Protein AF-0000000072295283 (afdb_homodimer)

Sequence (996 aa):
MAFSVASSYDKLRLLLDETSNDVLPAPHAIAVATQSVATNLPTIGLGEEATAAHLLSDITPGFNGPKTSSNYYGFVTGGVFPIAEVADNIVTAFDQNVQVHLPDQSVSTIVEDKALGMLADLLNLGDGWDGRTFTTGATGANTLGLACGREAIISRRLEKKGESRGVGELGLLMACNKAGITEIQILTAMAHSSTYKSASIVGLGRACVKDIGTSPSEPWKIDILLLEKELAKEKDGVASIVSLSSGEVNTGRFATDGREEMQKVRELCDRYGAWLHVDGAFGIFAQSLPNTSEFASLKGVSAGIQLADSITGDGHKMLNVPYDCGFFFTKSVSILTSVFRNPNAAYLSSGPSSIPSPLNIGLENSRRFRALPVYAVLLAYGREGLSETFARQVRLARGISKFLDAHVGYELLAKSKLENENVIENTHIIVIFRAKNDSTNNELVKRINATRKMYVSGTKWEGRPACRFAISTWKVEVEKDLQLIQDILDDVLRDQHYMAFSVASSYDKLRLLLDETSNDVLPAPHAIAVATQSVATNLPTIGLGEEATAAHLLSDITPGFNGPKTSSNYYGFVTGGVFPIAEVADNIVTAFDQNVQVHLPDQSVSTIVEDKALGMLADLLNLGDGWDGRTFTTGATGANTLGLACGREAIISRRLEKKGESRGVGELGLLMACNKAGITEIQILTAMAHSSTYKSASIVGLGRACVKDIGTSPSEPWKIDILLLEKELAKEKDGVASIVSLSSGEVNTGRFATDGREEMQKVRELCDRYGAWLHVDGAFGIFAQSLPNTSEFASLKGVSAGIQLADSITGDGHKMLNVPYDCGFFFTKSVSILTSVFRNPNAAYLSSGPSSIPSPLNIGLENSRRFRALPVYAVLLAYGREGLSETFARQVRLARGISKFLDAHVGYELLAKSKLENENVIENTHIIVIFRAKNDSTNNELVKRINATRKMYVSGTKWEGRPACRFAISTWKVEVEKDLQLIQDILDDVLRDQHY

Radius of gyration: 27.62 Å; Cα contacts (8 Å, |Δi|>4): 2345; chains: 2; bounding box: 68×90×57 Å

Nearest PDB structures (foldseek):
  4e1o-assembly3_E  TM=8.260E-01  e=7.517E-26  Homo sapiens
  6zek-assembly1_A  TM=8.319E-01  e=1.141E-23  Mus musculus
  7cx0-assembly2_C  TM=6.992E-01  e=2.492E-19  Enterococcus faecalis
  7cx1-assembly2_B  TM=7.030E-01  e=2.916E-19  Enterococcus faecalis
  7cx1-assembly2_C  TM=7.073E-01  e=1.476E-18  Enterococcus faecalis

Structure (mmCIF, N/CA/C/O backbone):
data_AF-0000000072295283-model_v1
#
loop_
_entity.id
_entity.type
_entity.pdbx_description
1 polymer 'Pyridoxal-dependent decarboxylase protein'
#
loop_
_atom_site.group_PDB
_atom_site.id
_atom_site.type_symbol
_atom_site.label_atom_id
_atom_site.label_alt_id
_atom_site.label_comp_id
_atom_site.label_asym_id
_atom_site.label_entity_id
_atom_site.label_seq_id
_atom_site.pdbx_PDB_ins_code
_atom_site.Cartn_x
_atom_site.Cartn_y
_atom_site.Cartn_z
_atom_site.occupancy
_atom_site.B_iso_or_equiv
_atom_site.auth_seq_id
_atom_site.auth_comp_id
_atom_site.auth_asym_id
_atom_site.auth_atom_id
_atom_site.pdbx_PDB_model_num
ATOM 1 N N . MET A 1 1 ? 33.219 16.156 8.859 1 42.28 1 MET A N 1
ATOM 2 C CA . MET A 1 1 ? 32.844 16.109 7.445 1 42.28 1 MET A CA 1
ATOM 3 C C . MET A 1 1 ? 31.328 16.016 7.285 1 42.28 1 MET A C 1
ATOM 5 O O . MET A 1 1 ? 30.656 15.352 8.078 1 42.28 1 MET A O 1
ATOM 9 N N . ALA A 1 2 ? 30.719 16.859 6.48 1 70.31 2 ALA A N 1
ATOM 10 C CA . ALA A 1 2 ? 29.266 16.969 6.277 1 70.31 2 ALA A CA 1
ATOM 11 C C . ALA A 1 2 ? 28.688 15.648 5.773 1 70.31 2 ALA A C 1
ATOM 13 O O . ALA A 1 2 ? 29.328 14.93 5.012 1 70.31 2 ALA A O 1
ATOM 14 N N . PHE A 1 3 ? 27.75 15.086 6.387 1 88.31 3 PHE A N 1
ATOM 15 C CA . PHE A 1 3 ? 27.078 13.852 6.008 1 88.31 3 PHE A CA 1
ATOM 16 C C . PHE A 1 3 ? 26.766 13.844 4.516 1 88.31 3 PHE A C 1
ATOM 18 O O . PHE A 1 3 ? 26.312 14.852 3.969 1 88.31 3 PHE A O 1
ATOM 25 N N . SER A 1 4 ? 27.266 12.797 3.803 1 89.38 4 SER A N 1
ATOM 26 C CA . SER A 1 4 ? 27.094 12.688 2.357 1 89.38 4 SER A CA 1
ATOM 27 C C . SER A 1 4 ? 26.297 11.438 1.991 1 89.38 4 SER A C 1
ATOM 29 O O . SER A 1 4 ? 26.734 10.312 2.275 1 89.38 4 SER A O 1
ATOM 31 N N . VAL A 1 5 ? 25.219 11.594 1.276 1 91.19 5 VAL A N 1
ATOM 32 C CA . VAL A 1 5 ? 24.406 10.492 0.779 1 91.19 5 VAL A CA 1
ATOM 33 C C . VAL A 1 5 ? 25.188 9.68 -0.238 1 91.19 5 VAL A C 1
ATOM 35 O O . VAL A 1 5 ? 25.156 8.445 -0.214 1 91.19 5 VAL A O 1
ATOM 38 N N . ALA A 1 6 ? 26 10.344 -1.089 1 91.19 6 ALA A N 1
ATOM 39 C CA . ALA A 1 6 ? 26.812 9.68 -2.109 1 91.19 6 ALA A CA 1
ATOM 40 C C . ALA A 1 6 ? 27.859 8.781 -1.475 1 91.19 6 ALA A C 1
ATOM 42 O O . ALA A 1 6 ? 28.078 7.652 -1.927 1 91.19 6 ALA A O 1
ATOM 43 N N . SER A 1 7 ? 28.516 9.266 -0.461 1 92.44 7 SER A N 1
ATOM 44 C CA . SER A 1 7 ? 29.531 8.484 0.23 1 92.44 7 SER A CA 1
ATOM 45 C C . SER A 1 7 ? 28.922 7.25 0.891 1 92.44 7 SER A C 1
ATOM 47 O O . SER A 1 7 ? 29.531 6.18 0.898 1 92.44 7 SER A O 1
ATOM 49 N N . SER A 1 8 ? 27.766 7.398 1.45 1 94.25 8 SER A N 1
ATOM 50 C CA . SER A 1 8 ? 27.078 6.273 2.074 1 94.25 8 SER A CA 1
ATOM 51 C C . SER A 1 8 ? 26.703 5.215 1.042 1 94.25 8 SER A C 1
ATOM 53 O O . SER A 1 8 ? 26.734 4.016 1.337 1 94.25 8 SER A O 1
ATOM 55 N N . TYR A 1 9 ? 26.344 5.66 -0.156 1 95.19 9 TYR A N 1
ATOM 56 C CA . TYR A 1 9 ? 26 4.715 -1.213 1 95.19 9 TYR A CA 1
ATOM 57 C C . TYR A 1 9 ? 27.234 3.918 -1.649 1 95.19 9 TYR A C 1
ATOM 59 O O . TYR A 1 9 ? 27.125 2.727 -1.947 1 95.19 9 TYR A O 1
ATOM 67 N N . ASP A 1 10 ? 28.406 4.605 -1.721 1 95.12 10 ASP A N 1
ATOM 68 C CA . ASP A 1 10 ? 29.641 3.904 -2.039 1 95.12 10 ASP A CA 1
ATOM 69 C C . ASP A 1 10 ? 29.922 2.797 -1.024 1 95.12 10 ASP A C 1
ATOM 71 O O . ASP A 1 10 ? 30.312 1.69 -1.397 1 95.12 10 ASP A O 1
ATOM 75 N N . LYS A 1 11 ? 29.734 3.098 0.23 1 95.94 11 LYS A N 1
ATOM 76 C CA . LYS A 1 11 ? 29.922 2.104 1.283 1 95.94 11 LYS A CA 1
ATOM 77 C C . LYS A 1 11 ? 28.922 0.958 1.136 1 95.94 11 LYS A C 1
ATOM 79 O O . LYS A 1 11 ? 29.266 -0.206 1.345 1 95.94 11 LYS A O 1
ATOM 84 N N . LEU A 1 12 ? 27.703 1.297 0.823 1 96.75 12 LEU A N 1
ATOM 85 C CA . LEU A 1 12 ? 26.656 0.302 0.591 1 96.75 12 LEU A CA 1
ATOM 86 C C . LEU A 1 12 ? 27.062 -0.648 -0.534 1 96.75 12 LEU A C 1
ATOM 88 O O . LEU A 1 12 ? 26.891 -1.863 -0.415 1 96.75 12 LEU A O 1
ATOM 92 N N . ARG A 1 13 ? 27.594 -0.123 -1.658 1 95.75 13 ARG A N 1
ATOM 93 C CA . ARG A 1 13 ? 27.984 -0.943 -2.799 1 95.75 13 ARG A CA 1
ATOM 94 C C . ARG A 1 13 ? 29.141 -1.877 -2.43 1 95.75 13 ARG A C 1
ATOM 96 O O . ARG A 1 13 ? 29.172 -3.031 -2.861 1 95.75 13 ARG A O 1
ATOM 103 N N . LEU A 1 14 ? 30.062 -1.361 -1.646 1 94.75 14 LEU A N 1
ATOM 104 C CA . LEU A 1 14 ? 31.172 -2.191 -1.173 1 94.75 14 LEU A CA 1
ATOM 105 C C . LEU A 1 14 ? 30.656 -3.346 -0.318 1 94.75 14 LEU A C 1
ATOM 107 O O . LEU A 1 14 ? 31.125 -4.477 -0.448 1 94.75 14 LEU A O 1
ATOM 111 N N . LEU A 1 15 ? 29.75 -3.049 0.534 1 94.88 15 LEU A N 1
ATOM 112 C CA . LEU A 1 15 ? 29.141 -4.062 1.391 1 94.88 15 LEU A CA 1
ATOM 113 C C . LEU A 1 15 ? 28.453 -5.137 0.557 1 94.88 15 LEU A C 1
ATOM 115 O O . LEU A 1 15 ? 28.562 -6.328 0.852 1 94.88 15 LEU A O 1
ATOM 119 N N . LEU A 1 16 ? 27.703 -4.766 -0.48 1 94.38 16 LEU A N 1
ATOM 120 C CA . LEU A 1 16 ? 26.984 -5.699 -1.348 1 94.38 16 LEU A CA 1
ATOM 121 C C . LEU A 1 16 ? 27.969 -6.594 -2.102 1 94.38 16 LEU A C 1
ATOM 123 O O . LEU A 1 16 ? 27.703 -7.785 -2.291 1 94.38 16 LEU A O 1
ATOM 127 N N . ASP A 1 17 ? 29.047 -5.977 -2.525 1 91.56 17 ASP A N 1
ATOM 128 C CA . ASP A 1 17 ? 30.062 -6.738 -3.242 1 91.56 17 ASP A CA 1
ATOM 129 C C . ASP A 1 17 ? 30.688 -7.812 -2.346 1 91.56 17 ASP A C 1
ATOM 131 O O . ASP A 1 17 ? 31.109 -8.867 -2.828 1 91.56 17 ASP A O 1
ATOM 135 N N . GLU A 1 18 ? 30.656 -7.594 -1.068 1 90.38 18 GLU A N 1
ATOM 136 C CA . GLU A 1 18 ? 31.25 -8.516 -0.11 1 90.38 18 GLU A CA 1
ATOM 137 C C . GLU A 1 18 ? 30.219 -9.508 0.42 1 90.38 18 GLU A C 1
ATOM 139 O O . GLU A 1 18 ? 30.578 -10.484 1.083 1 90.38 18 GLU A O 1
ATOM 144 N N . THR A 1 19 ? 29.031 -9.258 0.142 1 88 19 THR A N 1
ATOM 145 C CA . THR A 1 19 ? 27.969 -10.133 0.631 1 88 19 THR A CA 1
ATOM 146 C C . THR A 1 19 ? 28 -11.477 -0.094 1 88 19 THR A C 1
ATOM 148 O O . THR A 1 19 ? 28.109 -11.523 -1.32 1 88 19 THR A O 1
ATOM 151 N N . SER A 1 20 ? 27.938 -12.547 0.652 1 87 20 SER A N 1
ATOM 152 C CA . SER A 1 20 ? 27.969 -13.883 0.076 1 87 20 SER A CA 1
ATOM 153 C C . SER A 1 20 ? 26.656 -14.219 -0.623 1 87 20 SER A C 1
ATOM 155 O O . SER A 1 20 ? 25.672 -13.508 -0.46 1 87 20 SER A O 1
ATOM 157 N N . ASN A 1 21 ? 26.656 -15.305 -1.366 1 91.88 21 ASN A N 1
ATOM 158 C CA . ASN A 1 21 ? 25.453 -15.781 -2.037 1 91.88 21 ASN A CA 1
ATOM 159 C C . ASN A 1 21 ? 24.578 -16.625 -1.103 1 91.88 21 ASN A C 1
ATOM 161 O O . ASN A 1 21 ? 23.609 -17.25 -1.54 1 91.88 21 ASN A O 1
ATOM 165 N N . ASP A 1 22 ? 24.969 -16.656 0.225 1 93.38 22 ASP A N 1
ATOM 166 C CA . ASP A 1 22 ? 24.125 -17.359 1.184 1 93.38 22 ASP A CA 1
ATOM 167 C C . ASP A 1 22 ? 22.734 -16.734 1.25 1 93.38 22 ASP A C 1
ATOM 169 O O . ASP A 1 22 ? 22.578 -15.516 1.194 1 93.38 22 ASP A O 1
ATOM 173 N N . VAL A 1 23 ? 21.797 -17.641 1.373 1 96 23 VAL A N 1
ATOM 174 C CA . VAL A 1 23 ? 20.406 -17.203 1.295 1 96 23 VAL A CA 1
ATOM 175 C C . VAL A 1 23 ? 19.953 -16.672 2.652 1 96 23 VAL A C 1
ATOM 177 O O . VAL A 1 23 ? 19 -15.883 2.732 1 96 23 VAL A O 1
ATOM 180 N N . LEU A 1 24 ? 20.469 -17.156 3.729 1 96.12 24 LEU A N 1
ATOM 181 C CA . LEU A 1 24 ? 20.156 -16.719 5.086 1 96.12 24 LEU A CA 1
ATOM 182 C C . LEU A 1 24 ? 21.375 -16.156 5.777 1 96.12 24 LEU A C 1
ATOM 184 O O . LEU A 1 24 ? 22.516 -16.547 5.48 1 96.12 24 LEU A O 1
ATOM 188 N N . PRO A 1 25 ? 21.156 -15.172 6.625 1 95.19 25 PRO A N 1
ATOM 189 C CA . PRO A 1 25 ? 22.312 -14.672 7.375 1 95.19 25 PRO A CA 1
ATOM 190 C C . PRO A 1 25 ? 22.875 -15.695 8.359 1 95.19 25 PRO A C 1
ATOM 192 O O . PRO A 1 25 ? 22.141 -16.578 8.805 1 95.19 25 PRO A O 1
ATOM 195 N N . ALA A 1 26 ? 24.172 -15.547 8.672 1 94.44 26 ALA A N 1
ATOM 196 C CA . ALA A 1 26 ? 24.75 -16.375 9.727 1 94.44 26 ALA A CA 1
ATOM 197 C C . ALA A 1 26 ? 24.047 -16.141 11.055 1 94.44 26 ALA A C 1
ATOM 199 O O . ALA A 1 26 ? 23.672 -15.008 11.375 1 94.44 26 ALA A O 1
ATOM 200 N N . PRO A 1 27 ? 23.891 -17.234 11.812 1 94.44 27 PRO A N 1
ATOM 201 C CA . PRO A 1 27 ? 23.203 -17.078 13.102 1 94.44 27 PRO A CA 1
ATOM 202 C C . PRO A 1 27 ? 23.812 -15.984 13.977 1 94.44 27 PRO A C 1
ATOM 204 O O . PRO A 1 27 ? 23.094 -15.211 14.602 1 94.44 27 PRO A O 1
ATOM 207 N N . HIS A 1 28 ? 25.125 -15.883 14 1 96.31 28 HIS A N 1
ATOM 208 C CA . HIS A 1 28 ? 25.797 -14.867 14.812 1 96.31 28 HIS A CA 1
ATOM 209 C C . HIS A 1 28 ? 25.5 -13.469 14.281 1 96.31 28 HIS A C 1
ATOM 211 O O . HIS A 1 28 ? 25.344 -12.531 15.062 1 96.31 28 HIS A O 1
ATOM 217 N N . ALA A 1 29 ? 25.469 -13.305 12.969 1 95.88 29 ALA A N 1
ATOM 218 C CA . ALA A 1 29 ? 25.203 -12 12.352 1 95.88 29 ALA A CA 1
ATOM 219 C C . ALA A 1 29 ? 23.812 -11.492 12.695 1 95.88 29 ALA A C 1
ATOM 221 O O . ALA A 1 29 ? 23.625 -10.312 12.992 1 95.88 29 ALA A O 1
ATOM 222 N N . ILE A 1 30 ? 22.828 -12.352 12.656 1 96.19 30 ILE A N 1
ATOM 223 C CA . ILE A 1 30 ? 21.469 -11.953 12.969 1 96.19 30 ILE A CA 1
ATOM 224 C C . ILE A 1 30 ? 21.344 -11.617 14.453 1 96.19 30 ILE A C 1
ATOM 226 O O . ILE A 1 30 ? 20.625 -10.688 14.828 1 96.19 30 ILE A O 1
ATOM 230 N N . ALA A 1 31 ? 22 -12.383 15.305 1 97.38 31 ALA A N 1
ATOM 231 C CA . ALA A 1 31 ? 22 -12.102 16.734 1 97.38 31 ALA A CA 1
ATOM 232 C C . ALA A 1 31 ? 22.594 -10.719 17.016 1 97.38 31 ALA A C 1
ATOM 234 O O . ALA A 1 31 ? 22.047 -9.961 17.812 1 97.38 31 ALA A O 1
ATOM 235 N N . VAL A 1 32 ? 23.719 -10.438 16.406 1 97.94 32 VAL A N 1
ATOM 236 C CA . VAL A 1 32 ? 24.391 -9.156 16.594 1 97.94 32 VAL A CA 1
ATOM 237 C C . VAL A 1 32 ? 23.484 -8.031 16.094 1 97.94 32 VAL A C 1
ATOM 239 O O . VAL A 1 32 ? 23.344 -7.004 16.766 1 97.94 32 VAL A O 1
ATOM 242 N N . ALA A 1 33 ? 22.906 -8.211 14.898 1 98.38 33 ALA A N 1
ATOM 243 C CA . ALA A 1 33 ? 21.984 -7.215 14.352 1 98.38 33 ALA A CA 1
ATOM 244 C C . ALA A 1 33 ? 20.812 -6.969 15.297 1 98.38 33 ALA A C 1
ATOM 246 O O . ALA A 1 33 ? 20.469 -5.82 15.586 1 98.38 33 ALA A O 1
ATOM 247 N N . THR A 1 34 ? 20.219 -8.016 15.805 1 97.88 34 THR A N 1
ATOM 248 C CA . THR A 1 34 ? 19.062 -7.93 16.703 1 97.88 34 THR A CA 1
ATOM 249 C C . THR A 1 34 ? 19.422 -7.176 17.984 1 97.88 34 THR A C 1
ATOM 251 O O . THR A 1 34 ? 18.672 -6.316 18.438 1 97.88 34 THR A O 1
ATOM 254 N N . GLN A 1 35 ? 20.578 -7.453 18.531 1 97.94 35 GLN A N 1
ATOM 255 C CA . GLN A 1 35 ? 21.016 -6.832 19.781 1 97.94 35 GLN A CA 1
ATOM 256 C C . GLN A 1 35 ? 21.344 -5.355 19.578 1 97.94 35 GLN A C 1
ATOM 258 O O . GLN A 1 35 ? 21.266 -4.555 20.5 1 97.94 35 GLN A O 1
ATOM 263 N N . SER A 1 36 ? 21.672 -5.043 18.391 1 98.44 36 SER A N 1
ATOM 264 C CA . SER A 1 36 ? 22.125 -3.684 18.094 1 98.44 36 SER A CA 1
ATOM 265 C C . SER A 1 36 ? 20.953 -2.744 17.875 1 98.44 36 SER A C 1
ATOM 267 O O . SER A 1 36 ? 21.109 -1.521 17.891 1 98.44 36 SER A O 1
ATOM 269 N N . VAL A 1 37 ? 19.75 -3.262 17.594 1 98.5 37 VAL A N 1
ATOM 270 C CA . VAL A 1 37 ? 18.578 -2.432 17.312 1 98.5 37 VAL A CA 1
ATOM 271 C C . VAL A 1 37 ? 18.25 -1.567 18.531 1 98.5 37 VAL A C 1
ATOM 273 O O . VAL A 1 37 ? 18.141 -2.072 19.641 1 98.5 37 VAL A O 1
ATOM 276 N N . ALA A 1 38 ? 18.109 -0.253 18.312 1 97.44 38 ALA A N 1
ATOM 277 C CA . ALA A 1 38 ? 17.734 0.666 19.391 1 97.44 38 ALA A CA 1
ATOM 278 C C . ALA A 1 38 ? 16.344 0.365 19.906 1 97.44 38 ALA A C 1
ATOM 280 O O . ALA A 1 38 ? 15.43 0.08 19.125 1 97.44 38 ALA A O 1
ATOM 281 N N . THR A 1 39 ? 16.156 0.443 21.203 1 94 39 THR A N 1
ATOM 282 C CA . THR A 1 39 ? 14.883 0.036 21.797 1 94 39 THR A CA 1
ATOM 283 C C . THR A 1 39 ? 14.07 1.256 22.203 1 94 39 THR A C 1
ATOM 285 O O . THR A 1 39 ? 12.867 1.146 22.469 1 94 39 THR A O 1
ATOM 288 N N . ASN A 1 40 ? 14.719 2.412 22.281 1 95.94 40 ASN A N 1
ATOM 289 C CA . ASN A 1 40 ? 14.039 3.629 22.703 1 95.94 40 ASN A CA 1
ATOM 290 C C . ASN A 1 40 ? 14.406 4.816 21.812 1 95.94 40 ASN A C 1
ATOM 292 O O . ASN A 1 40 ? 15.492 4.852 21.234 1 95.94 40 ASN A O 1
ATOM 296 N N . LEU A 1 41 ? 13.469 5.723 21.734 1 98.31 41 LEU A N 1
ATOM 297 C CA . LEU A 1 41 ? 13.75 6.977 21.047 1 98.31 41 LEU A CA 1
ATOM 298 C C . LEU A 1 41 ? 14.797 7.793 21.797 1 98.31 41 LEU A C 1
ATOM 300 O O . LEU A 1 41 ? 14.586 8.172 22.953 1 98.31 41 LEU A O 1
ATOM 304 N N . PRO A 1 42 ? 15.914 8.102 21.188 1 98.44 42 PRO A N 1
ATOM 305 C CA . PRO A 1 42 ? 16.875 8.953 21.875 1 98.44 42 PRO A CA 1
ATOM 306 C C . PRO A 1 42 ? 16.391 10.398 22.031 1 98.44 42 PRO A C 1
ATOM 308 O O . PRO A 1 42 ? 15.734 10.93 21.141 1 98.44 42 PRO A O 1
ATOM 311 N N . THR A 1 43 ? 16.734 10.984 23.141 1 98.12 43 THR A N 1
ATOM 312 C CA . THR A 1 43 ? 16.422 12.398 23.328 1 98.12 43 THR A CA 1
ATOM 313 C C . THR A 1 43 ? 17.219 13.258 22.344 1 98.12 43 THR A C 1
ATOM 315 O O . THR A 1 43 ? 16.641 14.07 21.625 1 98.12 43 THR A O 1
ATOM 318 N N . ILE A 1 44 ? 18.516 13.047 22.453 1 98.19 44 ILE A N 1
ATOM 319 C CA . ILE A 1 44 ? 19.422 13.664 21.5 1 98.19 44 ILE A CA 1
ATOM 320 C C . ILE A 1 44 ? 19.812 12.648 20.422 1 98.19 44 ILE A C 1
ATOM 322 O O . ILE A 1 44 ? 20.312 11.57 20.734 1 98.19 44 ILE A O 1
ATOM 326 N N . GLY A 1 45 ? 19.641 12.953 19.203 1 98.38 45 GLY A N 1
ATOM 327 C CA . GLY A 1 45 ? 19.906 12.039 18.094 1 98.38 45 GLY A CA 1
ATOM 328 C C . GLY A 1 45 ? 21.359 11.609 18.031 1 98.38 45 GLY A C 1
ATOM 329 O O . GLY A 1 45 ? 22.25 12.336 18.484 1 98.38 45 GLY A O 1
ATOM 330 N N . LEU A 1 46 ? 21.609 10.531 17.391 1 98.12 46 LEU A N 1
ATOM 331 C CA . LEU A 1 46 ? 22.969 10.008 17.219 1 98.12 46 LEU A CA 1
ATOM 332 C C . LEU A 1 46 ? 23.703 10.789 16.141 1 98.12 46 LEU A C 1
ATOM 334 O O . LEU A 1 46 ? 24.938 10.703 16.047 1 98.12 46 LEU A O 1
ATOM 338 N N . GLY A 1 47 ? 22.953 11.531 15.359 1 98.25 47 GLY A N 1
ATOM 339 C CA . GLY A 1 47 ? 23.5 12.156 14.172 1 98.25 47 GLY A CA 1
ATOM 340 C C . GLY A 1 47 ? 23.422 11.273 12.938 1 98.25 47 GLY A C 1
ATOM 341 O O . GLY A 1 47 ? 23.312 10.047 13.047 1 98.25 47 GLY A O 1
ATOM 342 N N . GLU A 1 48 ? 23.484 11.875 11.734 1 98.31 48 GLU A N 1
ATOM 343 C CA . GLU A 1 48 ? 23.312 11.172 10.461 1 98.31 48 GLU A CA 1
ATOM 344 C C . GLU A 1 48 ? 24.453 10.188 10.219 1 98.31 48 GLU A C 1
ATOM 346 O O . GLU A 1 48 ? 24.219 9.047 9.82 1 98.31 48 GLU A O 1
ATOM 351 N N . GLU A 1 49 ? 25.688 10.578 10.484 1 97.75 49 GLU A N 1
ATOM 352 C CA . GLU A 1 49 ? 26.859 9.75 10.203 1 97.75 49 GLU A CA 1
ATOM 353 C C . GLU A 1 49 ? 26.844 8.477 11.039 1 97.75 49 GLU A C 1
ATOM 355 O O . GLU A 1 49 ? 27.047 7.379 10.516 1 97.75 49 GLU A O 1
ATOM 360 N N . ALA A 1 50 ? 26.641 8.664 12.344 1 98.19 50 ALA A N 1
ATOM 361 C CA . ALA A 1 50 ? 26.609 7.512 13.242 1 98.19 50 ALA A CA 1
ATOM 362 C C . ALA A 1 50 ? 25.453 6.578 12.898 1 98.19 50 ALA A C 1
ATOM 364 O O . ALA A 1 50 ? 25.578 5.355 12.977 1 98.19 50 ALA A O 1
ATOM 365 N N . THR A 1 51 ? 24.328 7.145 12.555 1 98.75 51 THR A N 1
ATOM 366 C CA . THR A 1 51 ? 23.172 6.344 12.18 1 98.75 51 THR A CA 1
ATOM 367 C C . THR A 1 51 ? 23.453 5.559 10.898 1 98.75 51 THR A C 1
ATOM 369 O O . THR A 1 51 ? 23.125 4.371 10.812 1 98.75 51 THR A O 1
ATOM 372 N N . ALA A 1 52 ? 24 6.23 9.891 1 98.56 52 ALA A N 1
ATOM 373 C CA . ALA A 1 52 ? 24.344 5.543 8.648 1 98.56 52 ALA A CA 1
ATOM 374 C C . ALA A 1 52 ? 25.281 4.367 8.922 1 98.56 52 ALA A C 1
ATOM 376 O O . ALA A 1 52 ? 25.125 3.287 8.352 1 98.56 52 ALA A O 1
ATOM 377 N N . ALA A 1 53 ? 26.281 4.582 9.773 1 97.94 53 ALA A N 1
ATOM 378 C CA . ALA A 1 53 ? 27.219 3.52 10.125 1 97.94 53 ALA A CA 1
ATOM 379 C C . ALA A 1 53 ? 26.5 2.352 10.789 1 97.94 53 ALA A C 1
ATOM 381 O O . ALA A 1 53 ? 26.781 1.189 10.484 1 97.94 53 ALA A O 1
ATOM 382 N N . HIS A 1 54 ? 25.641 2.646 11.688 1 98.62 54 HIS A N 1
ATOM 383 C CA . HIS A 1 54 ? 24.844 1.642 12.383 1 98.62 54 HIS A CA 1
ATOM 384 C C . HIS A 1 54 ? 24.016 0.814 11.398 1 98.62 54 HIS A C 1
ATOM 386 O O . HIS A 1 54 ? 24 -0.416 11.469 1 98.62 54 HIS A O 1
ATOM 392 N N . LEU A 1 55 ? 23.328 1.479 10.438 1 98.75 55 LEU A N 1
ATOM 393 C CA . LEU A 1 55 ? 22.516 0.768 9.461 1 98.75 55 LEU A CA 1
ATOM 394 C C . LEU A 1 55 ? 23.375 -0.158 8.602 1 98.75 55 LEU A C 1
ATOM 396 O O . LEU A 1 55 ? 23.016 -1.313 8.375 1 98.75 55 LEU A O 1
ATOM 400 N N . LEU A 1 56 ? 24.516 0.347 8.141 1 98.12 56 LEU A N 1
ATOM 401 C CA . LEU A 1 56 ? 25.344 -0.366 7.176 1 98.12 56 LEU A CA 1
ATOM 402 C C . LEU A 1 56 ? 26.109 -1.491 7.852 1 98.12 56 LEU A C 1
ATOM 404 O O . LEU A 1 56 ? 26.312 -2.559 7.266 1 98.12 56 LEU A O 1
ATOM 408 N N . SER A 1 57 ? 26.5 -1.305 9.125 1 96.88 57 SER A N 1
ATOM 409 C CA . SER A 1 57 ? 27.422 -2.248 9.758 1 96.88 57 SER A CA 1
ATOM 410 C C . SER A 1 57 ? 26.688 -3.207 10.68 1 96.88 57 SER A C 1
ATOM 412 O O . SER A 1 57 ? 27.031 -4.387 10.773 1 96.88 57 SER A O 1
ATOM 414 N N . ASP A 1 58 ? 25.703 -2.699 11.352 1 98.19 58 ASP A N 1
ATOM 415 C CA . ASP A 1 58 ? 25.062 -3.504 12.391 1 98.19 58 ASP A CA 1
ATOM 416 C C . ASP A 1 58 ? 23.797 -4.168 11.875 1 98.19 58 ASP A C 1
ATOM 418 O O . ASP A 1 58 ? 23.5 -5.312 12.227 1 98.19 58 ASP A O 1
ATOM 422 N N . ILE A 1 59 ? 22.984 -3.5 11.031 1 98.56 59 ILE A N 1
ATOM 423 C CA . ILE A 1 59 ? 21.641 -3.951 10.688 1 98.56 59 ILE A CA 1
ATOM 424 C C . ILE A 1 59 ? 21.703 -4.832 9.438 1 98.56 59 ILE A C 1
ATOM 426 O O . ILE A 1 59 ? 21.172 -5.949 9.438 1 98.56 59 ILE A O 1
ATOM 430 N N . THR A 1 60 ? 22.375 -4.449 8.359 1 98 60 THR A N 1
ATOM 431 C CA . THR A 1 60 ? 22.297 -5.074 7.039 1 98 60 THR A CA 1
ATOM 432 C C . THR A 1 60 ? 22.797 -6.512 7.094 1 98 60 THR A C 1
ATOM 434 O O . THR A 1 60 ? 22.297 -7.379 6.383 1 98 60 THR A O 1
ATOM 437 N N . PRO A 1 61 ? 23.797 -6.859 8.016 1 96.94 61 PRO A N 1
ATOM 438 C CA . PRO A 1 61 ? 24.219 -8.258 8.07 1 96.94 61 PRO A CA 1
ATOM 439 C C . PRO A 1 61 ? 23.109 -9.188 8.555 1 96.94 61 PRO A C 1
ATOM 441 O O . PRO A 1 61 ? 23.203 -10.406 8.398 1 96.94 61 PRO A O 1
ATOM 444 N N . GLY A 1 62 ? 22.062 -8.609 9.141 1 97.44 62 GLY A N 1
ATOM 445 C CA . GLY A 1 62 ? 20.953 -9.398 9.648 1 97.44 62 GLY A CA 1
ATOM 446 C C . GLY A 1 62 ? 19.844 -9.602 8.633 1 97.44 62 GLY A C 1
ATOM 447 O O . GLY A 1 62 ? 18.75 -10.062 8.977 1 97.44 62 GLY A O 1
ATOM 448 N N . PHE A 1 63 ? 20.078 -9.297 7.34 1 97.5 63 PHE A N 1
ATOM 449 C CA . PHE A 1 63 ? 19.078 -9.461 6.289 1 97.5 63 PHE A CA 1
ATOM 450 C C . PHE A 1 63 ? 19.266 -10.797 5.582 1 97.5 63 PHE A C 1
ATOM 452 O O . PHE A 1 63 ? 20.391 -11.273 5.406 1 97.5 63 PHE A O 1
ATOM 459 N N . ASN A 1 64 ? 18.125 -11.445 5.219 1 96 64 ASN A N 1
ATOM 460 C CA . ASN A 1 64 ? 18.219 -12.594 4.328 1 96 64 ASN A CA 1
ATOM 461 C C . ASN A 1 64 ? 18.422 -12.164 2.879 1 96 64 ASN A C 1
ATOM 463 O O . ASN A 1 64 ? 18.578 -10.977 2.596 1 96 64 ASN A O 1
ATOM 467 N N . GLY A 1 65 ? 18.578 -13.164 1.945 1 95.12 65 GLY A N 1
ATOM 468 C CA . GLY A 1 65 ? 19.078 -12.812 0.627 1 95.12 65 GLY A CA 1
ATOM 469 C C . GLY A 1 65 ? 18.062 -13.047 -0.479 1 95.12 65 GLY A C 1
ATOM 470 O O . GLY A 1 65 ? 18.359 -13.703 -1.475 1 95.12 65 GLY A O 1
ATOM 471 N N . PRO A 1 66 ? 16.797 -12.484 -0.375 1 94.25 66 PRO A N 1
ATOM 472 C CA . PRO A 1 66 ? 15.867 -12.672 -1.486 1 94.25 66 PRO A CA 1
ATOM 473 C C . PRO A 1 66 ? 16.344 -12 -2.775 1 94.25 66 PRO A C 1
ATOM 475 O O . PRO A 1 66 ? 16.031 -12.477 -3.871 1 94.25 66 PRO A O 1
ATOM 478 N N . LYS A 1 67 ? 17.047 -10.906 -2.639 1 95.44 67 LYS A N 1
ATOM 479 C CA . LYS A 1 67 ? 17.594 -10.219 -3.803 1 95.44 67 LYS A CA 1
ATOM 480 C C . LYS A 1 67 ? 19.062 -10.578 -4.008 1 95.44 67 LYS A C 1
ATOM 482 O O . LYS A 1 67 ? 19.516 -10.773 -5.141 1 95.44 67 LYS A O 1
ATOM 487 N N . THR A 1 68 ? 19.828 -10.734 -2.957 1 94.75 68 THR A N 1
ATOM 488 C CA . THR A 1 68 ? 21.281 -10.844 -3.057 1 94.75 68 THR A CA 1
ATOM 489 C C . THR A 1 68 ? 21.703 -12.258 -3.436 1 94.75 68 THR A C 1
ATOM 491 O O . THR A 1 68 ? 22.812 -12.477 -3.934 1 94.75 68 THR A O 1
ATOM 494 N N . SER A 1 69 ? 20.828 -13.203 -3.246 1 94.81 69 SER A N 1
ATOM 495 C CA . SER A 1 69 ? 21.141 -14.586 -3.586 1 94.81 69 SER A CA 1
ATOM 496 C C . SER A 1 69 ? 20.359 -15.039 -4.82 1 94.81 69 SER A C 1
ATOM 498 O O . SER A 1 69 ? 19.297 -14.484 -5.133 1 94.81 69 SER A O 1
ATOM 500 N N . SER A 1 70 ? 20.875 -16.047 -5.523 1 94.88 70 SER A N 1
ATOM 501 C CA . SER A 1 70 ? 20.203 -16.641 -6.672 1 94.88 70 SER A CA 1
ATOM 502 C C . SER A 1 70 ? 19.438 -17.906 -6.277 1 94.88 70 SER A C 1
ATOM 504 O O . SER A 1 70 ? 18.797 -18.531 -7.117 1 94.88 70 SER A O 1
ATOM 506 N N . ASN A 1 71 ? 19.484 -18.281 -5 1 97.25 71 ASN A N 1
ATOM 507 C CA . ASN A 1 71 ? 18.953 -19.578 -4.605 1 97.25 71 ASN A CA 1
ATOM 508 C C . ASN A 1 71 ? 17.906 -19.438 -3.5 1 97.25 71 ASN A C 1
ATOM 510 O O . ASN A 1 71 ? 17.812 -20.312 -2.633 1 97.25 71 ASN A O 1
ATOM 514 N N . TYR A 1 72 ? 17.312 -18.297 -3.426 1 96.81 72 TYR A N 1
ATOM 515 C CA . TYR A 1 72 ? 16.203 -18.078 -2.512 1 96.81 72 TYR A CA 1
ATOM 516 C C . TYR A 1 72 ? 14.891 -18.547 -3.133 1 96.81 72 TYR A C 1
ATOM 518 O O . TYR A 1 72 ? 14.234 -17.781 -3.859 1 96.81 72 TYR A O 1
ATOM 526 N N . TYR A 1 73 ? 14.352 -19.75 -2.734 1 97.12 73 TYR A N 1
ATOM 527 C CA . TYR A 1 73 ? 13.227 -20.375 -3.426 1 97.12 73 TYR A CA 1
ATOM 528 C C . TYR A 1 73 ? 12.031 -20.516 -2.492 1 97.12 73 TYR A C 1
ATOM 530 O O . TYR A 1 73 ? 11.07 -21.234 -2.812 1 97.12 73 TYR A O 1
ATOM 538 N N . GLY A 1 74 ? 12.086 -19.922 -1.318 1 93.5 74 GLY A N 1
ATOM 539 C CA . GLY A 1 74 ? 11.086 -20.172 -0.301 1 93.5 74 GLY A CA 1
ATOM 540 C C . GLY A 1 74 ? 9.773 -19.469 -0.559 1 93.5 74 GLY A C 1
ATOM 541 O O . GLY A 1 74 ? 8.711 -19.922 -0.141 1 93.5 74 GLY A O 1
ATOM 542 N N . PHE A 1 75 ? 9.781 -18.281 -1.117 1 91.69 75 PHE A N 1
ATOM 543 C CA . PHE A 1 75 ? 8.617 -17.5 -1.503 1 91.69 75 PHE A CA 1
ATOM 544 C C . PHE A 1 75 ? 8.688 -17.094 -2.973 1 91.69 75 PHE A C 1
ATOM 546 O O . PHE A 1 75 ? 9.734 -17.25 -3.609 1 91.69 75 PHE A O 1
ATOM 553 N N . VAL A 1 76 ? 7.504 -16.781 -3.49 1 94.25 76 VAL A N 1
ATOM 554 C CA . VAL A 1 76 ? 7.562 -16.266 -4.855 1 94.25 76 VAL A CA 1
ATOM 555 C C . VAL A 1 76 ? 8.141 -14.852 -4.848 1 94.25 76 VAL A C 1
ATOM 557 O O . VAL A 1 76 ? 7.395 -13.867 -4.852 1 94.25 76 VAL A O 1
ATOM 560 N N . THR A 1 77 ? 9.406 -14.828 -4.711 1 92.5 77 THR A N 1
ATOM 561 C CA . THR A 1 77 ? 10.164 -13.586 -4.641 1 92.5 77 THR A CA 1
ATOM 562 C C . THR A 1 77 ? 11.055 -13.422 -5.867 1 92.5 77 THR A C 1
ATOM 564 O O . THR A 1 77 ? 11.781 -14.352 -6.238 1 92.5 77 THR A O 1
ATOM 567 N N . GLY A 1 78 ? 10.781 -12.336 -6.301 1 90.44 78 GLY A N 1
ATOM 568 C CA . GLY A 1 78 ? 11.719 -12.055 -7.379 1 90.44 78 GLY A CA 1
ATOM 569 C C . GLY A 1 78 ? 13.078 -11.602 -6.891 1 90.44 78 GLY A C 1
ATOM 570 O O . GLY A 1 78 ? 13.406 -11.766 -5.715 1 90.44 78 GLY A O 1
ATOM 571 N N . GLY A 1 79 ? 13.867 -11.203 -7.426 1 93.81 79 GLY A N 1
ATOM 572 C CA . GLY A 1 79 ? 15.055 -10.383 -7.242 1 93.81 79 GLY A CA 1
ATOM 573 C C . GLY A 1 79 ? 14.852 -8.938 -7.656 1 93.81 79 GLY A C 1
ATOM 574 O O . GLY A 1 79 ? 13.82 -8.336 -7.363 1 93.81 79 GLY A O 1
ATOM 575 N N . VAL A 1 80 ? 15.688 -8.305 -8.055 1 97.75 80 VAL A N 1
ATOM 576 C CA . VAL A 1 80 ? 15.625 -6.961 -8.617 1 97.75 80 VAL A CA 1
ATOM 577 C C . VAL A 1 80 ? 16.672 -6.824 -9.734 1 97.75 80 VAL A C 1
ATOM 579 O O . VAL A 1 80 ? 17.875 -6.887 -9.477 1 97.75 80 VAL A O 1
ATOM 582 N N . PHE A 1 81 ? 16.109 -6.707 -10.992 1 98.31 81 PHE A N 1
ATOM 583 C CA . PHE A 1 81 ? 17.047 -6.441 -12.078 1 98.31 81 PHE A CA 1
ATOM 584 C C . PHE A 1 81 ? 17.922 -5.234 -11.758 1 98.31 81 PHE A C 1
ATOM 586 O O . PHE A 1 81 ? 17.469 -4.293 -11.102 1 98.31 81 PHE A O 1
ATOM 593 N N . PRO A 1 82 ? 19.188 -5.219 -12.25 1 97.75 82 PRO A N 1
ATOM 594 C CA . PRO A 1 82 ? 20.047 -4.055 -12.016 1 97.75 82 PRO A CA 1
ATOM 595 C C . PRO A 1 82 ? 19.406 -2.75 -12.492 1 97.75 82 PRO A C 1
ATOM 597 O O . PRO A 1 82 ? 19.469 -1.736 -11.789 1 97.75 82 PRO A O 1
ATOM 600 N N . ILE A 1 83 ? 18.734 -2.736 -13.641 1 98.62 83 ILE A N 1
ATOM 601 C CA . ILE A 1 83 ? 18.125 -1.522 -14.18 1 98.62 83 ILE A CA 1
ATOM 602 C C . ILE A 1 83 ? 16.953 -1.097 -13.305 1 98.62 83 ILE A C 1
ATOM 604 O O . ILE A 1 83 ? 16.688 0.097 -13.148 1 98.62 83 ILE A O 1
ATOM 608 N N . ALA A 1 84 ? 16.219 -2.07 -12.75 1 98.75 84 ALA A N 1
ATOM 609 C CA . ALA A 1 84 ? 15.133 -1.751 -11.828 1 98.75 84 ALA A CA 1
ATOM 610 C C . ALA A 1 84 ? 15.664 -1.08 -10.562 1 98.75 84 ALA A C 1
ATOM 612 O O . ALA A 1 84 ? 15.023 -0.191 -10.008 1 98.75 84 ALA A O 1
ATOM 613 N N . GLU A 1 85 ? 16.812 -1.539 -10.062 1 98.44 85 GLU A N 1
ATOM 614 C CA . GLU A 1 85 ? 17.453 -0.906 -8.914 1 98.44 85 GLU A CA 1
ATOM 615 C C . GLU A 1 85 ? 17.812 0.545 -9.219 1 98.44 85 GLU A C 1
ATOM 617 O O . GLU A 1 85 ? 17.594 1.431 -8.391 1 98.44 85 GLU A O 1
ATOM 622 N N . VAL A 1 86 ? 18.391 0.785 -10.398 1 98.56 86 VAL A N 1
ATOM 623 C CA . VAL A 1 86 ? 18.734 2.141 -10.82 1 98.56 86 VAL A CA 1
ATOM 624 C C . VAL A 1 86 ? 17.484 3.01 -10.812 1 98.56 86 VAL A C 1
ATOM 626 O O . VAL A 1 86 ? 17.484 4.121 -10.273 1 98.56 86 VAL A O 1
ATOM 629 N N . ALA A 1 87 ? 16.438 2.51 -11.422 1 98.88 87 ALA A N 1
ATOM 630 C CA . ALA A 1 87 ? 15.18 3.25 -11.477 1 98.88 87 ALA A CA 1
ATOM 631 C C . ALA A 1 87 ? 14.641 3.533 -10.078 1 98.88 87 ALA A C 1
ATOM 633 O O . ALA A 1 87 ? 14.133 4.625 -9.812 1 98.88 87 ALA A O 1
ATOM 634 N N . ASP A 1 88 ? 14.734 2.562 -9.18 1 98.69 88 ASP A N 1
ATOM 635 C CA . ASP A 1 88 ? 14.219 2.734 -7.828 1 98.69 88 ASP A CA 1
ATOM 636 C C . ASP A 1 88 ? 15.039 3.758 -7.051 1 98.69 88 ASP A C 1
ATOM 638 O O . ASP A 1 88 ? 14.508 4.469 -6.199 1 98.69 88 ASP A O 1
ATOM 642 N N . ASN A 1 89 ? 16.359 3.838 -7.289 1 98.5 89 ASN A N 1
ATOM 643 C CA . ASN A 1 89 ? 17.172 4.898 -6.707 1 98.5 89 ASN A CA 1
ATOM 644 C C . ASN A 1 89 ? 16.734 6.277 -7.191 1 98.5 89 ASN A C 1
ATOM 646 O O . ASN A 1 89 ? 16.766 7.246 -6.434 1 98.5 89 ASN A O 1
ATOM 650 N N . ILE A 1 90 ? 16.344 6.379 -8.461 1 98.69 90 ILE A N 1
ATOM 651 C CA . ILE A 1 90 ? 15.812 7.621 -9 1 98.69 90 ILE A CA 1
ATOM 652 C C . ILE A 1 90 ? 14.508 7.977 -8.281 1 98.69 90 ILE A C 1
ATOM 654 O O . ILE A 1 90 ? 14.289 9.133 -7.922 1 98.69 90 ILE A O 1
ATOM 658 N N . VAL A 1 91 ? 13.648 6.977 -8.055 1 98.69 91 VAL A N 1
ATOM 659 C CA . VAL A 1 91 ? 12.383 7.18 -7.344 1 98.69 91 VAL A CA 1
ATOM 660 C C . VAL A 1 91 ? 12.656 7.797 -5.973 1 98.69 91 VAL A C 1
ATOM 662 O O . VAL A 1 91 ? 11.992 8.758 -5.57 1 98.69 91 VAL A O 1
ATOM 665 N N . THR A 1 92 ? 13.633 7.238 -5.223 1 98 92 THR A N 1
ATOM 666 C CA . THR A 1 92 ? 13.977 7.734 -3.896 1 98 92 THR A CA 1
ATOM 667 C C . THR A 1 92 ? 14.547 9.148 -3.98 1 98 92 THR A C 1
ATOM 669 O O . THR A 1 92 ? 14.211 10.016 -3.168 1 98 92 THR A O 1
ATOM 672 N N . ALA A 1 93 ? 15.352 9.438 -4.977 1 97.81 93 ALA A N 1
ATOM 673 C CA . ALA A 1 93 ? 16.094 10.688 -5.09 1 97.81 93 ALA A CA 1
ATOM 674 C C . ALA A 1 93 ? 15.164 11.859 -5.406 1 97.81 93 ALA A C 1
ATOM 676 O O . ALA A 1 93 ? 15.398 12.984 -4.957 1 97.81 93 ALA A O 1
ATOM 677 N N . PHE A 1 94 ? 14.117 11.625 -6.164 1 97.81 94 PHE A N 1
ATOM 678 C CA . PHE A 1 94 ? 13.219 12.703 -6.562 1 97.81 94 PHE A CA 1
ATOM 679 C C . PHE A 1 94 ? 11.914 12.641 -5.773 1 97.81 94 PHE A C 1
ATOM 681 O O . PHE A 1 94 ? 11.203 13.641 -5.672 1 97.81 94 PHE A O 1
ATOM 688 N N . ASP A 1 95 ? 11.555 11.5 -5.301 1 97.75 95 ASP A N 1
ATOM 689 C CA . ASP A 1 95 ? 10.445 11.234 -4.391 1 97.75 95 ASP A CA 1
ATOM 690 C C . ASP A 1 95 ? 9.141 11.82 -4.922 1 97.75 95 ASP A C 1
ATOM 692 O O . ASP A 1 95 ? 8.43 12.523 -4.199 1 97.75 95 ASP A O 1
ATOM 696 N N . GLN A 1 96 ? 8.789 11.539 -6.207 1 97.56 96 GLN A N 1
ATOM 697 C CA . GLN A 1 96 ? 7.543 11.984 -6.82 1 97.56 96 GLN A CA 1
ATOM 698 C C . GLN A 1 96 ? 6.34 11.336 -6.141 1 97.56 96 GLN A C 1
ATOM 700 O O . GLN A 1 96 ? 6.379 10.156 -5.789 1 97.56 96 GLN A O 1
ATOM 705 N N . ASN A 1 97 ? 5.344 12.109 -5.891 1 96.62 97 ASN A N 1
ATOM 706 C CA . ASN A 1 97 ? 4.043 11.602 -5.473 1 96.62 97 ASN A CA 1
ATOM 707 C C . ASN A 1 97 ? 3.115 11.383 -6.664 1 96.62 97 ASN A C 1
ATOM 709 O O . ASN A 1 97 ? 2.631 12.344 -7.266 1 96.62 97 ASN A O 1
ATOM 713 N N . VAL A 1 98 ? 2.766 10.148 -7.008 1 96.38 98 VAL A N 1
ATOM 714 C CA . VAL A 1 98 ? 2.049 9.836 -8.242 1 96.38 98 VAL A CA 1
ATOM 715 C C . VAL A 1 98 ? 0.57 9.609 -7.934 1 96.38 98 VAL A C 1
ATOM 717 O O . VAL A 1 98 ? 0.013 8.562 -8.273 1 96.38 98 VAL A O 1
ATOM 720 N N . GLN A 1 99 ? -0.049 10.602 -7.379 1 93.94 99 GLN A N 1
ATOM 721 C CA . GLN A 1 99 ? -1.424 10.438 -6.918 1 93.94 99 GLN A CA 1
ATOM 722 C C . GLN A 1 99 ? -2.402 11.156 -7.848 1 93.94 99 GLN A C 1
ATOM 724 O O . GLN A 1 99 ? -3.543 10.719 -8.008 1 93.94 99 GLN A O 1
ATOM 729 N N . VAL A 1 100 ? -2 12.344 -8.438 1 92.56 100 VAL A N 1
ATOM 730 C CA . VAL A 1 100 ? -2.877 13.156 -9.273 1 92.56 100 VAL A CA 1
ATOM 731 C C . VAL A 1 100 ? -2.248 13.344 -10.648 1 92.56 100 VAL A C 1
ATOM 733 O O . VAL A 1 100 ? -1.04 13.562 -10.766 1 92.56 100 VAL A O 1
ATOM 736 N N . HIS A 1 101 ? -3.111 13.219 -11.664 1 93.62 101 HIS A N 1
ATOM 737 C CA . HIS A 1 101 ? -2.629 13.5 -13.008 1 93.62 101 HIS A CA 1
ATOM 738 C C . HIS A 1 101 ? -2.533 15 -13.266 1 93.62 101 HIS A C 1
ATOM 740 O O . HIS A 1 101 ? -3.543 15.656 -13.531 1 93.62 101 HIS A O 1
ATOM 746 N N . LEU A 1 102 ? -1.306 15.484 -13.164 1 91.56 102 LEU A N 1
ATOM 747 C CA . LEU A 1 102 ? -0.952 16.859 -13.453 1 91.56 102 LEU A CA 1
ATOM 748 C C . LEU A 1 102 ? 0.119 16.938 -14.531 1 91.56 102 LEU A C 1
ATOM 750 O O . LEU A 1 102 ? 1.291 17.188 -14.242 1 91.56 102 LEU A O 1
ATOM 754 N N . PRO A 1 103 ? -0.326 16.828 -15.773 1 91.81 103 PRO A N 1
ATOM 755 C CA . PRO A 1 103 ? 0.638 16.641 -16.859 1 91.81 103 PRO A CA 1
ATOM 756 C C . PRO A 1 103 ? 1.529 17.875 -17.062 1 91.81 103 PRO A C 1
ATOM 758 O O . PRO A 1 103 ? 2.615 17.75 -17.641 1 91.81 103 PRO A O 1
ATOM 761 N N . ASP A 1 104 ? 1.119 19.047 -16.609 1 91.88 104 ASP A N 1
ATOM 762 C CA . ASP A 1 104 ? 1.938 20.25 -16.75 1 91.88 104 ASP A CA 1
ATOM 763 C C . ASP A 1 104 ? 2.945 20.375 -15.617 1 91.88 104 ASP A C 1
ATOM 765 O O . ASP A 1 104 ? 3.812 21.25 -15.641 1 91.88 104 ASP A O 1
ATOM 769 N N . GLN A 1 105 ? 2.896 19.5 -14.641 1 93.56 105 GLN A N 1
ATOM 770 C CA . GLN A 1 105 ? 3.744 19.625 -13.453 1 93.56 105 GLN A CA 1
ATOM 771 C C . GLN A 1 105 ? 4.711 18.438 -13.352 1 93.56 105 GLN A C 1
ATOM 773 O O . GLN A 1 105 ? 5.793 18.578 -12.773 1 93.56 105 GLN A O 1
ATOM 778 N N . SER A 1 106 ? 4.328 17.312 -13.852 1 96.38 106 SER A N 1
ATOM 779 C CA . SER A 1 106 ? 5.176 16.125 -13.742 1 96.38 106 SER A CA 1
ATOM 780 C C . SER A 1 106 ? 4.82 15.094 -14.805 1 96.38 106 SER A C 1
ATOM 782 O O . SER A 1 106 ? 3.645 14.883 -15.102 1 96.38 106 SER A O 1
ATOM 784 N N . VAL A 1 107 ? 5.781 14.391 -15.305 1 98.06 107 VAL A N 1
ATOM 785 C C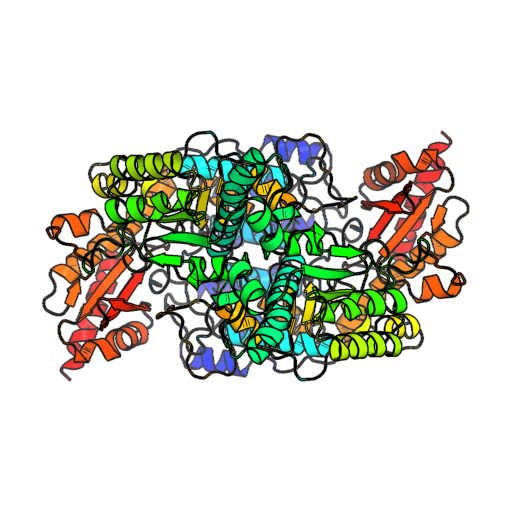A . VAL A 1 107 ? 5.609 13.383 -16.344 1 98.06 107 VAL A CA 1
ATOM 786 C C . VAL A 1 107 ? 5.25 12.047 -15.711 1 98.06 107 VAL A C 1
ATOM 788 O O . VAL A 1 107 ? 4.91 11.086 -16.406 1 98.06 107 VAL A O 1
ATOM 791 N N . SER A 1 108 ? 5.188 11.914 -14.398 1 98 108 SER A N 1
ATOM 792 C CA . SER A 1 108 ? 5.148 10.648 -13.672 1 98 108 SER A CA 1
ATOM 793 C C . SER A 1 108 ? 3.914 9.836 -14.039 1 98 108 SER A C 1
ATOM 795 O O . SER A 1 108 ? 4.012 8.625 -14.273 1 98 108 SER A O 1
ATOM 797 N N . THR A 1 109 ? 2.695 10.422 -14.109 1 97.44 109 THR A N 1
ATOM 798 C CA . THR A 1 109 ? 1.481 9.664 -14.391 1 97.44 109 THR A CA 1
ATOM 799 C C . THR A 1 109 ? 1.438 9.234 -15.852 1 97.44 109 THR A C 1
ATOM 801 O O . THR A 1 109 ? 0.805 8.227 -16.188 1 97.44 109 THR A O 1
ATOM 804 N N . ILE A 1 110 ? 2.107 9.945 -16.719 1 97.88 110 ILE A N 1
ATOM 805 C CA . ILE A 1 110 ? 2.207 9.547 -18.125 1 97.88 110 ILE A CA 1
ATOM 806 C C . ILE A 1 110 ? 3.086 8.305 -18.234 1 97.88 110 ILE A C 1
ATOM 808 O O . ILE A 1 110 ? 2.736 7.355 -18.953 1 97.88 110 ILE A O 1
ATOM 812 N N . VAL A 1 111 ? 4.207 8.328 -17.531 1 98.69 111 VAL A N 1
ATOM 813 C CA . VAL A 1 111 ? 5.078 7.156 -17.484 1 98.69 111 VAL A CA 1
ATOM 814 C C . VAL A 1 111 ? 4.301 5.953 -16.953 1 98.69 111 VAL A C 1
ATOM 816 O O . VAL A 1 111 ? 4.406 4.848 -17.5 1 98.69 111 VAL A O 1
ATOM 819 N N . GLU A 1 112 ? 3.557 6.191 -15.914 1 98.38 112 GLU A N 1
ATOM 820 C CA . GLU A 1 112 ? 2.771 5.109 -15.328 1 98.38 112 GLU A CA 1
ATOM 821 C C . GLU A 1 112 ? 1.764 4.551 -16.328 1 98.38 112 GLU A C 1
ATOM 823 O O . GLU A 1 112 ? 1.618 3.336 -16.469 1 98.38 112 GLU A O 1
ATOM 828 N N . ASP A 1 113 ? 1.071 5.387 -16.984 1 97.19 113 ASP A N 1
ATOM 829 C CA . ASP A 1 113 ? 0.078 4.973 -17.969 1 97.19 113 ASP A CA 1
ATOM 830 C C . ASP A 1 113 ? 0.712 4.121 -19.062 1 97.19 113 ASP A C 1
ATOM 832 O O . ASP A 1 113 ? 0.175 3.074 -19.422 1 97.19 113 ASP A O 1
ATOM 836 N N . LYS A 1 114 ? 1.834 4.535 -19.562 1 97.94 114 LYS A N 1
ATOM 837 C CA . LYS A 1 114 ? 2.504 3.811 -20.641 1 97.94 114 LYS A CA 1
ATOM 838 C C . LYS A 1 114 ? 3.088 2.494 -20.125 1 97.94 114 LYS A C 1
ATOM 840 O O . LYS A 1 114 ? 3.066 1.487 -20.844 1 97.94 114 LYS A O 1
ATOM 845 N N . ALA A 1 115 ? 3.645 2.502 -18.938 1 98.56 115 ALA A N 1
ATOM 846 C CA . ALA A 1 115 ? 4.148 1.264 -18.344 1 98.56 115 ALA A CA 1
ATOM 847 C C . ALA A 1 115 ? 3.043 0.217 -18.234 1 98.56 115 ALA A C 1
ATOM 849 O O . ALA A 1 115 ? 3.254 -0.953 -18.562 1 98.56 115 ALA A O 1
ATOM 850 N N . LEU A 1 116 ? 1.866 0.632 -17.766 1 98.31 116 LEU A N 1
ATOM 851 C CA . LEU A 1 116 ? 0.736 -0.281 -17.641 1 98.31 116 LEU A CA 1
ATOM 852 C C . LEU A 1 116 ? 0.279 -0.785 -19 1 98.31 116 LEU A C 1
ATOM 854 O O . LEU A 1 116 ? -0.1 -1.95 -19.141 1 98.31 116 LEU A O 1
ATOM 858 N N . GLY A 1 117 ? 0.277 0.088 -19.984 1 97.69 117 GLY A N 1
ATOM 859 C CA . GLY A 1 117 ? -0.029 -0.352 -21.328 1 97.69 117 GLY A CA 1
ATOM 860 C C . GLY A 1 117 ? 0.937 -1.399 -21.844 1 97.69 117 GLY A C 1
ATOM 861 O O . GLY A 1 117 ? 0.52 -2.396 -22.438 1 97.69 117 GLY A O 1
ATOM 862 N N . MET A 1 118 ? 2.209 -1.177 -21.641 1 98.38 118 MET A N 1
ATOM 863 C CA . MET A 1 118 ? 3.236 -2.117 -22.078 1 98.38 118 MET A CA 1
ATOM 864 C C . MET A 1 118 ? 3.113 -3.441 -21.328 1 98.38 118 MET A C 1
ATOM 866 O O . MET A 1 118 ? 3.385 -4.504 -21.891 1 98.38 118 MET A O 1
ATOM 870 N N . LEU A 1 119 ? 2.75 -3.355 -20.094 1 98.25 119 LEU A N 1
ATOM 871 C CA . LEU A 1 119 ? 2.533 -4.57 -19.312 1 98.25 119 LEU A CA 1
ATOM 872 C C . LEU A 1 119 ? 1.373 -5.379 -19.875 1 98.25 119 LEU A C 1
ATOM 874 O O . LEU A 1 119 ? 1.45 -6.605 -19.969 1 98.25 119 LEU A O 1
ATOM 878 N N . ALA A 1 120 ? 0.268 -4.695 -20.219 1 98.25 120 ALA A N 1
ATOM 879 C CA . ALA A 1 120 ? -0.861 -5.375 -20.844 1 98.25 120 ALA A CA 1
ATOM 880 C C . ALA A 1 120 ? -0.435 -6.062 -22.141 1 98.25 120 ALA A C 1
ATOM 882 O O . ALA A 1 120 ? -0.884 -7.172 -22.438 1 98.25 120 ALA A O 1
ATOM 883 N N . ASP A 1 121 ? 0.432 -5.398 -22.844 1 98.06 121 ASP A N 1
ATOM 884 C CA . ASP A 1 121 ? 0.964 -5.961 -24.078 1 98.06 121 ASP A CA 1
ATOM 885 C C . ASP A 1 121 ? 1.812 -7.199 -23.797 1 98.06 121 ASP A C 1
ATOM 887 O O . ASP A 1 121 ? 1.7 -8.211 -24.484 1 98.06 121 ASP A O 1
ATOM 891 N N . LEU A 1 122 ? 2.68 -7.098 -22.828 1 98.56 122 LEU A N 1
ATOM 892 C CA . LEU A 1 122 ? 3.537 -8.211 -22.453 1 98.56 122 LEU A CA 1
ATOM 893 C C . LEU A 1 122 ? 2.703 -9.445 -22.109 1 98.56 122 LEU A C 1
ATOM 895 O O . LEU A 1 122 ? 3.102 -10.57 -22.406 1 98.56 122 LEU A O 1
ATOM 899 N N . LEU A 1 123 ? 1.539 -9.227 -21.5 1 98.19 123 LEU A N 1
ATOM 900 C CA . LEU A 1 123 ? 0.677 -10.297 -21.016 1 98.19 123 LEU A CA 1
ATOM 901 C C . LEU A 1 123 ? -0.292 -10.742 -22.094 1 98.19 123 LEU A C 1
ATOM 903 O O . LEU A 1 123 ? -1.13 -11.617 -21.875 1 98.19 123 LEU A O 1
ATOM 907 N N . ASN A 1 124 ? -0.278 -10.125 -23.234 1 97.56 124 ASN A N 1
ATOM 908 C CA . ASN A 1 124 ? -1.15 -10.445 -24.359 1 97.56 124 ASN A CA 1
ATOM 909 C C . ASN A 1 124 ? -2.623 -10.312 -23.984 1 97.56 124 ASN A C 1
ATOM 911 O O . ASN A 1 124 ? -3.43 -11.188 -24.281 1 97.56 124 ASN A O 1
ATOM 915 N N . LEU A 1 125 ? -2.961 -9.289 -23.281 1 97.44 125 LEU A N 1
ATOM 916 C CA . LEU A 1 125 ? -4.328 -9.109 -22.797 1 97.44 125 LEU A CA 1
ATOM 917 C C . LEU A 1 125 ? -5.234 -8.594 -23.922 1 97.44 125 LEU A C 1
ATOM 919 O O . LEU A 1 125 ? -6.453 -8.789 -23.859 1 97.44 125 LEU A O 1
ATOM 923 N N . GLY A 1 126 ? -4.637 -7.949 -24.969 1 95.19 126 GLY A N 1
ATOM 924 C CA . GLY A 1 126 ? -5.438 -7.301 -25.984 1 95.19 126 GLY A CA 1
ATOM 925 C C . GLY A 1 126 ? -5.961 -5.941 -25.562 1 95.19 126 GLY A C 1
ATOM 926 O O . GLY A 1 126 ? -5.445 -5.336 -24.625 1 95.19 126 GLY A O 1
ATOM 927 N N . ASP A 1 127 ? -6.938 -5.414 -26.219 1 93 127 ASP A N 1
ATOM 928 C CA . ASP A 1 127 ? -7.453 -4.07 -25.984 1 93 127 ASP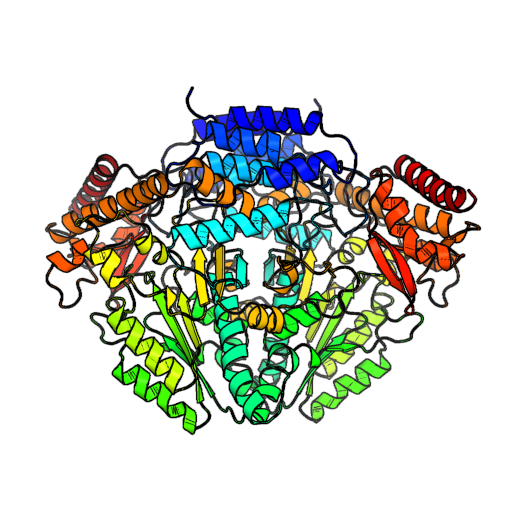 A CA 1
ATOM 929 C C . ASP A 1 127 ? -8.578 -4.082 -24.953 1 93 127 ASP A C 1
ATOM 931 O O . ASP A 1 127 ? -9.125 -5.141 -24.641 1 93 127 ASP A O 1
ATOM 935 N N . GLY A 1 128 ? -8.82 -2.98 -24.375 1 93.75 128 GLY A N 1
ATOM 936 C CA . GLY A 1 128 ? -10.023 -2.828 -23.562 1 93.75 128 GLY A CA 1
ATOM 937 C C . GLY A 1 128 ? -9.75 -2.797 -22.078 1 93.75 128 GLY A C 1
ATOM 938 O O . GLY A 1 128 ? -10.68 -2.709 -21.266 1 93.75 128 GLY A O 1
ATOM 939 N N . TRP A 1 129 ? -8.578 -2.896 -21.719 1 96.12 129 TRP A N 1
ATOM 940 C CA . TRP A 1 129 ? -8.227 -2.885 -20.312 1 96.12 129 TRP A CA 1
ATOM 941 C C . TRP A 1 129 ? -7.852 -1.477 -19.844 1 96.12 129 TRP A C 1
ATOM 943 O O . TRP A 1 129 ? -6.715 -1.227 -19.438 1 96.12 129 TRP A O 1
ATOM 953 N N . ASP A 1 130 ? -8.82 -0.608 -19.797 1 92.25 130 ASP A N 1
ATOM 954 C CA . ASP A 1 130 ? -8.57 0.811 -19.562 1 92.25 130 ASP A CA 1
ATOM 955 C C . ASP A 1 130 ? -8.516 1.12 -18.062 1 92.25 130 ASP A C 1
ATOM 957 O O . ASP A 1 130 ? -8.008 2.166 -17.656 1 92.25 130 ASP A O 1
ATOM 961 N N . GLY A 1 131 ? -9.219 0.288 -17.281 1 95.69 131 GLY A N 1
ATOM 962 C CA . GLY A 1 131 ? -9.016 0.395 -15.836 1 95.69 131 GLY A CA 1
ATOM 963 C C . GLY A 1 131 ? -7.75 -0.291 -15.359 1 95.69 131 GLY A C 1
ATOM 964 O O . GLY A 1 131 ? -7.684 -1.521 -15.312 1 95.69 131 GLY A O 1
ATOM 965 N N . ARG A 1 132 ? -6.762 0.458 -15.109 1 97.31 132 ARG A N 1
ATOM 966 C CA . ARG A 1 132 ? -5.477 -0.135 -14.758 1 97.31 132 ARG A CA 1
ATOM 967 C C . ARG A 1 132 ? -4.711 0.758 -13.781 1 97.31 132 ARG A C 1
ATOM 969 O O . ARG A 1 132 ? -4.77 1.985 -13.883 1 97.31 132 ARG A O 1
ATOM 976 N N . THR A 1 133 ? -4.066 0.172 -12.797 1 98.19 133 THR A N 1
ATOM 977 C CA . THR A 1 133 ? -3.314 0.908 -11.789 1 98.19 133 THR A CA 1
ATOM 978 C C . THR A 1 133 ? -2.275 0.008 -11.125 1 98.19 133 THR A C 1
ATOM 980 O O . THR A 1 133 ? -2.328 -1.216 -11.258 1 98.19 133 THR A O 1
ATOM 983 N N . PHE A 1 134 ? -1.265 0.621 -10.562 1 98.62 134 PHE A N 1
ATOM 984 C CA . PHE A 1 134 ? -0.303 -0.1 -9.734 1 98.62 134 PHE A CA 1
ATOM 985 C C . PHE A 1 134 ? -0.799 -0.211 -8.297 1 98.62 134 PHE A C 1
ATOM 987 O O . PHE A 1 134 ? -1.516 0.667 -7.812 1 98.62 134 PHE A O 1
ATOM 994 N N . THR A 1 135 ? -0.521 -1.294 -7.648 1 98.5 135 THR A N 1
ATOM 995 C CA . THR A 1 135 ? -0.79 -1.552 -6.238 1 98.5 135 THR A CA 1
ATOM 996 C C . THR A 1 135 ? 0.491 -1.936 -5.504 1 98.5 135 THR A C 1
ATOM 998 O O . THR A 1 135 ? 1.569 -1.968 -6.102 1 98.5 135 THR A O 1
ATOM 1001 N N . THR A 1 136 ? 0.41 -2.168 -4.211 1 98.12 136 THR A N 1
ATOM 1002 C CA . THR A 1 136 ? 1.589 -2.539 -3.436 1 98.12 136 THR A CA 1
ATOM 1003 C C . THR A 1 136 ? 1.93 -4.012 -3.645 1 98.12 136 THR A C 1
ATOM 1005 O O . THR A 1 136 ? 3.029 -4.457 -3.305 1 98.12 136 THR A O 1
ATOM 1008 N N . GLY A 1 137 ? 1.043 -4.781 -4.156 1 98.19 137 GLY A N 1
ATOM 1009 C CA . GLY A 1 137 ? 1.189 -6.207 -4.402 1 98.19 137 GLY A CA 1
ATOM 1010 C C . GLY A 1 137 ? -0.107 -6.879 -4.812 1 98.19 137 GLY A C 1
ATOM 1011 O O . GLY A 1 137 ? -1.118 -6.207 -5.031 1 98.19 137 GLY A O 1
ATOM 1012 N N . ALA A 1 138 ? -0.076 -8.188 -4.887 1 98.06 138 ALA A N 1
ATOM 1013 C CA . ALA A 1 138 ? -1.236 -8.953 -5.332 1 98.06 138 ALA A CA 1
ATOM 1014 C C . ALA A 1 138 ? -2.381 -8.852 -4.328 1 98.06 138 ALA A C 1
ATOM 1016 O O . ALA A 1 138 ? -3.553 -8.859 -4.707 1 98.06 138 ALA A O 1
ATOM 1017 N N . THR A 1 139 ? -2.061 -8.766 -3.027 1 98.25 139 THR A N 1
ATOM 1018 C CA . THR A 1 139 ? -3.129 -8.633 -2.045 1 98.25 139 THR A CA 1
ATOM 1019 C C . THR A 1 139 ? -3.934 -7.355 -2.289 1 98.25 139 THR A C 1
ATOM 1021 O O . THR A 1 139 ? -5.168 -7.383 -2.277 1 98.25 139 THR A O 1
ATOM 1024 N N . GLY A 1 140 ? -3.236 -6.215 -2.492 1 98.56 140 GLY A N 1
ATOM 1025 C CA . GLY A 1 140 ? -3.934 -4.988 -2.852 1 98.56 140 GLY A CA 1
ATOM 1026 C C . GLY A 1 140 ? -4.738 -5.113 -4.133 1 98.56 140 GLY A C 1
ATOM 1027 O O . GLY A 1 140 ? -5.867 -4.625 -4.211 1 98.56 140 GLY A O 1
ATOM 1028 N N . ALA A 1 141 ? -4.172 -5.746 -5.105 1 98.81 141 ALA A N 1
ATOM 1029 C CA . ALA A 1 141 ? -4.852 -5.926 -6.387 1 98.81 141 ALA A CA 1
ATOM 1030 C C . ALA A 1 141 ? -6.082 -6.816 -6.234 1 98.81 141 ALA A C 1
ATOM 1032 O O . ALA A 1 141 ? -7.121 -6.562 -6.844 1 98.81 141 ALA A O 1
ATOM 1033 N N . ASN A 1 142 ? -5.965 -7.934 -5.434 1 98.88 142 ASN A N 1
ATOM 1034 C CA . ASN A 1 142 ? -7.121 -8.781 -5.164 1 98.88 142 ASN A CA 1
ATOM 1035 C C . ASN A 1 142 ? -8.211 -8.023 -4.406 1 98.88 142 ASN A C 1
ATOM 1037 O O . ASN A 1 142 ? -9.398 -8.266 -4.605 1 98.88 142 ASN A O 1
ATOM 1041 N N . THR A 1 143 ? -7.805 -7.133 -3.527 1 98.94 143 THR A N 1
ATOM 1042 C CA . THR A 1 143 ? -8.773 -6.293 -2.838 1 98.94 143 THR A CA 1
ATOM 1043 C C . THR A 1 143 ? -9.523 -5.41 -3.83 1 98.94 143 THR A C 1
ATOM 1045 O O . THR A 1 143 ? -10.75 -5.262 -3.734 1 98.94 143 THR A O 1
ATOM 1048 N N . LEU A 1 144 ? -8.781 -4.824 -4.812 1 98.88 144 LEU A N 1
ATOM 1049 C CA . LEU A 1 144 ? -9.453 -4.078 -5.875 1 98.88 144 LEU A CA 1
ATOM 1050 C C . LEU A 1 144 ? -10.43 -4.973 -6.633 1 98.88 144 LEU A C 1
ATOM 1052 O O . LEU A 1 144 ? -11.562 -4.57 -6.906 1 98.88 144 LEU A O 1
ATOM 1056 N N . GLY A 1 145 ? -9.945 -6.184 -6.973 1 98.88 145 GLY A N 1
ATOM 1057 C CA . GLY A 1 145 ? -10.773 -7.109 -7.734 1 98.88 145 GLY A CA 1
ATOM 1058 C C . GLY A 1 145 ? -12.078 -7.453 -7.039 1 98.88 145 GLY A C 1
ATOM 1059 O O . GLY A 1 145 ? -13.141 -7.422 -7.66 1 98.88 145 GLY A O 1
ATOM 1060 N N . LEU A 1 146 ? -12.008 -7.742 -5.75 1 98.94 146 LEU A N 1
ATOM 1061 C CA . LEU A 1 146 ? -13.203 -8.117 -5.004 1 98.94 146 LEU A CA 1
ATOM 1062 C C . LEU A 1 146 ? -14.109 -6.91 -4.781 1 98.94 146 LEU A C 1
ATOM 1064 O O . LEU A 1 146 ? -15.336 -7.027 -4.82 1 98.94 146 LEU A O 1
ATOM 1068 N N . ALA A 1 147 ? -13.516 -5.742 -4.527 1 98.94 147 ALA A N 1
ATOM 1069 C CA . ALA A 1 147 ? -14.312 -4.523 -4.375 1 98.94 147 ALA A CA 1
ATOM 1070 C C . ALA A 1 147 ? -15.055 -4.191 -5.668 1 98.94 147 ALA A C 1
ATOM 1072 O O . ALA A 1 147 ? -16.219 -3.801 -5.637 1 98.94 147 ALA A O 1
ATOM 1073 N N . CYS A 1 148 ? -14.359 -4.297 -6.805 1 98.75 148 CYS A N 1
ATOM 1074 C CA . CYS A 1 148 ? -14.992 -4.07 -8.102 1 98.75 148 CYS A CA 1
ATOM 1075 C C . CYS A 1 148 ? -16.094 -5.098 -8.359 1 98.75 148 CYS A C 1
ATOM 1077 O O . CYS A 1 148 ? -17.172 -4.75 -8.836 1 98.75 148 CYS A O 1
ATOM 1079 N N . GLY A 1 149 ? -15.758 -6.398 -8.07 1 98.88 149 GLY A N 1
ATOM 1080 C CA . GLY A 1 149 ? -16.766 -7.434 -8.227 1 98.88 149 GLY A CA 1
ATOM 1081 C C . GLY A 1 149 ? -18.016 -7.184 -7.398 1 98.88 149 GLY A C 1
ATOM 1082 O O . GLY A 1 149 ? -19.125 -7.277 -7.906 1 98.88 149 GLY A O 1
ATOM 1083 N N . ARG A 1 150 ? -17.797 -6.832 -6.125 1 98.75 150 ARG A N 1
ATOM 1084 C CA . ARG A 1 150 ? -18.875 -6.465 -5.219 1 98.75 150 ARG A CA 1
ATOM 1085 C C . ARG A 1 150 ? -19.719 -5.34 -5.805 1 98.75 150 ARG A C 1
ATOM 1087 O O . ARG A 1 150 ? -20.953 -5.426 -5.828 1 98.75 150 ARG A O 1
ATOM 1094 N N . GLU A 1 151 ? -19.078 -4.297 -6.273 1 98.75 151 GLU A N 1
ATOM 1095 C CA . GLU A 1 151 ? -19.75 -3.145 -6.871 1 98.75 151 GLU A CA 1
ATOM 1096 C C . GLU A 1 151 ? -20.547 -3.551 -8.102 1 98.75 151 GLU A C 1
ATOM 1098 O O . GLU A 1 151 ? -21.719 -3.164 -8.25 1 98.75 151 GLU A O 1
ATOM 1103 N N . ALA A 1 152 ? -20.016 -4.363 -8.953 1 98.56 152 ALA A N 1
ATOM 1104 C CA . ALA A 1 152 ? -20.594 -4.727 -10.242 1 98.56 152 ALA A CA 1
ATOM 1105 C C . ALA A 1 152 ? -21.828 -5.609 -10.062 1 98.56 152 ALA A C 1
ATOM 1107 O O . ALA A 1 152 ? -22.875 -5.348 -10.648 1 98.56 152 ALA A O 1
ATOM 1108 N N . ILE A 1 153 ? -21.734 -6.676 -9.273 1 98.62 153 ILE A N 1
ATOM 1109 C CA . ILE A 1 153 ? -22.797 -7.672 -9.195 1 98.62 153 ILE A CA 1
ATOM 1110 C C . ILE A 1 153 ? -24.016 -7.078 -8.477 1 98.62 153 ILE A C 1
ATOM 1112 O O . ILE A 1 153 ? -25.156 -7.426 -8.781 1 98.62 153 ILE A O 1
ATOM 1116 N N . ILE A 1 154 ? -23.797 -6.18 -7.551 1 98.62 154 ILE A N 1
ATOM 1117 C CA . ILE A 1 154 ? -24.891 -5.566 -6.809 1 98.62 154 ILE A CA 1
ATOM 1118 C C . ILE A 1 154 ? -25.5 -4.441 -7.637 1 98.62 154 ILE A C 1
ATOM 1120 O O . ILE A 1 154 ? -26.734 -4.312 -7.711 1 98.62 154 ILE A O 1
ATOM 1124 N N . SER A 1 155 ? -24.672 -3.615 -8.297 1 98.06 155 SER A N 1
ATOM 1125 C CA . SER A 1 155 ? -25.172 -2.518 -9.125 1 98.06 155 SER A CA 1
ATOM 1126 C C . SER A 1 155 ? -26.062 -3.029 -10.25 1 98.06 155 SER A C 1
ATOM 1128 O O . SER A 1 155 ? -27.047 -2.379 -10.617 1 98.06 155 SER A O 1
ATOM 1130 N N . ARG A 1 156 ? -25.719 -4.156 -10.789 1 96.31 156 ARG A N 1
ATOM 1131 C CA . ARG A 1 156 ? -26.516 -4.742 -11.859 1 96.31 156 ARG A CA 1
ATOM 1132 C C . ARG A 1 156 ? -27.953 -4.969 -11.406 1 96.31 156 ARG A C 1
ATOM 1134 O O . ARG A 1 156 ? -28.891 -4.723 -12.164 1 96.31 156 ARG A O 1
ATOM 1141 N N . ARG A 1 157 ? -28.109 -5.402 -10.234 1 97 157 ARG A N 1
ATOM 1142 C CA . ARG A 1 157 ? -29.438 -5.66 -9.695 1 97 157 ARG A CA 1
ATOM 1143 C C . ARG A 1 157 ? -30.125 -4.359 -9.289 1 97 157 ARG A C 1
ATOM 1145 O O . ARG A 1 157 ? -31.344 -4.219 -9.438 1 97 157 ARG A O 1
ATOM 1152 N N . LEU A 1 158 ? -29.359 -3.461 -8.758 1 98 158 LEU A N 1
ATOM 1153 C CA . LEU A 1 158 ? -29.891 -2.164 -8.352 1 98 158 LEU A CA 1
ATOM 1154 C C . LEU A 1 158 ? -30.453 -1.41 -9.555 1 98 158 LEU A C 1
ATOM 1156 O O . LEU A 1 158 ? -31.5 -0.776 -9.461 1 98 158 LEU A O 1
ATOM 1160 N N . GLU A 1 159 ? -29.719 -1.519 -10.625 1 96.38 159 GLU A N 1
ATOM 1161 C CA . GLU A 1 159 ? -30.141 -0.837 -11.844 1 96.38 159 GLU A CA 1
ATOM 1162 C C . GLU A 1 159 ? -31.5 -1.343 -12.312 1 96.38 159 GLU A C 1
ATOM 1164 O O . GLU A 1 159 ? -32.312 -0.566 -12.805 1 96.38 159 GLU A O 1
ATOM 1169 N N . LYS A 1 160 ? -31.734 -2.592 -12.188 1 94.81 160 LYS A N 1
ATOM 1170 C CA . LYS A 1 160 ? -33.031 -3.184 -12.555 1 94.81 160 LYS A CA 1
ATOM 1171 C C . LYS A 1 160 ? -34.156 -2.646 -11.672 1 94.81 160 LYS A C 1
ATOM 1173 O O . LYS A 1 160 ? -35.312 -2.678 -12.062 1 94.81 160 LYS A O 1
ATOM 1178 N N . LYS A 1 161 ? -33.781 -2.137 -10.523 1 96 161 LYS A N 1
ATOM 1179 C CA . LYS A 1 161 ? -34.781 -1.589 -9.578 1 96 161 LYS A CA 1
ATOM 1180 C C . LYS A 1 161 ? -34.812 -0.064 -9.648 1 96 161 LYS A C 1
ATOM 1182 O O . LYS A 1 161 ? -35.375 0.589 -8.773 1 96 161 LYS A O 1
ATOM 1187 N N . GLY A 1 162 ? -34.031 0.544 -10.531 1 96.31 162 GLY A N 1
ATOM 1188 C CA . GLY A 1 162 ? -34.031 1.98 -10.758 1 96.31 162 GLY A CA 1
ATOM 1189 C C . GLY A 1 162 ? -33.094 2.742 -9.844 1 96.31 162 GLY A C 1
ATOM 1190 O O . GLY A 1 162 ? -33.219 3.957 -9.68 1 96.31 162 GLY A O 1
ATOM 1191 N N . GLU A 1 163 ? -32.156 2.064 -9.141 1 96.44 163 GLU A N 1
ATOM 1192 C CA . GLU A 1 163 ? -31.156 2.689 -8.281 1 96.44 163 GLU A CA 1
ATOM 1193 C C . GLU A 1 163 ? -29.812 2.795 -8.992 1 96.44 163 GLU A C 1
ATOM 1195 O O . GLU A 1 163 ? -29.234 1.783 -9.391 1 96.44 163 GLU A O 1
ATOM 1200 N N . SER A 1 164 ? -29.281 4.055 -9.094 1 95.06 164 SER A N 1
ATOM 1201 C CA . SER A 1 164 ? -28.047 4.266 -9.836 1 95.06 164 SER A CA 1
ATOM 1202 C C . SER A 1 164 ? -26.828 4.215 -8.914 1 95.06 164 SER A C 1
ATOM 1204 O O . SER A 1 164 ? -25.703 4.023 -9.383 1 95.06 164 SER A O 1
ATOM 1206 N N . ARG A 1 165 ? -27.094 4.414 -7.621 1 95.56 165 ARG A N 1
ATOM 1207 C CA . ARG A 1 165 ? -25.984 4.359 -6.672 1 95.56 165 ARG A CA 1
ATOM 1208 C C . ARG A 1 165 ? -25.609 2.914 -6.355 1 95.56 165 ARG A C 1
ATOM 1210 O O . ARG A 1 165 ? -26.484 2.053 -6.23 1 95.56 165 ARG A O 1
ATOM 1217 N N . GLY A 1 166 ? -24.359 2.637 -6.211 1 97.69 166 GLY A N 1
ATOM 1218 C CA . GLY A 1 166 ? -23.859 1.315 -5.863 1 97.69 166 GLY A CA 1
ATOM 1219 C C . GLY A 1 166 ? -23.391 1.211 -4.426 1 97.69 166 GLY A C 1
ATOM 1220 O O . GLY A 1 166 ? -23.734 2.053 -3.592 1 97.69 166 GLY A O 1
ATOM 1221 N N . VAL A 1 167 ? -22.625 0.165 -4.152 1 98.62 167 VAL A N 1
ATOM 1222 C CA . VAL A 1 167 ? -22.125 -0.11 -2.809 1 98.62 167 VAL A CA 1
ATOM 1223 C C . VAL A 1 167 ? -21.188 1.013 -2.363 1 98.62 167 VAL A C 1
ATOM 1225 O O . VAL A 1 167 ? -21.188 1.389 -1.189 1 98.62 167 VAL A O 1
ATOM 1228 N N . GLY A 1 168 ? -20.344 1.521 -3.32 1 98.44 168 GLY A N 1
ATOM 1229 C CA . GLY A 1 168 ? -19.438 2.596 -2.982 1 98.44 168 GLY A CA 1
ATOM 1230 C C . GLY A 1 168 ? -20.109 3.787 -2.342 1 98.44 168 GLY A C 1
ATOM 1231 O O . GLY A 1 168 ? -19.531 4.477 -1.508 1 98.44 168 GLY A O 1
ATOM 1232 N N . GLU A 1 169 ? -21.359 4.012 -2.672 1 98.25 169 GLU A N 1
ATOM 1233 C CA . GLU A 1 169 ? -22.125 5.133 -2.127 1 98.25 169 GLU A CA 1
ATOM 1234 C C . GLU A 1 169 ? -23.031 4.676 -0.998 1 98.25 169 GLU A C 1
ATOM 1236 O O . GLU A 1 169 ? -22.984 5.223 0.106 1 98.25 169 GLU A O 1
ATOM 1241 N N . LEU A 1 170 ? -23.812 3.582 -1.174 1 98.44 170 LEU A N 1
ATOM 1242 C CA . LEU A 1 170 ? -24.891 3.18 -0.282 1 98.44 170 LEU A CA 1
ATOM 1243 C C . LEU A 1 170 ? -24.375 2.311 0.854 1 98.44 170 LEU A C 1
ATOM 1245 O O . LEU A 1 170 ? -24.984 2.248 1.926 1 98.44 170 LEU A O 1
ATOM 1249 N N . GLY A 1 171 ? -23.266 1.605 0.566 1 98.69 171 GLY A N 1
ATOM 1250 C CA . GLY A 1 171 ? -22.828 0.553 1.47 1 98.69 171 GLY A CA 1
ATOM 1251 C C . GLY A 1 171 ? -23.531 -0.771 1.225 1 98.69 171 GLY A C 1
ATOM 1252 O O . GLY A 1 171 ? -24.594 -0.813 0.589 1 98.69 171 GLY A O 1
ATOM 1253 N N . LEU A 1 172 ? -22.969 -1.822 1.726 1 98.69 172 LEU A N 1
ATOM 1254 C CA . LEU A 1 172 ? -23.438 -3.178 1.479 1 98.69 172 LEU A CA 1
ATOM 1255 C C . LEU A 1 172 ? -24.844 -3.375 2.064 1 98.69 172 LEU A C 1
ATOM 1257 O O . LEU A 1 172 ? -25.703 -3.984 1.432 1 98.69 172 LEU A O 1
ATOM 1261 N N . LEU A 1 173 ? -25.078 -2.883 3.25 1 97.88 173 LEU A N 1
ATOM 1262 C CA . LEU A 1 173 ? -26.344 -3.111 3.947 1 97.88 173 LEU A CA 1
ATOM 1263 C C . LEU A 1 173 ? -27.516 -2.555 3.146 1 97.88 173 LEU A C 1
ATOM 1265 O O . LEU A 1 173 ? -28.422 -3.297 2.779 1 97.88 173 LEU A O 1
ATOM 1269 N N . MET A 1 174 ? -27.438 -1.274 2.805 1 97.44 174 MET A N 1
ATOM 1270 C CA . MET A 1 174 ? -28.531 -0.62 2.094 1 97.44 174 MET A CA 1
ATOM 1271 C C . MET A 1 174 ? -28.625 -1.119 0.655 1 97.44 174 MET A C 1
ATOM 1273 O O . MET A 1 174 ? -29.719 -1.335 0.136 1 97.44 174 MET A O 1
ATOM 1277 N N . ALA A 1 175 ? -27.5 -1.287 0.013 1 98.5 175 ALA A N 1
ATOM 1278 C CA . ALA A 1 175 ? -27.469 -1.701 -1.388 1 98.5 175 ALA A CA 1
ATOM 1279 C C . ALA A 1 175 ? -28.078 -3.092 -1.561 1 98.5 175 ALA A C 1
ATOM 1281 O O . ALA A 1 175 ? -28.875 -3.318 -2.469 1 98.5 175 ALA A O 1
ATOM 1282 N N . CYS A 1 176 ? -27.672 -4.051 -0.697 1 98.25 176 CYS A N 1
ATOM 1283 C CA . CYS A 1 176 ? -28.172 -5.414 -0.812 1 98.25 176 CYS A CA 1
ATOM 1284 C C . CYS A 1 176 ? -29.672 -5.48 -0.511 1 98.25 176 CYS A C 1
ATOM 1286 O O . CYS A 1 176 ? -30.406 -6.207 -1.175 1 98.25 176 CYS A O 1
ATOM 1288 N N . ASN A 1 177 ? -30.078 -4.723 0.492 1 96.75 177 ASN A N 1
ATOM 1289 C CA . ASN A 1 177 ? -31.5 -4.664 0.799 1 96.75 177 ASN A CA 1
ATOM 1290 C C . ASN A 1 177 ? -32.312 -4.176 -0.396 1 96.75 177 ASN A C 1
ATOM 1292 O O . ASN A 1 177 ? -33.312 -4.789 -0.766 1 96.75 177 ASN A O 1
ATOM 1296 N N . LYS A 1 178 ? -31.891 -3.102 -0.994 1 97.31 178 LYS A N 1
ATOM 1297 C CA . LYS A 1 178 ? -32.594 -2.525 -2.143 1 97.31 178 LYS A CA 1
ATOM 1298 C C . LYS A 1 178 ? -32.531 -3.475 -3.338 1 97.31 178 LYS A C 1
ATOM 1300 O O . LYS A 1 178 ? -33.5 -3.516 -4.133 1 97.31 178 LYS A O 1
ATOM 1305 N N . ALA A 1 179 ? -31.484 -4.219 -3.471 1 97.88 179 ALA A N 1
ATOM 1306 C CA . ALA A 1 179 ? -31.266 -5.086 -4.629 1 97.88 179 ALA A CA 1
ATOM 1307 C C . ALA A 1 179 ? -31.953 -6.438 -4.434 1 97.88 179 ALA A C 1
ATOM 1309 O O . ALA A 1 179 ? -32.062 -7.215 -5.383 1 97.88 179 ALA A O 1
ATOM 1310 N N . GLY A 1 180 ? -32.375 -6.746 -3.23 1 96.75 180 GLY A N 1
ATOM 1311 C CA . GLY A 1 180 ? -32.938 -8.047 -2.934 1 96.75 180 GLY A CA 1
ATOM 1312 C C . GLY A 1 180 ? -31.906 -9.148 -2.832 1 96.75 180 GLY A C 1
ATOM 1313 O O . GLY A 1 180 ? -32.188 -10.297 -3.197 1 96.75 180 GLY A O 1
ATOM 1314 N N . ILE A 1 181 ? -30.719 -8.773 -2.443 1 97.88 181 ILE A N 1
ATOM 1315 C CA . ILE A 1 181 ? -29.641 -9.742 -2.275 1 97.88 181 ILE A CA 1
ATOM 1316 C C . ILE A 1 181 ? -29.547 -10.164 -0.811 1 97.88 181 ILE A C 1
ATOM 1318 O O . ILE A 1 181 ? -29.453 -9.312 0.08 1 97.88 181 ILE A O 1
ATOM 1322 N N . THR A 1 182 ? -29.5 -11.445 -0.592 1 96.38 182 THR A N 1
ATOM 1323 C CA . THR A 1 182 ? -29.469 -11.961 0.773 1 96.38 182 THR A CA 1
ATOM 1324 C C . THR A 1 182 ? -28.125 -12.602 1.089 1 96.38 182 THR A C 1
ATOM 1326 O O . THR A 1 182 ? -27.766 -12.773 2.258 1 96.38 182 THR A O 1
ATOM 1329 N N . GLU A 1 183 ? -27.422 -12.938 0.058 1 97.44 183 GLU A N 1
ATOM 1330 C CA . GLU A 1 183 ? -26.141 -13.602 0.225 1 97.44 183 GLU A CA 1
ATOM 1331 C C . GLU A 1 183 ? -25.203 -13.289 -0.938 1 97.44 183 GLU A C 1
ATOM 1333 O O . GLU A 1 183 ? -25.641 -13.148 -2.08 1 97.44 183 GLU A O 1
ATOM 1338 N N . ILE A 1 184 ? -24 -13.07 -0.63 1 98.62 184 ILE A N 1
ATOM 1339 C CA . ILE A 1 184 ? -22.953 -12.945 -1.636 1 98.62 184 ILE A CA 1
ATOM 1340 C C . ILE A 1 184 ? -21.922 -14.055 -1.446 1 98.62 184 ILE A C 1
ATOM 1342 O O . ILE A 1 184 ? -21.531 -14.359 -0.318 1 98.62 184 ILE A O 1
ATOM 1346 N N . GLN A 1 185 ? -21.531 -14.703 -2.461 1 98.81 185 GLN A N 1
ATOM 1347 C CA . GLN A 1 185 ? -20.531 -15.758 -2.365 1 98.81 185 GLN A CA 1
ATOM 1348 C C . GLN A 1 185 ? -19.391 -15.516 -3.34 1 98.81 185 GLN A C 1
ATOM 1350 O O . GLN A 1 185 ? -19.578 -14.906 -4.395 1 98.81 185 GLN A O 1
ATOM 1355 N N . ILE A 1 186 ? -18.219 -15.891 -2.955 1 98.94 186 ILE A N 1
ATOM 1356 C CA . ILE A 1 186 ? -17.031 -15.938 -3.797 1 98.94 186 ILE A CA 1
ATOM 1357 C C . ILE A 1 186 ? -16.672 -17.391 -4.082 1 98.94 186 ILE A C 1
ATOM 1359 O O . ILE A 1 186 ? -16.312 -18.141 -3.168 1 98.94 186 ILE A O 1
ATOM 1363 N N . LEU A 1 187 ? -16.828 -17.75 -5.305 1 98.88 187 LEU A N 1
ATOM 1364 C CA . LEU A 1 187 ? -16.547 -19.125 -5.719 1 98.88 187 LEU A CA 1
ATOM 1365 C C . LEU A 1 187 ? -15.125 -19.25 -6.254 1 98.88 187 LEU A C 1
ATOM 1367 O O . LEU A 1 187 ? -14.711 -18.484 -7.125 1 98.88 187 LEU A O 1
ATOM 1371 N N . THR A 1 188 ? -14.375 -20.156 -5.68 1 98.38 188 THR A N 1
ATOM 1372 C CA . THR A 1 188 ? -12.969 -20.297 -6.027 1 98.38 188 THR A CA 1
ATOM 1373 C C . THR A 1 188 ? -12.531 -21.75 -5.941 1 98.38 188 THR A C 1
ATOM 1375 O O . THR A 1 188 ? -13.344 -22.625 -5.656 1 98.38 188 THR A O 1
ATOM 1378 N N . ALA A 1 189 ? -11.297 -22.047 -6.324 1 97.25 189 ALA A N 1
ATOM 1379 C CA . ALA A 1 189 ? -10.609 -23.312 -6.133 1 97.25 189 ALA A CA 1
ATOM 1380 C C . ALA A 1 189 ? -9.211 -23.109 -5.555 1 97.25 189 ALA A C 1
ATOM 1382 O O . ALA A 1 189 ? -8.328 -22.578 -6.23 1 97.25 189 ALA A O 1
ATOM 1383 N N . MET A 1 190 ? -9.023 -23.453 -4.277 1 94.5 190 MET A N 1
ATOM 1384 C CA . MET A 1 190 ? -7.758 -23.297 -3.564 1 94.5 190 MET A CA 1
ATOM 1385 C C . MET A 1 190 ? -7.25 -21.859 -3.668 1 94.5 190 MET A C 1
ATOM 1387 O O . MET A 1 190 ? -6.113 -21.625 -4.078 1 94.5 190 MET A O 1
ATOM 1391 N N . ALA A 1 191 ? -8.109 -20.953 -3.312 1 95.44 191 ALA A N 1
ATOM 1392 C CA . ALA A 1 191 ? -7.762 -19.547 -3.4 1 95.44 191 ALA A CA 1
ATOM 1393 C C . ALA A 1 191 ? -6.609 -19.203 -2.457 1 95.44 191 ALA A C 1
ATOM 1395 O O . ALA A 1 191 ? -6.496 -19.781 -1.374 1 95.44 191 ALA A O 1
ATOM 1396 N N . HIS A 1 192 ? -5.742 -18.312 -2.93 1 95.81 192 HIS A N 1
ATOM 1397 C CA . HIS A 1 192 ? -4.711 -17.766 -2.059 1 95.81 192 HIS A CA 1
ATOM 1398 C C . HIS A 1 192 ? -5.324 -17.109 -0.826 1 95.81 192 HIS A C 1
ATOM 1400 O O . HIS A 1 192 ? -6.43 -16.578 -0.891 1 95.81 192 HIS A O 1
ATOM 1406 N N . SER A 1 193 ? -4.633 -17.094 0.29 1 95.38 193 SER A N 1
ATOM 1407 C CA . SER A 1 193 ? -5.105 -16.531 1.553 1 95.38 193 SER A CA 1
ATOM 1408 C C . SER A 1 193 ? -5.504 -15.07 1.396 1 95.38 193 SER A C 1
ATOM 1410 O O . SER A 1 193 ? -6.383 -14.578 2.105 1 95.38 193 SER A O 1
ATOM 1412 N N . SER A 1 194 ? -4.895 -14.32 0.458 1 96.88 194 SER A N 1
ATOM 1413 C CA . SER A 1 194 ? -5.203 -12.914 0.241 1 96.88 194 SER A CA 1
ATOM 1414 C C . SER A 1 194 ? -6.648 -12.727 -0.207 1 96.88 194 SER A C 1
ATOM 1416 O O . SER A 1 194 ? -7.227 -11.656 -0.024 1 96.88 194 SER A O 1
ATOM 1418 N N . THR A 1 195 ? -7.277 -13.734 -0.835 1 98 195 THR A N 1
ATOM 1419 C CA . THR A 1 195 ? -8.68 -13.641 -1.215 1 98 195 THR A CA 1
ATOM 1420 C C . THR A 1 195 ? -9.57 -13.547 0.021 1 98 195 THR A C 1
ATOM 1422 O O . THR A 1 195 ? -10.508 -12.742 0.06 1 98 195 THR A O 1
ATOM 1425 N N . TYR A 1 196 ? -9.273 -14.375 1.03 1 98.19 196 TYR A N 1
ATOM 1426 C CA . TYR A 1 196 ? -10.023 -14.344 2.283 1 98.19 196 TYR A CA 1
ATOM 1427 C C . TYR A 1 196 ? -9.82 -13.016 3.008 1 98.19 196 TYR A C 1
ATOM 1429 O O . TYR A 1 196 ? -10.773 -12.43 3.512 1 98.19 196 TYR A O 1
ATOM 1437 N N . LYS A 1 197 ? -8.625 -12.594 3.086 1 98.06 197 LYS A N 1
ATOM 1438 C CA . LYS A 1 197 ? -8.328 -11.297 3.684 1 98.06 197 LYS A CA 1
ATOM 1439 C C . LYS A 1 197 ? -9.07 -10.172 2.961 1 98.06 197 LYS A C 1
ATOM 1441 O O . LYS A 1 197 ? -9.656 -9.297 3.6 1 98.06 197 LYS A O 1
ATOM 1446 N N . SER A 1 198 ? -8.977 -10.18 1.645 1 98.81 198 SER A N 1
ATOM 1447 C CA . SER A 1 198 ? -9.633 -9.148 0.846 1 98.81 198 SER A CA 1
ATOM 1448 C C . SER A 1 198 ? -11.141 -9.164 1.064 1 98.81 198 SER A C 1
ATOM 1450 O O . SER A 1 198 ? -11.773 -8.102 1.126 1 98.81 198 SER A O 1
ATOM 1452 N N . ALA A 1 199 ? -11.719 -10.367 1.156 1 98.88 199 ALA A N 1
ATOM 1453 C CA . ALA A 1 199 ? -13.141 -10.484 1.435 1 98.88 199 ALA A CA 1
ATOM 1454 C C . ALA A 1 199 ? -13.5 -9.836 2.771 1 98.88 199 ALA A C 1
ATOM 1456 O O . ALA A 1 199 ? -14.523 -9.164 2.889 1 98.88 199 ALA A O 1
ATOM 1457 N N . SER A 1 200 ? -12.641 -10.094 3.738 1 98.81 200 SER A N 1
ATOM 1458 C CA . SER A 1 200 ? -12.82 -9.469 5.047 1 98.81 200 SER A CA 1
ATOM 1459 C C . SER A 1 200 ? -12.742 -7.949 4.945 1 98.81 200 SER A C 1
ATOM 1461 O O . SER A 1 200 ? -13.602 -7.242 5.477 1 98.81 200 SER A O 1
ATOM 1463 N N . ILE A 1 201 ? -11.812 -7.418 4.258 1 98.88 201 ILE A N 1
ATOM 1464 C CA . ILE A 1 201 ? -11.547 -5.988 4.156 1 98.88 201 ILE A CA 1
ATOM 1465 C C . ILE A 1 201 ? -12.734 -5.289 3.494 1 98.88 201 ILE A C 1
ATOM 1467 O O . ILE A 1 201 ? -13.234 -4.281 4.004 1 98.88 201 ILE A O 1
ATOM 1471 N N . VAL A 1 202 ? -13.258 -5.859 2.4 1 98.88 202 VAL A N 1
ATOM 1472 C CA . VAL A 1 202 ? -14.25 -5.148 1.606 1 98.88 202 VAL A CA 1
ATOM 1473 C C . VAL A 1 202 ? -15.641 -5.375 2.199 1 98.88 202 VAL A C 1
ATOM 1475 O O . VAL A 1 202 ? -16.641 -4.93 1.633 1 98.88 202 VAL A O 1
ATOM 1478 N N . GLY A 1 203 ? -15.742 -6.145 3.303 1 98.88 203 GLY A N 1
ATOM 1479 C CA . GLY A 1 203 ? -16.984 -6.23 4.066 1 98.88 203 GLY A CA 1
ATOM 1480 C C . GLY A 1 203 ? -17.797 -7.465 3.748 1 98.88 203 GLY A C 1
ATOM 1481 O O . GLY A 1 203 ? -18.891 -7.652 4.285 1 98.88 203 GLY A O 1
ATOM 1482 N N . LEU A 1 204 ? -17.25 -8.352 2.904 1 98.81 204 LEU A N 1
ATOM 1483 C CA . LEU A 1 204 ? -17.984 -9.547 2.52 1 98.81 204 LEU A CA 1
ATOM 1484 C C . LEU A 1 204 ? -17.781 -10.664 3.543 1 98.81 204 LEU A C 1
ATOM 1486 O O . LEU A 1 204 ? -18.641 -11.539 3.689 1 98.81 204 LEU A O 1
ATOM 1490 N N . GLY A 1 205 ? -16.625 -10.609 4.246 1 98.69 205 GLY A N 1
ATOM 1491 C CA . GLY A 1 205 ? -16.312 -11.641 5.223 1 98.69 205 GLY A CA 1
ATOM 1492 C C . GLY A 1 205 ? -15.633 -12.852 4.609 1 98.69 205 GLY A C 1
ATOM 1493 O O . GLY A 1 205 ? -15.859 -13.172 3.443 1 98.69 205 GLY A O 1
ATOM 1494 N N . ARG A 1 206 ? -14.867 -13.547 5.379 1 98.38 206 ARG A N 1
ATOM 1495 C CA . ARG A 1 206 ? -14.109 -14.703 4.906 1 98.38 206 ARG A CA 1
ATOM 1496 C C . ARG A 1 206 ? -15.031 -15.891 4.641 1 98.38 206 ARG A C 1
ATOM 1498 O O . ARG A 1 206 ? -14.758 -16.703 3.754 1 98.38 206 ARG A O 1
ATOM 1505 N N . ALA A 1 207 ? -16.141 -15.977 5.312 1 97.81 207 ALA A N 1
ATOM 1506 C CA . ALA A 1 207 ? -17.047 -17.125 5.25 1 97.81 207 ALA A CA 1
ATOM 1507 C C . ALA A 1 207 ? -17.75 -17.203 3.893 1 97.81 207 ALA A C 1
ATOM 1509 O O . ALA A 1 207 ? -18.281 -18.25 3.52 1 97.81 207 ALA A O 1
ATOM 1510 N N . CYS A 1 208 ? -17.719 -16.141 3.178 1 98.12 208 CYS A N 1
ATOM 1511 C CA . CYS A 1 208 ? -18.438 -16.141 1.901 1 98.12 208 CYS A CA 1
ATOM 1512 C C . CYS A 1 208 ? -17.594 -16.812 0.818 1 98.12 208 CYS A C 1
ATOM 1514 O O . CYS A 1 208 ? -18.109 -17.109 -0.269 1 98.12 208 CYS A O 1
ATOM 1516 N N . VAL A 1 209 ? -16.312 -17.094 1.096 1 98.38 209 VAL A N 1
ATOM 1517 C CA . VAL A 1 209 ? -15.438 -17.766 0.132 1 98.38 209 VAL A CA 1
ATOM 1518 C C . VAL A 1 209 ? -15.711 -19.266 0.133 1 98.38 209 VAL A C 1
ATOM 1520 O O . VAL A 1 209 ? -15.562 -19.922 1.162 1 98.38 209 VAL A O 1
ATOM 1523 N N . LYS A 1 210 ? -16.141 -19.75 -0.952 1 98.31 210 LYS A N 1
ATOM 1524 C CA . LYS A 1 210 ? -16.484 -21.172 -1.088 1 98.31 210 LYS A CA 1
ATOM 1525 C C . LYS A 1 210 ? -15.539 -21.875 -2.053 1 98.31 210 LYS A C 1
ATOM 1527 O O . LYS A 1 210 ? -15.398 -21.469 -3.205 1 98.31 210 LYS A O 1
ATOM 1532 N N . ASP A 1 211 ? -14.906 -22.875 -1.578 1 97.19 211 ASP A N 1
ATOM 1533 C CA . ASP A 1 211 ? -14.031 -23.703 -2.412 1 97.19 211 ASP A CA 1
ATOM 1534 C C . ASP A 1 211 ? -14.828 -24.734 -3.195 1 97.19 211 ASP A C 1
ATOM 1536 O O . ASP A 1 211 ? -15.477 -25.594 -2.605 1 97.19 211 ASP A O 1
ATOM 1540 N N . ILE A 1 212 ? -14.789 -24.641 -4.504 1 97.81 212 ILE A N 1
ATOM 1541 C CA . ILE A 1 212 ? -15.539 -25.578 -5.344 1 97.81 212 ILE A CA 1
ATOM 1542 C C . ILE A 1 212 ? -14.586 -26.328 -6.273 1 97.81 212 ILE A C 1
ATOM 1544 O O . ILE A 1 212 ? -14.859 -26.469 -7.465 1 97.81 212 ILE A O 1
ATOM 1548 N N . GLY A 1 213 ? -13.453 -26.672 -5.746 1 94.38 213 GLY A N 1
ATOM 1549 C CA . GLY A 1 213 ? -12.484 -27.469 -6.488 1 94.38 213 GLY A CA 1
ATOM 1550 C C . GLY A 1 213 ? -13.016 -28.844 -6.883 1 94.38 213 GLY A C 1
ATOM 1551 O O . GLY A 1 213 ? -13.953 -29.344 -6.27 1 94.38 213 GLY A O 1
ATOM 1552 N N . THR A 1 214 ? -12.477 -29.453 -7.871 1 86.69 214 THR A N 1
ATOM 1553 C CA . THR A 1 214 ? -13 -30.672 -8.5 1 86.69 214 THR A CA 1
ATOM 1554 C C . THR A 1 214 ? -12.789 -31.875 -7.602 1 86.69 214 THR A C 1
ATOM 1556 O O . THR A 1 214 ? -13.68 -32.719 -7.477 1 86.69 214 THR A O 1
ATOM 1559 N N . SER A 1 215 ? -11.5 -32.062 -7.219 1 86.94 215 SER A N 1
ATOM 1560 C CA . SER A 1 215 ? -11.18 -33.281 -6.465 1 86.94 215 SER A CA 1
ATOM 1561 C C . SER A 1 215 ? -9.969 -33.062 -5.566 1 86.94 215 SER A C 1
ATOM 1563 O O . SER A 1 215 ? -9.227 -32.094 -5.734 1 86.94 215 SER A O 1
ATOM 1565 N N . PRO A 1 216 ? -9.836 -33.969 -4.664 1 85.19 216 PRO A N 1
ATOM 1566 C CA . PRO A 1 216 ? -8.656 -33.906 -3.801 1 85.19 216 PRO A CA 1
ATOM 1567 C C . PRO A 1 216 ? -7.348 -34.031 -4.578 1 85.19 216 PRO A C 1
ATOM 1569 O O . PRO A 1 216 ? -6.312 -33.531 -4.141 1 85.19 216 PRO A O 1
ATOM 1572 N N . SER A 1 217 ? -7.41 -34.688 -5.711 1 86.5 217 SER A N 1
ATOM 1573 C CA . SER A 1 217 ? -6.191 -34.906 -6.492 1 86.5 217 SER A CA 1
ATOM 1574 C C . SER A 1 217 ? -5.887 -33.688 -7.355 1 86.5 217 SER A C 1
ATOM 1576 O O . SER A 1 217 ? -4.746 -33.469 -7.781 1 86.5 217 SER A O 1
ATOM 1578 N N . GLU A 1 218 ? -6.906 -32.938 -7.652 1 91.62 218 GLU A N 1
ATOM 1579 C CA . GLU A 1 218 ? -6.746 -31.703 -8.398 1 91.62 218 GLU A CA 1
ATOM 1580 C C . GLU A 1 218 ? -7.559 -30.562 -7.766 1 91.62 218 GLU A C 1
ATOM 1582 O O . GLU A 1 218 ? -8.391 -29.953 -8.43 1 91.62 218 GLU A O 1
ATOM 1587 N N . PRO A 1 219 ? -7.25 -30.281 -6.52 1 93.25 219 PRO A N 1
ATOM 1588 C CA . PRO A 1 219 ? -8.07 -29.328 -5.777 1 93.25 219 PRO A CA 1
ATOM 1589 C C . PRO A 1 219 ? -7.977 -27.906 -6.348 1 93.25 219 PRO A C 1
ATOM 1591 O O . PRO A 1 219 ? -8.805 -27.062 -6.02 1 93.25 219 PRO A O 1
ATOM 1594 N N . TRP A 1 220 ? -7 -27.609 -7.258 1 94.56 220 TRP A N 1
ATOM 1595 C CA . TRP A 1 220 ? -6.816 -26.266 -7.824 1 94.56 220 TRP A CA 1
ATOM 1596 C C . TRP A 1 220 ? -7.746 -26.047 -9.016 1 94.56 220 TRP A C 1
ATOM 1598 O O . TRP A 1 220 ? -7.934 -24.922 -9.461 1 94.56 220 TRP A O 1
ATOM 1608 N N . LYS A 1 221 ? -8.367 -27.078 -9.547 1 95.56 221 LYS A N 1
ATOM 1609 C CA . LYS A 1 221 ? -9.242 -26.984 -10.711 1 95.56 221 LYS A CA 1
ATOM 1610 C C . LYS A 1 221 ? -10.68 -26.672 -10.305 1 95.56 221 LYS A C 1
ATOM 1612 O O . LYS A 1 221 ? -11.219 -27.297 -9.383 1 95.56 221 LYS A O 1
ATOM 1617 N N . ILE A 1 222 ? -11.234 -25.781 -11.008 1 97 222 ILE A N 1
ATOM 1618 C CA . ILE A 1 222 ? -12.625 -25.406 -10.734 1 97 222 ILE A CA 1
ATOM 1619 C C . ILE A 1 222 ? -13.555 -26.516 -11.234 1 97 222 ILE A C 1
ATOM 1621 O O . ILE A 1 222 ? -13.312 -27.109 -12.281 1 97 222 ILE A O 1
ATOM 1625 N N . ASP A 1 223 ? -14.562 -26.891 -10.508 1 97.62 223 ASP A N 1
ATOM 1626 C CA . ASP A 1 223 ? -15.625 -27.812 -10.922 1 97.62 223 ASP A CA 1
ATOM 1627 C C . ASP A 1 223 ? -16.75 -27.062 -11.641 1 97.62 223 ASP A C 1
ATOM 1629 O O . ASP A 1 223 ? -17.578 -26.406 -11 1 97.62 223 ASP A O 1
ATOM 1633 N N . ILE A 1 224 ? -16.844 -27.281 -12.938 1 97.69 224 ILE A N 1
ATOM 1634 C CA . ILE A 1 224 ? -17.766 -26.5 -13.773 1 97.69 224 ILE A CA 1
ATOM 1635 C C . ILE A 1 224 ? -19.203 -26.812 -13.398 1 97.69 224 ILE A C 1
ATOM 1637 O O . ILE A 1 224 ? -20.062 -25.922 -13.398 1 97.69 224 ILE A O 1
ATOM 1641 N N . LEU A 1 225 ? -19.516 -28.047 -13.078 1 97.62 225 LEU A N 1
ATOM 1642 C CA . LEU A 1 225 ? -20.859 -28.438 -12.695 1 97.62 225 LEU A CA 1
ATOM 1643 C C . LEU A 1 225 ? -21.266 -27.812 -11.367 1 97.62 225 LEU A C 1
ATOM 1645 O O . LEU A 1 225 ? -22.375 -27.297 -11.227 1 97.62 225 LEU A O 1
ATOM 1649 N N . LEU A 1 226 ? -20.344 -27.891 -10.453 1 98.12 226 LEU A N 1
ATOM 1650 C CA . LEU A 1 226 ? -20.609 -27.266 -9.164 1 98.12 226 LEU A CA 1
ATOM 1651 C C . LEU A 1 226 ? -20.734 -25.75 -9.312 1 98.12 226 LEU A C 1
ATOM 1653 O O . LEU A 1 226 ? -21.531 -25.109 -8.617 1 98.12 226 LEU A O 1
ATOM 1657 N N . LEU A 1 227 ? -19.922 -25.188 -10.18 1 98.69 227 LEU A N 1
ATOM 1658 C CA . LEU A 1 227 ? -20 -23.75 -10.461 1 98.69 227 LEU A CA 1
ATOM 1659 C C . LEU A 1 227 ? -21.391 -23.375 -10.945 1 98.69 227 LEU A C 1
ATOM 1661 O O . LEU A 1 227 ? -22 -22.422 -10.438 1 98.69 227 LEU A O 1
ATOM 1665 N N . GLU A 1 228 ? -21.875 -24.094 -11.898 1 98.69 228 GLU A N 1
ATOM 1666 C CA . GLU A 1 228 ? -23.203 -23.797 -12.445 1 98.69 228 GLU A CA 1
ATOM 1667 C C . GLU A 1 228 ? -24.281 -23.922 -11.367 1 98.69 228 GLU A C 1
ATOM 1669 O O . GLU A 1 228 ? -25.188 -23.094 -11.289 1 98.69 228 GLU A O 1
ATOM 1674 N N . LYS A 1 229 ? -24.156 -24.984 -10.586 1 98.62 229 LYS A N 1
ATOM 1675 C CA . LYS A 1 229 ? -25.109 -25.203 -9.508 1 98.62 229 LYS A CA 1
ATOM 1676 C C . LYS A 1 229 ? -25.141 -24.016 -8.547 1 98.62 229 LYS A C 1
ATOM 1678 O O . LYS A 1 229 ? -26.219 -23.547 -8.164 1 98.62 229 LYS A O 1
ATOM 1683 N N . GLU A 1 230 ? -23.953 -23.562 -8.125 1 98.69 230 GLU A N 1
ATOM 1684 C CA . GLU A 1 230 ? -23.875 -22.453 -7.18 1 98.69 230 GLU A CA 1
ATOM 1685 C C . GLU A 1 230 ? -24.375 -21.156 -7.809 1 98.69 230 GLU A C 1
ATOM 1687 O O . GLU A 1 230 ? -25.078 -20.359 -7.16 1 98.69 230 GLU A O 1
ATOM 1692 N N . LEU A 1 231 ? -24.031 -20.891 -9.062 1 98.81 231 LEU A N 1
ATOM 1693 C CA . LEU A 1 231 ? -24.422 -19.656 -9.742 1 98.81 231 LEU A CA 1
ATOM 1694 C C . LEU A 1 231 ? -25.922 -19.609 -9.945 1 98.81 231 LEU A C 1
ATOM 1696 O O . LEU A 1 231 ? -26.516 -18.531 -9.93 1 98.81 231 LEU A O 1
ATOM 1700 N N . ALA A 1 232 ? -26.547 -20.719 -10.07 1 98.56 232 ALA A N 1
ATOM 1701 C CA . ALA A 1 232 ? -27.984 -20.812 -10.328 1 98.56 232 ALA A CA 1
ATOM 1702 C C . ALA A 1 232 ? -28.781 -20.312 -9.125 1 98.56 232 ALA A C 1
ATOM 1704 O O . ALA A 1 232 ? -29.969 -20.016 -9.242 1 98.56 232 ALA A O 1
ATOM 1705 N N . LYS A 1 233 ? -28.141 -20.219 -8.016 1 98.38 233 LYS A N 1
ATOM 1706 C CA . LYS A 1 233 ? -28.812 -19.719 -6.82 1 98.38 233 LYS A CA 1
ATOM 1707 C C . LYS A 1 233 ? -29.125 -18.234 -6.949 1 98.38 233 LYS A C 1
ATOM 1709 O O . LYS A 1 233 ? -29.719 -17.641 -6.055 1 98.38 233 LYS A O 1
ATOM 1714 N N . GLU A 1 234 ? -28.672 -17.625 -8.016 1 97.06 234 GLU A N 1
ATOM 1715 C CA . GLU A 1 234 ? -28.953 -16.219 -8.289 1 97.06 234 GLU A CA 1
ATOM 1716 C C . GLU A 1 234 ? -30.438 -15.898 -8.156 1 97.06 234 GLU A C 1
ATOM 1718 O O . GLU A 1 234 ? -30.812 -14.828 -7.684 1 97.06 234 GLU A O 1
ATOM 1723 N N . LYS A 1 235 ? -31.312 -16.766 -8.531 1 95.88 235 LYS A N 1
ATOM 1724 C CA . LYS A 1 235 ? -32.75 -16.578 -8.484 1 95.88 235 LYS A CA 1
ATOM 1725 C C . LYS A 1 235 ? -33.25 -16.484 -7.051 1 95.88 235 LYS A C 1
ATOM 1727 O O . LYS A 1 235 ? -34.344 -15.938 -6.793 1 95.88 235 LYS A O 1
ATOM 1732 N N . ASP A 1 236 ? -32.438 -17 -6.156 1 96.62 236 ASP A N 1
ATOM 1733 C CA . ASP A 1 236 ? -32.812 -17.016 -4.75 1 96.62 236 ASP A CA 1
ATOM 1734 C C . ASP A 1 236 ? -32.188 -15.859 -3.994 1 96.62 236 ASP A C 1
ATOM 1736 O O . ASP A 1 236 ? -32.062 -15.883 -2.766 1 96.62 236 ASP A O 1
ATOM 1740 N N . GLY A 1 237 ? -31.641 -14.875 -4.703 1 96.56 237 GLY A N 1
ATOM 1741 C CA . GLY A 1 237 ? -31.094 -13.68 -4.07 1 96.56 237 GLY A CA 1
ATOM 1742 C C . GLY A 1 237 ? -29.609 -13.789 -3.773 1 96.56 237 GLY A C 1
ATOM 1743 O O . GLY A 1 237 ? -29.062 -12.992 -3.004 1 96.56 237 GLY A O 1
ATOM 1744 N N . VAL A 1 238 ? -28.938 -14.789 -4.359 1 98.25 238 VAL A N 1
ATOM 1745 C CA . VAL A 1 238 ? -27.5 -14.961 -4.164 1 98.25 238 VAL A CA 1
ATOM 1746 C C . VAL A 1 238 ? -26.75 -14.305 -5.316 1 98.25 238 VAL A C 1
ATOM 1748 O O . VAL A 1 238 ? -27.047 -14.555 -6.488 1 98.25 238 VAL A O 1
ATOM 1751 N N . ALA A 1 239 ? -25.891 -13.359 -5.035 1 98.56 239 ALA A N 1
ATOM 1752 C CA . ALA A 1 239 ? -24.984 -12.781 -6.027 1 98.56 239 ALA A CA 1
ATOM 1753 C C . ALA A 1 239 ? -23.594 -13.375 -5.918 1 98.56 239 ALA A C 1
ATOM 1755 O O . ALA A 1 239 ? -23.141 -13.742 -4.828 1 98.56 239 ALA A O 1
ATOM 1756 N N . SER A 1 240 ? -22.859 -13.469 -7.078 1 98.88 240 SER A N 1
ATOM 1757 C CA . SER A 1 240 ? -21.656 -14.289 -7.039 1 98.88 240 SER A CA 1
ATOM 1758 C C . SER A 1 240 ? -20.484 -13.57 -7.703 1 98.88 240 SER A C 1
ATOM 1760 O O . SER A 1 240 ? -20.656 -12.875 -8.703 1 98.88 240 SER A O 1
ATOM 1762 N N . ILE A 1 241 ? -19.312 -13.703 -7.141 1 98.94 241 ILE A N 1
ATOM 1763 C CA . ILE A 1 241 ? -18.016 -13.445 -7.742 1 98.94 241 ILE A CA 1
ATOM 1764 C C . ILE A 1 241 ? -17.281 -14.766 -7.949 1 98.94 241 ILE A C 1
ATOM 1766 O O . ILE A 1 241 ? -17.266 -15.625 -7.066 1 98.94 241 ILE A O 1
ATOM 1770 N N . VAL A 1 242 ? -16.781 -14.969 -9.102 1 98.94 242 VAL A N 1
ATOM 1771 C CA . VAL A 1 242 ? -15.906 -16.109 -9.383 1 98.94 242 VAL A CA 1
ATOM 1772 C C . VAL A 1 242 ? -14.445 -15.641 -9.406 1 98.94 242 VAL A C 1
ATOM 1774 O O . VAL A 1 242 ? -14.094 -14.742 -10.172 1 98.94 242 VAL A O 1
ATOM 1777 N N . SER A 1 243 ? -13.625 -16.172 -8.539 1 98.81 243 SER A N 1
ATOM 1778 C CA . SER A 1 243 ? -12.203 -15.836 -8.453 1 98.81 243 SER A CA 1
ATOM 1779 C C . SER A 1 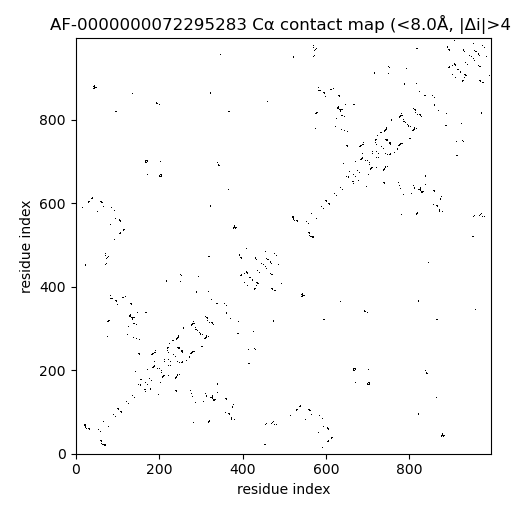243 ? -11.32 -17.031 -8.766 1 98.81 243 SER A C 1
ATOM 1781 O O . SER A 1 243 ? -11.234 -17.969 -7.969 1 98.81 243 SER A O 1
ATOM 1783 N N . LEU A 1 244 ? -10.609 -16.984 -9.867 1 98.56 244 LEU A N 1
ATOM 1784 C CA . LEU A 1 244 ? -9.797 -18.109 -10.328 1 98.56 244 LEU A CA 1
ATOM 1785 C C . LEU A 1 244 ? -8.312 -17.797 -10.18 1 98.56 244 LEU A C 1
ATOM 1787 O O . LEU A 1 244 ? -7.883 -16.656 -10.406 1 98.56 244 LEU A O 1
ATOM 1791 N N . SER A 1 245 ? -7.59 -18.812 -9.859 1 97.5 245 SER A N 1
ATOM 1792 C CA . SER A 1 245 ? -6.141 -18.656 -9.742 1 97.5 245 SER A CA 1
ATOM 1793 C C . SER A 1 245 ? -5.449 -18.969 -11.07 1 97.5 245 SER A C 1
ATOM 1795 O O . SER A 1 245 ? -5.723 -19.984 -11.695 1 97.5 245 SER A O 1
ATOM 1797 N N . SER A 1 246 ? -4.707 -18.062 -11.578 1 97.88 246 SER A N 1
ATOM 1798 C CA . SER A 1 246 ? -3.703 -18.328 -12.609 1 97.88 246 SER A CA 1
ATOM 1799 C C . SER A 1 246 ? -2.322 -18.531 -11.992 1 97.88 246 SER A C 1
ATOM 1801 O O . SER A 1 246 ? -1.521 -17.594 -11.93 1 97.88 246 SER A O 1
ATOM 1803 N N . GLY A 1 247 ? -2.016 -19.766 -11.703 1 96.44 247 GLY A N 1
ATOM 1804 C CA . GLY A 1 247 ? -0.883 -20.078 -10.852 1 96.44 247 GLY A CA 1
ATOM 1805 C C . GLY A 1 247 ? -1.248 -20.156 -9.383 1 96.44 247 GLY A C 1
ATOM 1806 O O . GLY A 1 247 ? -1.084 -19.188 -8.648 1 96.44 247 GLY A O 1
ATOM 1807 N N . GLU A 1 248 ? -1.749 -21.359 -8.977 1 94.5 248 GLU A N 1
ATOM 1808 C CA . GLU A 1 248 ? -2.074 -21.578 -7.57 1 94.5 248 GLU A CA 1
ATOM 1809 C C . GLU A 1 248 ? -0.812 -21.688 -6.719 1 94.5 248 GLU A C 1
ATOM 1811 O O . GLU A 1 248 ? 0.168 -22.312 -7.133 1 94.5 248 GLU A O 1
ATOM 1816 N N . VAL A 1 249 ? -0.779 -21.062 -5.602 1 91.44 249 VAL A N 1
ATOM 1817 C CA . VAL A 1 249 ? 0.442 -20.719 -4.883 1 91.44 249 VAL A CA 1
ATOM 1818 C C . VAL A 1 249 ? 1.143 -21.984 -4.406 1 91.44 249 VAL A C 1
ATOM 1820 O O . VAL A 1 249 ? 2.371 -22.016 -4.301 1 91.44 249 VAL A O 1
ATOM 1823 N N . ASN A 1 250 ? 0.489 -23 -4.16 1 91.38 250 ASN A N 1
ATOM 1824 C CA . ASN A 1 250 ? 1.102 -24.203 -3.623 1 91.38 250 ASN A CA 1
ATOM 1825 C C . ASN A 1 250 ? 1.561 -25.141 -4.734 1 91.38 250 ASN A C 1
ATOM 1827 O O . ASN A 1 250 ? 2.512 -25.906 -4.559 1 91.38 250 ASN A O 1
ATOM 1831 N N . THR A 1 251 ? 0.843 -25.141 -5.863 1 93.12 251 THR A N 1
ATOM 1832 C CA . THR A 1 251 ? 1.141 -26.109 -6.906 1 93.12 251 THR A CA 1
ATOM 1833 C C . THR A 1 251 ? 1.657 -25.422 -8.164 1 93.12 251 THR A C 1
ATOM 1835 O O . THR A 1 251 ? 2.299 -26.047 -9.008 1 93.12 251 THR A O 1
ATOM 1838 N N . GLY A 1 252 ? 1.365 -24.172 -8.281 1 95.69 252 GLY A N 1
ATOM 1839 C CA . GLY A 1 252 ? 1.712 -23.453 -9.5 1 95.69 252 GLY A CA 1
ATOM 1840 C C . GLY A 1 252 ? 0.778 -23.766 -10.656 1 95.69 252 GLY A C 1
ATOM 1841 O O . GLY A 1 252 ? 0.983 -23.281 -11.773 1 95.69 252 GLY A O 1
ATOM 1842 N N . ARG A 1 253 ? -0.291 -24.516 -10.391 1 95.12 253 ARG A N 1
ATOM 1843 C CA . ARG A 1 253 ? -1.194 -24.969 -11.445 1 95.12 253 ARG A CA 1
ATOM 1844 C C . ARG A 1 253 ? -2.291 -23.953 -11.711 1 95.12 253 ARG A C 1
ATOM 1846 O O . ARG A 1 253 ? -2.385 -22.938 -11.016 1 95.12 253 ARG A O 1
ATOM 1853 N N . PHE A 1 254 ? -3.08 -24.219 -12.719 1 96.5 254 PHE A N 1
ATOM 1854 C CA . PHE A 1 254 ? -4.086 -23.281 -13.211 1 96.5 254 PHE A CA 1
ATOM 1855 C C . PHE A 1 254 ? -5.492 -23.828 -12.977 1 96.5 254 PHE A C 1
ATOM 1857 O O . PHE A 1 254 ? -5.715 -25.031 -13.062 1 96.5 254 PHE A O 1
ATOM 1864 N N . ALA A 1 255 ? -6.395 -22.953 -12.695 1 97.06 255 ALA A N 1
ATOM 1865 C CA . ALA A 1 255 ? -7.73 -23.312 -12.242 1 97.06 255 ALA A CA 1
ATOM 1866 C C . ALA A 1 255 ? -8.531 -23.969 -13.367 1 97.06 255 ALA A C 1
ATOM 1868 O O . ALA A 1 255 ? -9.5 -24.688 -13.117 1 97.06 255 ALA A O 1
ATOM 1869 N N . THR A 1 256 ? -8.18 -23.656 -14.648 1 95.94 256 THR A N 1
ATOM 1870 C CA . THR A 1 256 ? -8.844 -24.219 -15.82 1 95.94 256 THR A CA 1
ATOM 1871 C C . THR A 1 256 ? -7.836 -24.875 -16.75 1 95.94 256 THR A C 1
ATOM 1873 O O . THR A 1 256 ? -6.629 -24.688 -16.609 1 95.94 256 THR A O 1
ATOM 1876 N N . ASP A 1 257 ? -8.43 -25.656 -17.688 1 92.94 257 ASP A N 1
ATOM 1877 C CA . ASP A 1 257 ? -7.582 -26.312 -18.688 1 92.94 257 ASP A CA 1
ATOM 1878 C C . ASP A 1 257 ? -7.559 -25.516 -19.984 1 92.94 257 ASP A C 1
ATOM 1880 O O . ASP A 1 257 ? -7.832 -26.078 -21.062 1 92.94 257 ASP A O 1
ATOM 1884 N N . GLY A 1 258 ? -7.336 -24.25 -19.828 1 95.38 258 GLY A N 1
ATOM 1885 C CA . GLY A 1 258 ? -7.102 -23.438 -21.016 1 95.38 258 GLY A CA 1
ATOM 1886 C C . GLY A 1 258 ? -8.312 -22.625 -21.438 1 95.38 258 GLY A C 1
ATOM 1887 O O . GLY A 1 258 ? -9.258 -22.469 -20.656 1 95.38 258 GLY A O 1
ATOM 1888 N N . ARG A 1 259 ? -8.297 -22.141 -22.656 1 97.19 259 ARG A N 1
ATOM 1889 C CA . ARG A 1 259 ? -9.219 -21.141 -23.172 1 97.19 259 ARG A CA 1
ATOM 1890 C C . ARG A 1 259 ? -10.641 -21.688 -23.266 1 97.19 259 ARG A C 1
ATOM 1892 O O . ARG A 1 259 ? -11.602 -20.984 -22.969 1 97.19 259 ARG A O 1
ATOM 1899 N N . GLU A 1 260 ? -10.797 -22.922 -23.703 1 97.62 260 GLU A N 1
ATOM 1900 C CA . GLU A 1 260 ? -12.125 -23.5 -23.875 1 97.62 260 GLU A CA 1
ATOM 1901 C C . GLU A 1 260 ? -12.875 -23.562 -22.562 1 97.62 260 GLU A C 1
ATOM 1903 O O . GLU A 1 260 ? -14.055 -23.219 -22.484 1 97.62 260 GLU A O 1
ATOM 1908 N N . GLU A 1 261 ? -12.188 -24.047 -21.578 1 97.56 261 GLU A N 1
ATOM 1909 C CA . GLU A 1 261 ? -12.836 -24.141 -20.281 1 97.56 261 GLU A CA 1
ATOM 1910 C C . GLU A 1 261 ? -13.078 -22.75 -19.688 1 97.56 261 GLU A C 1
ATOM 1912 O O . GLU A 1 261 ? -14.102 -22.516 -19.031 1 97.56 261 GLU A O 1
ATOM 1917 N N . MET A 1 262 ? -12.18 -21.828 -19.859 1 98.38 262 MET A N 1
ATOM 1918 C CA . MET A 1 262 ? -12.391 -20.453 -19.422 1 98.38 262 MET A CA 1
ATOM 1919 C C . MET A 1 262 ? -13.617 -19.844 -20.109 1 98.38 262 MET A C 1
ATOM 1921 O O . MET A 1 262 ? -14.336 -19.047 -19.5 1 98.38 262 MET A O 1
ATOM 1925 N N . GLN A 1 263 ? -13.789 -20.188 -21.359 1 98.62 263 GLN A N 1
ATOM 1926 C CA . GLN A 1 263 ? -14.961 -19.703 -22.094 1 98.62 263 GLN A CA 1
ATOM 1927 C C . GLN A 1 263 ? -16.25 -20.219 -21.453 1 98.62 263 GLN A C 1
ATOM 1929 O O . GLN A 1 263 ? -17.234 -19.5 -21.375 1 98.62 263 GLN A O 1
ATOM 1934 N N . LYS A 1 264 ? -16.234 -21.469 -21.047 1 98.62 264 LYS A N 1
ATOM 1935 C CA . LYS A 1 264 ? -17.391 -22.016 -20.359 1 98.62 264 LYS A CA 1
ATOM 1936 C C . LYS A 1 264 ? -17.672 -21.25 -19.062 1 98.62 264 LYS A C 1
ATOM 1938 O O . LYS A 1 264 ? -18.828 -20.969 -18.75 1 98.62 264 LYS A O 1
ATOM 1943 N N . VAL A 1 265 ? -16.625 -20.984 -18.297 1 98.75 265 VAL A N 1
ATOM 1944 C CA . VAL A 1 265 ? -16.781 -20.203 -17.078 1 98.75 265 VAL A CA 1
ATOM 1945 C C . VAL A 1 265 ? -17.359 -18.828 -17.406 1 98.75 265 VAL A C 1
ATOM 1947 O O . VAL A 1 265 ? -18.281 -18.375 -16.719 1 98.75 265 VAL A O 1
ATOM 1950 N N . ARG A 1 266 ? -16.828 -18.172 -18.438 1 98.69 266 ARG A N 1
ATOM 1951 C CA . ARG A 1 266 ? -17.297 -16.859 -18.859 1 98.69 266 ARG A CA 1
ATOM 1952 C C . ARG A 1 266 ? -18.781 -16.891 -19.219 1 98.69 266 ARG A C 1
ATOM 1954 O O . ARG A 1 266 ? -19.531 -16 -18.828 1 98.69 266 ARG A O 1
ATOM 1961 N N . GLU A 1 267 ? -19.172 -17.875 -19.969 1 98.75 267 GLU A N 1
ATOM 1962 C CA . GLU A 1 267 ? -20.562 -18.031 -20.375 1 98.75 267 GLU A CA 1
ATOM 1963 C C . GLU A 1 267 ? -21.484 -18.172 -19.156 1 98.75 267 GLU A C 1
ATOM 1965 O O . GLU A 1 267 ? -22.562 -17.578 -19.125 1 98.75 267 GLU A O 1
ATOM 1970 N N . LEU A 1 268 ? -21.078 -18.969 -18.203 1 98.81 268 LEU A N 1
ATOM 1971 C CA . LEU A 1 268 ? -21.859 -19.141 -16.984 1 98.81 268 LEU A CA 1
ATOM 1972 C C . LEU A 1 268 ? -21.953 -17.828 -16.203 1 98.81 268 LEU A C 1
ATOM 1974 O O . LEU A 1 268 ? -23.016 -17.484 -15.711 1 98.81 268 LEU A O 1
ATOM 1978 N N . CYS A 1 269 ? -20.828 -17.125 -16.078 1 98.81 269 CYS A N 1
ATOM 1979 C CA . CYS A 1 269 ? -20.844 -15.836 -15.383 1 98.81 269 CYS A CA 1
ATOM 1980 C C . CYS A 1 269 ? -21.781 -14.852 -16.062 1 98.81 269 CYS A C 1
ATOM 1982 O O . CYS A 1 269 ? -22.5 -14.109 -15.391 1 98.81 269 CYS A O 1
ATOM 1984 N N . ASP A 1 270 ? -21.766 -14.859 -17.406 1 98.62 270 ASP A N 1
ATOM 1985 C CA . ASP A 1 270 ? -22.656 -13.984 -18.156 1 98.62 270 ASP A CA 1
ATOM 1986 C C . ASP A 1 270 ? -24.125 -14.359 -17.906 1 98.62 270 ASP A C 1
ATOM 1988 O O . ASP A 1 270 ? -24.969 -13.492 -17.672 1 98.62 270 ASP A O 1
ATOM 1992 N N . ARG A 1 271 ? -24.375 -15.625 -17.969 1 98.38 271 ARG A N 1
ATOM 1993 C CA . ARG A 1 271 ? -25.75 -16.125 -17.812 1 98.38 271 ARG A CA 1
ATOM 1994 C C . ARG A 1 271 ? -26.328 -15.75 -16.453 1 98.38 271 ARG A C 1
ATOM 1996 O O . ARG A 1 271 ? -27.484 -15.383 -16.344 1 98.38 271 ARG A O 1
ATOM 2003 N N . TYR A 1 272 ? -25.531 -15.789 -15.406 1 98.31 272 TYR A N 1
ATOM 2004 C CA . TYR A 1 272 ? -26.047 -15.625 -14.055 1 98.31 272 TYR A CA 1
ATOM 2005 C C . TYR A 1 272 ? -25.641 -14.281 -13.469 1 98.31 272 TYR A C 1
ATOM 2007 O O . TYR A 1 272 ? -25.922 -14 -12.297 1 98.31 272 TYR A O 1
ATOM 2015 N N . GLY A 1 273 ? -24.938 -13.422 -14.25 1 97.88 273 GLY A N 1
ATOM 2016 C CA . GLY A 1 273 ? -24.578 -12.07 -13.836 1 97.88 273 GLY A CA 1
ATOM 2017 C C . GLY A 1 273 ? -23.469 -12.039 -12.812 1 97.88 273 GLY A C 1
ATOM 2018 O O . GLY A 1 273 ? -23.453 -11.188 -11.922 1 97.88 273 GLY A O 1
ATOM 2019 N N . ALA A 1 274 ? -22.531 -12.977 -12.844 1 98.75 274 ALA A N 1
ATOM 2020 C CA . ALA A 1 274 ? -21.422 -13.047 -11.914 1 98.75 274 ALA A CA 1
ATOM 2021 C C . ALA A 1 274 ? -20.219 -12.266 -12.445 1 98.75 274 ALA A C 1
ATOM 2023 O O . ALA A 1 274 ? -20.141 -11.961 -13.641 1 98.75 274 ALA A O 1
ATOM 2024 N N . TRP A 1 275 ? -19.391 -11.773 -11.594 1 98.88 275 TRP A N 1
ATOM 2025 C CA . TRP A 1 275 ? -18.109 -11.125 -11.906 1 98.88 275 TRP A CA 1
ATOM 2026 C C . TRP A 1 275 ? -16.984 -12.141 -11.938 1 98.88 275 TRP A C 1
ATOM 2028 O O . TRP A 1 275 ? -16.844 -12.961 -11.023 1 98.88 275 TRP A O 1
ATOM 2038 N N . LEU A 1 276 ? -16.172 -12.164 -12.984 1 98.88 276 LEU A N 1
ATOM 2039 C CA . LEU A 1 276 ? -15.07 -13.102 -13.133 1 98.88 276 LEU A CA 1
ATOM 2040 C C . LEU A 1 276 ? -13.734 -12.406 -12.883 1 98.88 276 LEU A C 1
ATOM 2042 O O . LEU A 1 276 ? -13.297 -11.578 -13.688 1 98.88 276 LEU A O 1
ATOM 2046 N N . HIS A 1 277 ? -13.078 -12.727 -11.758 1 98.94 277 HIS A N 1
ATOM 2047 C CA . HIS A 1 277 ? -11.773 -12.211 -11.367 1 98.94 277 HIS A CA 1
ATOM 2048 C C . HIS A 1 277 ? -10.695 -13.281 -11.484 1 98.94 277 HIS A C 1
ATOM 2050 O O . HIS A 1 277 ? -10.93 -14.445 -11.148 1 98.94 277 HIS A O 1
ATOM 2056 N N . VAL A 1 278 ? -9.508 -12.906 -11.969 1 98.81 278 VAL A N 1
ATOM 2057 C CA . VAL A 1 278 ? -8.375 -13.82 -12.055 1 98.81 278 VAL A CA 1
ATOM 2058 C C . VAL A 1 278 ? -7.234 -13.312 -11.18 1 98.81 278 VAL A C 1
ATOM 2060 O O . VAL A 1 278 ? -6.75 -12.195 -11.367 1 98.81 278 VAL A O 1
ATOM 2063 N N . ASP A 1 279 ? -6.875 -14.086 -10.195 1 98.69 279 ASP A N 1
ATOM 2064 C CA . ASP A 1 279 ? -5.645 -13.867 -9.445 1 98.69 279 ASP A CA 1
ATOM 2065 C C . ASP A 1 279 ? -4.441 -14.461 -10.172 1 98.69 279 ASP A C 1
ATOM 2067 O O . ASP A 1 279 ? -4.148 -15.648 -10.023 1 98.69 279 ASP A O 1
ATOM 2071 N N . GLY A 1 280 ? -3.746 -13.602 -10.891 1 98.56 280 GLY A N 1
ATOM 2072 C CA . GLY A 1 280 ? -2.572 -14.008 -11.648 1 98.56 280 GLY A CA 1
ATOM 2073 C C . GLY A 1 280 ? -1.278 -13.445 -11.094 1 98.56 280 GLY A C 1
ATOM 2074 O O . GLY A 1 280 ? -0.438 -12.953 -11.852 1 98.56 280 GLY A O 1
ATOM 2075 N N . ALA A 1 281 ? -1.062 -13.484 -9.75 1 97.88 281 ALA A N 1
ATOM 2076 C CA . ALA A 1 281 ? 0.085 -12.867 -9.094 1 97.88 281 ALA A CA 1
ATOM 2077 C C . ALA A 1 281 ? 1.388 -13.234 -9.797 1 97.88 281 ALA A C 1
ATOM 2079 O O . ALA A 1 281 ? 2.275 -12.391 -9.953 1 97.88 281 ALA A O 1
ATOM 2080 N N . PHE A 1 282 ? 1.516 -14.516 -10.172 1 96.56 282 PHE A N 1
ATOM 2081 C CA . PHE A 1 282 ? 2.732 -14.914 -10.867 1 96.56 282 PHE A CA 1
ATOM 2082 C C . PHE A 1 282 ? 2.402 -15.75 -12.094 1 96.56 282 PHE A C 1
ATOM 2084 O O . PHE A 1 282 ? 3.098 -15.68 -13.109 1 96.56 282 PHE A O 1
ATOM 2091 N N . GLY A 1 283 ? 1.3 -16.438 -12.117 1 98 283 GLY A N 1
ATOM 2092 C CA . GLY A 1 283 ? 0.996 -17.375 -13.18 1 98 283 GLY A CA 1
ATOM 2093 C C . GLY A 1 283 ? 0.646 -16.703 -14.492 1 98 283 GLY A C 1
ATOM 2094 O O . GLY A 1 283 ? 0.735 -17.328 -15.555 1 98 283 GLY A O 1
ATOM 2095 N N . ILE A 1 284 ? 0.243 -15.469 -14.469 1 98 284 ILE A N 1
ATOM 2096 C CA . ILE A 1 284 ? -0.185 -14.758 -15.664 1 98 284 ILE A CA 1
ATOM 2097 C C . ILE A 1 284 ? 0.987 -14.633 -16.641 1 98 284 ILE A C 1
ATOM 2099 O O . ILE A 1 284 ? 0.789 -14.484 -17.844 1 98 284 ILE A O 1
ATOM 2103 N N . PHE A 1 285 ? 2.225 -14.734 -16.188 1 98.5 285 PHE A N 1
ATOM 2104 C CA . PHE A 1 285 ? 3.4 -14.547 -17.031 1 98.5 285 PHE A CA 1
ATOM 2105 C C . PHE A 1 285 ? 3.676 -15.797 -17.859 1 98.5 285 PHE A C 1
ATOM 2107 O O . PHE A 1 285 ? 4.52 -15.773 -18.766 1 98.5 285 PHE A O 1
ATOM 2114 N N . ALA A 1 286 ? 2.943 -16.906 -17.578 1 98.5 286 ALA A N 1
ATOM 2115 C CA . ALA A 1 286 ? 3.023 -18.062 -18.469 1 98.5 286 ALA A CA 1
ATOM 2116 C C . ALA A 1 286 ? 2.658 -17.688 -19.906 1 98.5 286 ALA A C 1
ATOM 2118 O O . ALA A 1 286 ? 3.182 -18.281 -20.859 1 98.5 286 ALA A O 1
ATOM 2119 N N . GLN A 1 287 ? 1.807 -16.688 -20.031 1 97.94 287 GLN A N 1
ATOM 2120 C CA . GLN A 1 287 ? 1.356 -16.25 -21.344 1 97.94 287 GLN A CA 1
ATOM 2121 C C . GLN A 1 287 ? 2.438 -15.438 -22.062 1 97.94 287 GLN A C 1
ATOM 2123 O O . GLN A 1 287 ? 2.316 -15.141 -23.25 1 97.94 287 GLN A O 1
ATOM 2128 N N . SER A 1 288 ? 3.533 -15.133 -21.375 1 98.44 288 SER A N 1
ATOM 2129 C CA . SER A 1 288 ? 4.625 -14.352 -21.953 1 98.44 288 SER A CA 1
ATOM 2130 C C . SER A 1 288 ? 5.84 -15.227 -22.25 1 98.44 288 SER A C 1
ATOM 2132 O O . SER A 1 288 ? 6.902 -14.719 -22.609 1 98.44 288 SER A O 1
ATOM 2134 N N . LEU A 1 289 ? 5.699 -16.531 -22.062 1 98.69 289 LEU A N 1
ATOM 2135 C CA . LEU A 1 289 ? 6.75 -17.484 -22.438 1 98.69 289 LEU A CA 1
ATOM 2136 C C . LEU A 1 289 ? 6.938 -17.516 -23.953 1 98.69 289 LEU A C 1
ATOM 2138 O O . LEU A 1 289 ? 6.043 -17.125 -24.703 1 98.69 289 LEU A O 1
ATOM 2142 N N . PRO A 1 290 ? 8.094 -18.031 -24.422 1 98.12 290 PRO A N 1
ATOM 2143 C CA . PRO A 1 290 ? 8.312 -18.141 -25.875 1 98.12 290 PRO A CA 1
ATOM 2144 C C . PRO A 1 290 ? 7.262 -19.016 -26.562 1 98.12 290 PRO A C 1
ATOM 2146 O O . PRO A 1 290 ? 6.805 -20.016 -25.984 1 98.12 290 PRO A O 1
ATOM 2149 N N . ASN A 1 291 ? 6.977 -18.625 -27.781 1 96.94 291 ASN A N 1
ATOM 2150 C CA . ASN A 1 291 ? 6.047 -19.406 -28.578 1 96.94 291 ASN A CA 1
ATOM 2151 C C . ASN A 1 291 ? 6.75 -20.578 -29.266 1 96.94 291 ASN A C 1
ATOM 2153 O O . ASN A 1 291 ? 6.941 -20.562 -30.484 1 96.94 291 ASN A O 1
ATOM 2157 N N . THR A 1 292 ? 7.094 -21.562 -28.562 1 97.56 292 THR A N 1
ATOM 2158 C CA . THR A 1 292 ? 7.73 -22.781 -29.031 1 97.56 292 THR A CA 1
ATOM 2159 C C . THR A 1 292 ? 6.996 -24.016 -28.516 1 97.56 292 THR A C 1
ATOM 2161 O O . THR A 1 292 ? 6.16 -23.922 -27.609 1 97.56 292 THR A O 1
ATOM 2164 N N . SER A 1 293 ? 7.316 -25.172 -29.047 1 97.19 293 SER A N 1
ATOM 2165 C CA . SER A 1 293 ? 6.699 -26.422 -28.625 1 97.19 293 SER A CA 1
ATOM 2166 C C . SER A 1 293 ? 7.043 -26.75 -27.172 1 97.19 293 SER A C 1
ATOM 2168 O O . SER A 1 293 ? 6.258 -27.391 -26.469 1 97.19 293 SER A O 1
ATOM 2170 N N . GLU A 1 294 ? 8.164 -26.219 -26.734 1 97.06 294 GLU A N 1
ATOM 2171 C CA . GLU A 1 294 ? 8.633 -26.469 -25.375 1 97.06 294 GLU A CA 1
ATOM 2172 C C . GLU A 1 294 ? 7.625 -25.984 -24.344 1 97.06 294 GLU A C 1
ATOM 2174 O O . GLU A 1 294 ? 7.43 -26.641 -23.312 1 97.06 294 GLU A O 1
ATOM 2179 N N . PHE A 1 295 ? 6.949 -24.859 -24.672 1 98 295 PHE A N 1
ATOM 2180 C CA . PHE A 1 295 ? 6.102 -24.234 -23.656 1 98 295 PHE A CA 1
ATOM 2181 C C . PHE A 1 295 ? 4.637 -24.281 -24.094 1 98 295 PHE A C 1
ATOM 2183 O O . PHE A 1 295 ? 3.787 -23.641 -23.469 1 98 295 PHE A O 1
ATOM 2190 N N . ALA A 1 296 ? 4.293 -25 -25.125 1 97.06 296 ALA A N 1
ATOM 2191 C CA . ALA A 1 296 ? 2.965 -25 -25.734 1 97.06 296 ALA A CA 1
ATOM 2192 C C . ALA A 1 296 ? 1.909 -25.484 -24.75 1 97.06 296 ALA A C 1
ATOM 2194 O O . ALA A 1 296 ? 0.823 -24.906 -24.656 1 97.06 296 ALA A O 1
ATOM 2195 N N . SER A 1 297 ? 2.209 -26.562 -24.047 1 95.94 297 SER A N 1
ATOM 2196 C CA . SER A 1 297 ? 1.247 -27.125 -23.109 1 95.94 297 SER A CA 1
ATOM 2197 C C . SER A 1 297 ? 0.952 -26.141 -21.969 1 95.94 297 SER A C 1
ATOM 2199 O O . SER A 1 297 ? -0.209 -25.922 -21.625 1 95.94 297 SER A O 1
ATOM 2201 N N . LEU A 1 298 ? 2.008 -25.594 -21.406 1 97.12 298 LEU A N 1
ATOM 2202 C CA . LEU A 1 298 ? 1.866 -24.641 -20.312 1 97.12 298 LEU A CA 1
ATOM 2203 C C . LEU A 1 298 ? 1.105 -23.391 -20.766 1 97.12 298 LEU A C 1
ATOM 2205 O O . LEU A 1 298 ? 0.227 -22.906 -20.047 1 97.12 298 LEU A O 1
ATOM 2209 N N . LYS A 1 299 ? 1.421 -22.812 -21.922 1 97.81 299 LYS A N 1
ATOM 2210 C CA . LYS A 1 299 ? 0.698 -21.672 -22.469 1 97.81 299 LYS A CA 1
ATOM 2211 C C . LYS A 1 299 ? -0.757 -22.031 -22.75 1 97.81 299 LYS A C 1
ATOM 2213 O O . LYS A 1 299 ? -1.651 -21.203 -22.594 1 97.81 299 LYS A O 1
ATOM 2218 N N . GLY A 1 300 ? -0.984 -23.266 -23.141 1 96.88 300 GLY A N 1
ATOM 2219 C CA . GLY A 1 300 ? -2.332 -23.734 -23.422 1 96.88 300 GLY A CA 1
ATOM 2220 C C . GLY A 1 300 ? -3.211 -23.781 -22.172 1 96.88 300 GLY A C 1
ATOM 2221 O O . GLY A 1 300 ? -4.332 -23.266 -22.188 1 96.88 300 GLY A O 1
ATOM 2222 N N . VAL A 1 301 ? -2.711 -24.359 -21.094 1 95.38 301 VAL A N 1
ATOM 2223 C CA . VAL A 1 301 ? -3.516 -24.562 -19.891 1 95.38 301 VAL A CA 1
ATOM 2224 C C . VAL A 1 301 ? -3.711 -23.219 -19.172 1 95.38 301 VAL A C 1
ATOM 2226 O O . VAL A 1 301 ? -4.637 -23.078 -18.359 1 95.38 301 VAL A O 1
ATOM 2229 N N . SER A 1 302 ? -2.85 -22.234 -19.469 1 97 302 SER A N 1
ATOM 2230 C CA . SER A 1 302 ? -2.939 -20.938 -18.812 1 97 302 SER A CA 1
ATOM 2231 C C . SER A 1 302 ? -3.688 -19.922 -19.656 1 97 302 SER A C 1
ATOM 2233 O O . SER A 1 302 ? -3.791 -18.75 -19.297 1 97 302 SER A O 1
ATOM 2235 N N . ALA A 1 303 ? -4.238 -20.312 -20.781 1 97.75 303 ALA A N 1
ATOM 2236 C CA . ALA A 1 303 ? -4.867 -19.406 -21.75 1 97.75 303 ALA A CA 1
ATOM 2237 C C . ALA A 1 303 ? -6.262 -18.984 -21.281 1 97.75 303 ALA A C 1
ATOM 2239 O O . ALA A 1 303 ? -6.887 -19.688 -20.484 1 97.75 303 ALA A O 1
ATOM 2240 N N . GLY A 1 304 ? -6.699 -17.797 -21.719 1 98.06 304 GLY A N 1
ATOM 2241 C CA . GLY A 1 304 ? -8.078 -17.391 -21.531 1 98.06 304 GLY A CA 1
ATOM 2242 C C . GLY A 1 304 ? -8.234 -16.297 -20.5 1 98.06 304 GLY A C 1
ATOM 2243 O O . GLY A 1 304 ? -9.352 -15.836 -20.219 1 98.06 304 GLY A O 1
ATOM 2244 N N . ILE A 1 305 ? -7.152 -15.766 -19.953 1 97.31 305 ILE A N 1
ATOM 2245 C CA . ILE A 1 305 ? -7.227 -14.797 -18.859 1 97.31 305 ILE A CA 1
ATOM 2246 C C . ILE A 1 305 ? -7.914 -13.523 -19.344 1 97.31 305 ILE A C 1
ATOM 2248 O O . ILE A 1 305 ? -8.492 -12.781 -18.547 1 97.31 305 ILE A O 1
ATOM 2252 N N . GLN A 1 306 ? -7.941 -13.258 -20.688 1 97.38 306 GLN A N 1
ATOM 2253 C CA . GLN A 1 306 ? -8.555 -12.07 -21.266 1 97.38 306 GLN A CA 1
ATOM 2254 C C . GLN A 1 306 ? -10.07 -12.094 -21.078 1 97.38 306 GLN A C 1
ATOM 2256 O O . GLN A 1 306 ? -10.734 -11.062 -21.25 1 97.38 306 GLN A O 1
ATOM 2261 N N . LEU A 1 307 ? -10.609 -13.211 -20.766 1 98.31 307 LEU A N 1
ATOM 2262 C CA . LEU A 1 307 ? -12.055 -13.352 -20.594 1 98.31 307 LEU A CA 1
ATOM 2263 C C . LEU A 1 307 ? -12.5 -12.859 -19.219 1 98.31 307 LEU A C 1
ATOM 2265 O O . LEU A 1 307 ? -13.695 -12.703 -18.969 1 98.31 307 LEU A O 1
ATOM 2269 N N . ALA A 1 308 ? -11.586 -12.57 -18.328 1 98.62 308 ALA A N 1
ATOM 2270 C CA . ALA A 1 308 ? -11.883 -12.086 -16.984 1 98.62 308 ALA A CA 1
ATOM 2271 C C . ALA A 1 308 ? -12.406 -10.656 -17.016 1 98.62 308 ALA A C 1
ATOM 2273 O O . ALA A 1 308 ? -12.188 -9.93 -18 1 98.62 308 ALA A O 1
ATOM 2274 N N . ASP A 1 309 ? -13.148 -10.25 -15.984 1 98.62 309 ASP A N 1
ATOM 2275 C CA . ASP A 1 309 ? -13.547 -8.859 -15.781 1 98.62 309 ASP A CA 1
ATOM 2276 C C . ASP A 1 309 ? -12.422 -8.055 -15.141 1 98.62 309 ASP A C 1
ATOM 2278 O O . ASP A 1 309 ? -12.32 -6.84 -15.344 1 98.62 309 ASP A O 1
ATOM 2282 N N . SER A 1 310 ? -11.602 -8.664 -14.391 1 98.81 310 SER A N 1
ATOM 2283 C CA . SER A 1 310 ? -10.453 -8.031 -13.75 1 98.81 310 SER A CA 1
ATOM 2284 C C . SER A 1 310 ? -9.328 -9.039 -13.516 1 98.81 310 SER A C 1
ATOM 2286 O O . SER A 1 310 ? -9.57 -10.242 -13.43 1 98.81 310 SER A O 1
ATOM 2288 N N . ILE A 1 311 ? -8.117 -8.547 -13.484 1 98.88 311 ILE A N 1
ATOM 2289 C CA . ILE A 1 311 ? -6.918 -9.367 -13.367 1 98.88 311 ILE A CA 1
ATOM 2290 C C . ILE A 1 311 ? -5.969 -8.75 -12.344 1 98.88 311 ILE A C 1
ATOM 2292 O O . ILE A 1 311 ? -5.727 -7.543 -12.367 1 98.88 311 ILE A O 1
ATOM 2296 N N . THR A 1 312 ? -5.484 -9.555 -11.438 1 98.75 312 THR A N 1
ATOM 2297 C CA . THR A 1 312 ? -4.441 -9.219 -10.484 1 98.75 312 THR A CA 1
ATOM 2298 C C . THR A 1 312 ? -3.08 -9.711 -10.969 1 98.75 312 THR A C 1
ATOM 2300 O O . THR A 1 312 ? -2.957 -10.844 -11.43 1 98.75 312 THR A O 1
ATOM 2303 N N . GLY A 1 313 ? -2.066 -8.867 -10.836 1 98.44 313 GLY A N 1
ATOM 2304 C CA . GLY A 1 313 ? -0.688 -9.266 -11.078 1 98.44 313 GLY A CA 1
ATOM 2305 C C . GLY A 1 313 ? 0.29 -8.664 -10.086 1 98.44 313 GLY A C 1
ATOM 2306 O O . GLY A 1 313 ? -0.072 -7.777 -9.312 1 98.44 313 GLY A O 1
ATOM 2307 N N . ASP A 1 314 ? 1.477 -9.25 -10.062 1 98.12 314 ASP A N 1
ATOM 2308 C CA . ASP A 1 314 ? 2.51 -8.797 -9.141 1 98.12 314 ASP A CA 1
ATOM 2309 C C . ASP A 1 314 ? 3.826 -8.531 -9.867 1 98.12 314 ASP A C 1
ATOM 2311 O O . ASP A 1 314 ? 4.398 -9.445 -10.469 1 98.12 314 ASP A O 1
ATOM 2315 N N . GLY A 1 315 ? 4.355 -7.309 -9.727 1 98 315 GLY A N 1
ATOM 2316 C CA . GLY A 1 315 ? 5.586 -6.938 -10.406 1 98 315 GLY A CA 1
ATOM 2317 C C . GLY A 1 315 ? 6.836 -7.391 -9.672 1 98 315 GLY A C 1
ATOM 2318 O O . GLY A 1 315 ? 7.867 -7.648 -10.289 1 98 315 GLY A O 1
ATOM 2319 N N . HIS A 1 316 ? 6.781 -7.488 -8.312 1 98.44 316 HIS A N 1
ATOM 2320 C CA . HIS A 1 316 ? 7.973 -7.816 -7.539 1 98.44 316 HIS A CA 1
ATOM 2321 C C . HIS A 1 316 ? 8.164 -9.328 -7.434 1 98.44 316 HIS A C 1
ATOM 2323 O O . HIS A 1 316 ? 8.906 -9.805 -6.574 1 98.44 316 HIS A O 1
ATOM 2329 N N . LYS A 1 317 ? 7.438 -10.125 -8.195 1 97.94 317 LYS A N 1
ATOM 2330 C CA . LYS A 1 317 ? 7.633 -11.562 -8.352 1 97.94 317 LYS A CA 1
ATOM 2331 C C . LYS A 1 317 ? 8.398 -11.883 -9.625 1 97.94 317 LYS A C 1
ATOM 2333 O O . LYS A 1 317 ? 9.578 -11.539 -9.758 1 97.94 317 LYS A O 1
ATOM 2338 N N . MET A 1 318 ? 7.746 -12.203 -10.672 1 97.94 318 MET A N 1
ATOM 2339 C CA . MET A 1 318 ? 8.453 -12.68 -11.859 1 97.94 318 MET A CA 1
ATOM 2340 C C . MET A 1 318 ? 9.016 -11.508 -12.656 1 97.94 318 MET A C 1
ATOM 2342 O O . MET A 1 318 ? 9.922 -11.688 -13.469 1 97.94 318 MET A O 1
ATOM 2346 N N . LEU A 1 319 ? 8.547 -10.242 -12.469 1 98.12 319 LEU A N 1
ATOM 2347 C CA . LEU A 1 319 ? 9.086 -9.094 -13.188 1 98.12 319 LEU A CA 1
ATOM 2348 C C . LEU A 1 319 ? 10.344 -8.562 -12.508 1 98.12 319 LEU A C 1
ATOM 2350 O O . LEU A 1 319 ? 11.047 -7.715 -13.062 1 98.12 319 LEU A O 1
ATOM 2354 N N . ASN A 1 320 ? 10.664 -9.062 -11.367 1 98.38 320 ASN A N 1
ATOM 2355 C CA . ASN A 1 320 ? 11.914 -8.758 -10.68 1 98.38 320 ASN A CA 1
ATOM 2356 C C . ASN A 1 320 ? 12.125 -7.258 -10.531 1 98.38 320 ASN A C 1
ATOM 2358 O O . ASN A 1 320 ? 13.211 -6.746 -10.789 1 98.38 320 ASN A O 1
ATOM 2362 N N . VAL A 1 321 ? 11.102 -6.531 -10.156 1 98.62 321 VAL A N 1
ATOM 2363 C CA . VAL A 1 321 ? 11.195 -5.152 -9.695 1 98.62 321 VAL A CA 1
ATOM 2364 C C . VAL A 1 321 ? 11.125 -5.113 -8.172 1 98.62 321 VAL A C 1
ATOM 2366 O O . VAL A 1 321 ? 10.734 -6.094 -7.535 1 98.62 321 VAL A O 1
ATOM 2369 N N . PRO A 1 322 ? 11.562 -4.047 -7.5 1 98.19 322 PRO A N 1
ATOM 2370 C CA . PRO A 1 322 ? 11.641 -4.004 -6.035 1 98.19 322 PRO A CA 1
ATOM 2371 C C . PRO A 1 322 ? 10.266 -4.07 -5.375 1 98.19 322 PRO A C 1
ATOM 2373 O O . PRO A 1 322 ? 9.258 -3.697 -5.988 1 98.19 322 PRO A O 1
ATOM 2376 N N . TYR A 1 323 ? 10.258 -4.621 -4.141 1 97.81 323 TYR A N 1
ATOM 2377 C CA . TYR A 1 323 ? 9.078 -4.441 -3.297 1 97.81 323 TYR A CA 1
ATOM 2378 C C . TYR A 1 323 ? 8.797 -2.963 -3.062 1 97.81 323 TYR A C 1
ATOM 2380 O O . TYR A 1 323 ? 9.727 -2.156 -2.971 1 97.81 323 TYR A O 1
ATOM 2388 N N . ASP A 1 324 ? 7.613 -2.611 -2.879 1 96.62 324 ASP A N 1
ATOM 2389 C CA . ASP A 1 324 ? 6.438 -3.416 -3.209 1 96.62 324 ASP A CA 1
ATOM 2390 C C . ASP A 1 324 ? 5.801 -2.949 -4.516 1 96.62 324 ASP A C 1
ATOM 2392 O O . ASP A 1 324 ? 5.863 -1.766 -4.855 1 96.62 324 ASP A O 1
ATOM 2396 N N . CYS A 1 325 ? 5.402 -3.84 -5.293 1 98.5 325 CYS A N 1
ATOM 2397 C CA . CYS A 1 325 ? 4.859 -3.492 -6.602 1 98.5 325 CYS A CA 1
ATOM 2398 C C . CYS A 1 325 ? 3.875 -4.551 -7.078 1 98.5 325 CYS A C 1
ATOM 2400 O O . CYS A 1 325 ? 4.254 -5.699 -7.312 1 98.5 325 CYS A O 1
ATOM 2402 N N . GLY A 1 326 ? 2.6 -4.273 -7.184 1 98.44 326 GLY A N 1
ATOM 2403 C CA . GLY A 1 326 ? 1.562 -5.035 -7.859 1 98.44 326 GLY A CA 1
ATOM 2404 C C . GLY A 1 326 ? 0.866 -4.25 -8.953 1 98.44 326 GLY A C 1
ATOM 2405 O O . GLY A 1 326 ? 1.203 -3.092 -9.203 1 98.44 326 GLY A O 1
ATOM 2406 N N . PHE A 1 327 ? 0.016 -4.832 -9.703 1 98.81 327 PHE A N 1
ATOM 2407 C CA . PHE A 1 327 ? -0.766 -4.129 -10.711 1 98.81 327 PHE A CA 1
ATOM 2408 C C . PHE A 1 327 ? -2.131 -4.781 -10.891 1 98.81 327 PHE A C 1
ATOM 2410 O O . PHE A 1 327 ? -2.322 -5.941 -10.531 1 98.81 327 PHE A O 1
ATOM 2417 N N . PHE A 1 328 ? -3.027 -4.012 -11.352 1 98.88 328 PHE A N 1
ATOM 2418 C CA . PHE A 1 328 ? -4.422 -4.402 -11.492 1 98.88 328 PHE A CA 1
ATOM 2419 C C . PHE A 1 328 ? -4.984 -3.922 -12.828 1 98.88 328 PHE A C 1
ATOM 2421 O O . PHE A 1 328 ? -4.707 -2.801 -13.258 1 98.88 328 PHE A O 1
ATOM 2428 N N . PHE A 1 329 ? -5.73 -4.793 -13.469 1 98.81 329 PHE A N 1
ATOM 2429 C CA . PHE A 1 329 ? -6.422 -4.453 -14.711 1 98.81 329 PHE A CA 1
ATOM 2430 C C . PHE A 1 329 ? -7.91 -4.77 -14.602 1 98.81 329 PHE A C 1
ATOM 2432 O O . PHE A 1 329 ? -8.297 -5.785 -14.023 1 98.81 329 PHE A O 1
ATOM 2439 N N . THR A 1 330 ? -8.719 -3.98 -15.117 1 98.62 330 THR A N 1
ATOM 2440 C CA . THR A 1 330 ? -10.141 -4.246 -15.352 1 98.62 330 THR A CA 1
ATOM 2441 C C . THR A 1 330 ? -10.617 -3.564 -16.625 1 98.62 330 THR A C 1
ATOM 2443 O O . THR A 1 330 ? -10.008 -2.594 -17.078 1 98.62 330 THR A O 1
ATOM 2446 N N . LYS A 1 331 ? -11.578 -4.082 -17.203 1 96.44 331 LYS A N 1
ATOM 2447 C CA . LYS A 1 331 ? -12.141 -3.523 -18.422 1 96.44 331 LYS A CA 1
ATOM 2448 C C . LYS A 1 331 ? -12.992 -2.295 -18.125 1 96.44 331 LYS A C 1
ATOM 2450 O O . LYS A 1 331 ? -13.289 -1.508 -19.031 1 96.44 331 LYS A O 1
ATOM 2455 N N . SER A 1 332 ? -13.258 -2.084 -16.891 1 94.38 332 SER A N 1
ATOM 2456 C CA . SER A 1 332 ? -14.203 -1.033 -16.516 1 94.38 332 SER A CA 1
ATOM 2457 C C . SER A 1 332 ? -13.531 0.021 -15.633 1 94.38 332 SER A C 1
ATOM 2459 O O . SER A 1 332 ? -13.453 -0.137 -14.414 1 94.38 332 SER A O 1
ATOM 2461 N N . VAL A 1 333 ? -13.219 1.171 -16.25 1 93.25 333 VAL A N 1
ATOM 2462 C CA . VAL A 1 333 ? -12.688 2.283 -15.469 1 93.25 333 VAL A CA 1
ATOM 2463 C C . VAL A 1 333 ? -13.766 2.826 -14.539 1 93.25 333 VAL A C 1
ATOM 2465 O O . VAL A 1 333 ? -13.469 3.25 -13.414 1 93.25 333 VAL A O 1
ATOM 2468 N N . SER A 1 334 ? -15 2.762 -14.992 1 94.25 334 SER A N 1
ATOM 2469 C CA . SER A 1 334 ? -16.125 3.314 -14.234 1 94.25 334 SER A CA 1
ATOM 2470 C C . SER A 1 334 ? -16.328 2.551 -12.93 1 94.25 334 SER A C 1
ATOM 2472 O O . SER A 1 334 ? -16.656 3.146 -11.898 1 94.25 334 SER A O 1
ATOM 2474 N N . ILE A 1 335 ? -16.172 1.241 -12.945 1 95.75 335 ILE A N 1
ATOM 2475 C CA . ILE A 1 335 ? -16.359 0.442 -11.742 1 95.75 335 ILE A CA 1
ATOM 2476 C C . ILE A 1 335 ? -15.281 0.8 -10.711 1 95.75 335 ILE A C 1
ATOM 2478 O O . ILE A 1 335 ? -15.562 0.875 -9.516 1 95.75 335 ILE A O 1
ATOM 2482 N N . LEU A 1 336 ? -14.016 1.032 -11.18 1 95.31 336 LEU A N 1
ATOM 2483 C CA . LEU A 1 336 ? -12.938 1.465 -10.289 1 95.31 336 LEU A CA 1
ATOM 2484 C C . LEU A 1 336 ? -13.289 2.789 -9.625 1 95.31 336 LEU A C 1
ATOM 2486 O O . LEU A 1 336 ? -13.18 2.918 -8.398 1 95.31 336 LEU A O 1
ATOM 2490 N N . THR A 1 337 ? -13.703 3.691 -10.438 1 94.81 337 THR A N 1
ATOM 2491 C CA . THR A 1 337 ? -13.992 5.031 -9.93 1 94.81 337 THR A CA 1
ATOM 2492 C C . THR A 1 337 ? -15.18 5.004 -8.969 1 94.81 337 THR A C 1
ATOM 2494 O O . THR A 1 337 ? -15.211 5.762 -8 1 94.81 337 THR A O 1
ATOM 2497 N N . SER A 1 338 ? -16.156 4.152 -9.266 1 96.25 338 SER A N 1
ATOM 2498 C CA . SER A 1 338 ? -17.328 4.047 -8.406 1 96.25 338 SER A CA 1
ATOM 2499 C C . SER A 1 338 ? -16.938 3.625 -6.988 1 96.25 338 SER A C 1
ATOM 2501 O O . SER A 1 338 ? -17.562 4.059 -6.016 1 96.25 338 SER A O 1
ATOM 2503 N N . VAL A 1 339 ? -15.922 2.861 -6.91 1 97.81 339 VAL A N 1
ATOM 2504 C CA . VAL A 1 339 ? -15.539 2.316 -5.613 1 97.81 339 VAL A CA 1
ATOM 2505 C C . VAL A 1 339 ? -14.523 3.238 -4.945 1 97.81 339 VAL A C 1
ATOM 2507 O O . VAL A 1 339 ? -14.602 3.502 -3.744 1 97.81 339 VAL A O 1
ATOM 2510 N N . PHE A 1 340 ? -13.555 3.779 -5.711 1 97.81 340 PHE A N 1
ATOM 2511 C CA . PHE A 1 340 ? -12.336 4.258 -5.066 1 97.81 340 PHE A CA 1
ATOM 2512 C C . PHE A 1 340 ? -12.227 5.777 -5.172 1 97.81 340 PHE A C 1
ATOM 2514 O O . PHE A 1 340 ? -11.234 6.363 -4.742 1 97.81 340 PHE A O 1
ATOM 2521 N N . ARG A 1 341 ? -13.188 6.48 -5.68 1 95.25 341 ARG A N 1
ATOM 2522 C CA . ARG A 1 341 ? -13.094 7.918 -5.895 1 95.25 341 ARG A CA 1
ATOM 2523 C C . ARG A 1 341 ? -13.07 8.672 -4.57 1 95.25 341 ARG A C 1
ATOM 2525 O O . ARG A 1 341 ? -13.695 8.25 -3.596 1 95.25 341 ARG A O 1
ATOM 2532 N N . ASN A 1 342 ? -12.281 9.727 -4.539 1 92 342 ASN A N 1
ATOM 2533 C CA . ASN A 1 342 ? -12.312 10.719 -3.469 1 92 342 ASN A CA 1
ATOM 2534 C C . ASN A 1 342 ? -13.352 11.797 -3.734 1 92 342 ASN A C 1
ATOM 2536 O O . ASN A 1 342 ? -13.141 12.68 -4.574 1 92 342 ASN A O 1
ATOM 2540 N N . PRO A 1 343 ? -14.453 11.711 -2.994 1 82.81 343 PRO A N 1
ATOM 2541 C CA . PRO A 1 343 ? -15.406 12.797 -3.254 1 82.81 343 PRO A CA 1
ATOM 2542 C C . PRO A 1 343 ? -14.898 14.156 -2.785 1 82.81 343 PRO A C 1
ATOM 2544 O O . PRO A 1 343 ? -14.008 14.227 -1.936 1 82.81 343 PRO A O 1
ATOM 2547 N N . ASN A 1 344 ? -15.453 15.273 -3.381 1 63.06 344 ASN A N 1
ATOM 2548 C CA . ASN A 1 344 ? -15.258 16.656 -2.938 1 63.06 344 ASN A CA 1
ATOM 2549 C C . ASN A 1 344 ? -13.773 17.031 -2.934 1 63.06 344 ASN A C 1
ATOM 2551 O O . ASN A 1 344 ? -13.367 17.938 -2.205 1 63.06 344 ASN A O 1
ATOM 2555 N N . ALA A 1 345 ? -13.031 16.172 -3.551 1 54.53 345 ALA A N 1
ATOM 2556 C CA . ALA A 1 345 ? -11.625 16.578 -3.529 1 54.53 345 ALA A CA 1
ATOM 2557 C C . ALA A 1 345 ? -11.375 17.75 -4.469 1 54.53 345 ALA A C 1
ATOM 2559 O O . ALA A 1 345 ? -11.094 17.562 -5.656 1 54.53 345 ALA A O 1
ATOM 2560 N N . ALA A 1 346 ? -11.836 18.891 -4.055 1 42.84 346 ALA A N 1
ATOM 2561 C CA . ALA A 1 346 ? -11.75 20.141 -4.82 1 42.84 346 ALA A CA 1
ATOM 2562 C C . ALA A 1 346 ? -10.359 20.312 -5.43 1 42.84 346 ALA A C 1
ATOM 2564 O O . ALA A 1 346 ? -10.219 20.797 -6.555 1 42.84 346 ALA A O 1
ATOM 2565 N N . TYR A 1 347 ? -9.289 19.938 -4.637 1 44.44 347 TYR A N 1
ATOM 2566 C CA . TYR A 1 347 ? -7.922 20.234 -5.031 1 44.44 347 TYR A CA 1
ATOM 2567 C C . TYR A 1 347 ? -7.367 19.172 -5.961 1 44.44 347 TYR A C 1
ATOM 2569 O O . TYR A 1 347 ? -6.246 19.281 -6.457 1 44.44 347 TYR A O 1
ATOM 2577 N N . LEU A 1 348 ? -8.227 18.047 -6.289 1 51.91 348 LEU A N 1
ATOM 2578 C CA . LEU A 1 348 ? -7.66 16.906 -7.004 1 51.91 348 LEU A CA 1
ATOM 2579 C C . LEU A 1 348 ? -8.258 16.781 -8.398 1 51.91 348 LEU A C 1
ATOM 2581 O O . LEU A 1 348 ? -8.227 15.711 -9 1 51.91 348 LEU A O 1
ATOM 2585 N N . SER A 1 349 ? -8.984 17.859 -8.977 1 47.91 349 SER A N 1
ATOM 2586 C CA . SER A 1 349 ? -9.664 17.672 -10.258 1 47.91 349 SER A CA 1
ATOM 2587 C C . SER A 1 349 ? -8.703 17.828 -11.43 1 47.91 349 SER A C 1
ATOM 2589 O O . SER A 1 349 ? -7.922 18.781 -11.461 1 47.91 349 SER A O 1
ATOM 2591 N N . SER A 1 350 ? -8.383 16.688 -12.109 1 50.19 350 SER A N 1
ATOM 2592 C CA . SER A 1 350 ? -7.613 16.766 -13.352 1 50.19 350 SER A CA 1
ATOM 2593 C C . SER A 1 350 ? -8.5 17.172 -14.523 1 50.19 350 SER A C 1
ATOM 2595 O O . SER A 1 350 ? -9.703 16.922 -14.516 1 50.19 350 SER A O 1
ATOM 2597 N N . GLY A 1 351 ? -8.172 18.172 -15.281 1 50.16 351 GLY A N 1
ATOM 2598 C CA . GLY A 1 351 ? -8.805 18.484 -16.547 1 50.16 351 GLY A CA 1
ATOM 2599 C C . GLY A 1 351 ? -9.18 17.25 -17.359 1 50.16 351 GLY A C 1
ATOM 2600 O O . GLY A 1 351 ? -8.938 16.125 -16.922 1 50.16 351 GLY A O 1
ATOM 2601 N N . PRO A 1 352 ? -9.945 17.453 -18.438 1 52.72 352 PRO A N 1
ATOM 2602 C CA . PRO A 1 352 ? -10.359 16.359 -19.328 1 52.72 352 PRO A CA 1
ATOM 2603 C C . PRO A 1 352 ? -9.172 15.555 -19.844 1 52.72 352 PRO A C 1
ATOM 2605 O O . PRO A 1 352 ? -8.258 16.109 -20.453 1 52.72 352 PRO A O 1
ATOM 2608 N N . SER A 1 353 ? -8.609 14.578 -19.156 1 67 353 SER A N 1
ATOM 2609 C CA . SER A 1 353 ? -7.59 13.68 -19.672 1 67 353 SER A CA 1
ATOM 2610 C C . SER A 1 353 ? -8.078 12.234 -19.688 1 67 353 SER A C 1
ATOM 2612 O O . SER A 1 353 ? -8.992 11.875 -18.953 1 67 353 SER A O 1
ATOM 2614 N N . SER A 1 354 ? -7.551 11.609 -20.688 1 81.5 354 SER A N 1
ATOM 2615 C CA . SER A 1 354 ? -7.836 10.188 -20.797 1 81.5 354 SER A CA 1
ATOM 2616 C C . SER A 1 354 ? -7.137 9.398 -19.703 1 81.5 354 SER A C 1
ATOM 2618 O O . SER A 1 354 ? -7.473 8.234 -19.453 1 81.5 354 SER A O 1
ATOM 2620 N N . ILE A 1 355 ? -6.219 10.062 -18.938 1 90.94 355 ILE A N 1
ATOM 2621 C CA . ILE A 1 355 ? -5.531 9.359 -17.859 1 90.94 355 ILE A CA 1
ATOM 2622 C C . ILE A 1 355 ? -6.207 9.68 -16.531 1 90.94 355 ILE A C 1
ATOM 2624 O O . ILE A 1 355 ? -6.172 10.82 -16.062 1 90.94 355 ILE A O 1
ATOM 2628 N N . PRO A 1 356 ? -6.848 8.68 -15.984 1 91.12 356 PRO A N 1
ATOM 2629 C CA . PRO A 1 356 ? -7.449 8.93 -14.68 1 91.12 356 PRO A CA 1
ATOM 2630 C C . PRO A 1 356 ? -6.41 9.203 -13.594 1 91.12 356 PRO A C 1
ATOM 2632 O O . PRO A 1 356 ? -5.332 8.609 -13.602 1 91.12 356 PRO A O 1
ATOM 2635 N N . SER A 1 357 ? -6.75 10.141 -12.625 1 93.38 357 SER A N 1
ATOM 2636 C CA . SER A 1 357 ? -5.879 10.305 -11.461 1 93.38 357 SER A CA 1
ATOM 2637 C C . SER A 1 357 ? -5.824 9.031 -10.625 1 93.38 357 SER A C 1
ATOM 2639 O O . SER A 1 357 ? -6.863 8.492 -10.234 1 93.38 357 SER A O 1
ATOM 2641 N N . PRO A 1 358 ? -4.617 8.57 -10.266 1 94.44 358 PRO A N 1
ATOM 2642 C CA . PRO A 1 358 ? -4.477 7.301 -9.547 1 94.44 358 PRO A CA 1
ATOM 2643 C C . PRO A 1 358 ? -5.234 7.285 -8.219 1 94.44 358 PRO A C 1
ATOM 2645 O O . PRO A 1 358 ? -5.727 6.234 -7.805 1 94.44 358 PRO A O 1
ATOM 2648 N N . LEU A 1 359 ? -5.426 8.422 -7.551 1 94.94 359 LEU A N 1
ATOM 2649 C CA . LEU A 1 359 ? -6.047 8.453 -6.23 1 94.94 359 LEU A CA 1
ATOM 2650 C C . LEU A 1 359 ? -7.527 8.102 -6.32 1 94.94 359 LEU A C 1
ATOM 2652 O O . LEU A 1 359 ? -8.164 7.812 -5.309 1 94.94 359 LEU A O 1
ATOM 2656 N N . ASN A 1 360 ? -8.141 8.086 -7.547 1 95.88 360 ASN A N 1
ATOM 2657 C CA . ASN A 1 360 ? -9.562 7.812 -7.695 1 95.88 360 ASN A CA 1
ATOM 2658 C C . ASN A 1 360 ? -9.812 6.395 -8.203 1 95.88 360 ASN A C 1
ATOM 2660 O O . ASN A 1 360 ? -10.953 6 -8.43 1 95.88 360 ASN A O 1
ATOM 2664 N N . ILE A 1 361 ? -8.734 5.637 -8.367 1 96.44 361 ILE A N 1
ATOM 2665 C CA . ILE A 1 361 ? -8.938 4.32 -8.969 1 96.44 361 ILE A CA 1
ATOM 2666 C C . ILE A 1 361 ? -8.148 3.273 -8.188 1 96.44 361 ILE A C 1
ATOM 2668 O O . ILE A 1 361 ? -7.934 2.16 -8.672 1 96.44 361 ILE A O 1
ATOM 2672 N N . GLY A 1 362 ? -7.676 3.553 -7.051 1 96.88 362 GLY A N 1
ATOM 2673 C CA . GLY A 1 362 ? -6.906 2.619 -6.246 1 96.88 362 GLY A CA 1
ATOM 2674 C C . GLY A 1 362 ? -7.129 2.789 -4.758 1 96.88 362 GLY A C 1
ATOM 2675 O O . GLY A 1 362 ? -7.977 3.582 -4.336 1 96.88 362 GLY A O 1
ATOM 2676 N N . LEU A 1 363 ? -6.375 2.057 -3.926 1 98.12 363 LEU A N 1
ATOM 2677 C CA . LEU A 1 363 ? -6.539 2.018 -2.477 1 98.12 363 LEU A CA 1
ATOM 2678 C C . LEU A 1 363 ? -5.855 3.211 -1.819 1 98.12 363 LEU A C 1
ATOM 2680 O O . LEU A 1 363 ? -6.18 3.568 -0.684 1 98.12 363 LEU A O 1
ATOM 2684 N N . GLU A 1 364 ? -4.926 3.814 -2.537 1 97.69 364 GLU A N 1
ATOM 2685 C CA . GLU A 1 364 ? -4.086 4.855 -1.954 1 97.69 364 GLU A CA 1
ATOM 2686 C C . GLU A 1 364 ? -4.434 6.23 -2.525 1 97.69 364 GLU A C 1
ATOM 2688 O O . GLU A 1 364 ? -5.016 6.328 -3.607 1 97.69 364 GLU A O 1
ATOM 2693 N N . ASN A 1 365 ? -4.156 7.316 -1.746 1 96.31 365 ASN A N 1
ATOM 2694 C CA . ASN A 1 365 ? -3.998 8.641 -2.336 1 96.31 365 ASN A CA 1
ATOM 2695 C C . ASN A 1 365 ? -2.539 8.938 -2.666 1 96.31 365 ASN A C 1
ATOM 2697 O O . ASN A 1 365 ? -2.01 8.453 -3.666 1 96.31 365 ASN A O 1
ATOM 2701 N N . SER A 1 366 ? -1.768 9.461 -1.624 1 96.06 366 SER A N 1
ATOM 2702 C CA . SER A 1 366 ? -0.332 9.594 -1.849 1 96.06 366 SER A CA 1
ATOM 2703 C C . SER A 1 366 ? 0.326 8.227 -2.041 1 96.06 366 SER A C 1
ATOM 2705 O O . SER A 1 366 ? -0.017 7.266 -1.354 1 96.06 366 SER A O 1
ATOM 2707 N N . ARG A 1 367 ? 1.239 8.156 -2.965 1 96.56 367 ARG A N 1
ATOM 2708 C CA . ARG A 1 367 ? 1.829 6.852 -3.232 1 96.56 367 ARG A CA 1
ATOM 2709 C C . ARG A 1 367 ? 3.168 6.992 -3.949 1 96.56 367 ARG A C 1
ATOM 2711 O O . ARG A 1 367 ? 3.445 8.023 -4.562 1 96.56 367 ARG A O 1
ATOM 2718 N N . ARG A 1 368 ? 3.914 5.973 -3.824 1 97.88 368 ARG A N 1
ATOM 2719 C CA . ARG A 1 368 ? 5.258 5.875 -4.383 1 97.88 368 ARG A CA 1
ATOM 2720 C C . ARG A 1 368 ? 5.211 5.645 -5.891 1 97.88 368 ARG A C 1
ATOM 2722 O O . ARG A 1 368 ? 4.266 5.043 -6.398 1 97.88 368 ARG A O 1
ATOM 2729 N N . PHE A 1 369 ? 6.238 6.148 -6.707 1 98.44 369 PHE A N 1
ATOM 2730 C CA . PHE A 1 369 ? 6.348 6.016 -8.156 1 98.44 369 PHE A CA 1
ATOM 2731 C C . PHE A 1 369 ? 6.793 4.613 -8.539 1 98.44 369 PHE A C 1
ATOM 2733 O O . PHE A 1 369 ? 7.816 4.441 -9.203 1 98.44 369 PHE A O 1
ATOM 2740 N N . ARG A 1 370 ? 5.949 3.604 -8.242 1 98.44 370 ARG A N 1
ATOM 2741 C CA . ARG A 1 370 ? 6.238 2.189 -8.461 1 98.44 370 ARG A CA 1
ATOM 2742 C C . ARG A 1 370 ? 6.395 1.883 -9.945 1 98.44 370 ARG A C 1
ATOM 2744 O O . ARG A 1 370 ? 7.066 0.922 -10.32 1 98.44 370 ARG A O 1
ATOM 2751 N N . ALA A 1 371 ? 5.824 2.697 -10.797 1 98.75 371 ALA A N 1
ATOM 2752 C CA . ALA A 1 371 ? 5.754 2.447 -12.234 1 98.75 371 ALA A CA 1
ATOM 2753 C C . ALA A 1 371 ? 7.133 2.57 -12.883 1 98.75 371 ALA A C 1
ATOM 2755 O O . ALA A 1 371 ? 7.414 1.919 -13.891 1 98.75 371 ALA A O 1
ATOM 2756 N N . LEU A 1 372 ? 7.996 3.406 -12.289 1 98.94 372 LEU A N 1
ATOM 2757 C CA . LEU A 1 372 ? 9.242 3.734 -12.969 1 98.94 372 LEU A CA 1
ATOM 2758 C C . LEU A 1 372 ? 10.133 2.502 -13.102 1 98.94 372 LEU A C 1
ATOM 2760 O O . LEU A 1 372 ? 10.672 2.229 -14.172 1 98.94 372 LEU A O 1
ATOM 2764 N N . PRO A 1 373 ? 10.352 1.676 -12.023 1 98.94 373 PRO A N 1
ATOM 2765 C CA . PRO A 1 373 ? 11.133 0.449 -12.203 1 98.94 373 PRO A CA 1
ATOM 2766 C C . PRO A 1 373 ? 10.516 -0.503 -13.219 1 98.94 373 PRO A C 1
ATOM 2768 O O . PRO A 1 373 ? 11.234 -1.151 -13.984 1 98.94 373 PRO A O 1
ATOM 2771 N N . VAL A 1 374 ? 9.195 -0.609 -13.234 1 98.94 374 VAL A N 1
ATOM 2772 C CA . VAL A 1 374 ? 8.531 -1.481 -14.203 1 98.94 374 VAL A CA 1
ATOM 2773 C C . VAL A 1 374 ? 8.789 -0.977 -15.617 1 98.94 374 VAL A C 1
ATOM 2775 O O . VAL A 1 374 ? 9.141 -1.757 -16.5 1 98.94 374 VAL A O 1
ATOM 2778 N N . TYR A 1 375 ? 8.594 0.332 -15.766 1 98.94 375 TYR A N 1
ATOM 2779 C CA . TYR A 1 375 ? 8.867 0.968 -17.047 1 98.94 375 TYR A CA 1
ATOM 2780 C C . TYR A 1 375 ? 10.297 0.683 -17.516 1 98.94 375 TYR A C 1
ATOM 2782 O O . TYR A 1 375 ? 10.523 0.326 -18.672 1 98.94 375 TYR A O 1
ATOM 2790 N N . ALA A 1 376 ? 11.266 0.794 -16.641 1 98.94 376 ALA A N 1
ATOM 2791 C CA . ALA A 1 376 ? 12.672 0.565 -16.938 1 98.94 376 ALA A CA 1
ATOM 2792 C C . ALA A 1 376 ? 12.914 -0.872 -17.391 1 98.94 376 ALA A C 1
ATOM 2794 O O . ALA A 1 376 ? 13.617 -1.11 -18.375 1 98.94 376 ALA A O 1
ATOM 2795 N N . VAL A 1 377 ? 12.32 -1.823 -16.719 1 98.88 377 VAL A N 1
ATOM 2796 C CA . VAL A 1 377 ? 12.5 -3.242 -17 1 98.88 377 VAL A CA 1
ATOM 2797 C C . VAL A 1 377 ? 11.906 -3.566 -18.375 1 98.88 377 VAL A C 1
ATOM 2799 O O . VAL A 1 377 ? 12.531 -4.262 -19.172 1 98.88 377 VAL A O 1
ATOM 2802 N N . LEU A 1 378 ? 10.719 -3.059 -18.609 1 98.94 378 LEU A N 1
ATOM 2803 C CA . LEU A 1 378 ? 10.047 -3.307 -19.875 1 98.94 378 LEU A CA 1
ATOM 2804 C C . LEU A 1 378 ? 10.867 -2.742 -21.031 1 98.94 378 LEU A C 1
ATOM 2806 O O . LEU A 1 378 ? 10.984 -3.381 -22.094 1 98.94 378 LEU A O 1
ATOM 2810 N N . LEU A 1 379 ? 11.477 -1.581 -20.875 1 98.81 379 LEU A N 1
ATOM 2811 C CA . LEU A 1 379 ? 12.281 -0.96 -21.922 1 98.81 379 LEU A CA 1
ATOM 2812 C C . LEU A 1 379 ? 13.602 -1.696 -22.109 1 98.81 379 LEU A C 1
ATOM 2814 O O . LEU A 1 379 ? 14.031 -1.933 -23.234 1 98.81 379 LEU A O 1
ATOM 2818 N N . ALA A 1 380 ? 14.258 -2.043 -21.062 1 98.81 380 ALA A N 1
ATOM 2819 C CA . ALA A 1 380 ? 15.609 -2.596 -21.109 1 98.81 380 ALA A CA 1
ATOM 2820 C C . ALA A 1 380 ? 15.617 -3.988 -21.734 1 98.81 380 ALA A C 1
ATOM 2822 O O . ALA A 1 380 ? 16.516 -4.328 -22.5 1 98.81 380 ALA A O 1
ATOM 2823 N N . TYR A 1 381 ? 14.602 -4.793 -21.422 1 98.69 381 TYR A N 1
ATOM 2824 C CA . TYR A 1 381 ? 14.672 -6.203 -21.797 1 98.69 381 TYR A CA 1
ATOM 2825 C C . TYR A 1 381 ? 13.688 -6.523 -22.906 1 98.69 381 TYR A C 1
ATOM 2827 O O . TYR A 1 381 ? 13.891 -7.473 -23.672 1 98.69 381 TYR A O 1
ATOM 2835 N N . GLY A 1 382 ? 12.578 -5.695 -23.016 1 98.69 382 GLY A N 1
ATOM 2836 C CA . GLY A 1 382 ? 11.594 -5.953 -24.047 1 98.69 382 GLY A CA 1
ATOM 2837 C C . GLY A 1 382 ? 10.914 -7.305 -23.906 1 98.69 382 GLY A C 1
ATOM 2838 O O . GLY A 1 382 ? 11.133 -8.008 -22.922 1 98.69 382 GLY A O 1
ATOM 2839 N N . ARG A 1 383 ? 10.062 -7.625 -24.859 1 98.62 383 ARG A N 1
ATOM 2840 C CA . ARG A 1 383 ? 9.305 -8.867 -24.844 1 98.62 383 ARG A CA 1
ATOM 2841 C C . ARG A 1 383 ? 10.227 -10.078 -24.891 1 98.62 383 ARG A C 1
ATOM 2843 O O . ARG A 1 383 ? 10.07 -11.016 -24.094 1 98.62 383 ARG A O 1
ATOM 2850 N N . GLU A 1 384 ? 11.211 -10.094 -25.719 1 98.5 384 GLU A N 1
ATOM 2851 C CA . GLU A 1 384 ? 12.062 -11.258 -25.922 1 98.5 384 GLU A CA 1
ATOM 2852 C C . GLU A 1 384 ? 12.945 -11.516 -24.703 1 98.5 384 GLU A C 1
ATOM 2854 O O . GLU A 1 384 ? 13.086 -12.656 -24.25 1 98.5 384 GLU A O 1
ATOM 2859 N N . GLY A 1 385 ? 13.555 -10.406 -24.172 1 98.69 385 GLY A N 1
ATOM 2860 C CA . GLY A 1 385 ? 14.398 -10.562 -23.016 1 98.69 385 GLY A CA 1
ATOM 2861 C C . GLY A 1 385 ? 13.648 -11.078 -21.797 1 98.69 385 GLY A C 1
ATOM 2862 O O . GLY A 1 385 ? 14.148 -11.961 -21.078 1 98.69 385 GLY A O 1
ATOM 2863 N N . LEU A 1 386 ? 12.5 -10.594 -21.594 1 98.81 386 LEU A N 1
ATOM 2864 C CA . LEU A 1 386 ? 11.695 -11.039 -20.453 1 98.81 386 LEU A CA 1
ATOM 2865 C C . LEU A 1 386 ? 11.195 -12.461 -20.672 1 98.81 386 LEU A C 1
ATOM 2867 O O . LEU A 1 386 ? 11.203 -13.273 -19.734 1 98.81 386 LEU A O 1
ATOM 2871 N N . SER A 1 387 ? 10.758 -12.742 -21.859 1 98.69 387 SER A N 1
ATOM 2872 C CA . SER A 1 387 ? 10.328 -14.094 -22.203 1 98.69 387 SER A CA 1
ATOM 2873 C C . SER A 1 387 ? 11.414 -15.109 -21.891 1 98.69 387 SER A C 1
ATOM 2875 O O . SER A 1 387 ? 11.133 -16.188 -21.344 1 98.69 387 SER A O 1
ATOM 2877 N N . GLU A 1 388 ? 12.586 -14.789 -22.219 1 98.44 388 GLU A N 1
ATOM 2878 C CA . GLU A 1 388 ? 13.703 -15.688 -21.969 1 98.44 388 GLU A CA 1
ATOM 2879 C C . GLU A 1 388 ? 13.961 -15.852 -20.469 1 98.44 388 GLU A C 1
ATOM 2881 O O . GLU A 1 388 ? 14.336 -16.922 -20.016 1 98.44 388 GLU A O 1
ATOM 2886 N N . THR A 1 389 ? 13.883 -14.781 -19.781 1 98.44 389 THR A N 1
ATOM 2887 C CA . THR A 1 389 ? 14.031 -14.852 -18.328 1 98.44 389 THR A CA 1
ATOM 2888 C C . THR A 1 389 ? 13 -15.789 -17.719 1 98.44 389 THR A C 1
ATOM 2890 O O . THR A 1 389 ? 13.328 -16.641 -16.891 1 98.44 389 THR A O 1
ATOM 2893 N N . PHE A 1 390 ? 11.727 -15.672 -18.141 1 98.75 390 PHE A N 1
ATOM 2894 C CA . PHE A 1 390 ? 10.656 -16.547 -17.672 1 98.75 390 PHE A CA 1
ATOM 2895 C C . PHE A 1 390 ? 10.938 -18 -18.047 1 98.75 390 PHE A C 1
ATOM 2897 O O . PHE A 1 390 ? 10.711 -18.906 -17.234 1 98.75 390 PHE A O 1
ATOM 2904 N N . ALA A 1 391 ? 11.461 -18.172 -19.234 1 98.75 391 ALA A N 1
ATOM 2905 C CA . ALA A 1 391 ? 11.758 -19.516 -19.719 1 98.75 391 ALA A CA 1
ATOM 2906 C C . ALA A 1 391 ? 12.797 -20.203 -18.844 1 98.75 391 ALA A C 1
ATOM 2908 O O . ALA A 1 391 ? 12.672 -21.391 -18.531 1 98.75 391 ALA A O 1
ATOM 2909 N N . ARG A 1 392 ? 13.836 -19.484 -18.438 1 98.69 392 ARG A N 1
ATOM 2910 C CA . ARG A 1 392 ? 14.867 -20.062 -17.594 1 98.69 392 ARG A CA 1
ATOM 2911 C C . ARG A 1 392 ? 14.297 -20.5 -16.25 1 98.69 392 ARG A C 1
ATOM 2913 O O . ARG A 1 392 ? 14.688 -21.531 -15.703 1 98.69 392 ARG A O 1
ATOM 2920 N N . GLN A 1 393 ? 13.398 -19.703 -15.711 1 98.69 393 GLN A N 1
ATOM 2921 C CA . GLN A 1 393 ? 12.758 -20.047 -14.453 1 98.69 393 GLN A CA 1
ATOM 2922 C C . GLN A 1 393 ? 11.953 -21.344 -14.578 1 98.69 393 GLN A C 1
ATOM 2924 O O . GLN A 1 393 ? 12.062 -22.234 -13.742 1 98.69 393 GLN A O 1
ATOM 2929 N N . VAL A 1 394 ? 11.18 -21.453 -15.656 1 98.75 394 VAL A N 1
ATOM 2930 C CA . VAL A 1 394 ? 10.367 -22.641 -15.914 1 98.75 394 VAL A CA 1
ATOM 2931 C C . VAL A 1 394 ? 11.273 -23.844 -16.141 1 98.75 394 VAL A C 1
ATOM 2933 O O . VAL A 1 394 ? 11.016 -24.938 -15.625 1 98.75 394 VAL A O 1
ATOM 2936 N N . ARG A 1 395 ? 12.352 -23.672 -16.906 1 98.75 395 ARG A N 1
ATOM 2937 C CA . ARG A 1 395 ? 13.281 -24.766 -17.203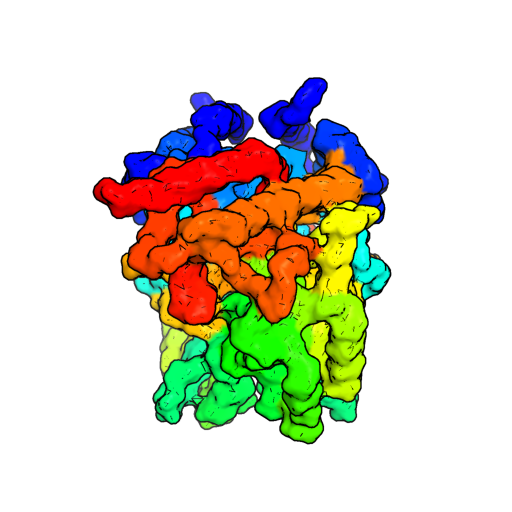 1 98.75 395 ARG A CA 1
ATOM 2938 C C . ARG A 1 395 ? 13.906 -25.297 -15.914 1 98.75 395 ARG A C 1
ATOM 2940 O O . ARG A 1 395 ? 14.07 -26.516 -15.766 1 98.75 395 ARG A O 1
ATOM 2947 N N . LEU A 1 396 ? 14.297 -24.406 -15.016 1 98.75 396 LEU A N 1
ATOM 2948 C CA . LEU A 1 396 ? 14.844 -24.859 -13.742 1 98.75 396 LEU A CA 1
ATOM 2949 C C . LEU A 1 396 ? 13.805 -25.656 -12.961 1 98.75 396 LEU A C 1
ATOM 2951 O O . LEU A 1 396 ? 14.102 -26.734 -12.43 1 98.75 396 LEU A O 1
ATOM 2955 N N . ALA A 1 397 ? 12.594 -25.125 -12.859 1 98.5 397 ALA A N 1
ATOM 2956 C CA . ALA A 1 397 ? 11.523 -25.828 -12.164 1 98.5 397 ALA A CA 1
ATOM 2957 C C . ALA A 1 397 ? 11.289 -27.219 -12.758 1 98.5 397 ALA A C 1
ATOM 2959 O O . ALA A 1 397 ? 11.125 -28.203 -12.031 1 98.5 397 ALA A O 1
ATOM 2960 N N . ARG A 1 398 ? 11.297 -27.328 -14.07 1 98 398 ARG A N 1
ATOM 2961 C CA . ARG A 1 398 ? 11.109 -28.594 -14.766 1 98 398 ARG A CA 1
ATOM 2962 C C . ARG A 1 398 ? 12.266 -29.547 -14.492 1 98 398 ARG A C 1
ATOM 2964 O O . ARG A 1 398 ? 12.062 -30.75 -14.328 1 98 398 ARG A O 1
ATOM 2971 N N . GLY A 1 399 ? 13.461 -28.984 -14.508 1 98.38 399 GLY A N 1
ATOM 2972 C CA . GLY A 1 399 ? 14.609 -29.797 -14.148 1 98.38 399 GLY A CA 1
ATOM 2973 C C . GLY A 1 399 ? 14.508 -30.391 -12.75 1 98.38 399 GLY A C 1
ATOM 2974 O O . GLY A 1 399 ? 14.82 -31.562 -12.555 1 98.38 399 GLY A O 1
ATOM 2975 N N . ILE A 1 400 ? 14.109 -29.578 -11.789 1 98.44 400 ILE A N 1
ATOM 2976 C CA . ILE A 1 400 ? 13.914 -30.031 -10.414 1 98.44 400 ILE A CA 1
ATOM 2977 C C . ILE A 1 400 ? 12.844 -31.125 -10.383 1 98.44 400 ILE A C 1
ATOM 2979 O O . ILE A 1 400 ? 13.016 -32.156 -9.734 1 98.44 400 ILE A O 1
ATOM 2983 N N . SER A 1 401 ? 11.75 -30.891 -11.078 1 97.38 401 SER A N 1
ATOM 2984 C CA . SER A 1 401 ? 10.648 -31.844 -11.133 1 97.38 401 SER A CA 1
ATOM 2985 C C . SER A 1 401 ? 11.109 -33.188 -11.672 1 97.38 401 SER A C 1
ATOM 2987 O O . SER A 1 401 ? 10.766 -34.25 -11.125 1 97.38 401 SER A O 1
ATOM 2989 N N . LYS A 1 402 ? 11.859 -33.125 -12.742 1 96.69 402 LYS A N 1
ATOM 2990 C CA . LYS A 1 402 ? 12.367 -34.375 -13.352 1 96.69 402 LYS A CA 1
ATOM 2991 C C . LYS A 1 402 ? 13.273 -35.125 -12.383 1 96.69 402 LYS A C 1
ATOM 2993 O O . LYS A 1 402 ? 13.18 -36.344 -12.258 1 96.69 402 LYS A O 1
ATOM 2998 N N . PHE A 1 403 ? 14.141 -34.438 -11.711 1 97.69 403 PHE A N 1
ATOM 2999 C CA . PHE A 1 403 ? 15.055 -35.031 -10.742 1 97.69 403 PHE A CA 1
ATOM 3000 C C . PHE A 1 403 ? 14.281 -35.688 -9.609 1 97.69 403 PHE A C 1
ATOM 3002 O O . PHE A 1 403 ? 14.555 -36.844 -9.273 1 97.69 403 PHE A O 1
ATOM 3009 N N . LEU A 1 404 ? 13.281 -34.938 -9.062 1 97.06 404 LEU A N 1
ATOM 3010 C CA . LEU A 1 404 ? 12.516 -35.438 -7.926 1 97.06 404 LEU A CA 1
ATOM 3011 C C . LEU A 1 404 ? 11.68 -36.656 -8.328 1 97.06 404 LEU A C 1
ATOM 3013 O O . LEU A 1 404 ? 11.531 -37.594 -7.547 1 97.06 404 LEU A O 1
ATOM 3017 N N . ASP A 1 405 ? 11.109 -36.625 -9.5 1 94.5 405 ASP A N 1
ATOM 3018 C CA . ASP A 1 405 ? 10.273 -37.719 -9.984 1 94.5 405 ASP A CA 1
ATOM 3019 C C . ASP A 1 405 ? 11.094 -39 -10.156 1 94.5 405 ASP A C 1
ATOM 3021 O O . ASP A 1 405 ? 10.578 -40.094 -9.953 1 94.5 405 ASP A O 1
ATOM 3025 N N . ALA A 1 406 ? 12.312 -38.844 -10.5 1 95.06 406 ALA A N 1
ATOM 3026 C CA . ALA A 1 406 ? 13.18 -40 -10.781 1 95.06 406 ALA A CA 1
ATOM 3027 C C . ALA A 1 406 ? 13.922 -40.438 -9.523 1 95.06 406 ALA A C 1
ATOM 3029 O O . ALA A 1 406 ? 14.492 -41.531 -9.484 1 95.06 406 ALA A O 1
ATOM 3030 N N . HIS A 1 407 ? 13.898 -39.719 -8.539 1 96 407 HIS A N 1
ATOM 3031 C CA . HIS A 1 407 ? 14.742 -39.969 -7.371 1 96 407 HIS A CA 1
ATOM 3032 C C . HIS A 1 407 ? 14.18 -41.062 -6.496 1 96 407 HIS A C 1
ATOM 3034 O O . HIS A 1 407 ? 12.961 -41.156 -6.309 1 96 407 HIS A O 1
ATOM 3040 N N . VAL A 1 408 ? 15.023 -41.844 -5.898 1 96.06 408 VAL A N 1
ATOM 3041 C CA . VAL A 1 408 ? 14.617 -42.969 -5.094 1 96.06 408 VAL A CA 1
ATOM 3042 C C . VAL A 1 408 ? 14.164 -42.5 -3.713 1 96.06 408 VAL A C 1
ATOM 3044 O O . VAL A 1 408 ? 13.305 -43.125 -3.09 1 96.06 408 VAL A O 1
ATOM 3047 N N . GLY A 1 409 ? 14.602 -41.344 -3.303 1 96.75 409 GLY A N 1
ATOM 3048 C CA . GLY A 1 409 ? 14.344 -40.906 -1.94 1 96.75 409 GLY A CA 1
ATOM 3049 C C . GLY A 1 409 ? 13.289 -39.844 -1.853 1 96.75 409 GLY A C 1
ATOM 3050 O O . GLY A 1 409 ? 12.828 -39.5 -0.76 1 96.75 409 GLY A O 1
ATOM 3051 N N . TYR A 1 410 ? 12.891 -39.25 -2.902 1 97.31 410 TYR A N 1
ATOM 3052 C CA . TYR A 1 410 ? 11.914 -38.156 -2.918 1 97.31 410 TYR A CA 1
ATOM 3053 C C . TYR A 1 410 ? 10.703 -38.531 -3.756 1 97.31 410 TYR A C 1
ATOM 3055 O O . TYR A 1 410 ? 10.75 -39.469 -4.547 1 97.31 410 TYR A O 1
ATOM 3063 N N . GLU A 1 411 ? 9.648 -37.781 -3.506 1 95.44 411 GLU A N 1
ATOM 3064 C CA . GLU A 1 411 ? 8.406 -37.906 -4.258 1 95.44 411 GLU A CA 1
ATOM 3065 C C . GLU A 1 411 ? 7.938 -36.531 -4.758 1 95.44 411 GLU A C 1
ATOM 3067 O O . GLU A 1 411 ? 7.762 -35.625 -3.965 1 95.44 411 GLU A O 1
ATOM 3072 N N . LEU A 1 412 ? 7.852 -36.469 -6.059 1 95.56 412 LEU A N 1
ATOM 3073 C CA . LEU A 1 412 ? 7.207 -35.281 -6.637 1 95.56 412 LEU A CA 1
ATOM 3074 C C . LEU A 1 412 ? 5.707 -35.312 -6.355 1 95.56 412 LEU A C 1
ATOM 3076 O O . LEU A 1 412 ? 5.059 -36.344 -6.465 1 95.56 412 LEU A O 1
ATOM 3080 N N . LEU A 1 413 ? 5.133 -34.188 -5.953 1 93.75 413 LEU A N 1
ATOM 3081 C CA . LEU A 1 413 ? 3.729 -34.125 -5.555 1 93.75 413 LEU A CA 1
ATOM 3082 C C . LEU A 1 413 ? 2.9 -33.375 -6.578 1 93.75 413 LEU A C 1
ATOM 3084 O O . LEU A 1 413 ? 3.449 -32.781 -7.52 1 93.75 413 LEU A O 1
ATOM 3088 N N . ALA A 1 414 ? 1.521 -33.375 -6.461 1 88.88 414 ALA A N 1
ATOM 3089 C CA . ALA A 1 414 ? 0.548 -32.656 -7.289 1 88.88 414 ALA A CA 1
ATOM 3090 C C . ALA A 1 414 ? 0.601 -33.156 -8.734 1 88.88 414 ALA A C 1
ATOM 3092 O O . ALA A 1 414 ? 0.591 -32.375 -9.672 1 88.88 414 ALA A O 1
ATOM 3093 N N . LYS A 1 415 ? 0.769 -34.438 -9.086 1 83.56 415 LYS A N 1
ATOM 3094 C CA . LYS A 1 415 ? 0.866 -35.031 -10.414 1 83.56 415 LYS A CA 1
ATOM 3095 C C . LYS A 1 415 ? -0.518 -35.281 -11.008 1 83.56 415 LYS A C 1
ATOM 3097 O O . LYS A 1 415 ? -0.657 -35.5 -12.211 1 83.56 415 LYS A O 1
ATOM 3102 N N . SER A 1 416 ? -1.531 -34.75 -10.5 1 67.25 416 SER A N 1
ATOM 3103 C CA . SER A 1 416 ? -2.869 -35.062 -11 1 67.25 416 SER A CA 1
ATOM 3104 C C . SER A 1 416 ? -2.961 -36.469 -11.531 1 67.25 416 SER A C 1
ATOM 3106 O O . SER A 1 416 ? -1.994 -37.25 -11.453 1 67.25 416 SER A O 1
ATOM 3108 N N . LYS A 1 417 ? -4.203 -36.969 -12.062 1 60.66 417 LYS A N 1
ATOM 3109 C CA . LYS A 1 417 ? -4.398 -38.25 -12.727 1 60.66 417 LYS A CA 1
ATOM 3110 C C . LYS A 1 417 ? -3.602 -38.344 -14.023 1 60.66 417 LYS A C 1
ATOM 3112 O O . LYS A 1 417 ? -3.715 -39.312 -14.766 1 60.66 417 LYS A O 1
ATOM 3117 N N . LEU A 1 418 ? -2.826 -37.219 -14.133 1 56.53 418 LEU A N 1
ATOM 3118 C CA . LEU A 1 418 ? -2.111 -37.156 -15.406 1 56.53 418 LEU A CA 1
ATOM 3119 C C . LEU A 1 418 ? -0.888 -38.062 -15.391 1 56.53 418 LEU A C 1
ATOM 3121 O O . LEU A 1 418 ? -0.335 -38.344 -14.336 1 56.53 418 LEU A O 1
ATOM 3125 N N . GLU A 1 419 ? -0.648 -38.594 -16.5 1 57.03 419 GLU A N 1
ATOM 3126 C CA . GLU A 1 419 ? 0.626 -39.281 -16.703 1 57.03 419 GLU A CA 1
ATOM 3127 C C . GLU A 1 419 ? 1.802 -38.344 -16.438 1 57.03 419 GLU A C 1
ATOM 3129 O O . GLU A 1 419 ? 1.679 -37.125 -16.578 1 57.03 419 GLU A O 1
ATOM 3134 N N . ASN A 1 420 ? 2.82 -38.812 -15.945 1 57.72 420 ASN A N 1
ATOM 3135 C CA . ASN A 1 420 ? 4.008 -38.125 -15.484 1 57.72 420 ASN A CA 1
ATOM 3136 C C . ASN A 1 420 ? 4.469 -37.062 -16.5 1 57.72 420 ASN A C 1
ATOM 3138 O O . ASN A 1 420 ? 4.824 -35.938 -16.125 1 57.72 420 ASN A O 1
ATOM 3142 N N . GLU A 1 421 ? 4.41 -37.344 -17.703 1 61.44 421 GLU A N 1
ATOM 3143 C CA . GLU A 1 421 ? 4.914 -36.438 -18.734 1 61.44 421 GLU A CA 1
ATOM 3144 C C . GLU A 1 421 ? 4.078 -35.156 -18.797 1 61.44 421 GLU A C 1
ATOM 3146 O O . GLU A 1 421 ? 4.621 -34.062 -18.953 1 61.44 421 GLU A O 1
ATOM 3151 N N . ASN A 1 422 ? 2.996 -35.219 -18.5 1 76.69 422 ASN A N 1
ATOM 3152 C CA . ASN A 1 422 ? 2.109 -34.062 -18.531 1 76.69 422 ASN A CA 1
ATOM 3153 C C . ASN A 1 422 ? 2.336 -33.156 -17.328 1 76.69 422 ASN A C 1
ATOM 3155 O O . ASN A 1 422 ? 2.258 -31.922 -17.438 1 76.69 422 ASN A O 1
ATOM 3159 N N . VAL A 1 423 ? 2.838 -33.75 -16.328 1 83.31 423 VAL A N 1
ATOM 3160 C CA . VAL A 1 423 ? 3.074 -32.969 -15.102 1 83.31 423 VAL A CA 1
ATOM 3161 C C . VAL A 1 423 ? 4.277 -32.062 -15.289 1 83.31 423 VAL A C 1
ATOM 3163 O O . VAL A 1 423 ? 4.219 -30.875 -14.953 1 83.31 423 VAL A O 1
ATOM 3166 N N . ILE A 1 424 ? 5.312 -32.562 -15.914 1 89.38 424 ILE A N 1
ATOM 3167 C CA . ILE A 1 424 ? 6.543 -31.797 -16.109 1 89.38 424 ILE A CA 1
ATOM 3168 C C . ILE A 1 424 ? 6.305 -30.703 -17.141 1 89.38 424 ILE A C 1
ATOM 3170 O O . ILE A 1 424 ? 6.75 -29.562 -16.953 1 89.38 424 ILE A O 1
ATOM 3174 N N . GLU A 1 425 ? 5.527 -31.031 -18.172 1 91.5 425 GLU A N 1
ATOM 3175 C CA . GLU A 1 425 ? 5.277 -30.078 -19.234 1 91.5 425 GLU A CA 1
ATOM 3176 C C . GLU A 1 425 ? 4.422 -28.906 -18.75 1 91.5 425 GLU A C 1
ATOM 3178 O O . GLU A 1 425 ? 4.516 -27.797 -19.266 1 91.5 425 GLU A O 1
ATOM 3183 N N . ASN A 1 426 ? 3.68 -29.141 -17.672 1 92.81 426 ASN A N 1
ATOM 3184 C CA . ASN A 1 426 ? 2.779 -28.109 -17.188 1 92.81 426 ASN A CA 1
ATOM 3185 C C . ASN A 1 426 ? 3.316 -27.469 -15.906 1 92.81 426 ASN A C 1
ATOM 3187 O O . ASN A 1 426 ? 2.613 -26.688 -15.258 1 92.81 426 ASN A O 1
ATOM 3191 N N . THR A 1 427 ? 4.566 -27.812 -15.586 1 96.06 427 THR A N 1
ATOM 3192 C CA . THR A 1 427 ? 5.211 -27.172 -14.445 1 96.06 427 THR A CA 1
ATOM 3193 C C . THR A 1 427 ? 5.578 -25.719 -14.781 1 96.06 427 THR A C 1
ATOM 3195 O O . THR A 1 427 ? 6.246 -25.453 -15.781 1 96.06 427 THR A O 1
ATOM 3198 N N . HIS A 1 428 ? 5.031 -24.859 -13.992 1 97.5 428 HIS A N 1
ATOM 3199 C CA . HIS A 1 428 ? 5.434 -23.469 -14.109 1 97.5 428 HIS A CA 1
ATOM 3200 C C . HIS A 1 428 ? 6.621 -23.156 -13.203 1 97.5 428 HIS A C 1
ATOM 3202 O O . HIS A 1 428 ? 7.699 -23.734 -13.375 1 97.5 428 HIS A O 1
ATOM 3208 N N . ILE A 1 429 ? 6.473 -22.422 -12.086 1 98.31 429 ILE A N 1
ATOM 3209 C CA . ILE A 1 429 ? 7.652 -22.016 -11.336 1 98.31 429 ILE A CA 1
ATOM 3210 C C . ILE A 1 429 ? 7.598 -22.609 -9.922 1 98.31 429 ILE A C 1
ATOM 3212 O O . ILE A 1 429 ? 8.445 -22.297 -9.086 1 98.31 429 ILE A O 1
ATOM 3216 N N . ILE A 1 430 ? 6.582 -23.438 -9.617 1 98 430 ILE A N 1
ATOM 3217 C CA . ILE A 1 430 ? 6.414 -24.047 -8.297 1 98 430 ILE A CA 1
ATOM 3218 C C . ILE A 1 430 ? 6.609 -25.547 -8.391 1 98 430 ILE A C 1
ATOM 3220 O O . ILE A 1 430 ? 6.113 -26.188 -9.32 1 98 430 ILE A O 1
ATOM 3224 N N . VAL A 1 431 ? 7.352 -26.125 -7.465 1 97.56 431 VAL A N 1
ATOM 3225 C CA . VAL A 1 431 ? 7.527 -27.578 -7.328 1 97.56 431 VAL A CA 1
ATOM 3226 C C . VAL A 1 431 ? 7.352 -27.984 -5.871 1 97.56 431 VAL A C 1
ATOM 3228 O O . VAL A 1 431 ? 8 -27.422 -4.98 1 97.56 431 VAL A O 1
ATOM 3231 N N . ILE A 1 432 ? 6.477 -28.875 -5.59 1 96.75 432 ILE A N 1
ATOM 3232 C CA . ILE A 1 432 ? 6.336 -29.375 -4.23 1 96.75 432 ILE A CA 1
ATOM 3233 C C . ILE A 1 432 ? 6.703 -30.859 -4.188 1 96.75 432 ILE A C 1
ATOM 3235 O O . ILE A 1 432 ? 6.426 -31.609 -5.133 1 96.75 432 ILE A O 1
ATOM 3239 N N . PHE A 1 433 ? 7.312 -31.266 -3.123 1 97.31 433 PHE A N 1
ATOM 3240 C CA . PHE A 1 433 ? 7.844 -32.625 -2.982 1 97.31 433 PHE A CA 1
ATOM 3241 C C . PHE A 1 433 ? 7.984 -33 -1.513 1 97.31 433 PHE A C 1
ATOM 3243 O O . PHE A 1 433 ? 7.781 -32.156 -0.63 1 97.31 433 PHE A O 1
ATOM 3250 N N . ARG A 1 434 ? 8.188 -34.188 -1.247 1 97.56 434 ARG A N 1
ATOM 3251 C CA . ARG A 1 434 ? 8.531 -34.656 0.09 1 97.56 434 ARG A CA 1
ATOM 3252 C C . ARG A 1 434 ? 9.445 -35.875 0.02 1 97.56 434 ARG A C 1
ATOM 3254 O O . ARG A 1 434 ? 9.633 -36.469 -1.051 1 97.56 434 ARG A O 1
ATOM 3261 N N . ALA A 1 435 ? 10.086 -36.156 1.1 1 97.38 435 ALA A N 1
ATOM 3262 C CA . ALA A 1 435 ? 10.844 -37.406 1.213 1 97.38 435 ALA A CA 1
ATOM 3263 C C . ALA A 1 435 ? 9.914 -38.625 1.28 1 97.38 435 ALA A C 1
ATOM 3265 O O . ALA A 1 435 ? 8.844 -38.562 1.888 1 97.38 435 ALA A O 1
ATOM 3266 N N . LYS A 1 436 ? 10.32 -39.719 0.693 1 95.81 436 LYS A N 1
ATOM 3267 C CA . LYS A 1 436 ? 9.531 -40.938 0.764 1 95.81 436 LYS A CA 1
ATOM 3268 C C . LYS A 1 436 ? 9.469 -41.469 2.193 1 95.81 436 LYS A C 1
ATOM 3270 O O . LYS A 1 436 ? 8.461 -42.062 2.598 1 95.81 436 LYS A O 1
ATOM 3275 N N . ASN A 1 437 ? 10.539 -41.312 2.896 1 93.31 437 ASN A N 1
ATOM 3276 C CA . ASN A 1 437 ? 10.531 -41.625 4.32 1 93.31 437 ASN A CA 1
ATOM 3277 C C . ASN A 1 437 ? 9.836 -40.531 5.137 1 93.31 437 ASN A C 1
ATOM 3279 O O . ASN A 1 437 ? 10.359 -39.438 5.297 1 93.31 437 ASN A O 1
ATOM 3283 N N . ASP A 1 438 ? 8.766 -40.812 5.812 1 90.88 438 ASP A N 1
ATOM 3284 C CA . ASP A 1 438 ? 7.887 -39.875 6.496 1 90.88 438 ASP A CA 1
ATOM 3285 C C . ASP A 1 438 ? 8.609 -39.188 7.656 1 90.88 438 ASP A C 1
ATOM 3287 O O . ASP A 1 438 ? 8.359 -38 7.945 1 90.88 438 ASP A O 1
ATOM 3291 N N . SER A 1 439 ? 9.398 -39.875 8.305 1 90.25 439 SER A N 1
ATOM 3292 C CA . SER A 1 439 ? 10.086 -39.312 9.461 1 90.25 439 SER A CA 1
ATOM 3293 C C . SER A 1 439 ? 11.031 -38.188 9.055 1 90.25 439 SER A C 1
ATOM 3295 O O . SER A 1 439 ? 11.258 -37.25 9.82 1 90.25 439 SER A O 1
ATOM 3297 N N . THR A 1 440 ? 11.516 -38.25 7.816 1 92.69 440 THR A N 1
ATOM 3298 C CA . THR A 1 440 ? 12.445 -37.25 7.293 1 92.69 440 THR A CA 1
ATOM 3299 C C . THR A 1 440 ? 11.727 -35.938 7.02 1 92.69 440 THR A C 1
ATOM 3301 O O . THR A 1 440 ? 12.328 -34.875 7.117 1 92.69 440 THR A O 1
ATOM 3304 N N . ASN A 1 441 ? 10.477 -36 6.746 1 93.69 441 ASN A N 1
ATOM 3305 C CA . ASN A 1 441 ? 9.734 -34.812 6.281 1 93.69 441 ASN A CA 1
ATOM 3306 C C . ASN A 1 441 ? 9.57 -33.781 7.391 1 93.69 441 ASN A C 1
ATOM 3308 O O . ASN A 1 441 ? 9.438 -32.594 7.113 1 93.69 441 ASN A O 1
ATOM 3312 N N . ASN A 1 442 ? 9.602 -34.219 8.625 1 90.12 442 ASN A N 1
ATOM 3313 C CA . ASN A 1 442 ? 9.469 -33.281 9.75 1 90.12 442 ASN A CA 1
ATOM 3314 C C . ASN A 1 442 ? 10.68 -32.375 9.867 1 90.12 442 ASN A C 1
ATOM 3316 O O . ASN A 1 442 ? 10.586 -31.266 10.422 1 90.12 442 ASN A O 1
ATOM 3320 N N . GLU A 1 443 ? 11.766 -32.812 9.305 1 93.56 443 GLU A N 1
ATOM 3321 C CA . GLU A 1 443 ? 13.008 -32.031 9.453 1 93.56 443 GLU A CA 1
ATOM 3322 C C . GLU A 1 443 ? 13.562 -31.625 8.094 1 93.56 443 GLU A C 1
ATOM 3324 O O . GLU A 1 443 ? 14.547 -30.875 8.023 1 93.56 443 GLU A O 1
ATOM 3329 N N . LEU A 1 444 ? 12.953 -32.031 7.062 1 96 444 LEU A N 1
ATOM 3330 C CA . LEU A 1 444 ? 13.5 -31.906 5.719 1 96 444 LEU A CA 1
ATOM 3331 C C . LEU A 1 444 ? 13.781 -30.438 5.398 1 96 444 LEU A C 1
ATOM 3333 O O . LEU A 1 444 ? 14.891 -30.078 5 1 96 444 LEU A O 1
ATOM 3337 N N . VAL A 1 445 ? 12.781 -29.547 5.574 1 96.25 445 VAL A N 1
ATOM 3338 C CA . VAL A 1 445 ? 12.906 -28.125 5.285 1 96.25 445 VAL A CA 1
ATOM 3339 C C . VAL A 1 445 ? 14.023 -27.516 6.133 1 96.25 445 VAL A C 1
ATOM 3341 O O . VAL A 1 445 ? 14.859 -26.766 5.625 1 96.25 445 VAL A O 1
ATOM 3344 N N . LYS A 1 446 ? 14.039 -27.875 7.391 1 94.5 446 LYS A N 1
ATOM 3345 C CA . LYS A 1 446 ? 15.047 -27.359 8.32 1 94.5 446 LYS A CA 1
ATOM 3346 C C . LYS A 1 446 ? 16.453 -27.766 7.879 1 94.5 446 LYS A C 1
ATOM 3348 O O . LYS A 1 446 ? 17.391 -26.969 7.922 1 94.5 446 LYS A O 1
ATOM 3353 N N . ARG A 1 447 ? 16.609 -28.984 7.484 1 95.38 447 ARG A N 1
ATOM 3354 C CA . ARG A 1 447 ? 17.906 -29.5 7.059 1 95.38 447 ARG A CA 1
ATOM 3355 C C . ARG A 1 447 ? 18.391 -28.812 5.789 1 95.38 447 ARG A C 1
ATOM 3357 O O . ARG A 1 447 ? 19.562 -28.453 5.672 1 95.38 447 ARG A O 1
ATOM 3364 N N . ILE A 1 448 ? 17.5 -28.656 4.871 1 97.12 448 ILE A N 1
ATOM 3365 C CA . ILE A 1 448 ? 17.844 -27.969 3.633 1 97.12 448 ILE A CA 1
ATOM 3366 C C . ILE A 1 448 ? 18.281 -26.531 3.939 1 97.12 448 ILE A C 1
ATOM 3368 O O . ILE A 1 448 ? 19.344 -26.094 3.514 1 97.12 448 ILE A O 1
ATOM 3372 N N . ASN A 1 449 ? 17.484 -25.812 4.746 1 95.75 449 ASN A N 1
ATOM 3373 C CA . ASN A 1 449 ? 17.734 -24.391 5.027 1 95.75 449 ASN A CA 1
ATOM 3374 C C . ASN A 1 449 ? 18.953 -24.203 5.914 1 95.75 449 ASN A C 1
ATOM 3376 O O . ASN A 1 449 ? 19.609 -23.156 5.871 1 95.75 449 ASN A O 1
ATOM 3380 N N . ALA A 1 450 ? 19.297 -25.172 6.707 1 93.94 450 ALA A N 1
ATOM 3381 C CA . ALA A 1 450 ? 20.469 -25.109 7.586 1 93.94 450 ALA A CA 1
ATOM 3382 C C . ALA A 1 450 ? 21.75 -25.031 6.777 1 93.94 450 ALA A C 1
ATOM 3384 O O . ALA A 1 450 ? 22.781 -24.547 7.277 1 93.94 450 ALA A O 1
ATOM 3385 N N . THR A 1 451 ? 21.703 -25.5 5.5 1 93.56 451 THR A N 1
ATOM 3386 C CA . THR A 1 451 ? 22.875 -25.391 4.645 1 93.56 451 THR A CA 1
ATOM 3387 C C . THR A 1 451 ? 23.172 -23.922 4.336 1 93.56 451 THR A C 1
ATOM 3389 O O . THR A 1 451 ? 24.297 -23.578 3.986 1 93.56 451 THR A O 1
ATOM 3392 N N . ARG A 1 452 ? 22.141 -23.016 4.316 1 93.88 452 ARG A N 1
ATOM 3393 C CA . ARG A 1 452 ? 22.172 -21.594 4.012 1 93.88 452 ARG A CA 1
ATOM 3394 C C . ARG A 1 452 ? 22.484 -21.359 2.535 1 93.88 452 ARG A C 1
ATOM 3396 O O . ARG A 1 452 ? 22.531 -20.203 2.082 1 93.88 452 ARG A O 1
ATOM 3403 N N . LYS A 1 453 ? 22.609 -22.438 1.778 1 94.81 453 LYS A N 1
ATOM 3404 C CA . LYS A 1 453 ? 22.953 -22.344 0.365 1 94.81 453 LYS A CA 1
ATOM 3405 C C . LYS A 1 453 ? 21.719 -22.234 -0.505 1 94.81 453 LYS A C 1
ATOM 3407 O O . LYS A 1 453 ? 21.781 -21.781 -1.65 1 94.81 453 LYS A O 1
ATOM 3412 N N . MET A 1 454 ? 20.656 -22.75 -0.039 1 96 454 MET A N 1
ATOM 3413 C CA . MET A 1 454 ? 19.359 -22.547 -0.673 1 96 454 MET A CA 1
ATOM 3414 C C . MET A 1 454 ? 18.25 -22.453 0.372 1 96 454 MET A C 1
ATOM 3416 O O . MET A 1 454 ? 18.438 -22.875 1.515 1 96 454 MET A O 1
ATOM 3420 N N . TYR A 1 455 ? 17.219 -21.781 0.041 1 97 455 TYR A N 1
ATOM 3421 C CA . TYR A 1 455 ? 16.094 -21.594 0.949 1 97 455 TYR A CA 1
ATOM 3422 C C . TYR A 1 455 ? 14.797 -22.078 0.323 1 97 455 TYR A C 1
ATOM 3424 O O . TYR A 1 455 ? 14.438 -21.656 -0.779 1 97 455 TYR A O 1
ATOM 3432 N N . VAL A 1 456 ? 14.133 -23.016 0.986 1 97.06 456 VAL A N 1
ATOM 3433 C CA . VAL A 1 456 ? 12.828 -23.516 0.575 1 97.06 456 VAL A CA 1
ATOM 3434 C C . VAL A 1 456 ? 11.812 -23.312 1.7 1 97.06 456 VAL A C 1
ATOM 3436 O O . VAL A 1 456 ? 12.195 -23.016 2.836 1 97.06 456 VAL A O 1
ATOM 3439 N N . SER A 1 457 ? 10.562 -23.359 1.385 1 95.31 457 SER A N 1
ATOM 3440 C CA . SER A 1 457 ? 9.531 -23.234 2.404 1 95.31 457 SER A CA 1
ATOM 3441 C C . SER A 1 457 ? 8.805 -24.562 2.627 1 95.31 457 SER A C 1
ATOM 3443 O O . SER A 1 457 ? 8.781 -25.406 1.74 1 95.31 457 SER A O 1
ATOM 3445 N N . GLY A 1 458 ? 8.32 -24.688 3.883 1 94.12 458 GLY A N 1
ATOM 3446 C CA . GLY A 1 458 ? 7.426 -25.797 4.168 1 94.12 458 GLY A CA 1
ATOM 3447 C C . GLY A 1 458 ? 6.012 -25.562 3.68 1 94.12 458 GLY A C 1
ATOM 3448 O O . GLY A 1 458 ? 5.559 -24.422 3.602 1 94.12 458 GLY A O 1
ATOM 3449 N N . THR A 1 459 ? 5.332 -26.625 3.307 1 93.94 459 THR A N 1
ATOM 3450 C CA . THR A 1 459 ? 3.914 -26.594 2.965 1 93.94 459 THR A CA 1
ATOM 3451 C C . THR A 1 459 ? 3.246 -27.922 3.354 1 93.94 459 THR A C 1
ATOM 3453 O O . THR A 1 459 ? 3.793 -28.688 4.145 1 93.94 459 THR A O 1
ATOM 3456 N N . LYS A 1 460 ? 2.016 -28.047 3.051 1 92.19 460 LYS A N 1
ATOM 3457 C CA . LYS A 1 460 ? 1.288 -29.281 3.268 1 92.19 460 LYS A CA 1
ATOM 3458 C C . LYS A 1 460 ? 0.594 -29.75 1.988 1 92.19 460 LYS A C 1
ATOM 3460 O O . LYS A 1 460 ? 0.126 -28.922 1.199 1 92.19 460 LYS A O 1
ATOM 3465 N N . TRP A 1 461 ? 0.607 -30.953 1.728 1 91.81 461 TRP A N 1
ATOM 3466 C CA . TRP A 1 461 ? -0.116 -31.594 0.633 1 91.81 461 TRP A CA 1
ATOM 3467 C C . TRP A 1 461 ? -0.815 -32.875 1.109 1 91.81 461 TRP A C 1
ATOM 3469 O O . TRP A 1 461 ? -0.187 -33.75 1.709 1 91.81 461 TRP A O 1
ATOM 3479 N N . GLU A 1 462 ? -2.133 -32.906 0.952 1 89.38 462 GLU A N 1
ATOM 3480 C CA . GLU A 1 462 ? -2.949 -34 1.435 1 89.38 462 GLU A CA 1
ATOM 3481 C C . GLU A 1 462 ? -2.771 -34.219 2.936 1 89.38 462 GLU A C 1
ATOM 3483 O O . GLU A 1 462 ? -2.617 -35.344 3.398 1 89.38 462 GLU A O 1
ATOM 3488 N N . GLY A 1 463 ? -2.625 -33.125 3.604 1 88.88 463 GLY A N 1
ATOM 3489 C CA . GLY A 1 463 ? -2.582 -33.125 5.059 1 88.88 463 GLY A CA 1
ATOM 3490 C C . GLY A 1 463 ? -1.212 -33.469 5.609 1 88.88 463 GLY A C 1
ATOM 3491 O O . GLY A 1 463 ? -1.012 -33.469 6.828 1 88.88 463 GLY A O 1
ATOM 3492 N N . ARG A 1 464 ? -0.254 -33.719 4.777 1 92.44 464 ARG A N 1
ATOM 3493 C CA . ARG A 1 464 ? 1.08 -34.094 5.223 1 92.44 464 ARG A CA 1
ATOM 3494 C C . ARG A 1 464 ? 2.111 -33.031 4.867 1 92.44 464 ARG A C 1
ATOM 3496 O O . ARG A 1 464 ? 1.972 -32.344 3.859 1 92.44 464 ARG A O 1
ATOM 3503 N N . PRO A 1 465 ? 3.17 -32.969 5.68 1 93.88 465 PRO A N 1
ATOM 3504 C CA . PRO A 1 465 ? 4.211 -31.969 5.414 1 93.88 465 PRO A CA 1
ATOM 3505 C C . PRO A 1 465 ? 4.91 -32.188 4.074 1 93.88 465 PRO A C 1
ATOM 3507 O O . PRO A 1 465 ? 5.156 -33.344 3.682 1 93.88 465 PRO A O 1
ATOM 3510 N N . ALA A 1 466 ? 5.207 -31.156 3.406 1 95.88 466 ALA A N 1
ATOM 3511 C CA . ALA A 1 466 ? 5.914 -31.141 2.129 1 95.88 466 ALA A CA 1
ATOM 3512 C C . ALA A 1 466 ? 6.828 -29.938 2.01 1 95.88 466 ALA A C 1
ATOM 3514 O O . ALA A 1 466 ? 6.812 -29.047 2.873 1 95.88 466 ALA A O 1
ATOM 3515 N N . CYS A 1 467 ? 7.688 -29.938 1.066 1 97 467 CYS A N 1
ATOM 3516 C CA . CYS A 1 467 ? 8.609 -28.844 0.76 1 97 467 CYS A CA 1
ATOM 3517 C C . CYS A 1 467 ? 8.242 -28.172 -0.56 1 97 467 CYS A C 1
ATOM 3519 O O . CYS A 1 467 ? 7.754 -28.844 -1.48 1 97 467 CYS A O 1
ATOM 3521 N N . ARG A 1 468 ? 8.461 -26.906 -0.624 1 97.56 468 ARG A N 1
ATOM 3522 C CA . ARG A 1 468 ? 8.039 -26.156 -1.803 1 97.56 468 ARG A CA 1
ATOM 3523 C C . ARG A 1 468 ? 9.18 -25.312 -2.344 1 97.56 468 ARG A C 1
ATOM 3525 O O . ARG A 1 468 ? 9.836 -24.578 -1.587 1 97.56 468 ARG A O 1
ATOM 3532 N N . PHE A 1 469 ? 9.445 -25.453 -3.67 1 97.88 469 PHE A N 1
ATOM 3533 C CA . PHE A 1 469 ? 10.273 -24.516 -4.426 1 97.88 469 PHE A CA 1
ATOM 3534 C C . PHE A 1 469 ? 9.406 -23.469 -5.129 1 97.88 469 PHE A C 1
ATOM 3536 O O . PHE A 1 469 ? 8.383 -23.812 -5.723 1 97.88 469 PHE A O 1
ATOM 3543 N N . ALA A 1 470 ? 9.742 -22.266 -5.062 1 98 470 ALA A N 1
ATOM 3544 C CA . ALA A 1 470 ? 9.203 -21.188 -5.883 1 98 470 ALA A CA 1
ATOM 3545 C C . ALA A 1 470 ? 10.312 -20.438 -6.605 1 98 470 ALA A C 1
ATOM 3547 O O . ALA A 1 470 ? 11.094 -19.703 -5.98 1 98 470 ALA A O 1
ATOM 3548 N N . ILE A 1 471 ? 10.422 -20.547 -7.906 1 98.19 471 ILE A N 1
ATOM 3549 C CA . ILE A 1 471 ? 11.539 -20.031 -8.695 1 98.19 471 ILE A CA 1
ATOM 3550 C C . ILE A 1 471 ? 11.094 -18.797 -9.477 1 98.19 471 ILE A C 1
ATOM 3552 O O . ILE A 1 471 ? 10.406 -18.922 -10.492 1 98.19 471 ILE A O 1
ATOM 3556 N N . SER A 1 472 ? 11.562 -17.641 -9.016 1 97.31 472 SER A N 1
ATOM 3557 C CA . SER A 1 472 ? 11.055 -16.438 -9.672 1 97.31 472 SER A CA 1
ATOM 3558 C C . SER A 1 472 ? 12.156 -15.414 -9.875 1 97.31 472 SER A C 1
ATOM 3560 O O . SER A 1 472 ? 11.93 -14.359 -10.469 1 97.31 472 SER A O 1
ATOM 3562 N N . THR A 1 473 ? 13.445 -15.703 -9.461 1 97.88 473 THR A N 1
ATOM 3563 C CA . THR A 1 473 ? 14.516 -14.719 -9.555 1 97.88 473 THR A CA 1
ATOM 3564 C C . THR A 1 473 ? 15.094 -14.695 -10.969 1 97.88 473 THR A C 1
ATOM 3566 O O . THR A 1 473 ? 15.18 -15.734 -11.633 1 97.88 473 THR A O 1
ATOM 3569 N N . TRP A 1 474 ? 15.492 -13.555 -11.43 1 98.06 474 TRP A N 1
ATOM 3570 C CA . TRP A 1 474 ? 16.094 -13.367 -12.742 1 98.06 474 TRP A CA 1
ATOM 3571 C C . TRP A 1 474 ? 17.5 -13.977 -12.789 1 98.06 474 TRP A C 1
ATOM 3573 O O . TRP A 1 474 ? 18.062 -14.188 -13.867 1 98.06 474 TRP A O 1
ATOM 3583 N N . LYS A 1 475 ? 18.078 -14.383 -11.688 1 97.38 475 LYS A N 1
ATOM 3584 C CA . LYS A 1 475 ? 19.469 -14.812 -11.562 1 97.38 475 LYS A CA 1
ATOM 3585 C C . LYS A 1 475 ? 19.609 -16.297 -11.906 1 97.38 475 LYS A C 1
ATOM 3587 O O . LYS A 1 475 ? 20.719 -16.844 -11.883 1 97.38 475 LYS A O 1
ATOM 3592 N N . VAL A 1 476 ? 18.547 -16.938 -12.258 1 97.75 476 VAL A N 1
ATOM 3593 C CA . VAL A 1 476 ? 18.547 -18.391 -12.5 1 97.75 476 VAL A CA 1
ATOM 3594 C C . VAL A 1 476 ? 19.562 -18.734 -13.586 1 97.75 476 VAL A C 1
ATOM 3596 O O . VAL A 1 476 ? 19.531 -18.156 -14.68 1 97.75 476 VAL A O 1
ATOM 3599 N N . GLU A 1 477 ? 20.438 -19.484 -13.281 1 97.94 477 GLU A N 1
ATOM 3600 C CA . GLU A 1 477 ? 21.25 -20.266 -14.203 1 97.94 477 GLU A CA 1
ATOM 3601 C C . GLU A 1 477 ? 20.891 -21.75 -14.148 1 97.94 477 GLU A C 1
ATOM 3603 O O . GLU A 1 477 ? 21.344 -22.469 -13.258 1 97.94 477 GLU A O 1
ATOM 3608 N N . VAL A 1 478 ? 20.25 -22.25 -15.141 1 98.44 478 VAL A N 1
ATOM 3609 C CA . VAL A 1 478 ? 19.453 -23.484 -15.078 1 98.44 478 VAL A CA 1
ATOM 3610 C C . VAL A 1 478 ? 20.359 -24.656 -14.68 1 98.44 478 VAL A C 1
ATOM 3612 O O . VAL A 1 478 ? 20.125 -25.312 -13.672 1 98.44 478 VAL A O 1
ATOM 3615 N N . GLU A 1 479 ? 21.438 -24.875 -15.438 1 98.44 479 GLU A N 1
ATOM 3616 C CA . GLU A 1 479 ? 22.281 -26.062 -15.211 1 98.44 479 GLU A CA 1
ATOM 3617 C C . GLU A 1 479 ? 23.016 -25.969 -13.875 1 98.44 479 GLU A C 1
ATOM 3619 O O . GLU A 1 479 ? 23.047 -26.938 -13.117 1 98.44 479 GLU A O 1
ATOM 3624 N N . LYS A 1 480 ? 23.531 -24.812 -13.594 1 97.94 480 LYS A N 1
ATOM 3625 C CA . LYS A 1 480 ? 24.297 -24.578 -12.367 1 97.94 480 LYS A CA 1
ATOM 3626 C C . LYS A 1 480 ? 23.406 -24.734 -11.141 1 97.94 480 LYS A C 1
ATOM 3628 O O . LYS A 1 480 ? 23.766 -25.391 -10.172 1 97.94 480 LYS A O 1
ATOM 3633 N N . ASP A 1 481 ? 22.297 -24.078 -11.18 1 98.12 481 ASP A N 1
ATOM 3634 C CA . ASP A 1 481 ? 21.391 -24.109 -10.031 1 98.12 481 ASP A CA 1
ATOM 3635 C C . ASP A 1 481 ? 20.781 -25.5 -9.836 1 98.12 481 ASP A C 1
ATOM 3637 O O . ASP A 1 481 ? 20.594 -25.938 -8.703 1 98.12 481 ASP A O 1
ATOM 3641 N N . LEU A 1 482 ? 20.469 -26.172 -10.938 1 98.56 482 LEU A N 1
ATOM 3642 C CA . LEU A 1 482 ? 19.938 -27.531 -10.836 1 98.56 482 LEU A CA 1
ATOM 3643 C C . LEU A 1 482 ? 20.938 -28.453 -10.18 1 98.56 482 LEU A C 1
ATOM 3645 O O . LEU A 1 482 ? 20.578 -29.266 -9.328 1 98.56 482 LEU A O 1
ATOM 3649 N N . GLN A 1 483 ? 22.172 -28.359 -10.586 1 98.5 483 GLN A N 1
ATOM 3650 C CA . GLN A 1 483 ? 23.219 -29.188 -9.992 1 98.5 483 GLN A CA 1
ATOM 3651 C C . GLN A 1 483 ? 23.344 -28.922 -8.5 1 98.5 483 GLN A C 1
ATOM 3653 O O . GLN A 1 483 ? 23.484 -29.859 -7.703 1 98.5 483 GLN A O 1
ATOM 3658 N N . LEU A 1 484 ? 23.359 -27.672 -8.117 1 97.88 484 LEU A N 1
ATOM 3659 C CA . LEU A 1 484 ? 23.422 -27.297 -6.707 1 97.88 484 LEU A CA 1
ATOM 3660 C C . LEU A 1 484 ? 22.266 -27.922 -5.93 1 97.88 484 LEU A C 1
ATOM 3662 O O . LEU A 1 484 ? 22.469 -28.469 -4.844 1 97.88 484 LEU A O 1
ATOM 3666 N N . ILE A 1 485 ? 21.047 -27.828 -6.461 1 98.44 485 ILE A N 1
ATOM 3667 C CA . ILE A 1 485 ? 19.844 -28.328 -5.812 1 98.44 485 ILE A CA 1
ATOM 3668 C C . ILE A 1 485 ? 19.938 -29.844 -5.664 1 98.44 485 ILE A C 1
ATOM 3670 O O . ILE A 1 485 ? 19.641 -30.391 -4.598 1 98.44 485 ILE A O 1
ATOM 3674 N N . GLN A 1 486 ? 20.375 -30.547 -6.707 1 98.31 486 GLN A N 1
ATOM 3675 C CA . GLN A 1 486 ? 20.531 -31.984 -6.668 1 98.31 486 GLN A CA 1
ATOM 3676 C C . GLN A 1 486 ? 21.531 -32.406 -5.59 1 98.31 486 GLN A C 1
ATOM 3678 O O . GLN A 1 486 ? 21.25 -33.344 -4.812 1 98.31 486 GLN A O 1
ATOM 3683 N N . ASP A 1 487 ? 22.641 -31.719 -5.562 1 98 487 ASP A N 1
ATOM 3684 C CA . ASP A 1 487 ? 23.672 -32.031 -4.578 1 98 487 ASP A CA 1
ATOM 3685 C C . ASP A 1 487 ? 23.141 -31.859 -3.156 1 98 487 ASP A C 1
ATOM 3687 O O . ASP A 1 487 ? 23.375 -32.719 -2.301 1 98 487 ASP A O 1
ATOM 3691 N N . ILE A 1 488 ? 22.484 -30.766 -2.906 1 97.5 488 ILE A N 1
ATOM 3692 C CA . ILE A 1 488 ? 21.984 -30.484 -1.57 1 97.5 488 ILE A CA 1
ATOM 3693 C C . ILE A 1 488 ? 20.938 -31.531 -1.182 1 97.5 488 ILE A C 1
ATOM 3695 O O . ILE A 1 488 ? 20.969 -32.062 -0.068 1 97.5 488 ILE A O 1
ATOM 3699 N N . LEU A 1 489 ? 19.969 -31.859 -2.086 1 97.81 489 LEU A N 1
ATOM 3700 C CA . LEU A 1 489 ? 18.891 -32.781 -1.778 1 97.81 489 LEU A CA 1
ATOM 3701 C C . LEU A 1 489 ? 19.438 -34.188 -1.564 1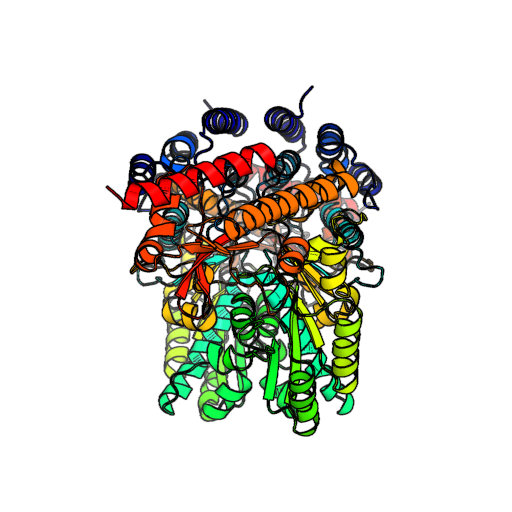 97.81 489 LEU A C 1
ATOM 3703 O O . LEU A 1 489 ? 18.953 -34.938 -0.713 1 97.81 489 LEU A O 1
ATOM 3707 N N . ASP A 1 490 ? 20.484 -34.594 -2.281 1 96.94 490 ASP A N 1
ATOM 3708 C CA . ASP A 1 490 ? 21.125 -35.875 -2.07 1 96.94 490 ASP A CA 1
ATOM 3709 C C . ASP A 1 490 ? 21.828 -35.938 -0.711 1 96.94 490 ASP A C 1
ATOM 3711 O O . ASP A 1 490 ? 21.719 -36.938 0.009 1 96.94 490 ASP A O 1
ATOM 3715 N N . ASP A 1 491 ? 22.5 -34.844 -0.377 1 95.56 491 ASP A N 1
ATOM 3716 C CA . ASP A 1 491 ? 23.25 -34.781 0.867 1 95.56 491 ASP A CA 1
ATOM 3717 C C . ASP A 1 491 ? 22.328 -34.844 2.08 1 95.56 491 ASP A C 1
ATOM 3719 O O . ASP A 1 491 ? 22.656 -35.469 3.094 1 95.56 491 ASP A O 1
ATOM 3723 N N . VAL A 1 492 ? 21.266 -34.156 2.002 1 93.81 492 VAL A N 1
ATOM 3724 C CA . VAL A 1 492 ? 20.328 -34.062 3.117 1 93.81 492 VAL A CA 1
ATOM 3725 C C . VAL A 1 492 ? 19.734 -35.438 3.426 1 93.81 492 VAL A C 1
ATOM 3727 O O . VAL A 1 492 ? 19.453 -35.75 4.582 1 93.81 492 VAL A O 1
ATOM 3730 N N . LEU A 1 493 ? 19.531 -36.281 2.463 1 91.88 493 LEU A N 1
ATOM 3731 C CA . LEU A 1 493 ? 19.031 -37.625 2.689 1 91.88 493 LEU A CA 1
ATOM 3732 C C . LEU A 1 493 ? 20.109 -38.531 3.268 1 91.88 493 LEU A C 1
ATOM 3734 O O . LEU A 1 493 ? 19.812 -39.5 3.984 1 91.88 493 LEU A O 1
ATOM 3738 N N . ARG A 1 494 ? 21.344 -38.406 2.912 1 85.44 494 ARG A N 1
ATOM 3739 C CA . ARG A 1 494 ? 22.453 -39.25 3.395 1 85.44 494 ARG A CA 1
ATOM 3740 C C . ARG A 1 494 ? 22.719 -39 4.875 1 85.44 494 ARG A C 1
ATOM 3742 O O . ARG A 1 494 ? 23.078 -39.906 5.613 1 85.44 494 ARG A O 1
ATOM 3749 N N . ASP A 1 495 ? 22.719 -37.75 5.34 1 67.5 495 ASP A N 1
ATOM 3750 C CA . ASP A 1 495 ? 22.984 -37.438 6.738 1 67.5 495 ASP A CA 1
ATOM 3751 C C . ASP A 1 495 ? 21.953 -38.062 7.66 1 67.5 495 ASP A C 1
ATOM 3753 O O . ASP A 1 495 ? 22.109 -38.062 8.883 1 67.5 495 ASP A O 1
ATOM 3757 N N . GLN A 1 496 ? 20.859 -38.594 7.238 1 59.09 496 GLN A N 1
ATOM 3758 C CA . GLN A 1 496 ? 19.875 -39.344 8.031 1 59.09 496 GLN A CA 1
ATOM 3759 C C . GLN A 1 496 ? 20.422 -40.688 8.438 1 59.09 496 GLN A C 1
ATOM 3761 O O . GLN A 1 496 ? 19.922 -41.312 9.391 1 59.09 496 GLN A O 1
ATOM 3766 N N . HIS A 1 497 ? 21.359 -41.312 7.625 1 45.62 497 HIS A N 1
ATOM 3767 C CA . HIS A 1 497 ? 21.875 -42.625 7.961 1 45.62 497 HIS A CA 1
ATOM 3768 C C . HIS A 1 497 ? 23.047 -42.531 8.938 1 45.62 497 HIS A C 1
ATOM 3770 O O . HIS A 1 497 ? 23.625 -43.562 9.32 1 45.62 497 HIS A O 1
ATOM 3776 N N . TYR A 1 498 ? 23.516 -41.344 9.266 1 39.44 498 TYR A N 1
ATOM 3777 C CA . TYR A 1 498 ? 24.438 -41.406 10.398 1 39.44 498 TYR A CA 1
ATOM 3778 C C . TYR A 1 498 ? 23.734 -40.938 11.68 1 39.44 498 TYR A C 1
ATOM 3780 O O . TYR A 1 498 ? 22.953 -40 11.656 1 39.44 498 TYR A O 1
ATOM 3788 N N . MET B 1 1 ? 31.078 -1.814 -22.047 1 43.31 1 MET B N 1
ATOM 3789 C CA . MET B 1 1 ? 31.281 -1.815 -20.594 1 43.31 1 MET B CA 1
ATOM 3790 C C . MET B 1 1 ? 30.062 -2.361 -19.875 1 43.31 1 MET B C 1
ATOM 3792 O O . MET B 1 1 ? 28.922 -2.143 -20.312 1 43.31 1 MET B O 1
ATOM 3796 N N . ALA B 1 2 ? 30.203 -3.291 -18.953 1 70.5 2 ALA B N 1
ATOM 3797 C CA . ALA B 1 2 ? 29.141 -3.979 -18.25 1 70.5 2 ALA B CA 1
ATOM 3798 C C . ALA B 1 2 ? 28.281 -2.992 -17.469 1 70.5 2 ALA B C 1
ATOM 3800 O O . ALA B 1 2 ? 28.781 -2.018 -16.906 1 70.5 2 ALA B O 1
ATOM 3801 N N . PHE B 1 3 ? 27.031 -2.943 -17.641 1 88.56 3 PHE B N 1
ATOM 3802 C CA . PHE B 1 3 ? 26.094 -2.076 -16.953 1 88.56 3 PHE B CA 1
ATOM 3803 C C . PHE B 1 3 ? 26.359 -2.082 -15.445 1 88.56 3 PHE B C 1
ATOM 3805 O O . PHE B 1 3 ? 26.609 -3.137 -14.859 1 88.56 3 PHE B O 1
ATOM 3812 N N . SER B 1 4 ? 26.609 -0.841 -14.891 1 89.38 4 SER B N 1
ATOM 3813 C CA . SER B 1 4 ? 26.938 -0.701 -13.477 1 89.38 4 SER B CA 1
ATOM 3814 C C . SER B 1 4 ? 25.906 0.139 -12.75 1 89.38 4 SER B C 1
ATOM 3816 O O . SER B 1 4 ? 25.688 1.309 -13.078 1 89.38 4 SER B O 1
ATOM 3818 N N . VAL B 1 5 ? 25.328 -0.409 -11.711 1 91.12 5 VAL B N 1
ATOM 3819 C CA . VAL B 1 5 ? 24.375 0.295 -10.859 1 91.12 5 VAL B CA 1
ATOM 3820 C C . VAL B 1 5 ? 25.078 1.446 -10.141 1 91.12 5 VAL B C 1
ATOM 3822 O O . VAL B 1 5 ? 24.531 2.551 -10.047 1 91.12 5 VAL B O 1
ATOM 3825 N N . ALA B 1 6 ? 26.328 1.25 -9.688 1 91.25 6 ALA B N 1
ATOM 3826 C CA . ALA B 1 6 ? 27.109 2.264 -8.984 1 91.25 6 ALA B CA 1
ATOM 3827 C C . ALA B 1 6 ? 27.391 3.463 -9.883 1 91.25 6 ALA B C 1
ATOM 3829 O O . ALA B 1 6 ? 27.266 4.613 -9.453 1 91.25 6 ALA B O 1
ATOM 3830 N N . SER B 1 7 ? 27.766 3.203 -11.109 1 92.38 7 SER B N 1
ATOM 3831 C CA . SER B 1 7 ? 28.031 4.277 -12.055 1 92.38 7 SER B CA 1
ATOM 3832 C C . SER B 1 7 ? 26.781 5.098 -12.344 1 92.38 7 SER B C 1
ATOM 3834 O O . SER B 1 7 ? 26.859 6.32 -12.484 1 92.38 7 SER B O 1
ATOM 3836 N N . SER B 1 8 ? 25.688 4.445 -12.461 1 94.19 8 SER B N 1
ATOM 3837 C CA . SER B 1 8 ? 24.422 5.137 -12.695 1 94.19 8 SER B CA 1
ATOM 3838 C C . SER B 1 8 ? 24.047 6.027 -11.516 1 94.19 8 SER B C 1
ATOM 3840 O O . SER B 1 8 ? 23.484 7.102 -11.695 1 94.19 8 SER B O 1
ATOM 3842 N N . TYR B 1 9 ? 24.359 5.574 -10.297 1 95.12 9 TYR B N 1
ATOM 3843 C CA . TYR B 1 9 ? 24.078 6.375 -9.109 1 95.12 9 TYR B CA 1
ATOM 3844 C C . TYR B 1 9 ? 24.938 7.633 -9.086 1 95.12 9 TYR B C 1
ATOM 3846 O O . TYR B 1 9 ? 24.469 8.703 -8.672 1 95.12 9 TYR B O 1
ATOM 3854 N N . ASP B 1 10 ? 26.219 7.496 -9.5 1 95.06 10 ASP B N 1
ATOM 3855 C CA . ASP B 1 10 ? 27.078 8.664 -9.602 1 95.06 10 ASP B CA 1
ATOM 3856 C C . ASP B 1 10 ? 26.484 9.711 -10.547 1 95.06 10 ASP B C 1
ATOM 3858 O O . ASP B 1 10 ? 26.5 10.906 -10.25 1 95.06 10 ASP B O 1
ATOM 3862 N N . LYS B 1 11 ? 26.016 9.258 -11.68 1 95.94 11 LYS B N 1
ATOM 3863 C CA . LYS B 1 11 ? 25.375 10.148 -12.641 1 95.94 11 LYS B CA 1
ATOM 3864 C C . LYS B 1 11 ? 24.125 10.797 -12.047 1 95.94 11 LYS B C 1
ATOM 3866 O O . LYS B 1 11 ? 23.859 11.977 -12.266 1 95.94 11 LYS B O 1
ATOM 3871 N N . LEU B 1 12 ? 23.359 10.008 -11.328 1 96.81 12 LEU B N 1
ATOM 3872 C CA . LEU B 1 12 ? 22.156 10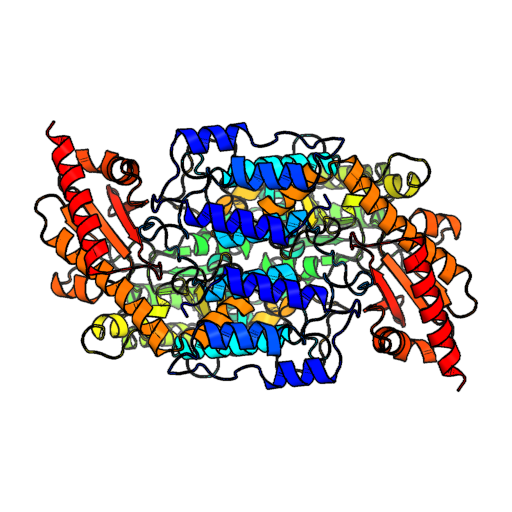.508 -10.656 1 96.81 12 LEU B CA 1
ATOM 3873 C C . LEU B 1 12 ? 22.516 11.625 -9.68 1 96.81 12 LEU B C 1
ATOM 3875 O O . LEU B 1 12 ? 21.828 12.648 -9.625 1 96.81 12 LEU B O 1
ATOM 3879 N N . ARG B 1 13 ? 23.578 11.461 -8.867 1 95.88 13 ARG B N 1
ATOM 3880 C CA . ARG B 1 13 ? 24 12.461 -7.887 1 95.88 13 ARG B CA 1
ATOM 3881 C C . ARG B 1 13 ? 24.438 13.75 -8.57 1 95.88 13 ARG B C 1
ATOM 3883 O O . ARG B 1 13 ? 24.156 14.844 -8.086 1 95.88 13 ARG B O 1
ATOM 3890 N N . LEU B 1 14 ? 25.141 13.602 -9.68 1 94.81 14 LEU B N 1
ATOM 3891 C CA . LEU B 1 14 ? 25.547 14.766 -10.453 1 94.81 14 LEU B CA 1
ATOM 3892 C C . LEU B 1 14 ? 24.328 15.531 -10.961 1 94.81 14 LEU B C 1
ATOM 3894 O O . LEU B 1 14 ? 24.312 16.766 -10.922 1 94.81 14 LEU B O 1
ATOM 3898 N N . LEU B 1 15 ? 23.391 14.82 -11.445 1 94.88 15 LEU B N 1
ATOM 3899 C CA . LEU B 1 15 ? 22.156 15.43 -11.938 1 94.88 15 LEU B CA 1
ATOM 3900 C C . LEU B 1 15 ? 21.438 16.188 -10.828 1 94.88 15 LEU B C 1
ATOM 3902 O O . LEU B 1 15 ? 20.938 17.297 -11.047 1 94.88 15 LEU B O 1
ATOM 3906 N N . LEU B 1 16 ? 21.344 15.625 -9.625 1 94.44 16 LEU B N 1
ATOM 3907 C CA . LEU B 1 16 ? 20.672 16.25 -8.484 1 94.44 16 LEU B CA 1
ATOM 3908 C C . LEU B 1 16 ? 21.406 17.531 -8.07 1 94.44 16 LEU B C 1
ATOM 3910 O O . LEU B 1 16 ? 20.766 18.516 -7.695 1 94.44 16 LEU B O 1
ATOM 3914 N N . ASP B 1 17 ? 22.719 17.453 -8.109 1 91.62 17 ASP B N 1
ATOM 3915 C CA . ASP B 1 17 ? 23.516 18.625 -7.754 1 91.62 17 ASP B CA 1
ATOM 3916 C C . ASP B 1 17 ? 23.266 19.781 -8.719 1 91.62 17 ASP B C 1
ATOM 3918 O O . ASP B 1 17 ? 23.375 20.953 -8.344 1 91.62 17 ASP B O 1
ATOM 3922 N N . GLU B 1 18 ? 22.859 19.469 -9.914 1 90.38 18 GLU B N 1
ATOM 3923 C CA . GLU B 1 18 ? 22.641 20.484 -10.945 1 90.38 18 GLU B CA 1
ATOM 3924 C C . GLU B 1 18 ? 21.172 20.922 -10.977 1 90.38 18 GLU B C 1
ATOM 3926 O O . GLU B 1 18 ? 20.828 21.891 -11.648 1 90.38 18 GLU B O 1
ATOM 3931 N N . THR B 1 19 ? 20.391 20.234 -10.312 1 87.88 19 THR B N 1
ATOM 3932 C CA . THR B 1 19 ? 18.969 20.547 -10.305 1 87.88 19 THR B CA 1
ATOM 3933 C C . THR B 1 19 ? 18.703 21.828 -9.523 1 87.88 19 THR B C 1
ATOM 3935 O O . THR B 1 19 ? 19.219 22.016 -8.422 1 87.88 19 THR B O 1
ATOM 3938 N N . SER B 1 20 ? 17.938 22.719 -10.102 1 87.19 20 SER B N 1
ATOM 3939 C CA . SER B 1 20 ? 17.625 23.984 -9.461 1 87.19 20 SER B CA 1
ATOM 3940 C C . SER B 1 20 ? 16.641 23.812 -8.312 1 87.19 20 SER B C 1
ATOM 3942 O O . SER B 1 20 ? 16.031 22.75 -8.172 1 87.19 20 SER B O 1
ATOM 3944 N N . ASN B 1 21 ? 16.469 24.844 -7.535 1 92.06 21 ASN B N 1
ATOM 3945 C CA . ASN B 1 21 ? 15.5 24.828 -6.441 1 92.06 21 ASN B CA 1
ATOM 3946 C C . ASN B 1 21 ? 14.094 25.172 -6.93 1 92.06 21 ASN B C 1
ATOM 3948 O O . ASN B 1 21 ? 13.18 25.359 -6.121 1 92.06 21 ASN B O 1
ATOM 3952 N N . ASP B 1 22 ? 13.93 25.266 -8.305 1 93.38 22 ASP B N 1
ATOM 3953 C CA . ASP B 1 22 ? 12.586 25.484 -8.828 1 93.38 22 ASP B CA 1
ATOM 3954 C C . ASP B 1 22 ? 11.648 24.344 -8.438 1 93.38 22 ASP B C 1
ATOM 3956 O O . ASP B 1 22 ? 12.047 23.188 -8.43 1 93.38 22 ASP B O 1
ATOM 3960 N N . VAL B 1 23 ? 10.453 24.766 -8.148 1 96 23 VAL B N 1
ATOM 3961 C CA . VAL B 1 23 ? 9.492 23.812 -7.609 1 96 23 VAL B CA 1
ATOM 3962 C C . VAL B 1 23 ? 8.836 23.031 -8.75 1 96 23 VAL B C 1
ATOM 3964 O O . VAL B 1 23 ? 8.336 21.922 -8.547 1 96 23 VAL B O 1
ATOM 3967 N N . LEU B 1 24 ? 8.68 23.594 -9.898 1 96.12 24 LEU B N 1
ATOM 3968 C CA . LEU B 1 24 ? 8.102 22.953 -11.078 1 96.12 24 LEU B CA 1
ATOM 3969 C C . LEU B 1 24 ? 9.117 22.891 -12.211 1 96.12 24 LEU B C 1
ATOM 3971 O O . LEU B 1 24 ? 10 23.734 -12.312 1 96.12 24 LEU B O 1
ATOM 3975 N N . PRO B 1 25 ? 9.023 21.844 -12.992 1 95.19 25 PRO B N 1
ATOM 3976 C CA . PRO B 1 25 ? 9.922 21.797 -14.148 1 95.19 25 PRO B CA 1
ATOM 3977 C C . PRO B 1 25 ? 9.609 22.875 -15.18 1 95.19 25 PRO B C 1
ATOM 3979 O O . PRO B 1 25 ? 8.477 23.344 -15.266 1 95.19 25 PRO B O 1
ATOM 3982 N N . ALA B 1 26 ? 10.648 23.25 -15.961 1 94.38 26 ALA B N 1
ATOM 3983 C CA . ALA B 1 26 ? 10.406 24.141 -17.094 1 94.38 26 ALA B CA 1
ATOM 3984 C C . ALA B 1 26 ? 9.43 23.531 -18.078 1 94.38 26 ALA B C 1
ATOM 3986 O O . ALA B 1 26 ? 9.461 22.328 -18.328 1 94.38 26 ALA B O 1
ATOM 3987 N N . PRO B 1 27 ? 8.57 24.391 -18.641 1 94.31 27 PRO B N 1
ATOM 3988 C CA . PRO B 1 27 ? 7.59 23.859 -19.594 1 94.31 27 PRO B CA 1
ATOM 3989 C C . PRO B 1 27 ? 8.234 23.047 -20.719 1 94.31 27 PRO B C 1
ATOM 3991 O O . PRO B 1 27 ? 7.715 22 -21.094 1 94.31 27 PRO B O 1
ATOM 3994 N N . HIS B 1 28 ? 9.367 23.5 -21.234 1 96.31 28 HIS B N 1
ATOM 3995 C CA . HIS B 1 28 ? 10.047 22.781 -22.312 1 96.31 28 HIS B CA 1
ATOM 3996 C C . HIS B 1 28 ? 10.57 21.438 -21.828 1 96.31 28 HIS B C 1
ATOM 3998 O O . HIS B 1 28 ? 10.539 20.453 -22.562 1 96.31 28 HIS B O 1
ATOM 4004 N N . ALA B 1 29 ? 11.078 21.375 -20.609 1 95.81 29 ALA B N 1
ATOM 4005 C CA . ALA B 1 29 ? 11.617 20.141 -20.047 1 95.81 29 ALA B CA 1
ATOM 4006 C C . ALA B 1 29 ? 10.531 19.078 -19.891 1 95.81 29 ALA B C 1
ATOM 4008 O O . ALA B 1 29 ? 10.758 17.906 -20.188 1 95.81 29 ALA B O 1
ATOM 4009 N N . ILE B 1 30 ? 9.375 19.453 -19.438 1 96.25 30 ILE B N 1
ATOM 4010 C CA . ILE B 1 30 ? 8.281 18.516 -19.25 1 96.25 30 ILE B CA 1
ATOM 4011 C C . ILE B 1 30 ? 7.785 18.031 -20.625 1 96.25 30 ILE B C 1
ATOM 4013 O O . ILE B 1 30 ? 7.426 16.859 -20.781 1 96.25 30 ILE B O 1
ATOM 4017 N N . ALA B 1 31 ? 7.711 18.938 -21.594 1 97.38 31 ALA B N 1
ATOM 4018 C CA . ALA B 1 31 ? 7.305 18.562 -22.938 1 97.38 31 ALA B CA 1
ATOM 4019 C C . ALA B 1 31 ? 8.258 17.516 -23.531 1 97.38 31 ALA B C 1
ATOM 4021 O O . ALA B 1 31 ? 7.828 16.531 -24.125 1 97.38 31 ALA B O 1
ATOM 4022 N N . VAL B 1 32 ? 9.539 17.766 -23.391 1 97.94 32 VAL B N 1
ATOM 4023 C CA . VAL B 1 32 ? 10.562 16.859 -23.906 1 97.94 32 VAL B CA 1
ATOM 4024 C C . VAL B 1 32 ? 10.445 15.508 -23.219 1 97.94 32 VAL B C 1
ATOM 4026 O O . VAL B 1 32 ? 10.5 14.461 -23.859 1 97.94 32 VAL B O 1
ATOM 4029 N N . ALA B 1 33 ? 10.32 15.539 -21.875 1 98.38 33 ALA B N 1
ATOM 4030 C CA . ALA B 1 33 ? 10.156 14.305 -21.109 1 98.38 33 ALA B CA 1
ATOM 4031 C C . ALA B 1 33 ? 8.93 13.523 -21.594 1 98.38 33 ALA B C 1
ATOM 4033 O O . ALA B 1 33 ? 9.008 12.312 -21.828 1 98.38 33 ALA B O 1
ATOM 4034 N N . THR B 1 34 ? 7.82 14.188 -21.75 1 97.88 34 THR B N 1
ATOM 4035 C CA . THR B 1 34 ? 6.566 13.57 -22.172 1 97.88 34 THR B CA 1
ATOM 4036 C C . THR B 1 34 ? 6.711 12.93 -23.547 1 97.88 34 THR B C 1
ATOM 4038 O O . THR B 1 34 ? 6.266 11.797 -23.766 1 97.88 34 THR B O 1
ATOM 4041 N N . GLN B 1 35 ? 7.359 13.602 -24.469 1 97.94 35 GLN B N 1
ATOM 4042 C CA . GLN B 1 35 ? 7.535 13.117 -25.828 1 97.94 35 GLN B CA 1
ATOM 4043 C C . GLN B 1 35 ? 8.492 11.93 -25.875 1 97.94 35 GLN B C 1
ATOM 4045 O O . GLN B 1 35 ? 8.406 11.086 -26.781 1 97.94 35 GLN B O 1
ATOM 4050 N N . SER B 1 36 ? 9.32 11.875 -24.938 1 98.44 36 SER B N 1
ATOM 4051 C CA . SER B 1 36 ? 10.359 10.852 -24.938 1 98.44 36 SER B CA 1
ATOM 4052 C C . SER B 1 36 ? 9.836 9.531 -24.375 1 98.44 36 SER B C 1
ATOM 4054 O O . SER B 1 36 ? 10.461 8.484 -24.547 1 98.44 36 SER B O 1
ATOM 4056 N N . VAL B 1 37 ? 8.719 9.531 -23.625 1 98.5 37 VAL B N 1
ATOM 4057 C CA . VAL B 1 37 ? 8.188 8.32 -23.016 1 98.5 37 VAL B CA 1
ATOM 4058 C C . VAL B 1 37 ? 7.824 7.305 -24.094 1 98.5 37 VAL B C 1
ATOM 4060 O O . VAL B 1 37 ? 7.117 7.629 -25.047 1 98.5 37 VAL B O 1
ATOM 4063 N N . ALA B 1 38 ? 8.32 6.074 -23.953 1 97.44 38 ALA B N 1
ATOM 4064 C CA . ALA B 1 38 ? 8 5.004 -24.891 1 97.44 38 ALA B CA 1
ATOM 4065 C C . ALA B 1 38 ? 6.512 4.66 -24.844 1 97.44 38 ALA B C 1
ATOM 4067 O O . ALA B 1 38 ? 5.914 4.621 -23.766 1 97.44 38 ALA B O 1
ATOM 4068 N N . THR B 1 39 ? 5.918 4.398 -25.984 1 94.19 39 THR B N 1
ATOM 4069 C CA . THR B 1 39 ? 4.477 4.199 -26.047 1 94.19 39 THR B CA 1
ATOM 4070 C C . THR B 1 39 ? 4.141 2.723 -26.234 1 94.19 39 THR B C 1
ATOM 4072 O O . THR B 1 39 ? 2.996 2.309 -26.031 1 94.19 39 THR B O 1
ATOM 4075 N N . ASN B 1 40 ? 5.141 1.939 -26.625 1 96.06 40 ASN B N 1
ATOM 4076 C CA . ASN B 1 40 ? 4.914 0.519 -26.859 1 96.06 40 ASN B CA 1
ATOM 4077 C C . ASN B 1 40 ? 6.027 -0.337 -26.266 1 96.06 40 ASN B C 1
ATOM 4079 O O . ASN B 1 40 ? 7.16 0.121 -26.125 1 96.06 40 ASN B O 1
ATOM 4083 N N . LEU B 1 41 ? 5.641 -1.533 -25.922 1 98.31 41 LEU B N 1
ATOM 4084 C CA . LEU B 1 41 ? 6.637 -2.502 -25.469 1 98.31 41 LEU B CA 1
ATOM 4085 C C . LEU B 1 41 ? 7.574 -2.881 -26.625 1 98.31 41 LEU B C 1
ATOM 4087 O O . LEU B 1 41 ? 7.133 -3.408 -27.641 1 98.31 41 LEU B O 1
ATOM 4091 N N . PRO B 1 42 ? 8.867 -2.658 -26.484 1 98.44 42 PRO B N 1
ATOM 4092 C CA . PRO B 1 42 ? 9.773 -3.094 -27.547 1 98.44 42 PRO B CA 1
ATOM 4093 C C . PRO B 1 42 ? 9.898 -4.613 -27.625 1 98.44 42 PRO B C 1
ATOM 4095 O O . PRO B 1 42 ? 9.891 -5.293 -26.609 1 98.44 42 PRO B O 1
ATOM 4098 N N . THR B 1 43 ? 10.016 -5.098 -28.844 1 98.12 43 THR B N 1
ATOM 4099 C CA . THR B 1 43 ? 10.266 -6.527 -29 1 98.12 43 THR B CA 1
ATOM 4100 C C . THR B 1 43 ? 11.641 -6.898 -28.453 1 98.12 43 THR B C 1
ATOM 4102 O O . THR B 1 43 ? 11.758 -7.812 -27.641 1 98.12 43 THR B O 1
ATOM 4105 N N . ILE B 1 44 ? 12.602 -6.195 -29.031 1 98.25 44 ILE B N 1
ATOM 4106 C CA . ILE B 1 44 ? 13.961 -6.309 -28.516 1 98.25 44 ILE B CA 1
ATOM 4107 C C . ILE B 1 44 ? 14.258 -5.141 -27.578 1 98.25 44 ILE B C 1
ATOM 4109 O O . ILE B 1 44 ? 14.125 -3.977 -27.953 1 98.25 44 ILE B O 1
ATOM 4113 N N . GLY B 1 45 ? 14.688 -5.391 -26.391 1 98.44 45 GLY B N 1
ATOM 4114 C CA . GLY B 1 45 ? 14.938 -4.359 -25.391 1 98.44 45 GLY B CA 1
ATOM 4115 C C . GLY B 1 45 ? 16 -3.369 -25.828 1 98.44 45 GLY B C 1
ATOM 4116 O O . GLY B 1 45 ? 16.891 -3.701 -26.625 1 98.44 45 GLY B O 1
ATOM 4117 N N . LEU B 1 46 ? 16.016 -2.229 -25.234 1 98.12 46 LEU B N 1
ATOM 4118 C CA . LEU B 1 46 ? 16.984 -1.188 -25.516 1 98.12 46 LEU B CA 1
ATOM 4119 C C . LEU B 1 46 ? 18.328 -1.498 -24.859 1 98.12 46 LEU B C 1
ATOM 4121 O O . LEU B 1 46 ? 19.344 -0.91 -25.203 1 98.12 46 LEU B O 1
ATOM 4125 N N . GLY B 1 47 ? 18.281 -2.42 -23.906 1 98.25 47 GLY B N 1
ATOM 4126 C CA . GLY B 1 47 ? 19.438 -2.66 -23.062 1 98.25 47 GLY B CA 1
ATOM 4127 C C . GLY B 1 47 ? 19.453 -1.788 -21.828 1 98.25 47 GLY B C 1
ATOM 4128 O O . GLY B 1 47 ? 18.812 -0.731 -21.781 1 98.25 47 GLY B O 1
ATOM 4129 N N . GLU B 1 48 ? 20.172 -2.219 -20.766 1 98.31 48 GLU B N 1
ATOM 4130 C CA . GLU B 1 48 ? 20.203 -1.543 -19.469 1 98.31 48 GLU B CA 1
ATOM 4131 C C . GLU B 1 48 ? 20.844 -0.164 -19.578 1 98.31 48 GLU B C 1
ATOM 4133 O O . GLU B 1 48 ? 20.328 0.812 -19.031 1 98.31 48 GLU B O 1
ATOM 4138 N N . GLU B 1 49 ? 21.938 -0.028 -20.297 1 97.75 49 GLU B N 1
ATOM 4139 C CA . GLU B 1 49 ? 22.688 1.225 -20.391 1 97.75 49 GLU B CA 1
ATOM 4140 C C . GLU B 1 49 ? 21.844 2.309 -21.078 1 97.75 49 GLU B C 1
ATOM 4142 O O . GLU B 1 49 ? 21.766 3.432 -20.562 1 97.75 49 GLU B O 1
ATOM 4147 N N . ALA B 1 50 ? 21.281 1.943 -22.219 1 98.19 50 ALA B N 1
ATOM 4148 C CA . ALA B 1 50 ? 20.453 2.902 -22.953 1 98.19 50 ALA B CA 1
ATOM 4149 C C . ALA B 1 50 ? 19.219 3.307 -22.141 1 98.19 50 ALA B C 1
ATOM 4151 O O . ALA B 1 50 ? 18.812 4.469 -22.156 1 98.19 50 ALA B O 1
ATOM 4152 N N . THR B 1 51 ? 18.641 2.363 -21.453 1 98.75 51 THR B N 1
ATOM 4153 C CA . THR B 1 51 ? 17.484 2.65 -20.609 1 98.75 51 THR B CA 1
ATOM 4154 C C . THR B 1 51 ? 17.875 3.58 -19.469 1 98.75 51 THR B C 1
ATOM 4156 O O . THR B 1 51 ? 17.156 4.539 -19.172 1 98.75 51 THR B O 1
ATOM 4159 N N . ALA B 1 52 ? 18.984 3.283 -18.797 1 98.56 52 ALA B N 1
ATOM 4160 C CA . ALA B 1 52 ? 19.438 4.152 -17.719 1 98.56 52 ALA B CA 1
ATOM 4161 C C . ALA B 1 52 ? 19.641 5.582 -18.203 1 98.56 52 ALA B C 1
ATOM 4163 O O . ALA B 1 52 ? 19.266 6.539 -17.531 1 98.56 52 ALA B O 1
ATOM 4164 N N . ALA B 1 53 ? 20.25 5.719 -19.375 1 97.94 53 ALA B N 1
ATOM 4165 C CA . ALA B 1 53 ? 20.469 7.039 -19.953 1 97.94 53 ALA B CA 1
ATOM 4166 C C . ALA B 1 53 ? 19.141 7.75 -20.219 1 97.94 53 ALA B C 1
ATOM 4168 O O . ALA B 1 53 ? 19.016 8.945 -19.953 1 97.94 53 ALA B O 1
ATOM 4169 N N . HIS B 1 54 ? 18.219 7.059 -20.766 1 98.62 54 HIS B N 1
ATOM 4170 C CA . HIS B 1 54 ? 16.891 7.59 -21.047 1 98.62 54 HIS B CA 1
ATOM 4171 C C . HIS B 1 54 ? 16.219 8.086 -19.766 1 98.62 54 HIS B C 1
ATOM 4173 O O . HIS B 1 54 ? 15.688 9.195 -19.719 1 98.62 54 HIS B O 1
ATOM 4179 N N . LEU B 1 55 ? 16.281 7.281 -18.672 1 98.75 55 LEU B N 1
ATOM 4180 C CA . LEU B 1 55 ? 15.656 7.668 -17.406 1 98.75 55 LEU B CA 1
ATOM 4181 C C . LEU B 1 55 ? 16.312 8.93 -16.859 1 98.75 55 LEU B C 1
ATOM 4183 O O . LEU B 1 55 ? 15.609 9.852 -16.422 1 98.75 55 LEU B O 1
ATOM 4187 N N . LEU B 1 56 ? 17.625 8.984 -16.875 1 98.12 56 LEU B N 1
ATOM 4188 C CA . LEU B 1 56 ? 18.375 10.055 -16.219 1 98.12 56 LEU B CA 1
ATOM 4189 C C . LEU B 1 56 ? 18.312 11.336 -17.047 1 98.12 56 LEU B C 1
ATOM 4191 O O . LEU B 1 56 ? 18.25 12.43 -16.484 1 98.12 56 LEU B O 1
ATOM 4195 N N . SER B 1 57 ? 18.266 11.227 -18.375 1 96.88 57 SER B N 1
ATOM 4196 C CA . SER B 1 57 ? 18.406 12.406 -19.219 1 96.88 57 SER B CA 1
ATOM 4197 C C . SER B 1 57 ? 17.062 12.898 -19.734 1 96.88 57 SER B C 1
ATOM 4199 O O . SER B 1 57 ? 16.844 14.102 -19.844 1 96.88 57 SER B O 1
ATOM 4201 N N . ASP B 1 58 ? 16.203 11.977 -20.047 1 98.19 58 ASP B N 1
ATOM 4202 C CA . ASP B 1 58 ? 14.969 12.367 -20.703 1 98.19 58 ASP B CA 1
ATOM 4203 C C . ASP B 1 58 ? 13.82 12.484 -19.703 1 98.19 58 ASP B C 1
ATOM 4205 O O . ASP B 1 58 ? 12.977 13.375 -19.828 1 98.19 58 ASP B O 1
ATOM 4209 N N . ILE B 1 59 ? 13.727 11.625 -18.688 1 98.56 59 ILE B N 1
ATOM 4210 C CA . ILE B 1 59 ? 12.547 11.516 -17.844 1 98.56 59 ILE B CA 1
ATOM 4211 C C . ILE B 1 59 ? 12.688 12.438 -16.625 1 98.56 59 ILE B C 1
ATOM 4213 O O . ILE B 1 59 ? 11.789 13.234 -16.344 1 98.56 59 ILE B O 1
ATOM 4217 N N . THR B 1 60 ? 13.797 12.445 -15.906 1 98.06 60 THR B N 1
ATOM 4218 C CA . THR B 1 60 ? 13.953 13.086 -14.602 1 98.06 60 THR B CA 1
ATOM 4219 C C . THR B 1 60 ? 13.773 14.602 -14.727 1 98.06 60 THR B C 1
ATOM 4221 O O . THR B 1 60 ? 13.25 15.242 -13.812 1 98.06 60 THR B O 1
ATOM 4224 N N . PRO B 1 61 ? 14.125 15.242 -15.914 1 96.88 61 PRO B N 1
ATOM 4225 C CA . PRO B 1 61 ? 13.883 16.688 -16 1 96.88 61 PRO B CA 1
ATOM 4226 C C . PRO B 1 61 ? 12.398 17.031 -15.977 1 96.88 61 PRO B C 1
ATOM 4228 O O . PRO B 1 61 ? 12.039 18.203 -15.773 1 96.88 61 PRO B O 1
ATOM 4231 N N . GLY B 1 62 ? 11.547 16.031 -16.188 1 97.44 62 GLY B N 1
ATOM 4232 C CA . GLY B 1 62 ? 10.109 16.25 -16.188 1 97.44 62 GLY B CA 1
ATOM 4233 C C . GLY B 1 62 ? 9.469 16.062 -14.836 1 97.44 62 GLY B C 1
ATOM 4234 O O . GLY B 1 62 ? 8.242 16 -14.727 1 97.44 62 GLY B O 1
ATOM 4235 N N . PHE B 1 63 ? 10.258 16 -13.742 1 97.5 63 PHE B N 1
ATOM 4236 C CA . PHE B 1 63 ? 9.742 15.828 -12.391 1 97.5 63 PHE B CA 1
ATOM 4237 C C . PHE B 1 63 ? 9.586 17.172 -11.688 1 97.5 63 PHE B C 1
ATOM 4239 O O . PHE B 1 63 ? 10.398 18.078 -11.883 1 97.5 63 PHE B O 1
ATOM 4246 N N . ASN B 1 64 ? 8.508 17.328 -10.883 1 96 64 ASN B N 1
ATOM 4247 C CA . ASN B 1 64 ? 8.43 18.469 -9.992 1 96 64 ASN B CA 1
ATOM 4248 C C . ASN B 1 64 ? 9.312 18.281 -8.766 1 96 64 ASN B C 1
ATOM 4250 O O . ASN B 1 64 ? 10.023 17.281 -8.648 1 96 64 ASN B O 1
ATOM 4254 N N . GLY B 1 65 ? 9.375 19.328 -7.867 1 95.12 65 GLY B N 1
ATOM 4255 C CA . GLY B 1 65 ? 10.422 19.312 -6.859 1 95.12 65 GLY B CA 1
ATOM 4256 C C . GLY B 1 65 ? 9.883 19.203 -5.445 1 95.12 65 GLY B C 1
ATOM 4257 O O . GLY B 1 65 ? 10.227 20.016 -4.578 1 95.12 65 GLY B O 1
ATOM 4258 N N . PRO B 1 66 ? 9.016 18.172 -5.121 1 94.12 66 PRO B N 1
ATOM 4259 C CA . PRO B 1 66 ? 8.562 18.047 -3.732 1 94.12 66 PRO B CA 1
ATOM 4260 C C . PRO B 1 66 ? 9.703 17.734 -2.766 1 94.12 66 PRO B C 1
ATOM 4262 O O . PRO B 1 66 ? 9.648 18.125 -1.597 1 94.12 66 PRO B O 1
ATOM 4265 N N . LYS B 1 67 ? 10.695 17.016 -3.242 1 95.44 67 LYS B N 1
ATOM 4266 C CA . LYS B 1 67 ? 11.867 16.719 -2.422 1 95.44 67 LYS B CA 1
ATOM 4267 C C . LYS B 1 67 ? 13.023 17.656 -2.738 1 95.44 67 LYS B C 1
ATOM 4269 O O . LYS B 1 67 ? 13.734 18.109 -1.836 1 95.44 67 LYS B O 1
ATOM 4274 N N . THR B 1 68 ? 13.219 18.031 -3.98 1 94.81 68 THR B N 1
ATOM 4275 C CA . THR B 1 68 ? 14.422 18.719 -4.41 1 94.81 68 THR B CA 1
ATOM 4276 C C . THR B 1 68 ? 14.328 20.219 -4.094 1 94.81 68 THR B C 1
ATOM 4278 O O . THR B 1 68 ? 15.352 20.906 -4.02 1 94.81 68 THR B O 1
ATOM 4281 N N . SER B 1 69 ? 13.133 20.703 -3.867 1 94.81 69 SER B N 1
ATOM 4282 C CA . SER B 1 69 ? 12.953 22.109 -3.553 1 94.81 69 SER B CA 1
ATOM 4283 C C . SER B 1 69 ? 12.57 22.312 -2.088 1 94.81 69 SER B C 1
ATOM 4285 O O . SER B 1 69 ? 12.039 21.406 -1.452 1 94.81 69 SER B O 1
ATOM 4287 N N . SER B 1 70 ? 12.852 23.5 -1.554 1 94.88 70 SER B N 1
ATOM 4288 C CA . SER B 1 70 ? 12.461 23.859 -0.191 1 94.88 70 SER B CA 1
ATOM 4289 C C . SER B 1 70 ? 11.172 24.672 -0.175 1 94.88 70 SER B C 1
ATOM 4291 O O . SER B 1 70 ? 10.688 25.047 0.892 1 94.88 70 SER B O 1
ATOM 4293 N N . ASN B 1 71 ? 10.586 24.906 -1.351 1 97.25 71 ASN B N 1
ATOM 4294 C CA . ASN B 1 71 ? 9.469 25.844 -1.412 1 97.25 71 ASN B CA 1
ATOM 4295 C C . ASN B 1 71 ? 8.242 25.203 -2.066 1 97.25 71 ASN B C 1
ATOM 4297 O O . ASN B 1 71 ? 7.484 25.891 -2.76 1 97.25 71 ASN B O 1
ATOM 4301 N N . TYR B 1 72 ? 8.18 23.906 -2.02 1 96.75 72 TYR B N 1
ATOM 4302 C CA . TYR B 1 72 ? 7.004 23.188 -2.477 1 96.75 72 TYR B CA 1
ATOM 4303 C C . TYR B 1 72 ? 5.945 23.125 -1.38 1 96.75 72 TYR B C 1
ATOM 4305 O O . TYR B 1 72 ? 5.977 22.234 -0.532 1 96.75 72 TYR B O 1
ATOM 4313 N N . TYR B 1 73 ? 4.859 23.969 -1.45 1 97.19 73 TYR B N 1
ATOM 4314 C CA . TYR B 1 73 ? 3.918 24.141 -0.347 1 97.19 73 TYR B CA 1
ATOM 4315 C C . TYR B 1 73 ? 2.516 23.703 -0.76 1 97.19 73 TYR B C 1
ATOM 4317 O O . TYR B 1 73 ? 1.542 23.984 -0.052 1 97.19 73 TYR B O 1
ATOM 4325 N N . GLY B 1 74 ? 2.371 23.094 -1.921 1 93.5 74 GLY B N 1
ATOM 4326 C CA . GLY B 1 74 ? 1.051 22.828 -2.475 1 93.5 74 GLY B CA 1
ATOM 4327 C C . GLY B 1 74 ? 0.339 21.672 -1.812 1 93.5 74 GLY B C 1
ATOM 4328 O O . GLY B 1 74 ? -0.892 21.625 -1.772 1 93.5 74 GLY B O 1
ATOM 4329 N N . PHE B 1 75 ? 1.04 20.641 -1.396 1 91.81 75 PHE B N 1
ATOM 4330 C CA . PHE B 1 75 ? 0.527 19.484 -0.677 1 91.81 75 PHE B CA 1
ATOM 4331 C C . PHE B 1 75 ? 1.286 19.281 0.628 1 91.81 75 PHE B C 1
ATOM 4333 O O . PHE B 1 75 ? 2.328 19.891 0.852 1 91.81 75 PHE B O 1
ATOM 4340 N N . VAL B 1 76 ? 0.62 18.547 1.506 1 94.25 76 VAL B N 1
ATOM 4341 C CA . VAL B 1 76 ? 1.377 18.203 2.707 1 94.25 76 VAL B CA 1
ATOM 4342 C C . VAL B 1 76 ? 2.436 17.156 2.371 1 94.25 76 VAL B C 1
ATOM 4344 O O . VAL B 1 76 ? 2.211 15.953 2.561 1 94.25 76 VAL B O 1
ATOM 4347 N N . THR B 1 77 ? 3.445 17.641 1.791 1 92.5 77 THR B N 1
ATOM 4348 C CA . THR B 1 77 ? 4.562 16.812 1.348 1 92.5 77 THR B CA 1
ATOM 4349 C C . THR B 1 77 ? 5.824 17.125 2.148 1 92.5 77 THR B C 1
ATOM 4351 O O . THR B 1 77 ? 6.188 18.297 2.307 1 92.5 77 THR B O 1
ATOM 4354 N N . GLY B 1 78 ? 6.219 16.062 2.564 1 90.38 78 GLY B N 1
ATOM 4355 C CA . GLY B 1 78 ? 7.508 16.281 3.197 1 90.38 78 GLY B CA 1
ATOM 4356 C C . GLY B 1 78 ? 8.648 16.375 2.203 1 90.38 78 GLY B C 1
ATOM 4357 O O . GLY B 1 78 ? 8.422 16.531 1.001 1 90.38 78 GLY B O 1
ATOM 4358 N N . GLY B 1 79 ? 9.68 16.391 2.389 1 93.81 79 GLY B N 1
ATOM 4359 C CA . GLY B 1 79 ? 10.93 16.125 1.705 1 93.81 79 GLY B CA 1
ATOM 4360 C C . GLY B 1 79 ? 11.492 14.75 2.027 1 93.81 79 GLY B C 1
ATOM 4361 O O . GLY B 1 79 ? 10.758 13.758 2.047 1 93.81 79 GLY B O 1
ATOM 4362 N N . VAL B 1 80 ? 12.594 14.547 2.072 1 97.81 80 VAL B N 1
ATOM 4363 C CA . VAL B 1 80 ? 13.305 13.344 2.506 1 97.81 80 VAL B CA 1
ATOM 4364 C C . VAL B 1 80 ? 14.633 13.734 3.146 1 97.81 80 VAL B C 1
ATOM 4366 O O . VAL B 1 80 ? 15.523 14.266 2.475 1 97.81 80 VAL B O 1
ATOM 4369 N N . PHE B 1 81 ? 14.672 13.5 4.504 1 98.38 81 PHE B N 1
ATOM 4370 C CA . PHE B 1 81 ? 15.961 13.734 5.152 1 98.38 81 PHE B CA 1
ATOM 4371 C C . PHE B 1 81 ? 17.062 12.969 4.438 1 98.38 81 PHE B C 1
ATOM 4373 O O . PHE B 1 81 ? 16.844 11.875 3.914 1 98.38 81 PHE B O 1
ATOM 4380 N N . PRO B 1 82 ? 18.312 13.516 4.426 1 97.75 82 PRO B N 1
ATOM 4381 C CA . PRO B 1 82 ? 19.422 12.789 3.807 1 97.75 82 PRO B CA 1
ATOM 4382 C C . PRO B 1 82 ? 19.609 11.383 4.375 1 97.75 82 PRO B C 1
ATOM 4384 O O . PRO B 1 82 ? 19.812 10.43 3.623 1 97.75 82 PRO B O 1
ATOM 4387 N N . ILE B 1 83 ? 19.453 11.18 5.691 1 98.62 83 ILE B N 1
ATOM 4388 C CA . ILE B 1 83 ? 19.641 9.875 6.312 1 98.62 83 ILE B CA 1
ATOM 4389 C C . ILE B 1 83 ? 18.516 8.938 5.891 1 98.62 83 ILE B C 1
ATOM 4391 O O . ILE B 1 83 ? 18.734 7.73 5.75 1 98.62 83 ILE B O 1
ATOM 4395 N N . ALA B 1 84 ? 17.312 9.477 5.723 1 98.75 84 ALA B N 1
ATOM 4396 C CA . ALA B 1 84 ? 16.188 8.664 5.234 1 98.75 84 ALA B CA 1
ATOM 4397 C C . ALA B 1 84 ? 16.453 8.172 3.812 1 98.75 84 ALA B C 1
ATOM 4399 O O . ALA B 1 84 ? 16.078 7.051 3.457 1 98.75 84 ALA B O 1
ATOM 4400 N N . GLU B 1 85 ? 17.031 9.023 2.969 1 98.44 85 GLU B N 1
ATOM 4401 C CA . GLU B 1 85 ? 17.406 8.617 1.619 1 98.44 85 GLU B CA 1
ATOM 4402 C C . GLU B 1 85 ? 18.422 7.469 1.65 1 98.44 85 GLU B C 1
ATOM 4404 O O . GLU B 1 85 ? 18.297 6.508 0.887 1 98.44 85 GLU B O 1
ATOM 4409 N N . VAL B 1 86 ? 19.438 7.586 2.512 1 98.56 86 VAL B N 1
ATOM 4410 C CA . VAL B 1 86 ? 20.438 6.527 2.674 1 98.56 86 VAL B CA 1
ATOM 4411 C C . VAL B 1 86 ? 19.734 5.223 3.053 1 98.56 86 VAL B C 1
ATOM 4413 O O . VAL B 1 86 ? 20 4.172 2.463 1 98.56 86 VAL B O 1
ATOM 4416 N N . ALA B 1 87 ? 18.875 5.293 4.043 1 98.88 87 ALA B N 1
ATOM 4417 C CA . ALA B 1 87 ? 18.156 4.113 4.496 1 98.88 87 ALA B CA 1
ATOM 4418 C C . ALA B 1 87 ? 17.312 3.52 3.369 1 98.88 87 ALA B C 1
ATOM 4420 O O . ALA B 1 87 ? 17.234 2.297 3.219 1 98.88 87 ALA B O 1
ATOM 4421 N N . ASP B 1 88 ? 16.656 4.371 2.58 1 98.69 88 ASP B N 1
ATOM 4422 C CA . ASP B 1 88 ? 15.805 3.891 1.501 1 98.69 88 ASP B CA 1
ATOM 4423 C C . ASP B 1 88 ? 16.625 3.236 0.394 1 98.69 88 ASP B C 1
ATOM 4425 O O . ASP B 1 88 ? 16.172 2.301 -0.263 1 98.69 88 ASP B O 1
ATOM 4429 N N . ASN B 1 89 ? 17.844 3.727 0.127 1 98.5 89 ASN B N 1
ATOM 4430 C CA . ASN B 1 89 ? 18.75 3.051 -0.796 1 98.5 89 ASN B CA 1
ATOM 4431 C C . ASN B 1 89 ? 19.125 1.656 -0.298 1 98.5 89 ASN B C 1
ATOM 4433 O O . ASN B 1 89 ? 19.266 0.728 -1.095 1 98.5 89 ASN B O 1
ATOM 4437 N N . ILE B 1 90 ? 19.312 1.507 1.008 1 98.69 90 ILE B N 1
ATOM 4438 C CA . ILE B 1 90 ? 19.562 0.2 1.604 1 98.69 90 ILE B CA 1
ATOM 4439 C C . ILE B 1 90 ? 18.359 -0.713 1.385 1 98.69 90 ILE B C 1
ATOM 4441 O O . ILE B 1 90 ? 18.531 -1.886 1.036 1 98.69 90 ILE B O 1
ATOM 4445 N N . VAL B 1 91 ? 17.141 -0.18 1.562 1 98.69 91 VAL B N 1
ATOM 4446 C CA . VAL B 1 91 ? 15.922 -0.939 1.349 1 98.69 91 VAL B CA 1
ATOM 4447 C C . VAL B 1 91 ? 15.898 -1.5 -0.072 1 98.69 91 VAL B C 1
ATOM 4449 O O . VAL B 1 91 ? 15.594 -2.676 -0.277 1 98.69 91 VAL B O 1
ATOM 4452 N N . THR B 1 92 ? 16.219 -0.653 -1.072 1 98 92 THR B N 1
ATOM 4453 C CA . THR B 1 92 ? 16.219 -1.075 -2.469 1 98 92 THR B CA 1
ATOM 4454 C C . THR B 1 92 ? 17.312 -2.119 -2.707 1 98 92 THR B C 1
ATOM 4456 O O . THR B 1 92 ? 17.078 -3.109 -3.406 1 98 92 THR B O 1
ATOM 4459 N N . ALA B 1 93 ? 18.469 -1.967 -2.104 1 97.81 93 ALA B N 1
ATOM 4460 C CA . ALA B 1 93 ? 19.641 -2.787 -2.371 1 97.81 93 ALA B CA 1
ATOM 4461 C C . ALA B 1 93 ? 19.453 -4.203 -1.833 1 97.81 93 ALA B C 1
ATOM 4463 O O . ALA B 1 93 ? 19.953 -5.168 -2.424 1 97.81 93 ALA B O 1
ATOM 4464 N N . PHE B 1 94 ? 18.766 -4.363 -0.729 1 97.81 94 PHE B N 1
ATOM 4465 C CA . PHE B 1 94 ? 18.594 -5.676 -0.119 1 97.81 94 PHE B CA 1
ATOM 4466 C C . PHE B 1 94 ? 17.188 -6.219 -0.373 1 97.81 94 PHE B C 1
ATOM 4468 O O . PHE B 1 94 ? 16.953 -7.426 -0.282 1 97.81 94 PHE B O 1
ATOM 4475 N N . ASP B 1 95 ? 16.25 -5.379 -0.591 1 97.75 95 ASP B N 1
ATOM 4476 C CA . ASP B 1 95 ? 14.891 -5.656 -1.018 1 97.75 95 ASP B CA 1
ATOM 4477 C C . ASP B 1 95 ? 14.227 -6.68 -0.101 1 97.75 95 ASP B C 1
ATOM 4479 O O . ASP B 1 95 ? 13.664 -7.672 -0.574 1 97.75 95 ASP B O 1
ATOM 4483 N N . GLN B 1 96 ? 14.289 -6.473 1.244 1 97.56 96 GLN B N 1
ATOM 4484 C CA . GLN B 1 96 ? 13.641 -7.336 2.227 1 97.56 96 GLN B CA 1
ATOM 4485 C C . GLN B 1 96 ? 12.125 -7.293 2.084 1 97.56 96 GLN B C 1
ATOM 4487 O O . GLN B 1 96 ? 11.547 -6.23 1.843 1 97.56 96 GLN B O 1
ATOM 4492 N N . ASN B 1 97 ? 11.516 -8.422 2.145 1 96.75 97 ASN B N 1
ATOM 4493 C CA . ASN B 1 97 ? 10.07 -8.523 2.271 1 96.75 97 ASN B CA 1
ATOM 4494 C C . ASN B 1 97 ? 9.641 -8.617 3.734 1 96.75 97 ASN B C 1
ATOM 4496 O O . ASN B 1 97 ? 9.836 -9.641 4.383 1 96.75 97 ASN B O 1
ATOM 4500 N N . VAL B 1 98 ? 8.977 -7.594 4.281 1 96.44 98 VAL B N 1
ATOM 4501 C CA . VAL B 1 98 ? 8.703 -7.508 5.711 1 96.44 98 VAL B CA 1
ATOM 4502 C C . VAL B 1 98 ? 7.262 -7.93 5.984 1 96.44 98 VAL B C 1
ATOM 4504 O O . VAL B 1 98 ? 6.488 -7.172 6.578 1 96.44 98 VAL B O 1
ATOM 4507 N N . GLN B 1 99 ? 6.941 -9.125 5.629 1 93.81 99 GLN B N 1
ATOM 4508 C CA . GLN B 1 99 ? 5.559 -9.586 5.711 1 93.81 99 GLN B CA 1
ATOM 4509 C C . GLN B 1 99 ? 5.367 -10.562 6.867 1 93.81 99 GLN B C 1
ATOM 4511 O O . GLN B 1 99 ? 4.297 -10.609 7.477 1 93.81 99 GLN B O 1
ATOM 4516 N N . VAL B 1 100 ? 6.414 -11.438 7.164 1 92.56 100 VAL B N 1
ATOM 4517 C CA . VAL B 1 100 ? 6.32 -12.469 8.195 1 92.56 100 VAL B CA 1
ATOM 4518 C C . VAL B 1 100 ? 7.422 -12.266 9.227 1 92.56 100 VAL B C 1
ATOM 4520 O O . VAL B 1 100 ? 8.562 -11.953 8.883 1 92.56 100 VAL B O 1
ATOM 4523 N N . HIS B 1 101 ? 7.012 -12.422 10.492 1 93.75 101 HIS B N 1
ATOM 4524 C CA . HIS B 1 101 ? 8.016 -12.367 11.547 1 93.75 101 HIS B CA 1
ATOM 4525 C C . HIS B 1 101 ? 8.797 -13.672 11.641 1 93.75 101 HIS B C 1
ATOM 4527 O O . HIS B 1 101 ? 8.312 -14.656 12.203 1 93.75 101 HIS B O 1
ATOM 4533 N N . LEU B 1 102 ? 9.984 -13.633 11.055 1 91.69 102 LEU B N 1
ATOM 4534 C CA . LEU B 1 102 ? 10.945 -14.727 11.086 1 91.69 102 LEU B CA 1
ATOM 4535 C C . LEU B 1 102 ? 12.266 -14.266 11.695 1 91.69 102 LEU B C 1
ATOM 4537 O O . LEU B 1 102 ? 13.242 -14.039 10.977 1 91.69 102 LEU B O 1
ATOM 4541 N N . PRO B 1 103 ? 12.305 -14.242 13.008 1 91.75 103 PRO B N 1
ATOM 4542 C CA . PRO B 1 103 ? 13.43 -13.594 13.68 1 91.75 103 PRO B CA 1
ATOM 4543 C C . PRO B 1 103 ? 14.758 -14.32 13.453 1 91.75 103 PRO B C 1
ATOM 4545 O O . PRO B 1 103 ? 15.828 -13.719 13.602 1 91.75 103 PRO B O 1
ATOM 4548 N N . ASP B 1 104 ? 14.734 -15.594 13.086 1 91.81 104 ASP B N 1
ATOM 4549 C CA . ASP B 1 104 ? 15.961 -16.328 12.828 1 91.81 104 ASP B CA 1
ATOM 4550 C C . ASP B 1 104 ? 16.438 -16.125 11.391 1 91.81 104 ASP B C 1
ATOM 4552 O O . ASP B 1 104 ? 17.531 -16.562 11.023 1 91.81 104 ASP B O 1
ATOM 4556 N N . GLN B 1 105 ? 15.68 -15.422 10.57 1 93.56 105 GLN B N 1
ATOM 4557 C CA . GLN B 1 105 ? 16.016 -15.281 9.156 1 93.56 105 GLN B CA 1
ATOM 4558 C C . GLN B 1 105 ? 16.297 -13.828 8.797 1 93.56 105 GLN B C 1
ATOM 4560 O O . GLN B 1 105 ? 17.047 -13.555 7.855 1 93.56 105 GLN B O 1
ATOM 4565 N N . SER B 1 106 ? 15.695 -12.914 9.492 1 96.38 106 SER B N 1
ATOM 4566 C CA . SER B 1 106 ? 15.883 -11.5 9.172 1 96.38 106 SER B CA 1
ATOM 4567 C C . SER B 1 106 ? 15.547 -10.617 10.367 1 96.38 106 SER B C 1
ATOM 4569 O O . SER B 1 106 ? 14.586 -10.883 11.102 1 96.38 106 SER B O 1
ATOM 4571 N N . VAL B 1 107 ? 16.25 -9.555 10.547 1 98.06 107 VAL B N 1
ATOM 4572 C CA . VAL B 1 107 ? 16.062 -8.617 11.656 1 98.06 107 VAL B CA 1
ATOM 4573 C C . VAL B 1 107 ? 14.984 -7.602 11.312 1 98.06 107 VAL B C 1
ATOM 4575 O O . VAL B 1 107 ? 14.57 -6.816 12.164 1 98.06 107 VAL B O 1
ATOM 4578 N N . SER B 1 108 ? 14.414 -7.617 10.125 1 98 108 SER B N 1
ATOM 4579 C CA . SER B 1 108 ? 13.594 -6.547 9.57 1 98 108 SER B CA 1
ATOM 4580 C C . SER B 1 108 ? 12.367 -6.281 10.43 1 98 108 SER B C 1
ATOM 4582 O O . SER B 1 108 ? 12.031 -5.129 10.711 1 98 108 SER B O 1
ATOM 4584 N N . THR B 1 109 ? 11.609 -7.316 10.891 1 97.44 109 THR B N 1
ATOM 4585 C CA . THR B 1 109 ? 10.383 -7.105 11.656 1 97.44 109 THR B CA 1
ATOM 4586 C C . THR B 1 109 ? 10.703 -6.609 13.062 1 97.44 109 THR B C 1
ATOM 4588 O O . THR B 1 109 ? 9.883 -5.934 13.688 1 97.44 109 THR B O 1
ATOM 4591 N N . ILE B 1 110 ? 11.875 -6.902 13.562 1 97.88 110 ILE B N 1
ATOM 4592 C CA . ILE B 1 110 ? 12.305 -6.383 14.859 1 97.88 110 ILE B CA 1
ATOM 4593 C C . ILE B 1 110 ? 12.57 -4.883 14.75 1 97.88 110 ILE B C 1
ATOM 4595 O O . ILE B 1 110 ? 12.148 -4.105 15.609 1 97.88 110 ILE B O 1
ATOM 4599 N N . VAL B 1 111 ? 13.258 -4.5 13.672 1 98.62 111 VAL B N 1
ATOM 4600 C CA . VAL B 1 111 ? 13.492 -3.082 13.414 1 98.62 111 VAL B CA 1
ATOM 4601 C C . VAL B 1 111 ? 12.156 -2.352 13.305 1 98.62 111 VAL B C 1
ATOM 4603 O O . VAL B 1 111 ? 11.992 -1.261 13.852 1 98.62 111 VAL B O 1
ATOM 4606 N N . GLU B 1 112 ? 11.25 -2.963 12.594 1 98.38 112 GLU B N 1
ATOM 4607 C CA . GLU B 1 112 ? 9.938 -2.354 12.422 1 98.38 112 GLU B CA 1
ATOM 4608 C C . GLU B 1 112 ? 9.227 -2.178 13.766 1 98.38 112 GLU B C 1
ATOM 4610 O O . GLU B 1 112 ? 8.656 -1.121 14.039 1 98.38 112 GLU B O 1
ATOM 4615 N N . ASP B 1 113 ? 9.227 -3.16 14.547 1 97.19 113 ASP B N 1
ATOM 4616 C CA . ASP B 1 113 ? 8.586 -3.113 15.859 1 97.19 113 ASP B CA 1
ATOM 4617 C C . ASP B 1 113 ? 9.164 -1.989 16.719 1 97.19 113 ASP B C 1
ATOM 4619 O O . ASP B 1 113 ? 8.422 -1.229 17.328 1 97.19 113 ASP B O 1
ATOM 4623 N N . LYS B 1 114 ? 10.453 -1.866 16.734 1 97.94 114 LYS B N 1
ATOM 4624 C CA . LYS B 1 114 ? 11.109 -0.847 17.547 1 97.94 114 LYS B CA 1
ATOM 4625 C C . LYS B 1 114 ? 10.875 0.548 16.969 1 97.94 114 LYS B C 1
ATOM 4627 O O . LYS B 1 114 ? 10.703 1.512 17.719 1 97.94 114 LYS B O 1
ATOM 4632 N N . ALA B 1 115 ? 10.906 0.667 15.656 1 98.56 115 ALA B N 1
ATOM 4633 C CA . ALA B 1 115 ? 10.609 1.95 15.031 1 98.56 115 ALA B CA 1
ATOM 4634 C C . ALA B 1 115 ? 9.219 2.441 15.414 1 98.56 115 ALA B C 1
ATOM 4636 O O . ALA B 1 115 ? 9.031 3.619 15.734 1 98.56 115 ALA B O 1
ATOM 4637 N N . LEU B 1 116 ? 8.234 1.556 15.383 1 98.31 116 LEU B N 1
ATOM 4638 C CA . LEU B 1 116 ? 6.867 1.911 15.742 1 98.31 116 LEU B CA 1
ATOM 4639 C C . LEU B 1 116 ? 6.773 2.293 17.219 1 98.31 116 LEU B C 1
ATOM 4641 O O . LEU B 1 116 ? 6.031 3.209 17.578 1 98.31 116 LEU B O 1
ATOM 4645 N N . GLY B 1 117 ? 7.48 1.572 18.047 1 97.75 117 GLY B N 1
ATOM 4646 C CA . GLY B 1 117 ? 7.535 1.956 19.453 1 97.75 117 GLY B CA 1
ATOM 4647 C C . GLY B 1 117 ? 8.102 3.346 19.672 1 97.75 117 GLY B C 1
ATOM 4648 O O . GLY B 1 117 ? 7.562 4.129 20.453 1 97.75 117 GLY B O 1
ATOM 4649 N N . MET B 1 118 ? 9.188 3.646 18.984 1 98.38 118 MET B N 1
ATOM 4650 C CA . MET B 1 118 ? 9.828 4.957 19.094 1 98.38 118 MET B CA 1
ATOM 4651 C C . MET B 1 118 ? 8.906 6.051 18.562 1 98.38 118 MET B C 1
ATOM 4653 O O . MET B 1 118 ? 8.906 7.172 19.062 1 98.38 118 MET B O 1
ATOM 4657 N N . LEU B 1 119 ? 8.188 5.719 17.531 1 98.31 119 LEU B N 1
ATOM 4658 C CA . LEU B 1 119 ? 7.223 6.672 16.984 1 98.31 119 LEU B CA 1
ATOM 4659 C C . LEU B 1 119 ? 6.129 6.98 18 1 98.31 119 LEU B C 1
ATOM 4661 O O . LEU B 1 119 ? 5.723 8.133 18.156 1 98.31 119 LEU B O 1
ATOM 4665 N N . ALA B 1 120 ? 5.605 5.938 18.656 1 98.25 120 ALA B N 1
ATOM 4666 C CA . ALA B 1 120 ? 4.613 6.145 19.719 1 98.25 120 ALA B CA 1
ATOM 4667 C C . ALA B 1 120 ? 5.16 7.051 20.812 1 98.25 120 ALA B C 1
ATOM 4669 O O . ALA B 1 120 ? 4.441 7.898 21.344 1 98.25 120 ALA B O 1
ATOM 4670 N N . ASP B 1 121 ? 6.418 6.863 21.094 1 98.06 121 ASP B N 1
ATOM 4671 C CA . ASP B 1 121 ? 7.082 7.695 22.094 1 98.06 121 ASP B CA 1
ATOM 4672 C C . ASP B 1 121 ? 7.184 9.148 21.609 1 98.06 121 ASP B C 1
ATOM 4674 O O . ASP B 1 121 ? 6.926 10.07 22.391 1 98.06 121 ASP B O 1
ATOM 4678 N N . LEU B 1 122 ? 7.594 9.32 20.391 1 98.56 122 LEU B N 1
ATOM 4679 C CA . LEU B 1 122 ? 7.711 10.656 19.812 1 98.56 122 LEU B CA 1
ATOM 4680 C C . LEU B 1 122 ? 6.387 11.406 19.906 1 98.56 122 LEU B C 1
ATOM 4682 O O . LEU B 1 122 ? 6.367 12.617 20.125 1 98.56 122 LEU B O 1
ATOM 4686 N N . LEU B 1 123 ? 5.285 10.68 19.75 1 98.25 123 LEU B N 1
ATOM 4687 C CA . LEU B 1 123 ? 3.949 11.266 19.703 1 98.25 123 LEU B CA 1
ATOM 4688 C C . LEU B 1 123 ? 3.35 11.359 21.109 1 98.25 123 LEU B C 1
ATOM 4690 O O . LEU B 1 123 ? 2.207 11.797 21.266 1 98.25 123 LEU B O 1
ATOM 4694 N N . ASN B 1 124 ? 4.035 10.891 22.094 1 97.62 124 ASN B N 1
ATOM 4695 C CA . ASN B 1 124 ? 3.582 10.914 23.484 1 97.62 124 ASN B CA 1
ATOM 4696 C C . ASN B 1 124 ? 2.268 10.164 23.656 1 97.62 124 ASN B C 1
ATOM 4698 O O . ASN B 1 124 ? 1.346 10.656 24.297 1 97.62 124 ASN B O 1
ATOM 4702 N N . LEU B 1 125 ? 2.156 9.031 23.047 1 97.5 125 LEU B N 1
ATOM 4703 C CA . LEU B 1 125 ? 0.909 8.281 23.094 1 97.5 125 LEU B CA 1
ATOM 4704 C C . LEU B 1 125 ? 0.765 7.527 24.406 1 97.5 125 LEU B C 1
ATOM 4706 O O . LEU B 1 125 ? -0.348 7.191 24.812 1 97.5 125 LEU B O 1
ATOM 4710 N N . GLY B 1 126 ? 1.916 7.273 25.109 1 95.25 126 GLY B N 1
ATOM 4711 C CA . GLY B 1 126 ? 1.886 6.438 26.297 1 95.25 126 GLY B CA 1
ATOM 4712 C C . GLY B 1 126 ? 1.849 4.953 25.984 1 95.25 126 GLY B C 1
ATOM 4713 O O . GLY B 1 126 ? 2.186 4.543 24.875 1 95.25 126 GLY B O 1
ATOM 4714 N N . ASP B 1 127 ? 1.492 4.121 26.906 1 93.06 127 ASP B N 1
ATOM 4715 C CA . ASP B 1 127 ? 1.525 2.67 26.766 1 93.06 127 ASP B CA 1
ATOM 4716 C C . ASP B 1 127 ? 0.201 2.143 26.219 1 93.06 127 ASP B C 1
ATOM 4718 O O . ASP B 1 127 ? -0.803 2.857 26.203 1 93.06 127 ASP B O 1
ATOM 4722 N N . GLY B 1 128 ? 0.231 0.986 25.672 1 93.88 128 GLY B N 1
ATOM 4723 C CA . GLY B 1 128 ? -1.007 0.292 25.359 1 93.88 128 GLY B CA 1
ATOM 4724 C C . GLY B 1 128 ? -1.312 0.264 23.875 1 93.88 128 GLY B C 1
ATOM 4725 O O . GLY B 1 128 ? -2.355 -0.243 23.453 1 93.88 128 GLY B O 1
ATOM 4726 N N . TRP B 1 129 ? -0.504 0.792 23.125 1 96.19 129 TRP B N 1
ATOM 4727 C CA . TRP B 1 129 ? -0.717 0.817 21.688 1 96.19 129 TRP B CA 1
ATOM 4728 C C . TRP B 1 129 ? -0 -0.347 21 1 96.19 129 TRP B C 1
ATOM 4730 O O . TRP B 1 129 ? 0.905 -0.14 20.188 1 96.19 129 TRP B O 1
ATOM 4740 N N . ASP B 1 130 ? -0.475 -1.539 21.25 1 92.25 130 ASP B N 1
ATOM 4741 C CA . ASP B 1 130 ? 0.23 -2.744 20.828 1 92.25 130 ASP B CA 1
ATOM 4742 C C . ASP B 1 130 ? -0.144 -3.121 19.391 1 92.25 130 ASP B C 1
ATOM 4744 O O . ASP B 1 130 ? 0.563 -3.895 18.734 1 92.25 130 ASP B O 1
ATOM 4748 N N . GLY B 1 131 ? -1.356 -2.713 18.984 1 95.75 131 GLY B N 1
ATOM 4749 C CA . GLY B 1 131 ? -1.668 -2.84 17.562 1 95.75 131 GLY B CA 1
ATOM 4750 C C . GLY B 1 131 ? -1.062 -1.738 16.719 1 95.75 131 GLY B C 1
ATOM 4751 O O . GLY B 1 131 ? -1.521 -0.595 16.75 1 95.75 131 GLY B O 1
ATOM 4752 N N . ARG B 1 132 ? -0.022 -2.037 16.062 1 97.31 132 ARG B N 1
ATOM 4753 C CA . ARG B 1 132 ? 0.68 -1.002 15.312 1 97.31 132 ARG B CA 1
ATOM 4754 C C . ARG B 1 132 ? 1.328 -1.579 14.055 1 97.31 132 ARG B C 1
ATOM 4756 O O . ARG B 1 132 ? 1.819 -2.709 14.07 1 97.31 132 ARG B O 1
ATOM 4763 N N . THR B 1 133 ? 1.266 -0.867 12.953 1 98.25 133 THR B N 1
ATOM 4764 C CA . THR B 1 133 ? 1.827 -1.312 11.68 1 98.25 133 THR B CA 1
ATOM 4765 C C . THR B 1 133 ? 2.086 -0.123 10.758 1 98.25 133 THR B C 1
ATOM 4767 O O . THR B 1 133 ? 1.578 0.975 10.992 1 98.25 133 THR B O 1
ATOM 4770 N N . PHE B 1 134 ? 2.992 -0.302 9.828 1 98.62 134 PHE B N 1
ATOM 4771 C CA . PHE B 1 134 ? 3.203 0.68 8.766 1 98.62 134 PHE B CA 1
ATOM 4772 C C . PHE B 1 134 ? 2.219 0.463 7.625 1 98.62 134 PHE B C 1
ATOM 4774 O O . PHE B 1 134 ? 1.806 -0.668 7.359 1 98.62 134 PHE B O 1
ATOM 4781 N N . THR B 1 135 ? 1.766 1.507 7.012 1 98.5 135 THR B N 1
ATOM 4782 C CA . THR B 1 135 ? 0.924 1.518 5.82 1 98.5 135 THR B CA 1
ATOM 4783 C C . THR B 1 135 ? 1.572 2.338 4.707 1 98.5 135 THR B C 1
ATOM 4785 O O . THR B 1 135 ? 2.676 2.859 4.879 1 98.5 135 THR B O 1
ATOM 4788 N N . THR B 1 136 ? 0.936 2.416 3.553 1 98.12 136 THR B N 1
ATOM 4789 C CA . THR B 1 136 ? 1.492 3.178 2.439 1 98.12 136 THR B CA 1
ATOM 4790 C C . THR B 1 136 ? 1.247 4.672 2.631 1 98.12 136 THR B C 1
ATOM 4792 O O . THR B 1 136 ? 1.861 5.5 1.955 1 98.12 136 THR B O 1
ATOM 4795 N N . GLY B 1 137 ? 0.372 5.043 3.486 1 98.19 137 GLY B N 1
ATOM 4796 C CA . GLY B 1 137 ? -0.003 6.418 3.779 1 98.19 137 GLY B CA 1
ATOM 4797 C C . GLY B 1 137 ? -1.212 6.523 4.688 1 98.19 137 GLY B C 1
ATOM 4798 O O . GLY B 1 137 ? -1.698 5.516 5.207 1 98.19 137 GLY B O 1
ATOM 4799 N N . ALA B 1 138 ? -1.695 7.727 4.844 1 98.06 138 ALA B N 1
ATOM 4800 C CA . ALA B 1 138 ? -2.816 7.98 5.746 1 98.06 138 ALA B CA 1
ATOM 4801 C C . ALA B 1 138 ? -4.098 7.336 5.223 1 98.06 138 ALA B C 1
ATOM 4803 O O . ALA B 1 138 ? -4.941 6.895 6.008 1 98.06 138 ALA B O 1
ATOM 4804 N N . THR B 1 139 ? -4.266 7.281 3.893 1 98.25 139 THR B N 1
ATOM 4805 C CA . THR B 1 139 ? -5.465 6.641 3.361 1 98.25 139 THR B CA 1
ATOM 4806 C C . THR B 1 139 ? -5.527 5.176 3.783 1 98.25 139 THR B C 1
ATOM 4808 O O . THR B 1 139 ? -6.574 4.695 4.223 1 98.25 139 THR B O 1
ATOM 4811 N N . GLY B 1 140 ? -4.395 4.441 3.627 1 98.62 140 GLY B N 1
ATOM 4812 C CA . GLY B 1 140 ? -4.348 3.07 4.117 1 98.62 140 GLY B CA 1
ATOM 4813 C C . GLY B 1 140 ? -4.602 2.961 5.609 1 98.62 140 GLY B C 1
ATOM 4814 O O . GLY B 1 140 ? -5.32 2.066 6.055 1 98.62 140 GLY B O 1
ATOM 4815 N N . ALA B 1 141 ? -4.035 3.848 6.352 1 98.81 141 ALA B N 1
ATOM 4816 C CA . ALA B 1 141 ? -4.211 3.838 7.805 1 98.81 141 ALA B CA 1
ATOM 4817 C C . ALA B 1 141 ? -5.656 4.133 8.18 1 98.81 141 ALA B C 1
ATOM 4819 O O . ALA B 1 141 ? -6.199 3.527 9.109 1 98.81 141 ALA B O 1
ATOM 4820 N N . ASN B 1 142 ? -6.309 5.133 7.488 1 98.88 142 ASN B N 1
ATOM 4821 C CA . ASN B 1 142 ? -7.719 5.406 7.73 1 98.88 142 ASN B CA 1
ATOM 4822 C C . ASN B 1 142 ? -8.594 4.211 7.363 1 98.88 142 ASN B C 1
ATOM 4824 O O . ASN B 1 142 ? -9.617 3.965 8 1 98.88 142 ASN B O 1
ATOM 4828 N N . THR B 1 143 ? -8.219 3.496 6.328 1 98.94 143 THR B N 1
ATOM 4829 C CA . THR B 1 143 ? -8.938 2.277 5.973 1 98.94 143 THR B CA 1
ATOM 4830 C C . THR B 1 143 ? -8.844 1.249 7.098 1 98.94 143 THR B C 1
ATOM 4832 O O . THR B 1 143 ? -9.844 0.607 7.441 1 98.94 143 THR B O 1
ATOM 4835 N N . LEU B 1 144 ? -7.621 1.096 7.688 1 98.88 144 LEU B N 1
ATOM 4836 C CA . LEU B 1 144 ? -7.488 0.233 8.859 1 98.88 144 LEU B CA 1
ATOM 4837 C C . LEU B 1 144 ? -8.391 0.711 9.992 1 98.88 144 LEU B C 1
ATOM 4839 O O . LEU B 1 144 ? -9.07 -0.094 10.625 1 98.88 144 LEU B O 1
ATOM 4843 N N . GLY B 1 145 ? -8.367 2.043 10.227 1 98.88 145 GLY B N 1
ATOM 4844 C CA . GLY B 1 145 ? -9.156 2.609 11.305 1 98.88 145 GLY B CA 1
ATOM 4845 C C . GLY B 1 145 ? -10.641 2.33 11.172 1 98.88 145 GLY B C 1
ATOM 4846 O O . GLY B 1 145 ? -11.289 1.92 12.133 1 98.88 145 GLY B O 1
ATOM 4847 N N . LEU B 1 146 ? -11.172 2.516 9.969 1 98.94 146 LEU B N 1
ATOM 4848 C CA . LEU B 1 146 ? -12.594 2.303 9.742 1 98.94 146 LEU B CA 1
ATOM 4849 C C . LEU B 1 146 ? -12.938 0.816 9.766 1 98.94 146 LEU B C 1
ATOM 4851 O O . LEU B 1 146 ? -13.992 0.426 10.266 1 98.94 146 LEU B O 1
ATOM 4855 N N . ALA B 1 147 ? -12.062 -0.028 9.227 1 98.94 147 ALA B N 1
ATOM 4856 C CA . ALA B 1 147 ? -12.281 -1.471 9.281 1 98.94 147 ALA B CA 1
ATOM 4857 C C . ALA B 1 147 ? -12.289 -1.973 10.719 1 98.94 147 ALA B C 1
ATOM 4859 O O . ALA B 1 147 ? -13.117 -2.809 11.086 1 98.94 147 ALA B O 1
ATOM 4860 N N . CYS B 1 148 ? -11.336 -1.492 11.531 1 98.75 148 CYS B N 1
ATOM 4861 C CA . CYS B 1 148 ? -11.297 -1.852 12.945 1 98.75 148 CYS B CA 1
ATOM 4862 C C . CYS B 1 148 ? -12.539 -1.348 13.664 1 98.75 148 CYS B C 1
ATOM 4864 O O . CYS B 1 148 ? -13.125 -2.066 14.477 1 98.75 148 CYS B O 1
ATOM 4866 N N . GLY B 1 149 ? -12.906 -0.059 13.383 1 98.88 149 GLY B N 1
ATOM 4867 C CA . GLY B 1 149 ? -14.117 0.481 13.977 1 98.88 149 GLY B CA 1
ATOM 4868 C C . GLY B 1 149 ? -15.359 -0.327 13.648 1 98.88 149 GLY B C 1
ATOM 4869 O O . GLY B 1 149 ? -16.141 -0.665 14.539 1 98.88 149 GLY B O 1
ATOM 4870 N N . ARG B 1 150 ? -15.5 -0.653 12.352 1 98.81 150 ARG B N 1
ATOM 4871 C CA . ARG B 1 150 ? -16.578 -1.509 11.883 1 98.81 150 ARG B CA 1
ATOM 4872 C C . ARG B 1 150 ? -16.609 -2.83 12.641 1 98.81 150 ARG B C 1
ATOM 4874 O O . ARG B 1 150 ? -17.656 -3.258 13.117 1 98.81 150 ARG B O 1
ATOM 4881 N N . GLU B 1 151 ? -15.477 -3.484 12.766 1 98.75 151 GLU B N 1
ATOM 4882 C CA . GLU B 1 151 ? -15.344 -4.758 13.469 1 98.75 151 GLU B CA 1
ATOM 4883 C C . GLU B 1 151 ? -15.727 -4.617 14.938 1 98.75 151 GLU B C 1
ATOM 4885 O O . GLU B 1 151 ? -16.484 -5.434 15.469 1 98.75 151 GLU B O 1
ATOM 4890 N N . ALA B 1 152 ? -15.305 -3.582 15.594 1 98.62 152 ALA B N 1
ATOM 4891 C CA . ALA B 1 152 ? -15.469 -3.391 17.031 1 98.62 152 ALA B CA 1
ATOM 4892 C C . ALA B 1 152 ? -16.922 -3.107 17.391 1 98.62 152 ALA B C 1
ATOM 4894 O O . ALA B 1 152 ? -17.484 -3.732 18.297 1 98.62 152 ALA B O 1
ATOM 4895 N N . ILE B 1 153 ? -17.562 -2.164 16.703 1 98.69 153 ILE B N 1
ATOM 4896 C CA . ILE B 1 153 ? -18.891 -1.703 17.109 1 98.69 153 ILE B CA 1
ATOM 4897 C C . ILE B 1 153 ? -19.922 -2.797 16.828 1 98.69 153 ILE B C 1
ATOM 4899 O O . ILE B 1 153 ? -20.906 -2.93 17.562 1 98.69 153 ILE B O 1
ATOM 4903 N N . ILE B 1 154 ? -19.719 -3.594 15.82 1 98.62 154 ILE B N 1
ATOM 4904 C CA . ILE B 1 154 ? -20.656 -4.66 15.484 1 98.62 154 ILE B CA 1
ATOM 4905 C C . ILE B 1 154 ? -20.406 -5.867 16.375 1 98.62 154 ILE B C 1
ATOM 4907 O O . ILE B 1 154 ? -21.359 -6.48 16.875 1 98.62 154 ILE B O 1
ATOM 4911 N N . SER B 1 155 ? -19.141 -6.227 16.625 1 98.12 155 SER B N 1
ATOM 4912 C CA . SER B 1 155 ? -18.797 -7.359 17.469 1 98.12 155 SER B CA 1
ATOM 4913 C C . SER B 1 155 ? -19.344 -7.172 18.891 1 98.12 155 SER B C 1
ATOM 4915 O O . SER B 1 155 ? -19.766 -8.133 19.531 1 98.12 155 SER B O 1
ATOM 4917 N N . ARG B 1 156 ? -19.312 -5.953 19.359 1 96.38 156 ARG B N 1
ATOM 4918 C CA . ARG B 1 156 ? -19.828 -5.664 20.688 1 96.38 156 ARG B CA 1
ATOM 4919 C C . ARG B 1 156 ? -21.297 -6.086 20.812 1 96.38 156 ARG B C 1
ATOM 4921 O O . ARG B 1 156 ? -21.703 -6.637 21.828 1 96.38 156 ARG B O 1
ATOM 4928 N N . ARG B 1 157 ? -22.031 -5.859 19.812 1 97 157 ARG B N 1
ATOM 4929 C CA . ARG B 1 157 ? -23.453 -6.215 19.812 1 97 157 ARG B CA 1
ATOM 4930 C C . ARG B 1 157 ? -23.641 -7.711 19.578 1 97 157 ARG B C 1
ATOM 4932 O O . ARG B 1 157 ? -24.547 -8.32 20.141 1 97 157 ARG B O 1
ATOM 4939 N N . LEU B 1 158 ? -22.828 -8.25 18.75 1 98 158 LEU B N 1
ATOM 4940 C CA . LEU B 1 158 ? -22.891 -9.68 18.453 1 98 158 LEU B CA 1
ATOM 4941 C C . LEU B 1 158 ? -22.609 -10.5 19.719 1 98 158 LEU B C 1
ATOM 4943 O O . LEU B 1 158 ? -23.266 -11.516 19.953 1 98 158 LEU B O 1
ATOM 4947 N N . GLU B 1 159 ? -21.641 -10.016 20.453 1 96.38 159 GLU B N 1
ATOM 4948 C CA . GLU B 1 159 ? -21.281 -10.711 21.672 1 96.38 159 GLU B CA 1
ATOM 4949 C C . GLU B 1 159 ? -22.453 -10.766 22.656 1 96.38 159 GLU B C 1
ATOM 4951 O O . GLU B 1 159 ? -22.641 -11.773 23.344 1 96.38 159 GLU B O 1
ATOM 4956 N N . LYS B 1 160 ? -23.203 -9.727 22.703 1 94.81 160 LYS B N 1
ATOM 4957 C CA . LYS B 1 160 ? -24.375 -9.688 23.562 1 94.81 160 LYS B CA 1
ATOM 4958 C C . LYS B 1 160 ? -25.422 -10.703 23.109 1 94.81 160 LYS B C 1
ATOM 4960 O O . LYS B 1 160 ? -26.266 -11.125 23.906 1 94.81 160 LYS B O 1
ATOM 4965 N N . LYS B 1 161 ? -25.344 -11.125 21.875 1 96 161 LYS B N 1
ATOM 4966 C CA . LYS B 1 161 ? -26.281 -12.094 21.312 1 96 161 LYS B CA 1
ATOM 4967 C C . LYS B 1 161 ? -25.656 -13.484 21.266 1 96 161 LYS B C 1
ATOM 4969 O O . LYS B 1 161 ? -26.203 -14.383 20.609 1 96 161 LYS B O 1
ATOM 4974 N N . GLY B 1 162 ? -24.453 -13.664 21.75 1 96.38 162 GLY B N 1
ATOM 4975 C CA . GLY B 1 162 ? -23.797 -14.953 21.844 1 96.38 162 GLY B CA 1
ATOM 4976 C C . GLY B 1 162 ? -23.016 -15.336 20.594 1 96.38 162 GLY B C 1
ATOM 4977 O O . GLY B 1 162 ? -22.688 -16.5 20.406 1 96.38 162 GLY B O 1
ATOM 4978 N N . GLU B 1 163 ? -22.781 -14.391 19.656 1 96.44 163 GLU B N 1
ATOM 4979 C CA . GLU B 1 163 ? -22 -14.609 18.453 1 96.44 163 GLU B CA 1
ATOM 4980 C C . GLU B 1 163 ? -20.562 -14.102 18.625 1 96.44 163 GLU B C 1
ATOM 4982 O O . GLU B 1 163 ? -20.344 -12.914 18.859 1 96.44 163 GLU B O 1
ATOM 4987 N N . SER B 1 164 ? -19.562 -15.023 18.422 1 95.19 164 SER B N 1
ATOM 4988 C CA . SER B 1 164 ? -18.172 -14.648 18.641 1 95.19 164 SER B CA 1
ATOM 4989 C C . SER B 1 164 ? -17.5 -14.18 17.359 1 95.19 164 SER B C 1
ATOM 4991 O O . SER B 1 164 ? -16.469 -13.508 17.391 1 95.19 164 SER B O 1
ATOM 4993 N N . ARG B 1 165 ? -18.125 -14.57 16.219 1 95.62 165 ARG B N 1
ATOM 4994 C CA . ARG B 1 165 ? -17.562 -14.133 14.945 1 95.62 165 ARG B CA 1
ATOM 4995 C C . ARG B 1 165 ? -17.953 -12.695 14.641 1 95.62 165 ARG B C 1
ATOM 4997 O O . ARG B 1 165 ? -19.078 -12.281 14.914 1 95.62 165 ARG B O 1
ATOM 5004 N N . GLY B 1 166 ? -17.062 -11.938 14.055 1 97.75 166 GLY B N 1
ATOM 5005 C CA . GLY B 1 166 ? -17.312 -10.562 13.656 1 97.75 166 GLY B CA 1
ATOM 5006 C C . GLY B 1 166 ? -17.484 -10.391 12.164 1 97.75 166 GLY B C 1
ATOM 5007 O O . GLY B 1 166 ? -17.734 -11.367 11.445 1 97.75 166 GLY B O 1
ATOM 5008 N N . VAL B 1 167 ? -17.391 -9.148 11.719 1 98.62 167 VAL B N 1
ATOM 5009 C CA . VAL B 1 167 ? -17.578 -8.805 10.312 1 98.62 167 VAL B CA 1
ATOM 5010 C C . VAL B 1 167 ? -16.5 -9.477 9.469 1 98.62 167 VAL B C 1
ATOM 5012 O O . VAL B 1 167 ? -16.766 -9.914 8.344 1 98.62 167 VAL B O 1
ATOM 5015 N N . GLY B 1 168 ? -15.234 -9.516 10 1 98.5 168 GLY B N 1
ATOM 5016 C CA . GLY B 1 168 ? -14.156 -10.148 9.266 1 98.5 168 GLY B CA 1
ATOM 5017 C C . GLY B 1 168 ? -14.477 -11.562 8.82 1 98.5 168 GLY B C 1
ATOM 5018 O O . GLY B 1 168 ? -14.008 -12.016 7.773 1 98.5 168 GLY B O 1
ATOM 5019 N N . GLU B 1 169 ? -15.289 -12.25 9.57 1 98.25 169 GLU B N 1
ATOM 5020 C CA . GLU B 1 169 ? -15.664 -13.617 9.25 1 98.25 169 GLU B CA 1
ATOM 5021 C C . GLU B 1 169 ? -17.031 -13.672 8.578 1 98.25 169 GLU B C 1
ATOM 5023 O O . GLU B 1 169 ? -17.172 -14.242 7.496 1 98.25 169 GLU B O 1
ATOM 5028 N N . LEU B 1 170 ? -18.062 -12.992 9.109 1 98.5 170 LEU B N 1
ATOM 5029 C CA . LEU B 1 170 ? -19.453 -13.141 8.711 1 98.5 170 LEU B CA 1
ATOM 5030 C C . LEU B 1 170 ? -19.797 -12.227 7.535 1 98.5 170 LEU B C 1
ATOM 5032 O O . LEU B 1 170 ? -20.719 -12.508 6.77 1 98.5 170 LEU B O 1
ATOM 5036 N N . GLY B 1 171 ? -19.062 -11.117 7.457 1 98.69 171 GLY B N 1
ATOM 5037 C CA . GLY B 1 171 ? -19.453 -10.055 6.547 1 98.69 171 GLY B CA 1
ATOM 5038 C C . GLY B 1 171 ? -20.5 -9.117 7.137 1 98.69 171 GLY B C 1
ATOM 5039 O O . GLY B 1 171 ? -21.156 -9.461 8.117 1 98.69 171 GLY B O 1
ATOM 5040 N N . LEU B 1 172 ? -20.625 -7.965 6.547 1 98.69 172 LEU B N 1
ATOM 5041 C CA . LEU B 1 172 ? -21.5 -6.91 7.062 1 98.69 172 LEU B CA 1
ATOM 5042 C C . LEU B 1 172 ? -22.953 -7.352 7.043 1 98.69 172 LEU B C 1
ATOM 5044 O O . LEU B 1 172 ? -23.703 -7.098 7.996 1 98.69 172 LEU B O 1
ATOM 5048 N N . LEU B 1 173 ? -23.391 -7.996 5.996 1 97.88 173 LEU B N 1
ATOM 5049 C CA . LEU B 1 173 ? -24.797 -8.359 5.832 1 97.88 173 LEU B CA 1
ATOM 5050 C C . LEU B 1 173 ? -25.25 -9.281 6.957 1 97.88 173 LEU B C 1
ATOM 5052 O O . LEU B 1 173 ? -26.188 -8.953 7.691 1 97.88 173 LEU B O 1
ATOM 5056 N N . MET B 1 174 ? -24.547 -10.383 7.137 1 97.44 174 MET B N 1
ATOM 5057 C CA . MET B 1 174 ? -24.922 -11.367 8.148 1 97.44 174 MET B CA 1
ATOM 5058 C C . MET B 1 174 ? -24.688 -10.828 9.555 1 97.44 174 MET B C 1
ATOM 5060 O O . MET B 1 174 ? -25.5 -11.039 10.453 1 97.44 174 MET B O 1
ATOM 5064 N N . ALA B 1 175 ? -23.578 -10.164 9.75 1 98.56 175 ALA B N 1
ATOM 5065 C CA . ALA B 1 175 ? -23.219 -9.656 11.07 1 98.56 175 ALA B CA 1
ATOM 5066 C C . ALA B 1 175 ? -24.234 -8.633 11.562 1 98.56 175 ALA B C 1
ATOM 5068 O O . ALA B 1 175 ? -24.656 -8.68 12.719 1 98.56 175 ALA B O 1
ATOM 5069 N N . CYS B 1 176 ? -24.594 -7.668 10.695 1 98.25 176 CYS B N 1
ATOM 5070 C CA . CYS B 1 176 ? -25.531 -6.625 11.094 1 98.25 176 CYS B CA 1
ATOM 5071 C C . CYS B 1 176 ? -26.922 -7.203 11.367 1 98.25 176 CYS B C 1
ATOM 5073 O O . CYS B 1 176 ? -27.594 -6.793 12.305 1 98.25 176 CYS B O 1
ATOM 5075 N N . ASN B 1 177 ? -27.328 -8.148 10.531 1 96.81 177 ASN B N 1
ATOM 5076 C CA . ASN B 1 177 ? -28.609 -8.805 10.758 1 96.81 177 ASN B CA 1
ATOM 5077 C C . ASN B 1 177 ? -28.641 -9.484 12.125 1 96.81 177 ASN B C 1
ATOM 5079 O O . ASN B 1 177 ? -29.594 -9.312 12.883 1 96.81 177 ASN B O 1
ATOM 5083 N N . LYS B 1 178 ? -27.625 -10.242 12.43 1 97.38 178 LYS B N 1
ATOM 5084 C CA . LYS B 1 178 ? -27.547 -10.953 13.703 1 97.38 178 LYS B CA 1
ATOM 5085 C C . LYS B 1 178 ? -27.469 -9.977 14.875 1 97.38 178 LYS B C 1
ATOM 5087 O O . LYS B 1 178 ? -27.984 -10.266 15.961 1 97.38 178 LYS B O 1
ATOM 5092 N N . ALA B 1 179 ? -26.844 -8.859 14.68 1 97.88 179 ALA B N 1
ATOM 5093 C CA . ALA B 1 179 ? -26.594 -7.891 15.742 1 97.88 179 ALA B CA 1
ATOM 5094 C C . ALA B 1 179 ? -27.781 -6.949 15.922 1 97.88 179 ALA B C 1
ATOM 5096 O O . ALA B 1 179 ? -27.859 -6.215 16.906 1 97.88 179 ALA B O 1
ATOM 5097 N N . GLY B 1 180 ? -28.703 -6.945 14.992 1 96.81 180 GLY B N 1
ATOM 5098 C CA . GLY B 1 180 ? -29.828 -6.02 15.031 1 96.81 180 GLY B CA 1
ATOM 5099 C C . GLY B 1 180 ? -29.453 -4.605 14.648 1 96.81 180 GLY B C 1
ATOM 5100 O O . GLY B 1 180 ? -30 -3.639 15.172 1 96.81 180 GLY B O 1
ATOM 5101 N N . ILE B 1 181 ? -28.438 -4.492 13.812 1 97.88 181 ILE B N 1
ATOM 5102 C CA . ILE B 1 181 ? -27.984 -3.186 13.344 1 97.88 181 ILE B CA 1
ATOM 5103 C C . ILE B 1 181 ? -28.609 -2.881 11.984 1 97.88 181 ILE B C 1
ATOM 5105 O O . ILE B 1 181 ? -28.516 -3.684 11.055 1 97.88 181 ILE B O 1
ATOM 5109 N N . THR B 1 182 ? -29.188 -1.71 11.867 1 96.5 182 THR B N 1
ATOM 5110 C CA . THR B 1 182 ? -29.875 -1.343 10.641 1 96.5 182 THR B CA 1
ATOM 5111 C C . THR B 1 182 ? -29.125 -0.236 9.906 1 96.5 182 THR B C 1
ATOM 5113 O O . THR B 1 182 ? -29.344 -0.026 8.711 1 96.5 182 THR B O 1
ATOM 5116 N N . GLU B 1 183 ? -28.297 0.442 10.633 1 97.5 183 GLU B N 1
ATOM 5117 C CA . GLU B 1 183 ? -27.547 1.561 10.062 1 97.5 183 GLU B CA 1
ATOM 5118 C C . GLU B 1 183 ? -26.219 1.753 10.773 1 97.5 183 GLU B C 1
ATOM 5120 O O . GLU B 1 183 ? -26.109 1.543 11.984 1 97.5 183 GLU B O 1
ATOM 5125 N N . ILE B 1 184 ? -25.234 2.006 10.031 1 98.62 184 ILE B N 1
ATOM 5126 C CA . ILE B 1 184 ? -23.938 2.406 10.562 1 98.62 184 ILE B CA 1
ATOM 5127 C C . ILE B 1 184 ? -23.609 3.822 10.102 1 98.62 184 ILE B C 1
ATOM 5129 O O . ILE B 1 184 ? -23.812 4.168 8.938 1 98.62 184 ILE B O 1
ATOM 5133 N N . GLN B 1 185 ? -23.188 4.664 10.961 1 98.81 185 GLN B N 1
ATOM 5134 C CA . GLN B 1 185 ? -22.812 6.027 10.594 1 98.81 185 GLN B CA 1
ATOM 5135 C C . GLN B 1 185 ? -21.406 6.359 11.062 1 98.81 185 GLN B C 1
ATOM 5137 O O . GLN B 1 185 ? -20.922 5.812 12.062 1 98.81 185 GLN B O 1
ATOM 5142 N N . ILE B 1 186 ? -20.719 7.133 10.305 1 98.94 186 ILE B N 1
ATOM 5143 C CA . ILE B 1 186 ? -19.438 7.738 10.656 1 98.94 186 ILE B CA 1
ATOM 5144 C C . ILE B 1 186 ? -19.625 9.234 10.906 1 98.94 186 ILE B C 1
ATOM 5146 O O . ILE B 1 186 ? -19.984 9.984 9.992 1 98.94 186 ILE B O 1
ATOM 5150 N N . LEU B 1 187 ? -19.469 9.594 12.133 1 98.88 187 LEU B N 1
ATOM 5151 C CA . LEU B 1 187 ? -19.641 10.984 12.531 1 98.88 187 LEU B CA 1
ATOM 5152 C C . LEU B 1 187 ? -18.312 11.727 12.516 1 98.88 187 LEU B C 1
ATOM 5154 O O . LEU B 1 187 ? -17.328 11.273 13.109 1 98.88 187 LEU B O 1
ATOM 5158 N N . THR B 1 188 ? -18.266 12.797 11.773 1 98.44 188 THR B N 1
ATOM 5159 C CA . THR B 1 188 ? -17.016 13.531 11.594 1 98.44 188 THR B CA 1
ATOM 5160 C C . THR B 1 188 ? -17.281 15.031 11.477 1 98.44 188 THR B C 1
ATOM 5162 O O . THR B 1 188 ? -18.422 15.477 11.578 1 98.44 188 THR B O 1
ATOM 5165 N N . ALA B 1 189 ? -16.219 15.836 11.391 1 97.31 189 ALA B N 1
ATOM 5166 C CA . ALA B 1 189 ? -16.25 17.266 11.07 1 97.31 189 ALA B CA 1
ATOM 5167 C C . ALA B 1 189 ? -15.203 17.594 10 1 97.31 189 ALA B C 1
ATOM 5169 O O . ALA B 1 189 ? -14 17.531 10.258 1 97.31 189 ALA B O 1
ATOM 5170 N N . MET B 1 190 ? -15.648 17.875 8.781 1 94.56 190 MET B N 1
ATOM 5171 C CA . MET B 1 190 ? -14.789 18.203 7.648 1 94.56 190 MET B CA 1
ATOM 5172 C C . MET B 1 190 ? -13.742 17.109 7.438 1 94.56 190 MET B C 1
ATOM 5174 O O . MET B 1 190 ? -12.547 17.406 7.383 1 94.56 190 MET B O 1
ATOM 5178 N N . ALA B 1 191 ? -14.219 15.914 7.352 1 95.5 191 ALA B N 1
ATOM 5179 C CA . ALA B 1 191 ? -13.312 14.773 7.188 1 95.5 191 ALA B CA 1
ATOM 5180 C C . ALA B 1 191 ? -12.555 14.859 5.867 1 95.5 191 ALA B C 1
ATOM 5182 O O . ALA B 1 191 ? -13.094 15.344 4.867 1 95.5 191 ALA B O 1
ATOM 5183 N N . HIS B 1 192 ? -11.297 14.461 5.922 1 95.88 192 HIS B N 1
ATOM 5184 C CA . HIS B 1 192 ? -10.523 14.312 4.691 1 95.88 192 HIS B CA 1
ATOM 5185 C C . HIS B 1 192 ? -11.211 13.359 3.721 1 95.88 192 HIS B C 1
ATOM 5187 O O . HIS B 1 192 ? -11.891 12.422 4.141 1 95.88 192 HIS B O 1
ATOM 5193 N N . SER B 1 193 ? -11.031 13.531 2.426 1 95.31 193 SER B N 1
ATOM 5194 C CA . SER B 1 193 ? -11.656 12.727 1.382 1 95.31 193 SER B CA 1
ATOM 5195 C C . SER B 1 193 ? -11.328 11.242 1.56 1 95.31 193 SER B C 1
ATOM 5197 O O . SER B 1 193 ? -12.125 10.383 1.184 1 95.31 193 SER B O 1
ATOM 5199 N N . SER B 1 194 ? -10.172 10.891 2.146 1 96.88 194 SER B N 1
ATOM 5200 C CA . SER B 1 194 ? -9.773 9.508 2.35 1 96.88 194 SER B CA 1
ATOM 5201 C C . SER B 1 194 ? -10.75 8.781 3.275 1 96.88 194 SER B C 1
ATOM 5203 O O . SER B 1 194 ? -10.859 7.555 3.23 1 96.88 194 SER B O 1
ATOM 5205 N N . THR B 1 195 ? -11.453 9.492 4.168 1 98 195 THR B N 1
ATOM 5206 C CA . THR B 1 195 ? -12.461 8.867 5.023 1 98 195 THR B CA 1
ATOM 5207 C C . THR B 1 195 ? -13.617 8.32 4.188 1 98 195 THR B C 1
ATOM 5209 O O . THR B 1 195 ? -14.078 7.199 4.426 1 98 195 THR B O 1
ATOM 5212 N N . TYR B 1 196 ? -14.07 9.102 3.213 1 98.19 196 TYR B N 1
ATOM 5213 C CA . TYR B 1 196 ? -15.141 8.672 2.32 1 98.19 196 TYR B CA 1
ATOM 5214 C C . TYR B 1 196 ? -14.688 7.492 1.466 1 98.19 196 TYR B C 1
ATOM 5216 O O . TYR B 1 196 ? -15.43 6.52 1.297 1 98.19 196 TYR B O 1
ATOM 5224 N N . LYS B 1 197 ? -13.547 7.582 0.929 1 98 197 LYS B N 1
ATOM 5225 C CA . LYS B 1 197 ? -12.984 6.473 0.161 1 98 197 LYS B CA 1
ATOM 5226 C C . LYS B 1 197 ? -12.891 5.211 1.012 1 98 197 LYS B C 1
ATOM 5228 O O . LYS B 1 197 ? -13.25 4.121 0.561 1 98 197 LYS B O 1
ATOM 5233 N N . SER B 1 198 ? -12.328 5.352 2.201 1 98.81 198 SER B N 1
ATOM 5234 C CA . SER B 1 198 ? -12.164 4.211 3.098 1 98.81 198 SER B CA 1
ATOM 5235 C C . SER B 1 198 ? -13.516 3.59 3.445 1 98.81 198 SER B C 1
ATOM 5237 O O . SER B 1 198 ? -13.633 2.365 3.533 1 98.81 198 SER B O 1
ATOM 5239 N N . ALA B 1 199 ? -14.516 4.453 3.664 1 98.88 199 ALA B N 1
ATOM 5240 C CA . ALA B 1 199 ? -15.859 3.953 3.938 1 98.88 199 ALA B CA 1
ATOM 5241 C C . ALA B 1 199 ? -16.375 3.111 2.775 1 98.88 199 ALA B C 1
ATOM 5243 O O . ALA B 1 199 ? -17 2.07 2.986 1 98.88 199 ALA B O 1
ATOM 5244 N N . SER B 1 200 ? -16.141 3.611 1.582 1 98.81 200 SER B N 1
ATOM 5245 C CA . SER B 1 200 ? -16.5 2.861 0.385 1 98.81 200 SER B CA 1
ATOM 5246 C C . SER B 1 200 ? -15.781 1.521 0.328 1 98.81 200 SER B C 1
ATOM 5248 O O . SER B 1 200 ? -16.406 0.483 0.093 1 98.81 200 SER B O 1
ATOM 5250 N N . ILE B 1 201 ? -14.531 1.473 0.582 1 98.88 201 ILE B N 1
ATOM 5251 C CA . ILE B 1 201 ? -13.688 0.29 0.462 1 98.88 201 ILE B CA 1
ATOM 5252 C C . ILE B 1 201 ? -14.148 -0.778 1.45 1 98.88 201 ILE B C 1
ATOM 5254 O O . ILE B 1 201 ? -14.344 -1.938 1.076 1 98.88 201 ILE B O 1
ATOM 5258 N N . VAL B 1 202 ? -14.422 -0.375 2.709 1 98.88 202 VAL B N 1
ATOM 5259 C CA . VAL B 1 202 ? -14.672 -1.367 3.75 1 98.88 202 VAL B CA 1
ATOM 5260 C C . VAL B 1 202 ? -16.141 -1.776 3.727 1 98.88 202 VAL B C 1
ATOM 5262 O O . VAL B 1 202 ? -16.594 -2.543 4.582 1 98.88 202 VAL B O 1
ATOM 5265 N N . GLY B 1 203 ? -16.938 -1.204 2.805 1 98.88 203 GLY B N 1
ATOM 5266 C CA . GLY B 1 203 ? -18.281 -1.695 2.551 1 98.88 203 GLY B CA 1
ATOM 5267 C C . GLY B 1 203 ? -19.359 -0.881 3.25 1 98.88 203 GLY B C 1
ATOM 5268 O O . GLY B 1 203 ? -20.547 -1.207 3.166 1 98.88 203 GLY B O 1
ATOM 5269 N N . LEU B 1 204 ? -18.953 0.213 3.902 1 98.81 204 LEU B N 1
ATOM 5270 C CA . LEU B 1 204 ? -19.922 1.03 4.625 1 98.81 204 LEU B CA 1
ATOM 5271 C C . LEU B 1 204 ? -20.594 2.041 3.695 1 98.81 204 LEU B C 1
ATOM 5273 O O . LEU B 1 204 ? -21.719 2.473 3.941 1 98.81 204 LEU B O 1
ATOM 5277 N N . GLY B 1 205 ? -19.859 2.414 2.623 1 98.69 205 GLY B N 1
ATOM 5278 C CA . GLY B 1 205 ? -20.375 3.398 1.686 1 98.69 205 GLY B CA 1
ATOM 5279 C C . GLY B 1 205 ? -20.078 4.828 2.1 1 98.69 205 GLY B C 1
ATOM 5280 O O . GLY B 1 205 ? -19.984 5.125 3.291 1 98.69 205 GLY B O 1
ATOM 5281 N N . ARG B 1 206 ? -20 5.715 1.167 1 98.38 206 ARG B N 1
ATOM 5282 C CA . ARG B 1 206 ? -19.672 7.113 1.423 1 98.38 206 ARG B CA 1
ATOM 5283 C C . ARG B 1 206 ? -20.828 7.836 2.102 1 98.38 206 ARG B C 1
ATOM 5285 O O . ARG B 1 206 ? -20.609 8.758 2.893 1 98.38 206 ARG B O 1
ATOM 5292 N N . ALA B 1 207 ? -22.047 7.406 1.892 1 97.88 207 ALA B N 1
ATOM 5293 C CA . ALA B 1 207 ? -23.25 8.086 2.375 1 97.88 207 ALA B CA 1
ATOM 5294 C C . ALA B 1 207 ? -23.359 7.977 3.893 1 97.88 207 ALA B C 1
ATOM 5296 O O . ALA B 1 207 ? -24.094 8.742 4.52 1 97.88 207 ALA B O 1
ATOM 5297 N N . CYS B 1 208 ? -22.641 7.082 4.457 1 98.12 208 CYS B N 1
ATOM 5298 C CA . CYS B 1 208 ? -22.766 6.891 5.898 1 98.12 208 CYS B CA 1
ATOM 5299 C C . CYS B 1 208 ? -21.953 7.938 6.656 1 98.12 208 CYS B C 1
ATOM 5301 O O . CYS B 1 208 ? -22.094 8.078 7.871 1 98.12 208 CYS B O 1
ATOM 5303 N N . VAL B 1 209 ? -21.094 8.688 5.949 1 98.38 209 VAL B N 1
ATOM 5304 C CA . VAL B 1 209 ? -20.281 9.727 6.578 1 98.38 209 VAL B CA 1
ATOM 5305 C C . VAL B 1 209 ? -21.125 10.977 6.801 1 98.38 209 VAL B C 1
ATOM 5307 O O . VAL B 1 209 ? -21.656 11.555 5.848 1 98.38 209 VAL B O 1
ATOM 5310 N N . LYS B 1 210 ? -21.297 11.336 8.008 1 98.31 210 LYS B N 1
ATOM 5311 C CA . LYS B 1 210 ? -22.109 12.492 8.375 1 98.31 210 LYS B CA 1
ATOM 5312 C C . LYS B 1 210 ? -21.266 13.602 8.977 1 98.31 210 LYS B C 1
ATOM 5314 O O . LYS B 1 210 ? -20.562 13.383 9.969 1 98.31 210 LYS B O 1
ATOM 5319 N N . ASP B 1 211 ? -21.312 14.727 8.391 1 97.25 211 ASP B N 1
ATOM 5320 C CA . ASP B 1 211 ? -20.609 15.898 8.906 1 97.25 211 ASP B CA 1
ATOM 5321 C C . ASP B 1 211 ? -21.422 16.578 10.008 1 97.25 211 ASP B C 1
ATOM 5323 O O . ASP B 1 211 ? -22.531 17.047 9.766 1 97.25 211 ASP B O 1
ATOM 5327 N N . ILE B 1 212 ? -20.875 16.625 11.203 1 97.75 212 ILE B N 1
ATOM 5328 C CA . ILE B 1 212 ? -21.578 17.234 12.328 1 97.75 212 ILE B CA 1
ATOM 5329 C C . ILE B 1 212 ? -20.75 18.375 12.898 1 97.75 212 ILE B C 1
ATOM 5331 O O . ILE B 1 212 ? -20.594 18.5 14.117 1 97.75 212 ILE B O 1
ATOM 5335 N N . GLY B 1 213 ? -20.141 19.125 12.023 1 94.31 213 GLY B N 1
ATOM 5336 C CA . GLY B 1 213 ? -19.375 20.297 12.422 1 94.31 213 GLY B CA 1
ATOM 5337 C C . GLY B 1 213 ? -20.234 21.359 13.086 1 94.31 213 GLY B C 1
ATOM 5338 O O . GLY B 1 213 ? -21.453 21.391 12.891 1 94.31 213 GLY B O 1
ATOM 5339 N N . THR B 1 214 ? -19.688 22.203 13.867 1 85.88 214 THR B N 1
ATOM 5340 C CA . THR B 1 214 ? -20.391 23.141 14.742 1 85.88 214 THR B CA 1
ATOM 5341 C C . THR B 1 214 ? -21.047 24.25 13.93 1 85.88 214 THR B C 1
ATOM 5343 O O . THR B 1 214 ? -22.172 24.656 14.211 1 85.88 214 THR B O 1
ATOM 5346 N N . SER B 1 215 ? -20.188 24.953 13.133 1 86.62 215 SER B N 1
ATOM 5347 C CA . SER B 1 215 ? -20.688 26.109 12.422 1 86.62 215 SER B CA 1
ATOM 5348 C C . SER B 1 215 ? -19.922 26.344 11.125 1 86.62 215 SER B C 1
ATOM 5350 O O . SER B 1 215 ? -18.844 25.781 10.93 1 86.62 215 SER B O 1
ATOM 5352 N N . PRO B 1 216 ? -20.5 27.141 10.32 1 84.81 216 PRO B N 1
ATOM 5353 C CA . PRO B 1 216 ? -19.797 27.484 9.078 1 84.81 216 PRO B CA 1
ATOM 5354 C C . PRO B 1 216 ? -18.484 28.203 9.336 1 84.81 216 PRO B C 1
ATOM 5356 O O . PRO B 1 216 ? -17.562 28.141 8.516 1 84.81 216 PRO B O 1
ATOM 5359 N N . SER B 1 217 ? -18.391 28.875 10.477 1 86.12 217 SER B N 1
ATOM 5360 C CA . SER B 1 217 ? -17.172 29.625 10.766 1 86.12 217 SER B CA 1
ATOM 5361 C C . SER B 1 217 ? -16.094 28.703 11.352 1 86.12 217 SER B C 1
ATOM 5363 O O . SER B 1 217 ? -14.906 29.031 11.32 1 86.12 217 SER B O 1
ATOM 5365 N N . GLU B 1 218 ? -16.547 27.656 11.953 1 91.5 218 GLU B N 1
ATOM 5366 C CA . GLU B 1 218 ? -15.617 26.641 12.469 1 91.5 218 GLU B CA 1
ATOM 5367 C C . GLU B 1 218 ? -16.062 25.234 12.094 1 91.5 218 GLU B C 1
ATOM 5369 O O . GLU B 1 218 ? -16.266 24.391 12.961 1 91.5 218 GLU B O 1
ATOM 5374 N N . PRO B 1 219 ? -16.156 25 10.797 1 93.31 219 PRO B N 1
ATOM 5375 C CA . PRO B 1 219 ? -16.719 23.734 10.328 1 93.31 219 PRO B CA 1
ATOM 5376 C C . PRO B 1 219 ? -15.852 22.531 10.703 1 93.31 219 PRO B C 1
ATOM 5378 O O . PRO B 1 219 ? -16.312 21.391 10.633 1 93.31 219 PRO B O 1
ATOM 5381 N N . TRP B 1 220 ? -14.57 22.734 11.156 1 94.56 220 TRP B N 1
ATOM 5382 C CA . TRP B 1 220 ? -13.664 21.641 11.508 1 94.56 220 TRP B CA 1
ATOM 5383 C C . TRP B 1 220 ? -13.914 21.156 12.93 1 94.56 220 TRP B C 1
ATOM 5385 O O . TRP B 1 220 ? -13.445 20.078 13.32 1 94.56 220 TRP B O 1
ATOM 5395 N N . LYS B 1 221 ? -14.664 21.875 13.742 1 95.5 221 LYS B N 1
ATOM 5396 C CA . LYS B 1 221 ? -14.93 21.531 15.133 1 95.5 221 LYS B CA 1
ATOM 5397 C C . LYS B 1 221 ? -16.156 20.625 15.25 1 95.5 221 LYS B C 1
ATOM 5399 O O . LYS B 1 221 ? -17.188 20.891 14.641 1 95.5 221 LYS B O 1
ATOM 5404 N N . ILE B 1 222 ? -16 19.625 16.031 1 97 222 ILE B N 1
ATOM 5405 C CA . ILE B 1 222 ? -17.109 18.703 16.25 1 97 222 ILE B CA 1
ATOM 5406 C C . ILE B 1 222 ? -18.156 19.359 17.141 1 97 222 ILE B C 1
ATOM 5408 O O . ILE B 1 222 ? -17.812 20.094 18.078 1 97 222 ILE B O 1
ATOM 5412 N N . ASP B 1 223 ? -19.422 19.25 16.859 1 97.62 223 ASP B N 1
ATOM 5413 C CA . ASP B 1 223 ? -20.531 19.688 17.719 1 97.62 223 ASP B CA 1
ATOM 5414 C C . ASP B 1 223 ? -20.891 18.594 18.734 1 97.62 223 ASP B C 1
ATOM 5416 O O . ASP B 1 223 ? -21.547 17.609 18.391 1 97.62 223 ASP B O 1
ATOM 5420 N N . ILE B 1 224 ? -20.609 18.875 19.984 1 97.62 224 ILE B N 1
ATOM 5421 C CA . ILE B 1 224 ? -20.734 17.859 21.031 1 97.62 224 ILE B CA 1
ATOM 5422 C C . ILE B 1 224 ? -22.219 17.516 21.234 1 97.62 224 ILE B C 1
ATOM 5424 O O . ILE B 1 224 ? -22.562 16.359 21.484 1 97.62 224 ILE B O 1
ATOM 5428 N N . LEU B 1 225 ? -23.094 18.484 21.156 1 97.56 225 LEU B N 1
ATOM 5429 C CA . LEU B 1 225 ? -24.531 18.25 21.328 1 97.56 225 LEU B CA 1
ATOM 5430 C C . LEU B 1 225 ? -25.078 17.406 20.188 1 97.56 225 LEU B C 1
ATOM 5432 O O . LEU B 1 225 ? -25.859 16.469 20.422 1 97.56 225 LEU B O 1
ATOM 5436 N N . LEU B 1 226 ? -24.688 17.781 19.016 1 98.12 226 LEU B N 1
ATOM 5437 C CA . LEU B 1 226 ? -25.125 16.984 17.859 1 98.12 226 LEU B CA 1
ATOM 5438 C C . LEU B 1 226 ? -24.547 15.578 17.922 1 98.12 226 LEU B C 1
ATOM 5440 O O . LEU B 1 226 ? -25.203 14.617 17.516 1 98.12 226 LEU B O 1
ATOM 5444 N N . LEU B 1 227 ? -23.312 15.477 18.391 1 98.69 227 LEU B N 1
ATOM 5445 C CA . LEU B 1 227 ? -22.688 14.164 18.562 1 98.69 227 LEU B CA 1
ATOM 5446 C C . LEU B 1 227 ? -23.531 13.289 19.484 1 98.69 227 LEU B C 1
ATOM 5448 O O . LEU B 1 227 ? -23.812 12.133 19.156 1 98.69 227 LEU B O 1
ATOM 5452 N N . GLU B 1 228 ? -23.859 13.82 20.609 1 98.69 228 GLU B N 1
ATOM 5453 C CA . GLU B 1 228 ? -24.656 13.062 21.578 1 98.69 228 GLU B CA 1
ATOM 5454 C C . GLU B 1 228 ? -26 12.648 20.984 1 98.69 228 GLU B C 1
ATOM 5456 O O . GLU B 1 228 ? -26.453 11.516 21.172 1 98.69 228 GLU B O 1
ATOM 5461 N N . LYS B 1 229 ? -26.625 13.586 20.297 1 98.62 229 LYS B N 1
ATOM 5462 C CA . LYS B 1 229 ? -27.906 13.305 19.656 1 98.62 229 LYS B CA 1
ATOM 5463 C C . LYS B 1 229 ? -27.797 12.141 18.688 1 98.62 229 LYS B C 1
ATOM 5465 O O . LYS B 1 229 ? -28.641 11.242 18.688 1 98.62 229 LYS B O 1
ATOM 5470 N N . GLU B 1 230 ? -26.766 12.172 17.812 1 98.69 230 GLU B N 1
ATOM 5471 C CA . GLU B 1 230 ? -26.594 11.117 16.828 1 98.69 230 GLU B CA 1
ATOM 5472 C C . GLU B 1 230 ? -26.25 9.789 17.484 1 98.69 230 GLU B C 1
ATOM 5474 O O . GLU B 1 230 ? -26.75 8.734 17.078 1 98.69 230 GLU B O 1
ATOM 5479 N N . LEU B 1 231 ? -25.391 9.805 18.5 1 98.81 231 LEU B N 1
ATOM 5480 C CA . LEU B 1 231 ? -24.969 8.586 19.172 1 98.81 231 LEU B CA 1
ATOM 5481 C C . LEU B 1 231 ? -26.141 7.93 19.906 1 98.81 231 LEU B C 1
ATOM 5483 O O . LEU B 1 231 ? -26.188 6.707 20.031 1 98.81 231 LEU B O 1
ATOM 5487 N N . ALA B 1 232 ? -27.062 8.695 20.344 1 98.56 232 ALA B N 1
ATOM 5488 C CA . ALA B 1 232 ? -28.203 8.203 21.109 1 98.56 232 ALA B CA 1
ATOM 5489 C C . ALA B 1 232 ? -29.109 7.332 20.25 1 98.56 232 ALA B C 1
ATOM 5491 O O . ALA B 1 232 ? -29.938 6.578 20.766 1 98.56 232 ALA B O 1
ATOM 5492 N N . LYS B 1 233 ? -28.938 7.418 18.984 1 98.38 233 LYS B N 1
ATOM 5493 C CA . LYS B 1 233 ? -29.719 6.586 18.078 1 98.38 233 LYS B CA 1
ATOM 5494 C C . LYS B 1 233 ? -29.328 5.117 18.188 1 98.38 233 LYS B C 1
ATOM 5496 O O . LYS B 1 233 ? -29.906 4.254 17.531 1 98.38 233 LYS B O 1
ATOM 5501 N N . GLU B 1 234 ? -28.312 4.844 18.969 1 97.12 234 GLU B N 1
ATOM 5502 C CA . GLU B 1 234 ? -27.859 3.475 19.203 1 97.12 234 GLU B CA 1
ATOM 5503 C C . GLU B 1 234 ? -29.031 2.572 19.609 1 97.12 234 GLU B C 1
ATOM 5505 O O . GLU B 1 234 ? -29.078 1.404 19.219 1 97.12 234 GLU B O 1
ATOM 5510 N N . LYS B 1 235 ? -29.984 3.025 20.328 1 96 235 LYS B N 1
ATOM 5511 C CA . LYS B 1 235 ? -31.125 2.264 20.812 1 96 235 LYS B CA 1
ATOM 5512 C C . LYS B 1 235 ? -32.031 1.854 19.656 1 96 235 LYS B C 1
ATOM 5514 O O . LYS B 1 235 ? -32.812 0.895 19.766 1 96 235 LYS B O 1
ATOM 5519 N N . ASP B 1 236 ? -31.875 2.586 18.562 1 96.69 236 ASP B N 1
ATOM 5520 C CA . ASP B 1 236 ? -32.719 2.324 17.391 1 96.69 236 ASP B CA 1
ATOM 5521 C C . ASP B 1 236 ? -31.984 1.464 16.375 1 96.69 236 ASP B C 1
ATOM 5523 O O . ASP B 1 236 ? -32.375 1.43 15.195 1 96.69 236 ASP B O 1
ATOM 5527 N N . GLY B 1 237 ? -30.875 0.853 16.75 1 96.62 237 GLY B N 1
ATOM 5528 C CA . GLY B 1 237 ? -30.156 -0.057 15.867 1 96.62 237 GLY B CA 1
ATOM 5529 C C . GLY B 1 237 ? -29.078 0.625 15.062 1 96.62 237 GLY B C 1
ATOM 5530 O O . GLY B 1 237 ? -28.578 0.064 14.086 1 96.62 237 GLY B O 1
ATOM 5531 N N . VAL B 1 238 ? -28.703 1.858 15.445 1 98.25 238 VAL B N 1
ATOM 5532 C CA . VAL B 1 238 ? -27.656 2.588 14.75 1 98.25 238 VAL B CA 1
ATOM 5533 C C . VAL B 1 238 ? -26.328 2.396 15.484 1 98.25 238 VAL B C 1
ATOM 5535 O O . VAL B 1 238 ? -26.25 2.605 16.703 1 98.25 238 VAL B O 1
ATOM 5538 N N . ALA B 1 239 ? -25.328 1.865 14.828 1 98.56 239 ALA B N 1
ATOM 5539 C CA . ALA B 1 239 ? -23.984 1.786 15.375 1 98.56 239 ALA B CA 1
ATOM 5540 C C . ALA B 1 239 ? -23.094 2.895 14.805 1 98.56 239 ALA B C 1
ATOM 5542 O O . ALA B 1 239 ? -23.281 3.316 13.664 1 98.56 239 ALA B O 1
ATOM 5543 N N . SER B 1 240 ? -22.109 3.377 15.625 1 98.88 240 SER B N 1
ATOM 5544 C CA . SER B 1 240 ? -21.438 4.613 15.219 1 98.88 240 SER B CA 1
ATOM 5545 C C . SER B 1 240 ? -19.922 4.5 15.344 1 98.88 240 SER B C 1
ATOM 5547 O O . SER B 1 240 ? -19.422 3.879 16.281 1 98.88 240 SER B O 1
ATOM 5549 N N . ILE B 1 241 ? -19.219 5.043 14.406 1 98.94 241 ILE B N 1
ATOM 5550 C CA . ILE B 1 241 ? -17.797 5.395 14.469 1 98.94 241 ILE B CA 1
ATOM 5551 C C . ILE B 1 241 ? -17.641 6.91 14.5 1 98.94 241 ILE B C 1
ATOM 5553 O O . ILE B 1 241 ? -18.312 7.625 13.742 1 98.94 241 ILE B O 1
ATOM 5557 N N . VAL B 1 242 ? -16.891 7.395 15.406 1 98.94 242 VAL B N 1
ATOM 5558 C CA . VAL B 1 242 ? -16.531 8.805 15.438 1 98.94 242 VAL B CA 1
ATOM 5559 C C . VAL B 1 242 ? -15.117 8.992 14.898 1 98.94 242 VAL B C 1
ATOM 5561 O O . VAL B 1 242 ? -14.172 8.375 15.398 1 98.94 242 VAL B O 1
ATOM 5564 N N . SER B 1 243 ? -14.961 9.742 13.836 1 98.81 243 SER B N 1
ATOM 5565 C CA . SER B 1 243 ? -13.664 10 13.211 1 98.81 243 SER B CA 1
ATOM 5566 C C . SER B 1 243 ? -13.312 11.484 13.273 1 98.81 243 SER B C 1
ATOM 5568 O O . SER B 1 243 ? -13.914 12.305 12.578 1 98.81 243 SER B O 1
ATOM 5570 N N . LEU B 1 244 ? -12.289 11.812 14.031 1 98.56 244 LEU B N 1
ATOM 5571 C CA . LEU B 1 244 ? -11.906 13.203 14.25 1 98.56 244 LEU B CA 1
ATOM 5572 C C . LEU B 1 244 ? -10.594 13.523 13.547 1 98.56 244 LEU B C 1
ATOM 5574 O O . LEU B 1 244 ? -9.68 12.688 13.508 1 98.56 244 LEU B O 1
ATOM 5578 N N . SER B 1 245 ? -10.516 14.711 13.07 1 97.56 245 SER B N 1
ATOM 5579 C CA . SER B 1 245 ? -9.289 15.164 12.43 1 97.56 245 SER B CA 1
ATOM 5580 C C . SER B 1 245 ? -8.352 15.828 13.43 1 97.56 245 SER B C 1
ATOM 5582 O O . SER B 1 245 ? -8.766 16.703 14.195 1 97.56 245 SER B O 1
ATOM 5584 N N . SER B 1 246 ? -7.172 15.359 13.555 1 97.88 246 SER B N 1
ATOM 5585 C CA . SER B 1 246 ? -6.066 16.094 14.164 1 97.88 246 SER B CA 1
ATOM 5586 C C . SER B 1 246 ? -5.223 16.797 13.109 1 97.88 246 SER B C 1
ATOM 5588 O O . SER B 1 246 ? -4.191 16.266 12.68 1 97.88 246 SER B O 1
ATOM 5590 N N . GLY B 1 247 ? -5.566 18 12.844 1 96.5 247 GLY B N 1
ATOM 5591 C CA . GLY B 1 247 ? -5.066 18.703 11.664 1 96.5 247 GLY B CA 1
ATOM 5592 C C . GLY B 1 247 ? -5.938 18.5 10.438 1 96.5 247 GLY B C 1
ATOM 5593 O O . GLY B 1 247 ? -5.668 17.625 9.617 1 96.5 247 GLY B O 1
ATOM 5594 N N . GLU B 1 248 ? -7.004 19.359 10.344 1 94.62 248 GLU B N 1
ATOM 5595 C CA . GLU B 1 248 ? -7.875 19.297 9.172 1 94.62 248 GLU B CA 1
ATOM 5596 C C . GLU B 1 248 ? -7.172 19.844 7.934 1 94.62 248 GLU B C 1
ATOM 5598 O O . GLU B 1 248 ? -6.453 20.844 8.008 1 94.62 248 GLU B O 1
ATOM 5603 N N . VAL B 1 249 ? -7.301 19.203 6.84 1 91.5 249 VAL B N 1
ATOM 5604 C CA . VAL B 1 249 ? -6.398 19.312 5.699 1 91.5 249 VAL B CA 1
ATOM 5605 C C . VAL B 1 249 ? -6.5 20.719 5.109 1 91.5 249 VAL B C 1
ATOM 5607 O O . VAL B 1 249 ? -5.523 21.25 4.574 1 91.5 249 VAL B O 1
ATOM 5610 N N . ASN B 1 250 ? -7.551 21.359 5.191 1 91.44 250 ASN B N 1
ATOM 5611 C CA . ASN B 1 250 ? -7.727 22.672 4.562 1 91.44 250 ASN B CA 1
ATOM 5612 C C . ASN B 1 250 ? -7.324 23.797 5.5 1 91.44 250 ASN B C 1
ATOM 5614 O O . ASN B 1 250 ? -6.906 24.875 5.047 1 91.44 250 ASN B O 1
ATOM 5618 N N . THR B 1 251 ? -7.5 23.594 6.812 1 93.19 251 THR B N 1
ATOM 5619 C CA . THR B 1 251 ? -7.27 24.688 7.75 1 93.19 251 THR B CA 1
ATOM 5620 C C . THR B 1 251 ? -6.098 24.375 8.672 1 93.19 251 THR B C 1
ATOM 5622 O O . THR B 1 251 ? -5.516 25.281 9.273 1 93.19 251 THR B O 1
ATOM 5625 N N . GLY B 1 252 ? -5.785 23.125 8.781 1 95.75 252 GLY B N 1
ATOM 5626 C CA . GLY B 1 252 ? -4.762 22.734 9.734 1 95.75 252 GLY B CA 1
ATOM 5627 C C . GLY B 1 252 ? -5.254 22.719 11.164 1 95.75 252 GLY B C 1
ATOM 5628 O O . GLY B 1 252 ? -4.48 22.453 12.094 1 95.75 252 GLY B O 1
ATOM 5629 N N . ARG B 1 253 ? -6.551 22.938 11.367 1 95.12 253 ARG B N 1
ATOM 5630 C CA . ARG B 1 253 ? -7.113 23.078 12.711 1 95.12 253 ARG B CA 1
ATOM 5631 C C . ARG B 1 253 ? -7.516 21.719 13.273 1 95.12 253 ARG B C 1
ATOM 5633 O O . ARG B 1 253 ? -7.434 20.703 12.578 1 95.12 253 ARG B O 1
ATOM 5640 N N . PHE B 1 254 ? -7.918 21.703 14.523 1 96.5 254 PHE B N 1
ATOM 5641 C CA . PHE B 1 254 ? -8.203 20.484 15.258 1 96.5 254 PHE B CA 1
ATOM 5642 C C . PHE B 1 254 ? -9.68 20.375 15.602 1 96.5 254 PHE B C 1
ATOM 5644 O O . PHE B 1 254 ? -10.336 21.391 15.859 1 96.5 254 PHE B O 1
ATOM 5651 N N . ALA B 1 255 ? -10.172 19.188 15.594 1 97.06 255 ALA B N 1
ATOM 5652 C CA . ALA B 1 255 ? -11.609 18.938 15.688 1 97.06 255 ALA B CA 1
ATOM 5653 C C . ALA B 1 255 ? -12.133 19.297 17.078 1 97.06 255 ALA B C 1
ATOM 5655 O O . ALA B 1 255 ? -13.336 19.516 17.266 1 97.06 255 ALA B O 1
ATOM 5656 N N . THR B 1 256 ? -11.242 19.266 18.109 1 95.88 256 THR B N 1
ATOM 5657 C CA . THR B 1 256 ? -11.602 19.594 19.484 1 95.88 256 THR B CA 1
ATOM 5658 C C . THR B 1 256 ? -10.688 20.688 20.031 1 95.88 256 THR B C 1
ATOM 5660 O O . THR B 1 256 ? -9.664 21 19.438 1 95.88 256 THR B O 1
ATOM 5663 N N . ASP B 1 257 ? -11.156 21.219 21.188 1 92.94 257 ASP B N 1
ATOM 5664 C CA . ASP B 1 257 ? -10.359 22.25 21.859 1 92.94 257 ASP B CA 1
ATOM 5665 C C . ASP B 1 257 ? -9.531 21.656 22.984 1 92.94 257 ASP B C 1
ATOM 5667 O O . ASP B 1 257 ? -9.586 22.125 24.125 1 92.94 257 ASP B O 1
ATOM 5671 N N . GLY B 1 258 ? -8.898 20.578 22.656 1 95.38 258 GLY B N 1
ATOM 5672 C CA . GLY B 1 258 ? -7.938 20.031 23.609 1 95.38 258 GLY B CA 1
ATOM 5673 C C . GLY B 1 258 ? -8.461 18.828 24.375 1 95.38 258 GLY B C 1
ATOM 5674 O O . GLY B 1 258 ? -9.469 18.234 23.984 1 95.38 258 GLY B O 1
ATOM 5675 N N . ARG B 1 259 ? -7.801 18.5 25.453 1 97.19 259 ARG B N 1
ATOM 5676 C CA . ARG B 1 259 ? -7.969 17.234 26.188 1 97.19 259 ARG B CA 1
ATOM 5677 C C . ARG B 1 259 ? -9.344 17.172 26.844 1 97.19 259 ARG B C 1
ATOM 5679 O O . ARG B 1 259 ? -9.977 16.109 26.859 1 97.19 259 ARG B O 1
ATOM 5686 N N . GLU B 1 260 ? -9.82 18.25 27.406 1 97.62 260 GLU B N 1
ATOM 5687 C CA . GLU B 1 260 ? -11.102 18.25 28.109 1 97.62 260 GLU B CA 1
ATOM 5688 C C . GLU B 1 260 ? -12.242 17.906 27.156 1 97.62 260 GLU B C 1
ATOM 5690 O O . GLU B 1 260 ? -13.117 17.109 27.5 1 97.62 260 GLU B O 1
ATOM 5695 N N . GLU B 1 261 ? -12.234 18.547 26.047 1 97.56 261 GLU B N 1
ATOM 5696 C CA . GLU B 1 261 ? -13.281 18.25 25.078 1 97.56 261 GLU B CA 1
ATOM 5697 C C . GLU B 1 261 ? -13.133 16.844 24.5 1 97.56 261 GLU B C 1
ATOM 5699 O O . GLU B 1 261 ? -14.133 16.156 24.25 1 97.56 261 GLU B O 1
ATOM 5704 N N . MET B 1 262 ? -11.938 16.375 24.25 1 98.44 262 MET B N 1
ATOM 5705 C CA . MET B 1 262 ? -11.711 15.008 23.812 1 98.44 262 MET B CA 1
ATOM 5706 C C . MET B 1 262 ? -12.242 14.016 24.844 1 98.44 262 MET B C 1
ATOM 5708 O O . MET B 1 262 ? -12.734 12.945 24.484 1 98.44 262 MET B O 1
ATOM 5712 N N . GLN B 1 263 ? -12.062 14.359 26.094 1 98.62 263 GLN B N 1
ATOM 5713 C CA . GLN B 1 263 ? -12.578 13.508 27.172 1 98.62 263 GLN B CA 1
ATOM 5714 C C . GLN B 1 263 ? -14.102 13.398 27.094 1 98.62 263 GLN B C 1
ATOM 5716 O O . GLN B 1 263 ? -14.664 12.32 27.328 1 98.62 263 GLN B O 1
ATOM 5721 N N . LYS B 1 264 ? -14.75 14.5 26.812 1 98.62 264 LYS B N 1
ATOM 5722 C CA . LYS B 1 264 ? -16.203 14.469 26.641 1 98.62 264 LYS B CA 1
ATOM 5723 C C . LYS B 1 264 ? -16.594 13.547 25.484 1 98.62 264 LYS B C 1
ATOM 5725 O O . LYS B 1 264 ? -17.547 12.781 25.594 1 98.62 264 LYS B O 1
ATOM 5730 N N . VAL B 1 265 ? -15.883 13.664 24.375 1 98.75 265 VAL B N 1
ATOM 5731 C CA . VAL B 1 265 ? -16.141 12.797 23.219 1 98.75 265 VAL B CA 1
ATOM 5732 C C . VAL B 1 265 ? -15.945 11.336 23.625 1 98.75 265 VAL B C 1
ATOM 5734 O O . VAL B 1 265 ? -16.781 10.484 23.297 1 98.75 265 VAL B O 1
ATOM 5737 N N . ARG B 1 266 ? -14.836 11.047 24.344 1 98.69 266 ARG B N 1
ATOM 5738 C CA . ARG B 1 266 ? -14.539 9.688 24.797 1 98.69 266 ARG B CA 1
ATOM 5739 C C . ARG B 1 266 ? -15.664 9.141 25.672 1 98.69 266 ARG B C 1
ATOM 5741 O O . ARG B 1 266 ? -16.078 7.992 25.5 1 98.69 266 ARG B O 1
ATOM 5748 N N . GLU B 1 267 ? -16.125 9.945 26.594 1 98.75 267 GLU B N 1
ATOM 5749 C CA . GLU B 1 267 ? -17.203 9.539 27.484 1 98.75 267 GLU B CA 1
ATOM 5750 C C . GLU B 1 267 ? -18.469 9.195 26.703 1 98.75 267 GLU B C 1
ATOM 5752 O O . GLU B 1 267 ? -19.156 8.211 27.016 1 98.75 267 GLU B O 1
ATOM 5757 N N . LEU B 1 268 ? -18.812 10.016 25.734 1 98.81 268 LEU B N 1
ATOM 5758 C CA . LEU B 1 268 ? -19.984 9.75 24.891 1 98.81 268 LEU B CA 1
ATOM 5759 C C . LEU B 1 268 ? -19.812 8.461 24.109 1 98.81 268 LEU B C 1
ATOM 5761 O O . LEU B 1 268 ? -20.734 7.66 24 1 98.81 268 LEU B O 1
ATOM 5765 N N . CYS B 1 269 ? -18.625 8.25 23.531 1 98.81 269 CYS B N 1
ATOM 5766 C CA . CYS B 1 269 ? -18.359 7.023 22.781 1 98.81 269 CYS B CA 1
ATOM 5767 C C . CYS B 1 269 ? -18.5 5.801 23.672 1 98.81 269 CYS B C 1
ATOM 5769 O O . CYS B 1 269 ? -19.031 4.773 23.25 1 98.81 269 CYS B O 1
ATOM 5771 N N . ASP B 1 270 ? -17.984 5.926 24.922 1 98.62 270 ASP B N 1
ATOM 5772 C CA . ASP B 1 270 ? -18.109 4.828 25.875 1 98.62 270 ASP B CA 1
ATOM 5773 C C . ASP B 1 270 ? -19.578 4.551 26.203 1 98.62 270 ASP B C 1
ATOM 5775 O O . ASP B 1 270 ? -20 3.396 26.234 1 98.62 270 ASP B O 1
ATOM 5779 N N . ARG B 1 271 ? -20.281 5.602 26.453 1 98.38 271 ARG B N 1
ATOM 5780 C CA . ARG B 1 271 ? -21.688 5.484 26.859 1 98.38 271 ARG B CA 1
ATOM 5781 C C . ARG B 1 271 ? -22.516 4.793 25.766 1 98.38 271 ARG B C 1
ATOM 5783 O O . ARG B 1 271 ? -23.375 3.971 26.078 1 98.38 271 ARG B O 1
ATOM 5790 N N . TYR B 1 272 ? -22.25 5.062 24.516 1 98.31 272 TYR B N 1
ATOM 5791 C CA . TYR B 1 272 ? -23.109 4.59 23.438 1 98.31 272 TYR B CA 1
ATOM 5792 C C . TYR B 1 272 ? -22.438 3.486 22.641 1 98.31 272 TYR B C 1
ATOM 5794 O O . TYR B 1 272 ? -22.969 3.027 21.625 1 98.31 272 TYR B O 1
ATOM 5802 N N . GLY B 1 273 ? -21.203 3.059 23.031 1 97.94 273 GLY B N 1
ATOM 5803 C CA . GLY B 1 273 ? -20.5 1.943 22.406 1 97.94 273 GLY B CA 1
ATOM 5804 C C . GLY B 1 273 ? -19.922 2.287 21.047 1 97.94 273 GLY B C 1
ATOM 5805 O O . GLY B 1 273 ? -19.906 1.443 20.156 1 97.94 273 GLY B O 1
ATOM 5806 N N . ALA B 1 274 ? -19.531 3.521 20.812 1 98.75 274 ALA B N 1
ATOM 5807 C CA . ALA B 1 274 ? -18.969 3.971 19.547 1 98.75 274 ALA B CA 1
ATOM 5808 C C . ALA B 1 274 ? -17.438 3.797 19.547 1 98.75 274 ALA B C 1
ATOM 5810 O O . ALA B 1 274 ? -16.828 3.65 20.594 1 98.75 274 ALA B O 1
ATOM 5811 N N . TRP B 1 275 ? -16.859 3.621 18.406 1 98.88 275 TRP B N 1
ATOM 5812 C CA . TRP B 1 275 ? -15.414 3.582 18.188 1 98.88 275 TRP B CA 1
ATOM 5813 C C . TRP B 1 275 ? -14.875 4.977 17.875 1 98.88 275 TRP B C 1
ATOM 5815 O O . TRP B 1 275 ? -15.438 5.699 17.047 1 98.88 275 TRP B O 1
ATOM 5825 N N . LEU B 1 276 ? -13.82 5.41 18.562 1 98.88 276 LEU B N 1
ATOM 5826 C CA . LEU B 1 276 ? -13.227 6.727 18.375 1 98.88 276 LEU B CA 1
ATOM 5827 C C . LEU B 1 276 ? -11.914 6.625 17.594 1 98.88 276 LEU B C 1
ATOM 5829 O O . LEU B 1 276 ? -10.922 6.117 18.109 1 98.88 276 LEU B O 1
ATOM 5833 N N . HIS B 1 277 ? -11.914 7.094 16.344 1 98.94 277 HIS B N 1
ATOM 5834 C CA . HIS B 1 277 ? -10.75 7.125 15.469 1 98.94 277 HIS B CA 1
ATOM 5835 C C . HIS B 1 277 ? -10.25 8.547 15.266 1 98.94 277 HIS B C 1
ATOM 5837 O O . HIS B 1 277 ? -11.047 9.484 15.141 1 98.94 277 HIS B O 1
ATOM 5843 N N . VAL B 1 278 ? -8.93 8.734 15.25 1 98.81 278 VAL B N 1
ATOM 5844 C CA . VAL B 1 278 ? -8.328 10.039 14.984 1 98.81 278 VAL B CA 1
ATOM 5845 C C . VAL B 1 278 ? -7.484 9.969 13.719 1 98.81 278 VAL B C 1
ATOM 5847 O O . VAL B 1 278 ? -6.551 9.172 13.625 1 98.81 278 VAL B O 1
ATOM 5850 N N . ASP B 1 279 ? -7.859 10.742 12.742 1 98.69 279 ASP B N 1
ATOM 5851 C CA . ASP B 1 279 ? -7.016 10.984 11.578 1 98.69 279 ASP B CA 1
ATOM 5852 C C . ASP B 1 279 ? -5.988 12.078 11.859 1 98.69 279 ASP B C 1
ATOM 5854 O O . ASP B 1 279 ? -6.289 13.266 11.719 1 98.69 279 ASP B O 1
ATOM 5858 N N . GLY B 1 280 ? -4.797 11.641 12.211 1 98.56 280 GLY B N 1
ATOM 5859 C CA . GLY B 1 280 ? -3.707 12.555 12.516 1 98.56 280 GLY B CA 1
ATOM 5860 C C . GLY B 1 280 ? -2.594 12.516 11.484 1 98.56 280 GLY B C 1
ATOM 5861 O O . GLY B 1 280 ? -1.415 12.461 11.836 1 98.56 280 GLY B O 1
ATOM 5862 N N . ALA B 1 281 ? -2.918 12.547 10.164 1 97.94 281 ALA B N 1
ATOM 5863 C CA . ALA B 1 281 ? -1.946 12.398 9.086 1 97.94 281 ALA B CA 1
ATOM 5864 C C . ALA B 1 281 ? -0.745 13.312 9.297 1 97.94 281 ALA B C 1
ATOM 5866 O O . ALA B 1 281 ? 0.396 12.922 9.047 1 97.94 281 ALA B O 1
ATOM 5867 N N . PHE B 1 282 ? -1.022 14.562 9.695 1 96.75 282 PHE B N 1
ATOM 5868 C CA . PHE B 1 282 ? 0.086 15.477 9.938 1 96.75 282 PHE B CA 1
ATOM 5869 C C . PHE B 1 282 ? -0.087 16.203 11.258 1 96.75 282 PHE B C 1
ATOM 5871 O O . PHE B 1 282 ? 0.895 16.5 11.945 1 96.75 282 PHE B O 1
ATOM 5878 N N . GLY B 1 283 ? -1.276 16.375 11.742 1 98 283 GLY B N 1
ATOM 5879 C CA . GLY B 1 283 ? -1.53 17.203 12.914 1 98 283 GLY B CA 1
ATOM 5880 C C . GLY B 1 283 ? -1.07 16.562 14.203 1 98 283 GLY B C 1
ATOM 5881 O O . GLY B 1 283 ? -0.861 17.234 15.211 1 98 283 GLY B O 1
ATOM 5882 N N . ILE B 1 284 ? -0.913 15.258 14.219 1 98 284 ILE B N 1
ATOM 5883 C CA . ILE B 1 284 ? -0.544 14.539 15.43 1 98 284 ILE B CA 1
ATOM 5884 C C . ILE B 1 284 ? 0.843 14.977 15.891 1 98 284 ILE B C 1
ATOM 5886 O O . ILE B 1 284 ? 1.176 14.867 17.078 1 98 284 ILE B O 1
ATOM 5890 N N . PHE B 1 285 ? 1.668 15.547 15.039 1 98.5 285 PHE B N 1
ATOM 5891 C CA . PHE B 1 285 ? 3.035 15.922 15.375 1 98.5 285 PHE B CA 1
ATOM 5892 C C . PHE B 1 285 ? 3.059 17.234 16.141 1 98.5 285 PHE B C 1
ATOM 5894 O O . PHE B 1 285 ? 4.098 17.641 16.672 1 98.5 285 PHE B O 1
ATOM 5901 N N . ALA B 1 286 ? 1.894 17.922 16.234 1 98.5 286 ALA B N 1
ATOM 5902 C CA . ALA B 1 286 ? 1.805 19.078 17.125 1 98.5 286 ALA B CA 1
ATOM 5903 C C . ALA B 1 286 ? 2.172 18.703 18.562 1 98.5 286 ALA B C 1
ATOM 5905 O O . ALA B 1 286 ? 2.717 19.531 19.297 1 98.5 286 ALA B O 1
ATOM 5906 N N . GLN B 1 287 ? 1.924 17.453 18.906 1 97.94 287 GLN B N 1
ATOM 5907 C CA . GLN B 1 287 ? 2.205 16.969 20.266 1 97.94 287 GLN B CA 1
ATOM 5908 C C . GLN B 1 287 ? 3.699 16.734 20.453 1 97.94 287 GLN B C 1
ATOM 5910 O O . GLN B 1 287 ? 4.152 16.516 21.578 1 97.94 287 GLN B O 1
ATOM 5915 N N . SER B 1 288 ? 4.492 16.859 19.406 1 98.5 288 SER B N 1
ATOM 5916 C CA . SER B 1 288 ? 5.934 16.641 19.469 1 98.5 288 SER B CA 1
ATOM 5917 C C . SER B 1 288 ? 6.695 17.953 19.375 1 98.5 288 SER B C 1
ATOM 5919 O O . SER B 1 288 ? 7.926 17.969 19.266 1 98.5 288 SER B O 1
ATOM 5921 N N . LEU B 1 289 ? 5.984 19.078 19.375 1 98.69 289 LEU B N 1
ATOM 5922 C CA . LEU B 1 289 ? 6.609 20.391 19.406 1 98.69 289 LEU B CA 1
ATOM 5923 C C . LEU B 1 289 ? 7.297 20.641 20.75 1 98.69 289 LEU B C 1
ATOM 5925 O O . LEU B 1 289 ? 6.988 19.969 21.734 1 98.69 289 LEU B O 1
ATOM 5929 N N . PRO B 1 290 ? 8.234 21.609 20.797 1 98.12 290 PRO B N 1
ATOM 5930 C CA . PRO B 1 290 ? 8.891 21.922 22.078 1 98.12 290 PRO B CA 1
ATOM 5931 C C . PRO B 1 290 ? 7.91 22.344 23.156 1 98.12 290 PRO B C 1
ATOM 5933 O O . PRO B 1 290 ? 6.914 23 22.875 1 98.12 290 PRO B O 1
ATOM 5936 N N . ASN B 1 291 ? 8.281 21.953 24.359 1 96.94 291 ASN B N 1
ATOM 5937 C CA . ASN B 1 291 ? 7.473 22.344 25.516 1 96.94 291 ASN B CA 1
ATOM 5938 C C . ASN B 1 291 ? 7.828 23.75 25.984 1 96.94 291 ASN B C 1
ATOM 5940 O O . ASN B 1 291 ? 8.438 23.922 27.047 1 96.94 291 ASN B O 1
ATOM 5944 N N . THR B 1 292 ? 7.461 24.75 25.281 1 97.56 292 THR B N 1
ATOM 5945 C CA . THR B 1 292 ? 7.664 26.156 25.594 1 97.56 292 THR B CA 1
ATOM 5946 C C . THR B 1 292 ? 6.355 26.938 25.484 1 97.56 292 THR B C 1
ATOM 5948 O O . THR B 1 292 ? 5.375 26.422 24.938 1 97.56 292 THR B O 1
ATOM 5951 N N . SER B 1 293 ? 6.344 28.156 25.953 1 97.12 293 SER B N 1
ATOM 5952 C CA . SER B 1 293 ? 5.16 29 25.891 1 97.12 293 SER B CA 1
ATOM 5953 C C . SER B 1 293 ? 4.785 29.328 24.453 1 97.12 293 SER B C 1
ATOM 5955 O O . SER B 1 293 ? 3.611 29.531 24.141 1 97.12 293 SER B O 1
ATOM 5957 N N . GLU B 1 294 ? 5.781 29.266 23.594 1 97.06 294 GLU B N 1
ATOM 5958 C CA . GLU B 1 294 ? 5.582 29.578 22.188 1 97.06 294 GLU B CA 1
ATOM 5959 C C . GLU B 1 294 ? 4.551 28.656 21.547 1 97.06 294 GLU B C 1
ATOM 5961 O O . GLU B 1 294 ? 3.746 29.078 20.719 1 97.06 294 GLU B O 1
ATOM 5966 N N . PHE B 1 295 ? 4.566 27.375 22 1 97.94 295 PHE B N 1
ATOM 5967 C CA . PHE B 1 295 ? 3.746 26.375 21.328 1 97.94 295 PHE B CA 1
ATOM 5968 C C . PHE B 1 295 ? 2.664 25.844 22.266 1 97.94 295 PHE B C 1
ATOM 5970 O O . PHE B 1 295 ? 1.992 24.859 21.938 1 97.94 295 PHE B O 1
ATOM 5977 N N . ALA B 1 296 ? 2.463 26.453 23.406 1 97 296 ALA B N 1
ATOM 5978 C CA . ALA B 1 296 ? 1.573 25.953 24.453 1 97 296 ALA B CA 1
ATOM 5979 C C . ALA B 1 296 ? 0.131 25.891 23.953 1 97 296 ALA B C 1
ATOM 5981 O O . ALA B 1 296 ? -0.578 24.906 24.219 1 97 296 ALA B O 1
ATOM 5982 N N . SER B 1 297 ? -0.317 26.922 23.297 1 95.88 297 SER B N 1
ATOM 5983 C CA . SER B 1 297 ? -1.694 26.969 22.812 1 95.88 297 SER B CA 1
ATOM 5984 C C . SER B 1 297 ? -1.951 25.859 21.797 1 95.88 297 SER B C 1
ATOM 5986 O O . SER B 1 297 ? -2.959 25.156 21.875 1 95.88 297 SER B O 1
ATOM 5988 N N . LEU B 1 298 ? -1.047 25.734 20.828 1 97.06 298 LEU B N 1
ATOM 5989 C CA . LEU B 1 298 ? -1.178 24.734 19.797 1 97.06 298 LEU B CA 1
ATOM 5990 C C . LEU B 1 298 ? -1.141 23.328 20.391 1 97.06 298 LEU B C 1
ATOM 5992 O O . LEU B 1 298 ? -1.935 22.469 20 1 97.06 298 LEU B O 1
ATOM 5996 N N . LYS B 1 299 ? -0.219 23.031 21.297 1 97.75 299 LYS B N 1
ATOM 5997 C CA . LYS B 1 299 ? -0.153 21.734 21.984 1 97.75 299 LYS B CA 1
ATOM 5998 C C . LYS B 1 299 ? -1.412 21.484 22.812 1 97.75 299 LYS B C 1
ATOM 6000 O O . LYS B 1 299 ? -1.876 20.359 22.906 1 97.75 299 LYS B O 1
ATOM 6005 N N . GLY B 1 300 ? -1.96 22.547 23.344 1 96.81 300 GLY B N 1
ATOM 6006 C CA . GLY B 1 300 ? -3.184 22.453 24.125 1 96.81 300 GLY B CA 1
ATOM 6007 C C . GLY B 1 300 ? -4.383 22.031 23.297 1 96.81 300 GLY B C 1
ATOM 6008 O O . GLY B 1 300 ? -5.105 21.094 23.672 1 96.81 300 GLY B O 1
ATOM 6009 N N . VAL B 1 301 ? -4.602 22.672 22.156 1 95.31 301 VAL B N 1
ATOM 6010 C CA . VAL B 1 301 ? -5.797 22.422 21.344 1 95.31 301 VAL B CA 1
ATOM 6011 C C . VAL B 1 301 ? -5.676 21.078 20.641 1 95.31 301 VAL B C 1
ATOM 6013 O O . VAL B 1 301 ? -6.684 20.5 20.234 1 95.31 301 VAL B O 1
ATOM 6016 N N . SER B 1 302 ? -4.441 20.547 20.531 1 96.94 302 SER B N 1
ATOM 6017 C CA . SER B 1 302 ? -4.23 19.281 19.828 1 96.94 302 SER B CA 1
ATOM 6018 C C . SER B 1 302 ? -4.129 18.125 20.812 1 96.94 302 SER B C 1
ATOM 6020 O O . SER B 1 302 ? -3.877 16.984 20.406 1 96.94 302 SER B O 1
ATOM 6022 N N . ALA B 1 303 ? -4.344 18.344 22.094 1 97.75 303 ALA B N 1
ATOM 6023 C CA . ALA B 1 303 ? -4.148 17.344 23.141 1 97.75 303 ALA B CA 1
ATOM 6024 C C . ALA B 1 303 ? -5.312 16.344 23.188 1 97.75 303 ALA B C 1
ATOM 6026 O O . ALA B 1 303 ? -6.414 16.656 22.719 1 97.75 303 ALA B O 1
ATOM 6027 N N . GLY B 1 304 ? -5.035 15.125 23.656 1 98.12 304 GLY B N 1
ATOM 6028 C CA . GLY B 1 304 ? -6.086 14.172 23.938 1 98.12 304 GLY B CA 1
ATOM 6029 C C . GLY B 1 304 ? -6.148 13.023 22.953 1 98.12 304 GLY B C 1
ATOM 6030 O O . GLY B 1 304 ? -6.996 12.141 23.062 1 98.12 304 GLY B O 1
ATOM 6031 N N . ILE B 1 305 ? -5.215 12.938 22.031 1 97.38 305 ILE B N 1
ATOM 6032 C CA . ILE B 1 305 ? -5.281 11.945 20.969 1 97.38 305 ILE B CA 1
ATOM 6033 C C . ILE B 1 305 ? -5.156 10.547 21.562 1 97.38 305 ILE B C 1
ATOM 6035 O O . ILE B 1 305 ? -5.625 9.57 20.969 1 97.38 305 ILE B O 1
ATOM 6039 N N . GLN B 1 306 ? -4.586 10.398 22.797 1 97.44 306 GLN B N 1
ATOM 6040 C CA . GLN B 1 306 ? -4.406 9.117 23.453 1 97.44 306 GLN B CA 1
ATOM 6041 C C . GLN B 1 306 ? -5.746 8.5 23.844 1 97.44 306 GLN B C 1
ATOM 6043 O O . GLN B 1 306 ? -5.824 7.309 24.141 1 97.44 306 GLN B O 1
ATOM 6048 N N . LEU B 1 307 ? -6.777 9.273 23.828 1 98.31 307 LEU B N 1
ATOM 6049 C CA . LEU B 1 307 ? -8.102 8.797 24.219 1 98.31 307 LEU B CA 1
ATOM 6050 C C . LEU B 1 307 ? -8.773 8.055 23.062 1 98.31 307 LEU B C 1
ATOM 6052 O O . LEU B 1 307 ? -9.805 7.406 23.25 1 98.31 307 LEU B O 1
ATOM 6056 N N . ALA B 1 308 ? -8.211 8.086 21.875 1 98.62 308 ALA B N 1
ATOM 6057 C CA . ALA B 1 308 ? -8.766 7.418 20.703 1 98.62 308 ALA B CA 1
ATOM 6058 C C . ALA B 1 308 ? -8.594 5.906 20.797 1 98.62 308 ALA B C 1
ATOM 6060 O O . ALA B 1 308 ? -7.762 5.414 21.562 1 98.62 308 ALA B O 1
ATOM 6061 N N . ASP B 1 309 ? -9.43 5.152 20.094 1 98.62 309 ASP B N 1
ATOM 6062 C CA . ASP B 1 309 ? -9.266 3.709 19.922 1 98.62 309 ASP B CA 1
ATOM 6063 C C . ASP B 1 309 ? -8.227 3.389 18.859 1 98.62 309 ASP B C 1
ATOM 6065 O O . ASP B 1 309 ? -7.574 2.344 18.906 1 98.62 309 ASP B O 1
ATOM 6069 N N . SER B 1 310 ? -8.062 4.219 17.922 1 98.81 310 SER B N 1
ATOM 6070 C CA . SER B 1 310 ? -7.082 4.062 16.844 1 98.81 310 SER B CA 1
ATOM 6071 C C . SER B 1 310 ? -6.637 5.414 16.312 1 98.81 310 SER B C 1
ATOM 6073 O O . SER B 1 310 ? -7.363 6.402 16.406 1 98.81 310 SER B O 1
ATOM 6075 N N . ILE B 1 311 ? -5.43 5.465 15.789 1 98.88 311 ILE B N 1
ATOM 6076 C CA . ILE B 1 311 ? -4.809 6.691 15.312 1 98.88 311 ILE B CA 1
ATOM 6077 C C . ILE B 1 311 ? -4.133 6.438 13.961 1 98.88 311 ILE B C 1
ATOM 6079 O O . ILE B 1 311 ? -3.434 5.438 13.789 1 98.88 311 ILE B O 1
ATOM 6083 N N . THR B 1 312 ? -4.391 7.297 13.016 1 98.75 312 THR B N 1
ATOM 6084 C CA . THR B 1 312 ? -3.729 7.336 11.719 1 98.75 312 THR B CA 1
ATOM 6085 C C . THR B 1 312 ? -2.613 8.383 11.711 1 98.75 312 THR B C 1
ATOM 6087 O O . THR B 1 312 ? -2.799 9.5 12.188 1 98.75 312 THR B O 1
ATOM 6090 N N . GLY B 1 313 ? -1.463 8.023 11.141 1 98.44 313 GLY B N 1
ATOM 6091 C CA . GLY B 1 313 ? -0.383 8.961 10.898 1 98.44 313 GLY B CA 1
ATOM 6092 C C . GLY B 1 313 ? 0.321 8.734 9.578 1 98.44 313 GLY B C 1
ATOM 6093 O O . GLY B 1 313 ? 0.099 7.719 8.914 1 98.44 313 GLY B O 1
ATOM 6094 N N . ASP B 1 314 ? 1.058 9.75 9.164 1 98.12 314 ASP B N 1
ATOM 6095 C CA . ASP B 1 314 ? 1.775 9.688 7.898 1 98.12 314 ASP B CA 1
ATOM 6096 C C . ASP B 1 314 ? 3.25 10.047 8.078 1 98.12 314 ASP B C 1
ATOM 6098 O O . ASP B 1 314 ? 3.576 11.156 8.516 1 98.12 314 ASP B O 1
ATOM 6102 N N . GLY B 1 315 ? 4.141 9.141 7.656 1 98 315 GLY B N 1
ATOM 6103 C CA . GLY B 1 315 ? 5.57 9.359 7.805 1 98 315 GLY B CA 1
ATOM 6104 C C . GLY B 1 315 ? 6.16 10.227 6.707 1 98 315 GLY B C 1
ATOM 6105 O O . GLY B 1 315 ? 7.148 10.93 6.922 1 98 315 GLY B O 1
ATOM 6106 N N . HIS B 1 316 ? 5.57 10.188 5.477 1 98.44 316 HIS B N 1
ATOM 6107 C CA . HIS B 1 316 ? 6.145 10.914 4.352 1 98.44 316 HIS B CA 1
ATOM 6108 C C . HIS B 1 316 ? 5.648 12.352 4.309 1 98.44 316 HIS B C 1
ATOM 6110 O O . HIS B 1 316 ? 5.754 13.016 3.275 1 98.44 316 HIS B O 1
ATOM 6116 N N . LYS B 1 317 ? 5 12.844 5.352 1 97.94 317 LYS B N 1
ATOM 6117 C CA . LYS B 1 317 ? 4.629 14.242 5.543 1 97.94 317 LYS B CA 1
ATOM 6118 C C . LYS B 1 317 ? 5.605 14.945 6.48 1 97.94 317 LYS B C 1
ATOM 6120 O O . LYS B 1 317 ? 6.781 15.125 6.141 1 97.94 317 LYS B O 1
ATOM 6125 N N . MET B 1 318 ? 5.316 15.062 7.707 1 97.94 318 MET B N 1
ATOM 6126 C CA . MET B 1 318 ? 6.145 15.875 8.586 1 97.94 318 MET B CA 1
ATOM 6127 C C . MET B 1 318 ? 7.387 15.109 9.031 1 97.94 318 MET B C 1
ATOM 6129 O O . MET B 1 318 ? 8.367 15.711 9.477 1 97.94 318 MET B O 1
ATOM 6133 N N . LEU B 1 319 ? 7.441 13.734 8.922 1 98.19 319 LEU B N 1
ATOM 6134 C CA . LEU B 1 319 ? 8.625 12.969 9.297 1 98.19 319 LEU B CA 1
ATOM 6135 C C . LEU B 1 319 ? 9.641 12.945 8.164 1 98.19 319 LEU B C 1
ATOM 6137 O O . LEU B 1 319 ? 10.773 12.508 8.352 1 98.19 319 LEU B O 1
ATOM 6141 N N . ASN B 1 320 ? 9.289 13.453 7.031 1 98.38 320 ASN B N 1
ATOM 6142 C CA . ASN B 1 320 ? 10.211 13.633 5.914 1 98.38 320 ASN B CA 1
ATOM 6143 C C . ASN B 1 320 ? 10.938 12.336 5.574 1 98.38 320 ASN B C 1
ATOM 6145 O O . ASN B 1 320 ? 12.156 12.344 5.379 1 98.38 320 ASN B O 1
ATOM 6149 N N . VAL B 1 321 ? 10.25 11.234 5.543 1 98.62 321 VAL B N 1
ATOM 6150 C CA . VAL B 1 321 ? 10.727 9.977 4.961 1 98.62 321 VAL B CA 1
ATOM 6151 C C . VAL B 1 321 ? 10.125 9.797 3.57 1 98.62 321 VAL B C 1
ATOM 6153 O O . VAL B 1 321 ? 9.156 10.469 3.207 1 98.62 321 VAL B O 1
ATOM 6156 N N . PRO B 1 322 ? 10.688 8.953 2.701 1 98.19 322 PRO B N 1
ATOM 6157 C CA . PRO B 1 322 ? 10.227 8.828 1.315 1 98.19 322 PRO B CA 1
ATOM 6158 C C . PRO B 1 322 ? 8.812 8.266 1.21 1 98.19 322 PRO B C 1
ATOM 6160 O O . PRO B 1 322 ? 8.359 7.559 2.113 1 98.19 322 PRO B O 1
ATOM 6163 N N . TYR B 1 323 ? 8.117 8.68 0.105 1 97.88 323 TYR B N 1
ATOM 6164 C CA . TYR B 1 323 ? 6.906 7.957 -0.265 1 97.88 323 TYR B CA 1
ATOM 6165 C C . TYR B 1 323 ? 7.203 6.48 -0.5 1 97.88 323 TYR B C 1
ATOM 6167 O O . TYR B 1 323 ? 8.281 6.129 -0.983 1 97.88 323 TYR B O 1
ATOM 6175 N N . ASP B 1 324 ? 6.301 5.648 -0.263 1 96.69 324 ASP B N 1
ATOM 6176 C CA . ASP B 1 324 ? 5.102 5.918 0.527 1 96.69 324 ASP B CA 1
ATOM 6177 C C . ASP B 1 324 ? 5.238 5.344 1.938 1 96.69 324 ASP B C 1
ATOM 6179 O O . ASP B 1 324 ? 5.902 4.328 2.141 1 96.69 324 ASP B O 1
ATOM 6183 N N . CYS B 1 325 ? 4.82 6.059 2.871 1 98.5 325 CYS B N 1
ATOM 6184 C CA . CYS B 1 325 ? 4.98 5.629 4.254 1 98.5 325 CYS B CA 1
ATOM 6185 C C . CYS B 1 325 ? 3.895 6.227 5.141 1 98.5 325 CYS B C 1
ATOM 6187 O O . CYS B 1 325 ? 3.82 7.445 5.305 1 98.5 325 CYS B O 1
ATOM 6189 N N . GLY B 1 326 ? 2.986 5.465 5.684 1 98.44 326 GLY B N 1
ATOM 6190 C CA . GLY B 1 326 ? 2.053 5.785 6.754 1 98.44 326 GLY B CA 1
ATOM 6191 C C . GLY B 1 326 ? 2.193 4.875 7.961 1 98.44 326 GLY B C 1
ATOM 6192 O O . GLY B 1 326 ? 3.045 3.984 7.977 1 98.44 326 GLY B O 1
ATOM 6193 N N . PHE B 1 327 ? 1.518 5.109 9.008 1 98.81 327 PHE B N 1
ATOM 6194 C CA . PHE B 1 327 ? 1.519 4.23 10.172 1 98.81 327 PHE B CA 1
ATOM 6195 C C . PHE B 1 327 ? 0.175 4.277 10.891 1 98.81 327 PHE B C 1
ATOM 6197 O O . PHE B 1 327 ? -0.59 5.23 10.719 1 98.81 327 PHE B O 1
ATOM 6204 N N . PHE B 1 328 ? -0.097 3.25 11.578 1 98.88 328 PHE B N 1
ATOM 6205 C CA . PHE B 1 328 ? -1.372 3.049 12.25 1 98.88 328 PHE B CA 1
ATOM 6206 C C . PHE B 1 328 ? -1.159 2.492 13.656 1 98.88 328 PHE B C 1
ATOM 6208 O O . PHE B 1 328 ? -0.311 1.621 13.859 1 98.88 328 PHE B O 1
ATOM 6215 N N . PHE B 1 329 ? -1.899 3.035 14.602 1 98.81 329 PHE B N 1
ATOM 6216 C CA . PHE B 1 329 ? -1.886 2.543 15.969 1 98.81 329 PHE B CA 1
ATOM 6217 C C . PHE B 1 329 ? -3.297 2.211 16.438 1 98.81 329 PHE B C 1
ATOM 6219 O O . PHE B 1 329 ? -4.246 2.934 16.125 1 98.81 329 PHE B O 1
ATOM 6226 N N . THR B 1 330 ? -3.469 1.207 17.141 1 98.62 330 THR B N 1
ATOM 6227 C CA . THR B 1 330 ? -4.68 0.885 17.906 1 98.62 330 THR B CA 1
ATOM 6228 C C . THR B 1 330 ? -4.332 0.174 19.203 1 98.62 330 THR B C 1
ATOM 6230 O O . THR B 1 330 ? -3.258 -0.419 19.328 1 98.62 330 THR B O 1
ATOM 6233 N N . LYS B 1 331 ? -5.137 0.292 20.125 1 96.44 331 LYS B N 1
ATOM 6234 C CA . LYS B 1 331 ? -4.934 -0.349 21.422 1 96.44 331 LYS B CA 1
ATOM 6235 C C . LYS B 1 331 ? -5.25 -1.84 21.344 1 96.44 331 LYS B C 1
ATOM 6237 O O . LYS B 1 331 ? -4.852 -2.605 22.234 1 96.44 331 LYS B O 1
ATOM 6242 N N . SER B 1 332 ? -5.824 -2.246 20.281 1 94.44 332 SER B N 1
ATOM 6243 C CA . SER B 1 332 ? -6.32 -3.615 20.188 1 94.44 332 SER B CA 1
ATOM 6244 C C . SER B 1 332 ? -5.652 -4.371 19.047 1 94.44 332 SER B C 1
ATOM 6246 O O . SER B 1 332 ? -6.094 -4.293 17.891 1 94.44 332 SER B O 1
ATOM 6248 N N . VAL B 1 333 ? -4.707 -5.242 19.406 1 93.31 333 VAL B N 1
ATOM 6249 C CA . VAL B 1 333 ? -4.09 -6.102 18.391 1 93.31 333 VAL B CA 1
ATOM 6250 C C . VAL B 1 333 ? -5.109 -7.117 17.891 1 93.31 333 VAL B C 1
ATOM 6252 O O . VAL B 1 333 ? -5.102 -7.477 16.703 1 93.31 333 VAL B O 1
ATOM 6255 N N . SER B 1 334 ? -5.996 -7.52 18.766 1 94.38 334 SER B N 1
ATOM 6256 C CA . SER B 1 334 ? -6.984 -8.539 18.422 1 94.38 334 SER B CA 1
ATOM 6257 C C . SER B 1 334 ? -7.949 -8.039 17.359 1 94.38 334 SER B C 1
ATOM 6259 O O . SER B 1 334 ? -8.344 -8.789 16.469 1 94.38 334 SER B O 1
ATOM 6261 N N . ILE B 1 335 ? -8.344 -6.781 17.406 1 95.88 335 ILE B N 1
ATOM 6262 C CA . ILE B 1 335 ? -9.258 -6.227 16.422 1 95.88 335 ILE B CA 1
ATOM 6263 C C . ILE B 1 335 ? -8.586 -6.195 15.055 1 95.88 335 ILE B C 1
ATOM 6265 O O . ILE B 1 335 ? -9.219 -6.48 14.031 1 95.88 335 ILE B O 1
ATOM 6269 N N . LEU B 1 336 ? -7.258 -5.852 15.008 1 95.44 336 LEU B N 1
ATOM 6270 C CA . LEU B 1 336 ? -6.504 -5.875 13.766 1 95.44 336 LEU B CA 1
ATOM 6271 C C . LEU B 1 336 ? -6.504 -7.273 13.156 1 95.44 336 LEU B C 1
ATOM 6273 O O . LEU B 1 336 ? -6.809 -7.445 11.977 1 95.44 336 LEU B O 1
ATOM 6277 N N . THR B 1 337 ? -6.191 -8.195 14 1 94.94 337 THR B N 1
ATOM 6278 C CA . THR B 1 337 ? -6.066 -9.57 13.523 1 94.94 337 THR B CA 1
ATOM 6279 C C . THR B 1 337 ? -7.422 -10.109 13.062 1 94.94 337 THR B C 1
ATOM 6281 O O . THR B 1 337 ? -7.492 -10.891 12.117 1 94.94 337 THR B O 1
ATOM 6284 N N . SER B 1 338 ? -8.484 -9.711 13.758 1 96.31 338 SER B N 1
ATOM 6285 C CA . SER B 1 338 ? -9.82 -10.172 13.398 1 96.31 338 SER B CA 1
ATOM 6286 C C . SER B 1 338 ? -10.188 -9.742 11.977 1 96.31 338 SER B C 1
ATOM 6288 O O . SER B 1 338 ? -10.883 -10.469 11.266 1 96.31 338 SER B O 1
ATOM 6290 N N . VAL B 1 339 ? -9.68 -8.633 11.594 1 97.81 339 VAL B N 1
ATOM 6291 C CA . VAL B 1 339 ? -10.055 -8.086 10.297 1 97.81 339 VAL B CA 1
ATOM 6292 C C . VAL B 1 339 ? -9.07 -8.555 9.234 1 97.81 339 VAL B C 1
ATOM 6294 O O . VAL B 1 339 ? -9.469 -8.922 8.125 1 97.81 339 VAL B O 1
ATOM 6297 N N . PHE B 1 340 ? -7.762 -8.586 9.539 1 97.81 340 PHE B N 1
ATOM 6298 C CA . PHE B 1 340 ? -6.785 -8.578 8.461 1 97.81 340 PHE B CA 1
ATOM 6299 C C . PHE B 1 340 ? -6.031 -9.898 8.391 1 97.81 340 PHE B C 1
ATOM 6301 O O . PHE B 1 340 ? -5.117 -10.062 7.582 1 97.81 340 PHE B O 1
ATOM 6308 N N . ARG B 1 341 ? -6.348 -10.891 9.164 1 95.44 341 ARG B N 1
ATOM 6309 C CA . ARG B 1 341 ? -5.605 -12.148 9.211 1 95.44 341 ARG B CA 1
ATOM 6310 C C . ARG B 1 341 ? -5.77 -12.93 7.91 1 95.44 341 ARG B C 1
ATOM 6312 O O . ARG B 1 341 ? -6.832 -12.891 7.285 1 95.44 341 ARG B O 1
ATOM 6319 N N . ASN B 1 342 ? -4.68 -13.555 7.488 1 92.44 342 ASN B N 1
ATOM 6320 C CA . ASN B 1 342 ? -4.699 -14.555 6.426 1 92.44 342 ASN B CA 1
ATOM 6321 C C . ASN B 1 342 ? -5.047 -15.938 6.965 1 92.44 342 ASN B C 1
ATOM 6323 O O . ASN B 1 342 ? -4.211 -16.594 7.59 1 92.44 342 ASN B O 1
ATOM 6327 N N . PRO B 1 343 ? -6.273 -16.359 6.715 1 84.25 343 PRO B N 1
ATOM 6328 C CA . PRO B 1 343 ? -6.535 -17.719 7.195 1 84.25 343 PRO B CA 1
ATOM 6329 C C . PRO B 1 343 ? -5.797 -18.781 6.387 1 84.25 343 PRO B C 1
ATOM 6331 O O . PRO B 1 343 ? -5.363 -18.516 5.262 1 84.25 343 PRO B O 1
ATOM 6334 N N . ASN B 1 344 ? -5.605 -20 6.988 1 63.72 344 ASN B N 1
ATOM 6335 C CA . ASN B 1 344 ? -5.105 -21.188 6.312 1 63.72 344 ASN B CA 1
ATOM 6336 C C . ASN B 1 344 ? -3.736 -20.938 5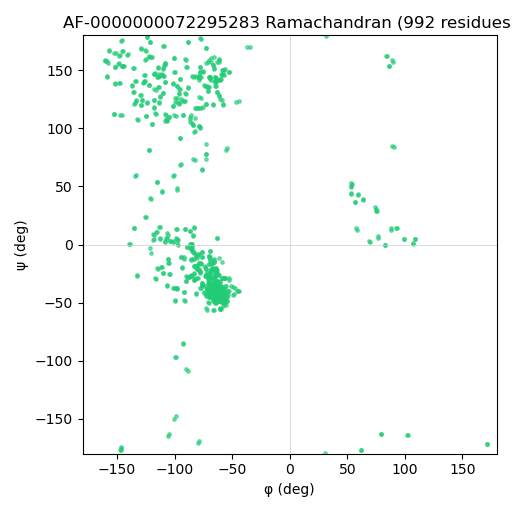.684 1 63.72 344 ASN B C 1
ATOM 6338 O O . ASN B 1 344 ? -3.35 -21.625 4.738 1 63.72 344 ASN B O 1
ATOM 6342 N N . ALA B 1 345 ? -3.17 -19.859 6.109 1 55.19 345 ALA B N 1
ATOM 6343 C CA . ALA B 1 345 ? -1.856 -19.656 5.496 1 55.19 345 ALA B CA 1
ATOM 6344 C C . ALA B 1 345 ? -0.835 -20.641 6.074 1 55.19 345 ALA B C 1
ATOM 6346 O O . ALA B 1 345 ? -0.439 -20.516 7.238 1 55.19 345 ALA B O 1
ATOM 6347 N N . ALA B 1 346 ? -0.774 -21.797 5.516 1 43.66 346 ALA B N 1
ATOM 6348 C CA . ALA B 1 346 ? 0.099 -22.891 5.953 1 43.66 346 ALA B CA 1
ATOM 6349 C C . ALA B 1 346 ? 1.51 -22.375 6.23 1 43.66 346 ALA B C 1
ATOM 6351 O O . ALA B 1 346 ? 2.174 -22.844 7.16 1 43.66 346 ALA B O 1
ATOM 6352 N N . TYR B 1 347 ? 2.055 -21.469 5.414 1 45.88 347 TYR B N 1
ATOM 6353 C CA . TYR B 1 347 ? 3.475 -21.141 5.43 1 45.88 347 TYR B CA 1
ATOM 6354 C C . TYR B 1 347 ? 3.734 -19.891 6.266 1 45.88 347 TYR B C 1
ATOM 6356 O O . TYR B 1 347 ? 4.875 -19.438 6.379 1 45.88 347 TYR B O 1
ATOM 6364 N N . LEU B 1 348 ? 2.617 -19.312 6.953 1 53 348 LEU B N 1
ATOM 6365 C CA . LEU B 1 348 ? 2.828 -17.969 7.508 1 53 348 LEU B CA 1
ATOM 6366 C C . LEU B 1 348 ? 2.801 -18.016 9.031 1 53 348 LEU B C 1
ATOM 6368 O O . LEU B 1 348 ? 2.512 -17 9.68 1 53 348 LEU B O 1
ATOM 6372 N N . SER B 1 349 ? 2.92 -19.234 9.734 1 48.25 349 SER B N 1
ATOM 6373 C CA . SER B 1 349 ? 2.75 -19.219 11.18 1 48.25 349 SER B CA 1
ATOM 6374 C C . SER B 1 349 ? 4.066 -18.906 11.891 1 48.25 349 SER B C 1
ATOM 6376 O O . SER B 1 349 ? 5.105 -19.484 11.562 1 48.25 349 SER B O 1
ATOM 6378 N N . SER B 1 350 ? 4.145 -17.656 12.461 1 50.69 350 SER B N 1
ATOM 6379 C CA . SER B 1 350 ? 5.27 -17.344 13.336 1 50.69 350 SER B CA 1
ATOM 6380 C C . SER B 1 350 ? 5.086 -17.969 14.711 1 50.69 350 SER B C 1
ATOM 6382 O O . SER B 1 350 ? 3.959 -18.188 15.156 1 50.69 350 SER B O 1
ATOM 6384 N N . GLY B 1 351 ? 5.988 -18.719 15.211 1 50.84 351 GLY B N 1
ATOM 6385 C CA . GLY B 1 351 ? 6.027 -19.172 16.594 1 50.84 351 GLY B CA 1
ATOM 6386 C C . GLY B 1 351 ? 5.492 -18.125 17.562 1 50.84 351 GLY B C 1
ATOM 6387 O O . GLY B 1 351 ? 5.078 -17.047 17.156 1 50.84 351 GLY B O 1
ATOM 6388 N N . PRO B 1 352 ? 5.305 -18.547 18.844 1 52.25 352 PRO B N 1
ATOM 6389 C CA . PRO B 1 352 ? 4.836 -17.641 19.891 1 52.25 352 PRO B CA 1
ATOM 6390 C C . PRO B 1 352 ? 5.711 -16.391 20.031 1 52.25 352 PRO B C 1
ATOM 6392 O O . PRO B 1 352 ? 6.934 -16.516 20.156 1 52.25 352 PRO B O 1
ATOM 6395 N N . SER B 1 353 ? 5.578 -15.336 19.234 1 66.81 353 SER B N 1
ATOM 6396 C CA . SER B 1 353 ? 6.297 -14.086 19.422 1 66.81 353 SER B CA 1
ATOM 6397 C C . SER B 1 353 ? 5.348 -12.945 19.781 1 66.81 353 SER B C 1
ATOM 6399 O O . SER B 1 353 ? 4.152 -13.016 19.484 1 66.81 353 SER B O 1
ATOM 6401 N N . SER B 1 354 ? 5.93 -12.117 20.578 1 81.69 354 SER B N 1
ATOM 6402 C CA . SER B 1 354 ? 5.188 -10.914 20.938 1 81.69 354 SER B CA 1
ATOM 6403 C C . SER B 1 354 ? 5.039 -9.977 19.75 1 81.69 354 SER B C 1
ATOM 6405 O O . SER B 1 354 ? 4.188 -9.086 19.75 1 81.69 354 SER B O 1
ATOM 6407 N N . ILE B 1 355 ? 5.781 -10.266 18.625 1 91.19 355 ILE B N 1
ATOM 6408 C CA . ILE B 1 355 ? 5.66 -9.422 17.453 1 91.19 355 ILE B CA 1
ATOM 6409 C C . ILE B 1 355 ? 4.738 -10.086 16.422 1 91.19 355 ILE B C 1
ATOM 6411 O O . ILE B 1 355 ? 5.062 -11.141 15.883 1 91.19 355 ILE B O 1
ATOM 6415 N N . PRO B 1 356 ? 3.598 -9.477 16.25 1 91.31 356 PRO B N 1
ATOM 6416 C CA . PRO B 1 356 ? 2.717 -10.055 15.234 1 91.31 356 PRO B CA 1
ATOM 6417 C C . PRO B 1 356 ? 3.303 -9.961 13.828 1 91.31 356 PRO B C 1
ATOM 6419 O O . PRO B 1 356 ? 3.967 -8.977 13.492 1 91.31 356 PRO B O 1
ATOM 6422 N N . SER B 1 357 ? 3.051 -11.031 12.969 1 93.44 357 SER B N 1
ATOM 6423 C CA . SER B 1 357 ? 3.43 -10.922 11.562 1 93.44 357 SER B CA 1
ATOM 6424 C C . SER B 1 357 ? 2.65 -9.812 10.867 1 93.44 357 SER B C 1
ATOM 6426 O O . SER B 1 357 ? 1.419 -9.773 10.922 1 93.44 357 SER B O 1
ATOM 6428 N N . PRO B 1 358 ? 3.332 -8.922 10.133 1 94.5 358 PRO B N 1
ATOM 6429 C CA . PRO B 1 358 ? 2.672 -7.766 9.523 1 94.5 358 PRO B CA 1
ATOM 6430 C C . PRO B 1 358 ? 1.549 -8.164 8.57 1 94.5 358 PRO B C 1
ATOM 6432 O O . PRO B 1 358 ? 0.552 -7.449 8.445 1 94.5 358 PRO B O 1
ATOM 6435 N N . LEU B 1 359 ? 1.609 -9.328 7.918 1 95.06 359 LEU B N 1
ATOM 6436 C CA . LEU B 1 359 ? 0.622 -9.719 6.918 1 95.06 359 LEU B CA 1
ATOM 6437 C C . LEU B 1 359 ? -0.726 -10.008 7.57 1 95.06 359 LEU B C 1
ATOM 6439 O O . LEU B 1 359 ? -1.747 -10.094 6.883 1 95.06 359 LEU B O 1
ATOM 6443 N N . ASN B 1 360 ? -0.796 -10.148 8.93 1 95.94 360 ASN B N 1
ATOM 6444 C CA . ASN B 1 360 ? -2.047 -10.469 9.609 1 95.94 360 ASN B CA 1
ATOM 6445 C C . ASN B 1 360 ? -2.646 -9.242 10.289 1 95.94 360 ASN B C 1
ATOM 6447 O O . ASN B 1 360 ? -3.68 -9.344 10.953 1 95.94 360 ASN B O 1
ATOM 6451 N N . ILE B 1 361 ? -1.998 -8.102 10.109 1 96.5 361 ILE B N 1
ATOM 6452 C CA . ILE B 1 361 ? -2.482 -6.934 10.844 1 96.5 361 ILE B CA 1
ATOM 6453 C C . ILE B 1 361 ? -2.535 -5.723 9.914 1 96.5 361 ILE B C 1
ATOM 6455 O O . ILE B 1 361 ? -2.619 -4.582 10.375 1 96.5 361 ILE B O 1
ATOM 6459 N N . GLY B 1 362 ? -2.443 -5.879 8.672 1 97 362 GLY B N 1
ATOM 6460 C CA . GLY B 1 362 ? -2.471 -4.781 7.715 1 97 362 GLY B CA 1
ATOM 6461 C C . GLY B 1 362 ? -3.133 -5.148 6.402 1 97 362 GLY B C 1
ATOM 6462 O O . GLY B 1 362 ? -3.664 -6.25 6.254 1 97 362 GLY B O 1
ATOM 6463 N N . LEU B 1 363 ? -3.117 -4.234 5.426 1 98.19 363 LEU B N 1
ATOM 6464 C CA . LEU B 1 363 ? -3.797 -4.387 4.145 1 98.19 363 LEU B CA 1
ATOM 6465 C C . LEU B 1 363 ? -2.975 -5.25 3.189 1 98.19 363 LEU B C 1
ATOM 6467 O O . LEU B 1 363 ? -3.514 -5.809 2.23 1 98.19 363 LEU B O 1
ATOM 6471 N N . GLU B 1 364 ? -1.685 -5.344 3.459 1 97.75 364 GLU B N 1
ATOM 6472 C CA . GLU B 1 364 ? -0.77 -5.992 2.525 1 97.75 364 GLU B CA 1
ATOM 6473 C C . GLU B 1 364 ? -0.291 -7.336 3.07 1 97.75 364 GLU B C 1
ATOM 6475 O O . GLU B 1 364 ? -0.337 -7.574 4.277 1 97.75 364 GLU B O 1
ATOM 6480 N N . ASN B 1 365 ? 0.098 -8.281 2.158 1 96.38 365 ASN B N 1
ATOM 6481 C CA . ASN B 1 365 ? 0.987 -9.367 2.539 1 96.38 365 ASN B CA 1
ATOM 6482 C C . ASN B 1 365 ? 2.451 -9.016 2.287 1 96.38 365 ASN B C 1
ATOM 6484 O O . ASN B 1 365 ? 3.059 -8.281 3.064 1 96.38 365 ASN B O 1
ATOM 6488 N N . SER B 1 366 ? 2.922 -9.25 0.999 1 96.06 366 SER B N 1
ATOM 6489 C CA . SER B 1 366 ? 4.258 -8.766 0.671 1 96.06 366 SER B CA 1
ATOM 6490 C C . SER B 1 366 ? 4.32 -7.242 0.729 1 96.06 366 SER B C 1
ATOM 6492 O O . SER B 1 366 ? 3.387 -6.562 0.304 1 96.06 366 SER B O 1
ATOM 6494 N N . ARG B 1 367 ? 5.402 -6.742 1.253 1 96.62 367 ARG B N 1
ATOM 6495 C CA . ARG B 1 367 ? 5.457 -5.289 1.399 1 96.62 367 ARG B CA 1
ATOM 6496 C C . ARG B 1 367 ? 6.895 -4.809 1.564 1 96.62 367 ARG B C 1
ATOM 6498 O O . ARG B 1 367 ? 7.77 -5.582 1.958 1 96.62 367 ARG B O 1
ATOM 6505 N N . ARG B 1 368 ? 7.062 -3.594 1.256 1 97.94 368 ARG B N 1
ATOM 6506 C CA . ARG B 1 368 ? 8.352 -2.912 1.296 1 97.94 368 ARG B CA 1
ATOM 6507 C C . ARG B 1 368 ? 8.758 -2.596 2.73 1 97.94 368 ARG B C 1
ATOM 6509 O O . ARG B 1 368 ? 7.902 -2.395 3.596 1 97.94 368 ARG B O 1
ATOM 6516 N N . PHE B 1 369 ? 10.109 -2.562 3.074 1 98.44 369 PHE B N 1
ATOM 6517 C CA . PHE B 1 369 ? 10.664 -2.279 4.391 1 98.44 369 PHE B CA 1
ATOM 6518 C C . PHE B 1 369 ? 10.602 -0.788 4.699 1 98.44 369 PHE B C 1
ATOM 6520 O O . PHE B 1 369 ? 11.625 -0.155 4.953 1 98.44 369 PHE B O 1
ATOM 6527 N N . ARG B 1 370 ? 9.391 -0.243 4.809 1 98.5 370 ARG B N 1
ATOM 6528 C CA . ARG B 1 370 ? 9.125 1.177 5.023 1 98.5 370 ARG B CA 1
ATOM 6529 C C . ARG B 1 370 ? 9.672 1.64 6.367 1 98.5 370 ARG B C 1
ATOM 6531 O O . ARG B 1 370 ? 9.977 2.82 6.547 1 98.5 370 ARG B O 1
ATOM 6538 N N . ALA B 1 371 ? 9.852 0.737 7.297 1 98.75 371 ALA B N 1
ATOM 6539 C CA . ALA B 1 371 ? 10.211 1.05 8.68 1 98.75 371 ALA B CA 1
ATOM 6540 C C . ALA B 1 371 ? 11.648 1.552 8.766 1 98.75 371 ALA B C 1
ATOM 6542 O O . ALA B 1 371 ? 11.992 2.338 9.648 1 98.75 371 ALA B O 1
ATOM 6543 N N . LEU B 1 372 ? 12.5 1.102 7.832 1 98.94 372 LEU B N 1
ATOM 6544 C CA . LEU B 1 372 ? 13.922 1.368 7.984 1 98.94 372 LEU B CA 1
ATOM 6545 C C . LEU B 1 372 ? 14.211 2.861 7.879 1 98.94 372 LEU B C 1
ATOM 6547 O O . LEU B 1 372 ? 14.945 3.418 8.703 1 98.94 372 LEU B O 1
ATOM 6551 N N . PRO B 1 373 ? 13.664 3.615 6.875 1 98.94 373 PRO B N 1
ATOM 6552 C CA . PRO B 1 373 ? 13.875 5.062 6.852 1 98.94 373 PRO B CA 1
ATOM 6553 C C . PRO B 1 373 ? 13.344 5.762 8.102 1 98.94 373 PRO B C 1
ATOM 6555 O O . PRO B 1 373 ? 13.961 6.707 8.594 1 98.94 373 PRO B O 1
ATOM 6558 N N . VAL B 1 374 ? 12.203 5.32 8.602 1 98.94 374 VAL B N 1
ATOM 6559 C CA . VAL B 1 374 ? 11.641 5.918 9.812 1 98.94 374 VAL B CA 1
ATOM 6560 C C . VAL B 1 374 ? 12.578 5.68 10.992 1 98.94 374 VAL B C 1
ATOM 6562 O O . VAL B 1 374 ? 12.875 6.605 11.75 1 98.94 374 VAL B O 1
ATOM 6565 N N . TYR B 1 375 ? 13.008 4.418 11.094 1 98.94 375 TYR B N 1
ATOM 6566 C CA . TYR B 1 375 ? 13.961 4.055 12.133 1 98.94 375 TYR B CA 1
ATOM 6567 C C . TYR B 1 375 ? 15.203 4.934 12.062 1 98.94 375 TYR B C 1
ATOM 6569 O O . TYR B 1 375 ? 15.672 5.445 13.078 1 98.94 375 TYR B O 1
ATOM 6577 N N . ALA B 1 376 ? 15.75 5.164 10.898 1 98.94 376 ALA B N 1
ATOM 6578 C CA . ALA B 1 376 ? 16.938 5.973 10.68 1 98.94 376 ALA B CA 1
ATOM 6579 C C . ALA B 1 376 ? 16.719 7.414 11.133 1 98.94 376 ALA B C 1
ATOM 6581 O O . ALA B 1 376 ? 17.578 7.996 11.805 1 98.94 376 ALA B O 1
ATOM 6582 N N . VAL B 1 377 ? 15.594 7.984 10.789 1 98.88 377 VAL B N 1
ATOM 6583 C CA . VAL B 1 377 ? 15.266 9.367 11.117 1 98.88 377 VAL B CA 1
ATOM 6584 C C . VAL B 1 377 ? 15.133 9.531 12.625 1 98.88 377 VAL B C 1
ATOM 6586 O O . VAL B 1 377 ? 15.664 10.484 13.203 1 98.88 377 VAL B O 1
ATOM 6589 N N . LEU B 1 378 ? 14.43 8.594 13.234 1 98.94 378 LEU B N 1
ATOM 6590 C CA . LEU B 1 378 ? 14.242 8.648 14.68 1 98.94 378 LEU B CA 1
ATOM 6591 C C . LEU B 1 378 ? 15.57 8.57 15.414 1 98.94 378 LEU B C 1
ATOM 6593 O O . LEU B 1 378 ? 15.797 9.281 16.391 1 98.94 378 LEU B O 1
ATOM 6597 N N . LEU B 1 379 ? 16.5 7.746 14.945 1 98.81 379 LEU B N 1
ATOM 6598 C CA . LEU B 1 379 ? 17.812 7.59 15.578 1 98.81 379 LEU B CA 1
ATOM 6599 C C . LEU B 1 379 ? 18.688 8.82 15.32 1 98.81 379 LEU B C 1
ATOM 6601 O O . LEU B 1 379 ? 19.359 9.297 16.234 1 98.81 379 LEU B O 1
ATOM 6605 N N . ALA B 1 380 ? 18.703 9.32 14.133 1 98.81 380 ALA B N 1
ATOM 6606 C CA . ALA B 1 380 ? 19.625 10.383 13.727 1 98.81 380 ALA B CA 1
ATOM 6607 C C . ALA B 1 380 ? 19.281 11.695 14.422 1 98.81 380 ALA B C 1
ATOM 6609 O O . ALA B 1 380 ? 20.188 12.438 14.836 1 98.81 380 ALA B O 1
ATOM 6610 N N . TYR B 1 381 ? 17.984 11.984 14.57 1 98.69 381 TYR B N 1
ATOM 6611 C CA . TYR B 1 381 ? 17.609 13.328 15 1 98.69 381 TYR B CA 1
ATOM 6612 C C . TYR B 1 381 ? 17.062 13.312 16.422 1 98.69 381 TYR B C 1
ATOM 6614 O O . TYR B 1 381 ? 17.125 14.32 17.125 1 98.69 381 TYR B O 1
ATOM 6622 N N . GLY B 1 382 ? 16.516 12.109 16.859 1 98.69 382 GLY B N 1
ATOM 6623 C CA . GLY B 1 382 ? 15.961 12.023 18.203 1 98.69 382 GLY B CA 1
ATOM 6624 C C . GLY B 1 382 ? 14.789 12.961 18.422 1 98.69 382 GLY B C 1
ATOM 6625 O O . GLY B 1 382 ? 14.328 13.617 17.484 1 98.69 382 GLY B O 1
ATOM 6626 N N . ARG B 1 383 ? 14.289 12.977 19.641 1 98.62 383 ARG B N 1
ATOM 6627 C CA . ARG B 1 383 ? 13.133 13.797 20 1 98.62 383 ARG B CA 1
ATOM 6628 C C . ARG B 1 383 ? 13.43 15.281 19.797 1 98.62 383 ARG B C 1
ATOM 6630 O O . ARG B 1 383 ? 12.633 16 19.203 1 98.62 383 ARG B O 1
ATOM 6637 N N . GLU B 1 384 ? 14.547 15.766 20.219 1 98.5 384 GLU B N 1
ATOM 6638 C CA . GLU B 1 384 ? 14.859 17.188 20.188 1 98.5 384 GLU B CA 1
ATOM 6639 C C . GLU B 1 384 ? 15.047 17.688 18.75 1 98.5 384 GLU B C 1
ATOM 6641 O O . GLU B 1 384 ? 14.539 18.75 18.391 1 98.5 384 GLU B O 1
ATOM 6646 N N . GLY B 1 385 ? 15.82 16.875 17.969 1 98.69 385 GLY B N 1
ATOM 6647 C CA . GLY B 1 385 ? 16.031 17.266 16.578 1 98.69 385 GLY B CA 1
ATOM 6648 C C . GLY B 1 385 ? 14.75 17.344 15.773 1 98.69 385 GLY B C 1
ATOM 6649 O O . GLY B 1 385 ? 14.547 18.281 15.008 1 98.69 385 GLY B O 1
ATOM 6650 N N . LEU B 1 386 ? 13.914 16.406 15.961 1 98.81 386 LEU B N 1
ATOM 6651 C CA . LEU B 1 386 ? 12.648 16.391 15.242 1 98.81 386 LEU B CA 1
ATOM 6652 C C . LEU B 1 386 ? 11.727 17.5 15.734 1 98.81 386 LEU B C 1
ATOM 6654 O O . LEU B 1 386 ? 11.055 18.172 14.938 1 98.81 386 LEU B O 1
ATOM 6658 N N . SER B 1 387 ? 11.688 17.672 17.031 1 98.69 387 SER B N 1
ATOM 6659 C CA . SER B 1 387 ? 10.891 18.75 17.609 1 98.69 387 SER B CA 1
ATOM 6660 C C . SER B 1 387 ? 11.273 20.109 17 1 98.69 387 SER B C 1
ATOM 6662 O O . SER B 1 387 ? 10.398 20.906 16.688 1 98.69 387 SER B O 1
ATOM 6664 N N . GLU B 1 388 ? 12.5 20.312 16.844 1 98.44 388 GLU B N 1
ATOM 6665 C CA . GLU B 1 388 ? 12.977 21.578 16.281 1 98.44 388 GLU B CA 1
ATOM 6666 C C . GLU B 1 388 ? 12.578 21.703 14.812 1 98.44 388 GLU B C 1
ATOM 6668 O O . GLU B 1 388 ? 12.281 22.797 14.336 1 98.44 388 GLU B O 1
ATOM 6673 N N . THR B 1 389 ? 12.695 20.641 14.117 1 98.44 389 THR B N 1
ATOM 6674 C CA . THR B 1 389 ? 12.266 20.641 12.727 1 98.44 389 THR B CA 1
ATOM 6675 C C . THR B 1 389 ? 10.789 21.031 12.617 1 98.44 389 THR B C 1
ATOM 6677 O O . THR B 1 389 ? 10.422 21.875 11.797 1 98.44 389 THR B O 1
ATOM 6680 N N . PHE B 1 390 ? 9.93 20.438 13.461 1 98.75 390 PHE B N 1
ATOM 6681 C CA . PHE B 1 390 ? 8.508 20.766 13.484 1 98.75 390 PHE B CA 1
ATOM 6682 C C . PHE B 1 390 ? 8.289 22.219 13.844 1 98.75 390 PHE B C 1
ATOM 6684 O O . PHE B 1 390 ? 7.426 22.891 13.266 1 98.75 390 PHE B O 1
ATOM 6691 N N . ALA B 1 391 ? 9.078 22.688 14.773 1 98.75 391 ALA B N 1
ATOM 6692 C CA . ALA B 1 391 ? 8.961 24.078 15.227 1 98.75 391 ALA B CA 1
ATOM 6693 C C . ALA B 1 391 ? 9.227 25.047 14.086 1 98.75 391 ALA B C 1
ATOM 6695 O O . ALA B 1 391 ? 8.523 26.062 13.945 1 98.75 391 ALA B O 1
ATOM 6696 N N . ARG B 1 392 ? 10.242 24.797 13.273 1 98.69 392 ARG B N 1
ATOM 6697 C CA . ARG B 1 392 ? 10.562 25.688 12.156 1 98.69 392 ARG B CA 1
ATOM 6698 C C . ARG B 1 392 ? 9.414 25.734 11.156 1 98.69 392 ARG B C 1
ATOM 6700 O O . ARG B 1 392 ? 9.125 26.797 10.594 1 98.69 392 ARG B O 1
ATOM 6707 N N . GLN B 1 393 ? 8.805 24.594 10.922 1 98.69 393 GLN B N 1
ATOM 6708 C CA . GLN B 1 393 ? 7.66 24.547 10.016 1 98.69 393 GLN B CA 1
ATOM 6709 C C . GLN B 1 393 ? 6.512 25.391 10.539 1 98.69 393 GLN B C 1
ATOM 6711 O O . GLN B 1 393 ? 5.93 26.188 9.789 1 98.69 393 GLN B O 1
ATOM 6716 N N . VAL B 1 394 ? 6.211 25.281 11.828 1 98.69 394 VAL B N 1
ATOM 6717 C CA . VAL B 1 394 ? 5.141 26.047 12.461 1 98.69 394 VAL B CA 1
ATOM 6718 C C . VAL B 1 394 ? 5.488 27.531 12.438 1 98.69 394 VAL B C 1
ATOM 6720 O O . VAL B 1 394 ? 4.637 28.375 12.148 1 98.69 394 VAL B O 1
ATOM 6723 N N . ARG B 1 395 ? 6.742 27.859 12.734 1 98.75 395 ARG B N 1
ATOM 6724 C CA . ARG B 1 395 ? 7.176 29.266 12.758 1 98.75 395 ARG B CA 1
ATOM 6725 C C . ARG B 1 395 ? 7.012 29.906 11.383 1 98.75 395 ARG B C 1
ATOM 6727 O O . ARG B 1 395 ? 6.598 31.062 11.281 1 98.75 395 ARG B O 1
ATOM 6734 N N . LEU B 1 396 ? 7.371 29.172 10.328 1 98.75 396 LEU B N 1
ATOM 6735 C CA . LEU B 1 396 ? 7.176 29.719 8.992 1 98.75 396 LEU B CA 1
ATOM 6736 C C . LEU B 1 396 ? 5.695 29.938 8.703 1 98.75 396 LEU B C 1
ATOM 6738 O O . LEU B 1 396 ? 5.312 31 8.188 1 98.75 396 LEU B O 1
ATOM 6742 N N . ALA B 1 397 ? 4.867 28.953 9.016 1 98.5 397 ALA B N 1
ATOM 6743 C CA . ALA B 1 397 ? 3.428 29.109 8.82 1 98.5 397 ALA B CA 1
ATOM 6744 C C . ALA B 1 397 ? 2.891 30.312 9.562 1 98.5 397 ALA B C 1
ATOM 6746 O O . ALA B 1 397 ? 2.084 31.078 9.023 1 98.5 397 ALA B O 1
ATOM 6747 N N . ARG B 1 398 ? 3.324 30.531 10.789 1 98 398 ARG B N 1
ATOM 6748 C CA . ARG B 1 398 ? 2.898 31.656 11.602 1 98 398 ARG B CA 1
ATOM 6749 C C . ARG B 1 398 ? 3.381 32.969 11 1 98 398 ARG B C 1
ATOM 6751 O O . ARG B 1 398 ? 2.658 33.969 11.023 1 98 398 ARG B O 1
ATOM 6758 N N . GLY B 1 399 ? 4.621 32.938 10.539 1 98.31 399 GLY B N 1
ATOM 6759 C CA . GLY B 1 399 ? 5.121 34.125 9.852 1 98.31 399 GLY B CA 1
ATOM 6760 C C . GLY B 1 399 ? 4.289 34.5 8.641 1 98.31 399 GLY B C 1
ATOM 6761 O O . GLY B 1 399 ? 3.988 35.688 8.438 1 98.31 399 GLY B O 1
ATOM 6762 N N . ILE B 1 400 ? 3.926 33.531 7.828 1 98.44 400 ILE B N 1
ATOM 6763 C CA . ILE B 1 400 ? 3.076 33.75 6.664 1 98.44 400 ILE B CA 1
ATOM 6764 C C . ILE B 1 400 ? 1.722 34.312 7.113 1 98.44 400 ILE B C 1
ATOM 6766 O O . ILE B 1 400 ? 1.206 35.25 6.531 1 98.44 400 ILE B O 1
ATOM 6770 N N . SER B 1 401 ? 1.156 33.688 8.141 1 97.31 401 SER B N 1
ATOM 6771 C CA . SER B 1 401 ? -0.137 34.125 8.664 1 97.31 401 SER B CA 1
ATOM 6772 C C . SER B 1 401 ? -0.105 35.594 9.109 1 97.31 401 SER B C 1
ATOM 6774 O O . SER B 1 401 ? -1.022 36.344 8.812 1 97.31 401 SER B O 1
ATOM 6776 N N . LYS B 1 402 ? 0.932 35.906 9.828 1 96.62 402 LYS B N 1
ATOM 6777 C CA . LYS B 1 402 ? 1.079 37.281 10.297 1 96.62 402 LYS B CA 1
ATOM 6778 C C . LYS B 1 402 ? 1.172 38.281 9.133 1 96.62 402 LYS B C 1
ATOM 6780 O O . LYS B 1 402 ? 0.541 39.344 9.156 1 96.62 402 LYS B O 1
ATOM 6785 N N . PHE B 1 403 ? 1.936 37.938 8.133 1 97.69 403 PHE B N 1
ATOM 6786 C CA . PHE B 1 403 ? 2.104 38.781 6.953 1 97.69 403 PHE B CA 1
ATOM 6787 C C . PHE B 1 403 ? 0.772 39 6.242 1 97.69 403 PHE B C 1
ATOM 6789 O O . PHE B 1 403 ? 0.403 40.125 5.918 1 97.69 403 PHE B O 1
ATOM 6796 N N . LEU B 1 404 ? 0.04 37.844 6.047 1 97.06 404 LEU B N 1
ATOM 6797 C CA . LEU B 1 404 ? -1.221 37.906 5.312 1 97.06 404 LEU B CA 1
ATOM 6798 C C . LEU B 1 404 ? -2.271 38.688 6.09 1 97.06 404 LEU B C 1
ATOM 6800 O O . LEU B 1 404 ? -3.066 39.406 5.496 1 97.06 404 LEU B O 1
ATOM 6804 N N . ASP B 1 405 ? -2.311 38.5 7.379 1 94.44 405 ASP B N 1
ATOM 6805 C CA . ASP B 1 405 ? -3.275 39.188 8.227 1 94.44 405 ASP B CA 1
ATOM 6806 C C . ASP B 1 405 ? -3.057 40.719 8.188 1 94.44 405 ASP B C 1
ATOM 6808 O O . ASP B 1 405 ? -4.012 41.469 8.281 1 94.44 405 ASP B O 1
ATOM 6812 N N . ALA B 1 406 ? -1.854 41.125 8.047 1 95.06 406 ALA B N 1
ATOM 6813 C CA . ALA B 1 406 ? -1.501 42.531 8.086 1 95.06 406 ALA B CA 1
ATOM 6814 C C . ALA B 1 406 ? -1.522 43.125 6.688 1 95.06 406 ALA B C 1
ATOM 6816 O O . ALA B 1 406 ? -1.513 44.375 6.535 1 95.06 406 ALA B O 1
ATOM 6817 N N . HIS B 1 407 ? -1.585 42.406 5.715 1 96 407 HIS B N 1
ATOM 6818 C CA . HIS B 1 407 ? -1.4 42.844 4.344 1 96 407 HIS B CA 1
ATOM 6819 C C . HIS B 1 407 ? -2.65 43.562 3.83 1 96 407 HIS B C 1
ATOM 6821 O O . HIS B 1 407 ? -3.771 43.125 4.102 1 96 407 HIS B O 1
ATOM 6827 N N . VAL B 1 408 ? -2.482 44.562 3.035 1 96.06 408 VAL B N 1
ATOM 6828 C CA . VAL B 1 408 ? -3.586 45.375 2.531 1 96.06 408 VAL B CA 1
ATOM 6829 C C . VAL B 1 408 ? -4.273 44.656 1.374 1 96.06 408 VAL B C 1
ATOM 6831 O O . VAL B 1 408 ? -5.473 44.812 1.152 1 96.06 408 VAL B O 1
ATOM 6834 N N . GLY B 1 409 ? -3.592 43.75 0.741 1 96.69 409 GLY B N 1
ATOM 6835 C CA . GLY B 1 409 ? -4.121 43.125 -0.465 1 96.69 409 GLY B CA 1
ATOM 6836 C C . GLY B 1 409 ? -4.594 41.719 -0.25 1 96.69 409 GLY B C 1
ATOM 6837 O O . GLY B 1 409 ? -5.238 41.125 -1.123 1 96.69 409 GLY B O 1
ATOM 6838 N N . TYR B 1 410 ? -4.297 41.094 0.825 1 97.31 410 TYR B N 1
ATOM 6839 C CA . TYR B 1 410 ? -4.66 39.719 1.105 1 97.31 410 TYR B CA 1
ATOM 6840 C C . TYR B 1 410 ? -5.527 39.625 2.355 1 97.31 410 TYR B C 1
ATOM 6842 O O . TYR B 1 410 ? -5.59 40.562 3.148 1 97.31 410 TYR B O 1
ATOM 6850 N N . GLU B 1 411 ? -6.191 38.5 2.439 1 95.44 411 GLU B N 1
ATOM 6851 C CA . GLU B 1 411 ? -7.004 38.156 3.6 1 95.44 411 GLU B CA 1
ATOM 6852 C C . GLU B 1 411 ? -6.652 36.75 4.121 1 95.44 411 GLU B C 1
ATOM 6854 O O . GLU B 1 411 ? -6.711 35.781 3.375 1 95.44 411 GLU B O 1
ATOM 6859 N N . LEU B 1 412 ? -6.227 36.75 5.359 1 95.5 412 LEU B N 1
ATOM 6860 C CA . LEU B 1 412 ? -6.074 35.469 6.035 1 95.5 412 LEU B CA 1
ATOM 6861 C C . LEU B 1 412 ? -7.434 34.844 6.32 1 95.5 412 LEU B C 1
ATOM 6863 O O . LEU B 1 412 ? -8.367 35.531 6.742 1 95.5 412 LEU B O 1
ATOM 6867 N N . LEU B 1 413 ? -7.594 33.562 6.07 1 93.75 413 LEU B N 1
ATOM 6868 C CA . LEU B 1 413 ? -8.891 32.906 6.203 1 93.75 413 LEU B CA 1
ATOM 6869 C C . LEU B 1 413 ? -8.891 31.953 7.395 1 93.75 413 LEU B C 1
ATOM 6871 O O . LEU B 1 413 ? -7.855 31.734 8.023 1 93.75 413 LEU B O 1
ATOM 6875 N N . ALA B 1 414 ? -10.094 31.391 7.789 1 88.88 414 ALA B N 1
ATOM 6876 C CA . ALA B 1 414 ? -10.312 30.422 8.859 1 88.88 414 ALA B CA 1
ATOM 6877 C C . ALA B 1 414 ? -9.953 31 10.219 1 88.88 414 ALA B C 1
ATOM 6879 O O . ALA B 1 414 ? -9.297 30.344 11.031 1 88.88 414 ALA B O 1
ATOM 6880 N N . LYS B 1 415 ? -10.203 32.281 10.57 1 83.19 415 LYS B N 1
ATOM 6881 C CA . LYS B 1 415 ? -9.883 32.969 11.82 1 83.19 415 LYS B CA 1
ATOM 6882 C C . LYS B 1 415 ? -10.938 32.688 12.891 1 83.19 415 LYS B C 1
ATOM 6884 O O . LYS B 1 415 ? -10.695 32.906 14.078 1 83.19 415 LYS B O 1
ATOM 6889 N N . SER B 1 416 ? -11.766 31.734 12.75 1 66.69 416 SER B N 1
ATOM 6890 C CA . SER B 1 416 ? -12.82 31.5 13.727 1 66.69 416 SER B CA 1
ATOM 6891 C C . SER B 1 416 ? -13.266 32.812 14.391 1 66.69 416 SER B C 1
ATOM 6893 O O . SER B 1 416 ? -12.781 33.875 14.039 1 66.69 416 SER B O 1
ATOM 6895 N N . LYS B 1 417 ? -14.297 32.781 15.391 1 60.66 417 LYS B N 1
ATOM 6896 C CA . LYS B 1 417 ? -14.734 33.906 16.203 1 60.66 417 LYS B CA 1
ATOM 6897 C C . LYS B 1 417 ? -13.609 34.406 17.109 1 60.66 417 LYS B C 1
ATOM 6899 O O . LYS B 1 417 ? -13.82 35.281 17.938 1 60.66 417 LYS B O 1
ATOM 6904 N N . LEU B 1 418 ? -12.477 33.719 16.797 1 56.72 418 LEU B N 1
ATOM 6905 C CA . LEU B 1 418 ? -11.367 34.031 17.703 1 56.72 418 LEU B CA 1
ATOM 6906 C C . LEU B 1 418 ? -10.719 35.375 17.328 1 56.72 418 LEU B C 1
ATOM 6908 O O . LEU B 1 418 ? -10.773 35.781 16.172 1 56.72 418 LEU B O 1
ATOM 6912 N N . GLU B 1 419 ? -10.328 36.031 18.297 1 57.44 419 GLU B N 1
ATOM 6913 C CA . GLU B 1 419 ? -9.477 37.188 18.062 1 57.44 419 GLU B CA 1
ATOM 6914 C C . GLU B 1 419 ? -8.211 36.812 17.312 1 57.44 419 GLU B C 1
ATOM 6916 O O . GLU B 1 419 ? -7.762 35.656 17.391 1 57.44 419 GLU B O 1
ATOM 6921 N N . ASN B 1 420 ? -7.758 37.625 16.547 1 57.28 420 ASN B N 1
ATOM 6922 C CA . ASN B 1 420 ? -6.641 37.406 15.625 1 57.28 420 ASN B CA 1
ATOM 6923 C C . ASN B 1 420 ? -5.461 36.75 16.312 1 57.28 420 ASN B C 1
ATOM 6925 O O . ASN B 1 420 ? -4.84 35.844 15.75 1 57.28 420 ASN B O 1
ATOM 6929 N N . GLU B 1 421 ? -5.188 37.062 17.469 1 60.97 421 GLU B N 1
ATOM 6930 C CA . GLU B 1 421 ? -4.023 36.531 18.172 1 60.97 421 GLU B CA 1
ATOM 6931 C C . GLU B 1 421 ? -4.176 35.062 18.438 1 60.97 421 GLU B C 1
ATOM 6933 O O . GLU B 1 421 ? -3.213 34.281 18.312 1 60.97 421 GLU B O 1
ATOM 6938 N N . ASN B 1 422 ? -5.227 34.656 18.562 1 76.38 422 ASN B N 1
ATOM 6939 C CA . ASN B 1 422 ? -5.484 33.25 18.828 1 76.38 422 ASN B CA 1
ATOM 6940 C C . ASN B 1 422 ? -5.363 32.406 17.562 1 76.38 422 ASN B C 1
ATOM 6942 O O . ASN B 1 422 ? -4.879 31.266 17.594 1 76.38 422 ASN B O 1
ATOM 6946 N N . VAL B 1 423 ? -5.543 33.062 16.5 1 83.06 423 VAL B N 1
ATOM 6947 C CA . VAL B 1 423 ? -5.484 32.375 15.211 1 83.06 423 VAL B CA 1
ATOM 6948 C C . VAL B 1 423 ? -4.031 32.062 14.867 1 83.06 423 VAL B C 1
ATOM 6950 O O . VAL B 1 423 ? -3.721 30.922 14.477 1 83.06 423 VAL B O 1
ATOM 6953 N N . ILE B 1 424 ? -3.152 32.969 15.102 1 89.25 424 ILE B N 1
ATOM 6954 C CA . ILE B 1 424 ? -1.741 32.812 14.766 1 89.25 424 ILE B CA 1
ATOM 6955 C C . ILE B 1 424 ? -1.105 31.797 15.719 1 89.25 424 ILE B C 1
ATOM 6957 O O . ILE B 1 424 ? -0.334 30.938 15.297 1 89.25 424 ILE B O 1
ATOM 6961 N N . GLU B 1 425 ? -1.52 31.859 17 1 91.44 425 GLU B N 1
ATOM 6962 C CA . GLU B 1 425 ? -0.944 30.984 18 1 91.44 425 GLU B CA 1
ATOM 6963 C C . GLU B 1 425 ? -1.356 29.531 17.766 1 91.44 425 GLU B C 1
ATOM 6965 O O . GLU B 1 425 ? -0.625 28.609 18.125 1 91.44 425 GLU B O 1
ATOM 6970 N N . ASN B 1 426 ? -2.471 29.359 17.062 1 92.69 426 ASN B N 1
ATOM 6971 C CA . ASN B 1 426 ? -2.977 28.016 16.844 1 92.69 426 ASN B CA 1
ATOM 6972 C C . ASN B 1 426 ? -2.727 27.531 15.414 1 92.69 426 ASN B C 1
ATOM 6974 O O . ASN B 1 426 ? -3.229 26.484 15.008 1 92.69 426 ASN B O 1
ATOM 6978 N N . THR B 1 427 ? -1.945 28.344 14.688 1 96 427 THR B N 1
ATOM 6979 C CA . THR B 1 427 ? -1.561 27.922 13.344 1 96 427 THR B CA 1
ATOM 6980 C C . THR B 1 427 ? -0.542 26.797 13.398 1 96 427 THR B C 1
ATOM 6982 O O . THR B 1 427 ? 0.49 26.906 14.062 1 96 427 THR B O 1
ATOM 6985 N N . HIS B 1 428 ? -0.93 25.719 12.805 1 97.56 428 HIS B N 1
ATOM 6986 C CA . HIS B 1 428 ? 0.017 24.625 12.641 1 97.56 428 HIS B CA 1
ATOM 6987 C C . HIS B 1 428 ? 0.805 24.766 11.344 1 97.56 428 HIS B C 1
ATOM 6989 O O . HIS B 1 428 ? 1.529 25.734 11.156 1 97.56 428 HIS B O 1
ATOM 6995 N N . ILE B 1 429 ? 0.586 23.938 10.32 1 98.31 429 ILE B N 1
ATOM 6996 C CA . ILE B 1 429 ? 1.468 23.984 9.156 1 98.31 429 ILE B CA 1
ATOM 6997 C C . ILE B 1 429 ? 0.666 24.375 7.914 1 98.31 429 ILE B C 1
ATOM 6999 O O . ILE B 1 429 ? 1.19 24.344 6.797 1 98.31 429 ILE B O 1
ATOM 7003 N N . ILE B 1 430 ? -0.642 24.703 8.062 1 98 430 ILE B N 1
ATOM 7004 C CA . ILE B 1 430 ? -1.51 25.078 6.949 1 98 430 ILE B CA 1
ATOM 7005 C C . ILE B 1 430 ? -1.932 26.531 7.086 1 98 430 ILE B C 1
ATOM 7007 O O . ILE B 1 430 ? -2.271 26.984 8.18 1 98 430 ILE B O 1
ATOM 7011 N N . VAL B 1 431 ? -1.885 27.281 6.004 1 97.56 431 VAL B N 1
ATOM 7012 C CA . VAL B 1 431 ? -2.375 28.656 5.93 1 97.56 431 VAL B CA 1
ATOM 7013 C C . VAL B 1 431 ? -3.223 28.844 4.676 1 97.56 431 VAL B C 1
ATOM 7015 O O . VAL B 1 431 ? -2.777 28.531 3.566 1 97.56 431 VAL B O 1
ATOM 7018 N N . ILE B 1 432 ? -4.43 29.266 4.805 1 96.75 432 ILE B N 1
ATOM 7019 C CA . ILE B 1 432 ? -5.25 29.547 3.635 1 96.75 432 ILE B CA 1
ATOM 7020 C C . ILE B 1 432 ? -5.562 31.047 3.582 1 96.75 432 ILE B C 1
ATOM 7022 O O . ILE B 1 432 ? -5.754 31.688 4.621 1 96.75 432 ILE B O 1
ATOM 7026 N N . PHE B 1 433 ? -5.609 31.594 2.416 1 97.31 433 PHE B N 1
ATOM 7027 C CA . PHE B 1 433 ? -5.77 33.031 2.201 1 97.31 433 PHE B CA 1
ATOM 7028 C C . PHE B 1 433 ? -6.344 33.312 0.819 1 97.31 433 PHE B C 1
ATOM 7030 O O . PHE B 1 433 ? -6.496 32.375 0.007 1 97.31 433 PHE B O 1
ATOM 7037 N N . ARG B 1 434 ? -6.758 34.438 0.596 1 97.56 434 ARG B N 1
ATOM 7038 C CA . ARG B 1 434 ? -7.152 34.906 -0.731 1 97.56 434 ARG B CA 1
ATOM 7039 C C . ARG B 1 434 ? -6.859 36.406 -0.902 1 97.56 434 ARG B C 1
ATOM 7041 O O . ARG B 1 434 ? -6.543 37.094 0.069 1 97.56 434 ARG B O 1
ATOM 7048 N N . ALA B 1 435 ? -6.84 36.844 -2.117 1 97.38 435 ALA B N 1
ATOM 7049 C CA . ALA B 1 435 ? -6.754 38.25 -2.398 1 97.38 435 ALA B CA 1
ATOM 7050 C C . ALA B 1 435 ? -8.055 38.969 -2.023 1 97.38 435 ALA B C 1
ATOM 7052 O O . ALA B 1 435 ? -9.141 38.406 -2.197 1 97.38 435 ALA B O 1
ATOM 7053 N N . LYS B 1 436 ? -7.945 40.188 -1.541 1 95.81 436 LYS B N 1
ATOM 7054 C CA . LYS B 1 436 ? -9.133 40.969 -1.218 1 95.81 436 LYS B CA 1
ATOM 7055 C C . LYS B 1 436 ? -9.922 41.281 -2.477 1 95.81 436 LYS B C 1
ATOM 7057 O O . LYS B 1 436 ? -11.156 41.375 -2.438 1 95.81 436 LYS B O 1
ATOM 7062 N N . ASN B 1 437 ? -9.219 41.531 -3.535 1 93.25 437 ASN B N 1
ATOM 7063 C CA . ASN B 1 437 ? -9.875 41.688 -4.828 1 93.25 437 ASN B CA 1
ATOM 7064 C C . ASN B 1 437 ? -10.312 40.344 -5.414 1 93.25 437 ASN B C 1
ATOM 7066 O O . ASN B 1 437 ? -9.477 39.562 -5.836 1 93.25 437 ASN B O 1
ATOM 7070 N N . ASP B 1 438 ? -11.562 40.125 -5.625 1 90.75 438 ASP B N 1
ATOM 7071 C CA . ASP B 1 438 ? -12.156 38.844 -6.016 1 90.75 438 ASP B CA 1
ATOM 7072 C C . ASP B 1 438 ? -11.695 38.406 -7.414 1 90.75 438 ASP B C 1
ATOM 7074 O O . ASP B 1 438 ? -11.531 37.219 -7.691 1 90.75 438 ASP B O 1
ATOM 7078 N N . SER B 1 439 ? -11.555 39.312 -8.242 1 90.25 439 SER B N 1
ATOM 7079 C CA . SER B 1 439 ? -11.172 39 -9.617 1 90.25 439 SER B CA 1
ATOM 7080 C C . SER B 1 439 ? -9.773 38.406 -9.68 1 90.25 439 SER B C 1
ATOM 7082 O O . SER B 1 439 ? -9.477 37.594 -10.562 1 90.25 439 SER B O 1
ATOM 7084 N N . THR B 1 440 ? -8.945 38.75 -8.703 1 92.69 440 THR B N 1
ATOM 7085 C CA . THR B 1 440 ? -7.57 38.281 -8.641 1 92.69 440 THR B CA 1
ATOM 7086 C C . THR B 1 440 ? -7.527 36.812 -8.234 1 92.69 440 THR B C 1
ATOM 7088 O O . THR B 1 440 ? -6.621 36.062 -8.633 1 92.69 440 THR B O 1
ATOM 7091 N N . ASN B 1 441 ? -8.5 36.375 -7.52 1 93.75 441 ASN B N 1
ATOM 7092 C CA . ASN B 1 441 ? -8.477 35.031 -6.914 1 93.75 441 ASN B CA 1
ATOM 7093 C C . ASN B 1 441 ? -8.594 33.938 -7.965 1 93.75 441 ASN B C 1
ATOM 7095 O O . ASN B 1 441 ? -8.117 32.812 -7.754 1 93.75 441 ASN B O 1
ATOM 7099 N N . ASN B 1 442 ? -9.18 34.219 -9.094 1 90 442 ASN B N 1
ATOM 7100 C CA . ASN B 1 442 ? -9.32 33.25 -10.156 1 90 442 ASN B CA 1
ATOM 7101 C C . ASN B 1 442 ? -7.969 32.906 -10.781 1 90 442 ASN B C 1
ATOM 7103 O O . ASN B 1 442 ? -7.801 31.812 -11.344 1 90 442 ASN B O 1
ATOM 7107 N N . GLU B 1 443 ? -7.031 33.781 -10.625 1 93.5 443 GLU B N 1
ATOM 7108 C CA . GLU B 1 443 ? -5.738 33.594 -11.273 1 93.5 443 GLU B CA 1
ATOM 7109 C C . GLU B 1 443 ? -4.605 33.531 -10.25 1 93.5 443 GLU B C 1
ATOM 7111 O O . GLU B 1 443 ? -3.455 33.281 -10.602 1 93.5 443 GLU B O 1
ATOM 7116 N N . LEU B 1 444 ? -4.914 33.781 -9.039 1 95.94 444 LEU B N 1
ATOM 7117 C CA . LEU B 1 444 ? -3.904 33.969 -8.008 1 95.94 444 LEU B CA 1
ATOM 7118 C C . LEU B 1 444 ? -2.957 32.781 -7.922 1 95.94 444 LEU B C 1
ATOM 7120 O O . LEU B 1 444 ? -1.737 32.938 -7.988 1 95.94 444 LEU B O 1
ATOM 7124 N N . VAL B 1 445 ? -3.496 31.562 -7.797 1 96.25 445 VAL B N 1
ATOM 7125 C CA . VAL B 1 445 ? -2.705 30.344 -7.684 1 96.25 445 VAL B CA 1
ATOM 7126 C C . VAL B 1 445 ? -1.834 30.172 -8.93 1 96.25 445 VAL B C 1
ATOM 7128 O O . VAL B 1 445 ? -0.644 29.875 -8.82 1 96.25 445 VAL B O 1
ATOM 7131 N N . LYS B 1 446 ? -2.42 30.391 -10.07 1 94.44 446 LYS B N 1
ATOM 7132 C CA . LYS B 1 446 ? -1.707 30.266 -11.336 1 94.44 446 LYS B CA 1
ATOM 7133 C C . LYS B 1 446 ? -0.541 31.25 -11.414 1 94.44 446 LYS B C 1
ATOM 7135 O O . LYS B 1 446 ? 0.552 30.891 -11.852 1 94.44 446 LYS B O 1
ATOM 7140 N N . ARG B 1 447 ? -0.766 32.469 -11.008 1 95.38 447 ARG B N 1
ATOM 7141 C CA . ARG B 1 447 ? 0.267 33.5 -11.055 1 95.38 447 ARG B CA 1
ATOM 7142 C C . ARG B 1 447 ? 1.413 33.156 -10.102 1 95.38 447 ARG B C 1
ATOM 7144 O O . ARG B 1 447 ? 2.584 33.312 -10.453 1 95.38 447 ARG B O 1
ATOM 7151 N N . ILE B 1 448 ? 1.071 32.719 -8.938 1 97.12 448 ILE B N 1
ATOM 7152 C CA . ILE B 1 448 ? 2.092 32.344 -7.965 1 97.12 448 ILE B CA 1
ATOM 7153 C C . ILE B 1 448 ? 2.93 31.188 -8.523 1 97.12 448 ILE B C 1
ATOM 7155 O O . ILE B 1 448 ? 4.16 31.266 -8.555 1 97.12 448 ILE B O 1
ATOM 7159 N N . ASN B 1 449 ? 2.271 30.141 -9.047 1 95.69 449 ASN B N 1
ATOM 7160 C CA . ASN B 1 449 ? 2.951 28.938 -9.508 1 95.69 449 ASN B CA 1
ATOM 7161 C C . ASN B 1 449 ? 3.729 29.188 -10.797 1 95.69 449 ASN B C 1
ATOM 7163 O O . ASN B 1 449 ? 4.715 28.5 -11.078 1 95.69 449 ASN B O 1
ATOM 7167 N N . ALA B 1 450 ? 3.326 30.141 -11.57 1 93.88 450 ALA B N 1
ATOM 7168 C CA . ALA B 1 450 ? 4.008 30.5 -12.812 1 93.88 450 ALA B CA 1
ATOM 7169 C C . ALA B 1 450 ? 5.418 31.016 -12.547 1 93.88 450 ALA B C 1
ATOM 7171 O O . ALA B 1 450 ? 6.285 30.953 -13.422 1 93.88 450 ALA B O 1
ATOM 7172 N N . THR B 1 451 ? 5.629 31.531 -11.305 1 93.56 451 THR B N 1
ATOM 7173 C CA . THR B 1 451 ? 6.973 31.969 -10.945 1 93.56 451 THR B CA 1
ATOM 7174 C C . THR B 1 451 ? 7.938 30.797 -10.891 1 93.56 451 THR B C 1
ATOM 7176 O O . THR B 1 451 ? 9.148 30.969 -11.016 1 93.56 451 THR B O 1
ATOM 7179 N N . ARG B 1 452 ? 7.457 29.547 -10.562 1 93.88 452 ARG B N 1
ATOM 7180 C CA . ARG B 1 452 ? 8.18 28.281 -10.414 1 93.88 452 ARG B CA 1
ATOM 7181 C C . ARG B 1 452 ? 9.07 28.312 -9.18 1 93.88 452 ARG B C 1
ATOM 7183 O O . ARG B 1 452 ? 9.75 27.328 -8.867 1 93.88 452 ARG B O 1
ATOM 7190 N N . LYS B 1 453 ? 9.016 29.422 -8.438 1 94.81 453 LYS B N 1
ATOM 7191 C CA . LYS B 1 453 ? 9.859 29.609 -7.262 1 94.81 453 LYS B CA 1
ATOM 7192 C C . LYS B 1 453 ? 9.188 29.062 -6.008 1 94.81 453 LYS B C 1
ATOM 7194 O O . LYS B 1 453 ? 9.852 28.766 -5.012 1 94.81 453 LYS B O 1
ATOM 7199 N N . MET B 1 454 ? 7.926 29.062 -6.016 1 96 454 MET B N 1
ATOM 7200 C CA . MET B 1 454 ? 7.145 28.406 -4.969 1 96 454 MET B CA 1
ATOM 7201 C C . MET B 1 454 ? 5.879 27.781 -5.543 1 96 454 MET B C 1
ATOM 7203 O O . MET B 1 454 ? 5.441 28.141 -6.633 1 96 454 MET B O 1
ATOM 7207 N N . TYR B 1 455 ? 5.402 26.781 -4.91 1 97 455 TYR B N 1
ATOM 7208 C CA . TYR B 1 455 ? 4.215 26.062 -5.355 1 97 455 TYR B CA 1
ATOM 7209 C C . TYR B 1 455 ? 3.154 26.031 -4.262 1 97 455 TYR B C 1
ATOM 7211 O O . TYR B 1 455 ? 3.426 25.594 -3.141 1 97 455 TYR B O 1
ATOM 7219 N N . VAL B 1 456 ? 1.974 26.547 -4.559 1 97.06 456 VAL B N 1
ATOM 7220 C CA . VAL B 1 456 ? 0.827 26.5 -3.66 1 97.06 456 VAL B CA 1
ATOM 7221 C C . VAL B 1 456 ? -0.342 25.797 -4.352 1 97.06 456 VAL B C 1
ATOM 7223 O O . VAL B 1 456 ? -0.318 25.594 -5.566 1 97.06 456 VAL B O 1
ATOM 7226 N N . SER B 1 457 ? -1.3 25.359 -3.598 1 95.31 457 SER B N 1
ATOM 7227 C CA . SER B 1 457 ? -2.486 24.734 -4.172 1 95.31 457 SER B CA 1
ATOM 7228 C C . SER B 1 457 ? -3.713 25.625 -4.012 1 95.31 457 SER B C 1
ATOM 7230 O O . SER B 1 457 ? -3.76 26.469 -3.113 1 95.31 457 SER B O 1
ATOM 7232 N N . GLY B 1 458 ? -4.633 25.453 -4.984 1 94.19 458 GLY B N 1
ATOM 7233 C CA . GLY B 1 458 ? -5.938 26.062 -4.832 1 94.19 458 GLY B CA 1
ATOM 7234 C C . GLY B 1 458 ? -6.852 25.312 -3.885 1 94.19 458 GLY B C 1
ATOM 7235 O O . GLY B 1 458 ? -6.738 24.094 -3.744 1 94.19 458 GLY B O 1
ATOM 7236 N N . THR B 1 459 ? -7.707 26.016 -3.209 1 93.94 459 THR B N 1
ATOM 7237 C CA . THR B 1 459 ? -8.766 25.453 -2.377 1 93.94 459 THR B CA 1
ATOM 7238 C C . THR B 1 459 ? -10 26.344 -2.391 1 93.94 459 THR B C 1
ATOM 7240 O O . THR B 1 459 ? -10.148 27.203 -3.26 1 93.94 459 THR B O 1
ATOM 7243 N N . LYS B 1 460 ? -10.977 25.984 -1.646 1 92.19 460 LYS B N 1
ATOM 7244 C CA . LYS B 1 460 ? -12.18 26.797 -1.479 1 92.19 460 LYS B CA 1
ATOM 7245 C C . LYS B 1 460 ? -12.484 27.031 -0.003 1 92.19 460 LYS B C 1
ATOM 7247 O O . LYS B 1 460 ? -12.258 26.156 0.831 1 92.19 460 LYS B O 1
ATOM 7252 N N . TRP B 1 461 ? -12.859 28.156 0.333 1 91.88 461 TRP B N 1
ATOM 7253 C CA . TRP B 1 461 ? -13.328 28.531 1.665 1 91.88 461 TRP B CA 1
ATOM 7254 C C . TRP B 1 461 ? -14.602 29.359 1.583 1 91.88 461 TRP B C 1
ATOM 7256 O O . TRP B 1 461 ? -14.656 30.359 0.869 1 91.88 461 TRP B O 1
ATOM 7266 N N . GLU B 1 462 ? -15.656 28.875 2.217 1 89.44 462 GLU B N 1
ATOM 7267 C CA . GLU B 1 462 ? -16.969 29.5 2.162 1 89.44 462 GLU B CA 1
ATOM 7268 C C . GLU B 1 462 ? -17.453 29.641 0.722 1 89.44 462 GLU B C 1
ATOM 7270 O O . GLU B 1 462 ? -17.953 30.703 0.329 1 89.44 462 GLU B O 1
ATOM 7275 N N . GLY B 1 463 ? -17.125 28.641 -0.049 1 88.94 463 GLY B N 1
ATOM 7276 C CA . GLY B 1 463 ? -17.625 28.547 -1.412 1 88.94 463 GLY B CA 1
ATOM 7277 C C . GLY B 1 463 ? -16.828 29.375 -2.4 1 88.94 463 GLY B C 1
ATOM 7278 O O . GLY B 1 463 ? -17.094 29.359 -3.602 1 88.94 463 GLY B O 1
ATOM 7279 N N . ARG B 1 464 ? -15.828 30.062 -1.958 1 92.5 464 ARG B N 1
ATOM 7280 C CA . ARG B 1 464 ? -15.031 30.922 -2.826 1 92.5 464 ARG B CA 1
ATOM 7281 C C . ARG B 1 464 ? -13.602 30.406 -2.957 1 92.5 464 ARG B C 1
ATOM 7283 O O . ARG B 1 464 ? -13.07 29.797 -2.029 1 92.5 464 ARG B O 1
ATOM 7290 N N . PRO B 1 465 ? -12.977 30.734 -4.094 1 94 465 PRO B N 1
ATOM 7291 C CA . PRO B 1 465 ? -11.602 30.266 -4.305 1 94 465 PRO B CA 1
ATOM 7292 C C . PRO B 1 465 ? -10.617 30.859 -3.299 1 94 465 PRO B C 1
ATOM 7294 O O . PRO B 1 465 ? -10.742 32.031 -2.93 1 94 465 PRO B O 1
ATOM 7297 N N . ALA B 1 466 ? -9.703 30.094 -2.877 1 95.88 466 ALA B N 1
ATOM 7298 C CA . ALA B 1 466 ? -8.648 30.484 -1.951 1 95.88 466 ALA B CA 1
ATOM 7299 C C . ALA B 1 466 ? -7.344 29.75 -2.275 1 95.88 466 ALA B C 1
ATOM 7301 O O . ALA B 1 466 ? -7.312 28.875 -3.137 1 95.88 466 ALA B O 1
ATOM 7302 N N . CYS B 1 467 ? -6.285 30.188 -1.714 1 97.06 467 CYS B N 1
ATOM 7303 C CA . CYS B 1 467 ? -4.957 29.594 -1.854 1 97.06 467 CYS B CA 1
ATOM 7304 C C . CYS B 1 467 ? -4.512 28.953 -0.551 1 97.06 467 CYS B C 1
ATOM 7306 O O . CYS B 1 467 ? -4.852 29.422 0.534 1 97.06 467 CYS B O 1
ATOM 7308 N N . ARG B 1 468 ? -3.775 27.906 -0.686 1 97.62 468 ARG B N 1
ATOM 7309 C CA . ARG B 1 468 ? -3.391 27.141 0.497 1 97.62 468 ARG B CA 1
ATOM 7310 C C . ARG B 1 468 ? -1.89 26.875 0.514 1 97.62 468 ARG B C 1
ATOM 7312 O O . ARG B 1 468 ? -1.321 26.422 -0.485 1 97.62 468 ARG B O 1
ATOM 7319 N N . PHE B 1 469 ? -1.249 27.219 1.667 1 97.88 469 PHE B N 1
ATOM 7320 C CA . PHE B 1 469 ? 0.101 26.766 1.989 1 97.88 469 PHE B CA 1
ATOM 7321 C C . PHE B 1 469 ? 0.064 25.531 2.875 1 97.88 469 PHE B C 1
ATOM 7323 O O . PHE B 1 469 ? -0.716 25.469 3.828 1 97.88 469 PHE B O 1
ATOM 7330 N N . ALA B 1 470 ? 0.818 24.562 2.59 1 98 470 ALA B N 1
ATOM 7331 C CA . ALA B 1 470 ? 1.106 23.422 3.459 1 98 470 ALA B CA 1
ATOM 7332 C C . ALA B 1 470 ? 2.609 23.266 3.664 1 98 470 ALA B C 1
ATOM 7334 O O . ALA B 1 470 ? 3.33 22.875 2.738 1 98 470 ALA B O 1
ATOM 7335 N N . ILE B 1 471 ? 3.127 23.516 4.848 1 98.19 471 ILE B N 1
ATOM 7336 C CA . ILE B 1 471 ? 4.555 23.578 5.125 1 98.19 471 ILE B CA 1
ATOM 7337 C C . ILE B 1 471 ? 4.98 22.328 5.914 1 98.19 471 ILE B C 1
ATOM 7339 O O . ILE B 1 471 ? 4.742 22.25 7.121 1 98.19 471 ILE B O 1
ATOM 7343 N N . SER B 1 472 ? 5.668 21.422 5.219 1 97.31 472 SER B N 1
ATOM 7344 C CA . SER B 1 472 ? 5.977 20.172 5.918 1 97.31 472 SER B CA 1
ATOM 7345 C C . SER B 1 472 ? 7.395 19.719 5.617 1 97.31 472 SER B C 1
ATOM 7347 O O . SER B 1 472 ? 7.859 18.719 6.172 1 97.31 472 SER B O 1
ATOM 7349 N N . THR B 1 473 ? 8.195 20.469 4.789 1 97.88 473 THR B N 1
ATOM 7350 C CA . THR B 1 473 ? 9.531 20.031 4.41 1 97.88 473 THR B CA 1
ATOM 7351 C C . THR B 1 473 ? 10.539 20.359 5.504 1 97.88 473 THR B C 1
ATOM 7353 O O . THR B 1 473 ? 10.43 21.391 6.172 1 97.88 473 THR B O 1
ATOM 7356 N N . TRP B 1 474 ? 11.5 19.516 5.699 1 98.06 474 TRP B N 1
ATOM 7357 C CA . TRP B 1 474 ? 12.562 19.703 6.68 1 98.06 474 TRP B CA 1
ATOM 7358 C C . TRP B 1 474 ? 13.508 20.828 6.258 1 98.06 474 TRP B C 1
ATOM 7360 O O . TRP B 1 474 ? 14.281 21.328 7.07 1 98.06 474 TRP B O 1
ATOM 7370 N N . LYS B 1 475 ? 13.414 21.344 5.062 1 97.38 475 LYS B N 1
ATOM 7371 C CA . LYS B 1 475 ? 14.352 22.281 4.473 1 97.38 475 LYS B CA 1
ATOM 7372 C C . LYS B 1 475 ? 14 23.719 4.855 1 97.38 475 LYS B C 1
ATOM 7374 O O . LYS B 1 475 ? 14.695 24.656 4.473 1 97.38 475 LYS B O 1
ATOM 7379 N N . VAL B 1 476 ? 12.984 23.906 5.617 1 97.75 476 VAL B N 1
ATOM 7380 C CA . VAL B 1 476 ? 12.477 25.234 5.953 1 97.75 476 VAL B CA 1
ATOM 7381 C C . VAL B 1 476 ? 13.586 26.062 6.617 1 97.75 476 VAL B C 1
ATOM 7383 O O . VAL B 1 476 ? 14.195 25.609 7.59 1 97.75 476 VAL B O 1
ATOM 7386 N N . GLU B 1 477 ? 13.883 27.078 6.082 1 97.94 477 GLU B N 1
ATOM 7387 C CA . GLU B 1 477 ? 14.586 28.203 6.699 1 97.94 477 GLU B CA 1
ATOM 7388 C C . GLU B 1 477 ? 13.656 29.391 6.902 1 97.94 477 GLU B C 1
ATOM 7390 O O . GLU B 1 477 ? 13.414 30.156 5.969 1 97.94 477 GLU B O 1
ATOM 7395 N N . VAL B 1 478 ? 13.266 29.656 8.102 1 98.44 478 VAL B N 1
ATOM 7396 C CA . VAL B 1 478 ? 12.086 30.453 8.422 1 98.44 478 VAL B CA 1
ATOM 7397 C C . VAL B 1 478 ? 12.219 31.844 7.828 1 98.44 478 VAL B C 1
ATOM 7399 O O . VAL B 1 478 ? 11.383 32.281 7.035 1 98.44 478 VAL B O 1
ATOM 7402 N N . GLU B 1 479 ? 13.305 32.562 8.156 1 98.44 479 GLU B N 1
ATOM 7403 C CA . GLU B 1 479 ? 13.445 33.938 7.742 1 98.44 479 GLU B CA 1
ATOM 7404 C C . GLU B 1 479 ? 13.609 34.062 6.23 1 98.44 479 GLU B C 1
ATOM 7406 O O . GLU B 1 479 ? 12.961 34.906 5.59 1 98.44 479 GLU B O 1
ATOM 7411 N N . LYS B 1 480 ? 14.422 33.188 5.684 1 97.94 480 LYS B N 1
ATOM 7412 C CA . LYS B 1 480 ? 14.695 33.219 4.25 1 97.94 480 LYS B CA 1
ATOM 7413 C C . LYS B 1 480 ? 13.445 32.875 3.445 1 97.94 480 LYS B C 1
ATOM 7415 O O . LYS B 1 480 ? 13.125 33.562 2.467 1 97.94 480 LYS B O 1
ATOM 7420 N N . ASP B 1 481 ? 12.789 31.844 3.834 1 98.12 481 ASP B N 1
ATOM 7421 C CA . ASP B 1 481 ? 11.602 31.406 3.105 1 98.12 481 ASP B CA 1
ATOM 7422 C C . ASP B 1 481 ? 10.461 32.406 3.256 1 98.12 481 ASP B C 1
ATOM 7424 O O . ASP B 1 481 ? 9.711 32.656 2.309 1 98.12 481 ASP B O 1
ATOM 7428 N N . LEU B 1 482 ? 10.312 32.969 4.453 1 98.56 482 LEU B N 1
ATOM 7429 C CA . LEU B 1 482 ? 9.281 33.969 4.664 1 98.56 482 LEU B CA 1
ATOM 7430 C C . LEU B 1 482 ? 9.5 35.188 3.758 1 98.56 482 LEU B C 1
ATOM 7432 O O . LEU B 1 482 ? 8.555 35.719 3.17 1 98.56 482 LEU B O 1
ATOM 7436 N N . GLN B 1 483 ? 10.727 35.625 3.672 1 98.5 483 GLN B N 1
ATOM 7437 C CA . GLN B 1 483 ? 11.047 36.75 2.809 1 98.5 483 GLN B CA 1
ATOM 7438 C C . GLN B 1 483 ? 10.719 36.438 1.352 1 98.5 483 GLN B C 1
ATOM 7440 O O . GLN B 1 483 ? 10.156 37.281 0.644 1 98.5 483 GLN B O 1
ATOM 7445 N N . LEU B 1 484 ? 11.094 35.281 0.897 1 97.88 484 LEU B N 1
ATOM 7446 C CA . LEU B 1 484 ? 10.781 34.875 -0.468 1 97.88 484 LEU B CA 1
ATOM 7447 C C . LEU B 1 484 ? 9.281 34.875 -0.718 1 97.88 484 LEU B C 1
ATOM 7449 O O . LEU B 1 484 ? 8.828 35.375 -1.752 1 97.88 484 LEU B O 1
ATOM 7453 N N . ILE B 1 485 ? 8.5 34.344 0.207 1 98.44 485 ILE B N 1
ATOM 7454 C CA . ILE B 1 485 ? 7.051 34.25 0.088 1 98.44 485 ILE B CA 1
ATOM 7455 C C . ILE B 1 485 ? 6.449 35.656 0.044 1 98.44 485 ILE B C 1
ATOM 7457 O O . ILE B 1 485 ? 5.598 35.938 -0.801 1 98.44 485 ILE B O 1
ATOM 7461 N N . GLN B 1 486 ? 6.922 36.562 0.91 1 98.31 486 GLN B N 1
ATOM 7462 C CA . GLN B 1 486 ? 6.438 37.938 0.936 1 98.31 486 GLN B CA 1
ATOM 7463 C C . GLN B 1 486 ? 6.707 38.656 -0.391 1 98.31 486 GLN B C 1
ATOM 7465 O O . GLN B 1 486 ? 5.82 39.312 -0.942 1 98.31 486 GLN B O 1
ATOM 7470 N N . ASP B 1 487 ? 7.914 38.469 -0.887 1 98 487 ASP B N 1
ATOM 7471 C CA . ASP B 1 487 ? 8.289 39.094 -2.148 1 98 487 ASP B CA 1
ATOM 7472 C C . ASP B 1 487 ? 7.398 38.594 -3.291 1 98 487 ASP B C 1
ATOM 7474 O O . ASP B 1 487 ? 6.926 39.406 -4.098 1 98 487 ASP B O 1
ATOM 7478 N N . ILE B 1 488 ? 7.203 37.312 -3.373 1 97.5 488 ILE B N 1
ATOM 7479 C CA . ILE B 1 488 ? 6.406 36.75 -4.449 1 97.5 488 ILE B CA 1
ATOM 7480 C C . ILE B 1 488 ? 4.965 37.25 -4.344 1 97.5 488 ILE B C 1
ATOM 7482 O O . ILE B 1 488 ? 4.367 37.625 -5.344 1 97.5 488 ILE B O 1
ATOM 7486 N N . LEU B 1 489 ? 4.352 37.219 -3.125 1 97.81 489 LEU B N 1
ATOM 7487 C CA . LEU B 1 489 ? 2.957 37.594 -2.943 1 97.81 489 LEU B CA 1
ATOM 7488 C C . LEU B 1 489 ? 2.764 39.094 -3.227 1 97.81 489 LEU B C 1
ATOM 7490 O O . LEU B 1 489 ? 1.734 39.5 -3.775 1 97.81 489 LEU B O 1
ATOM 7494 N N . ASP B 1 490 ? 3.734 39.938 -2.902 1 96.94 490 ASP B N 1
ATOM 7495 C CA . ASP B 1 490 ? 3.674 41.344 -3.23 1 96.94 490 ASP B CA 1
ATOM 7496 C C . ASP B 1 490 ? 3.738 41.562 -4.742 1 96.94 490 ASP B C 1
ATOM 7498 O O . ASP B 1 490 ? 2.979 42.375 -5.289 1 96.94 490 ASP B O 1
ATOM 7502 N N . ASP B 1 491 ? 4.621 40.844 -5.387 1 95.5 491 ASP B N 1
ATOM 7503 C CA . ASP B 1 491 ? 4.836 40.969 -6.824 1 95.5 491 ASP B CA 1
ATOM 7504 C C . ASP B 1 491 ? 3.6 40.531 -7.609 1 95.5 491 ASP B C 1
ATOM 7506 O O . ASP B 1 491 ? 3.252 41.156 -8.625 1 95.5 491 ASP B O 1
ATOM 7510 N N . VAL B 1 492 ? 3.012 39.469 -7.207 1 93.81 492 VAL B N 1
ATOM 7511 C CA . VAL B 1 492 ? 1.863 38.906 -7.906 1 93.81 492 VAL B CA 1
ATOM 7512 C C . VAL B 1 492 ? 0.697 39.906 -7.867 1 93.81 492 VAL B C 1
ATOM 7514 O O . VAL B 1 492 ? -0.094 39.969 -8.812 1 93.81 492 VAL B O 1
ATOM 7517 N N . LEU B 1 493 ? 0.531 40.688 -6.816 1 91.94 493 LEU B N 1
ATOM 7518 C CA . LEU B 1 493 ? -0.531 41.688 -6.73 1 91.94 493 LEU B CA 1
ATOM 7519 C C . LEU B 1 493 ? -0.204 42.906 -7.59 1 91.94 493 LEU B C 1
ATOM 7521 O O . LEU B 1 493 ? -1.108 43.562 -8.07 1 91.94 493 LEU B O 1
ATOM 7525 N N . ARG B 1 494 ? 1.012 43.312 -7.723 1 85.19 494 ARG B N 1
ATOM 7526 C CA . ARG B 1 494 ? 1.416 44.469 -8.5 1 85.19 494 ARG B CA 1
ATOM 7527 C C . ARG B 1 494 ? 1.202 44.219 -9.992 1 85.19 494 ARG B C 1
ATOM 7529 O O . ARG B 1 494 ? 0.856 45.156 -10.734 1 85.19 494 ARG B O 1
ATOM 7536 N N . ASP B 1 495 ? 1.553 43.094 -10.539 1 67.56 495 ASP B N 1
ATOM 7537 C CA . ASP B 1 495 ? 1.403 42.781 -11.961 1 67.56 495 ASP B CA 1
ATOM 7538 C C . ASP B 1 495 ? -0.06 42.875 -12.391 1 67.56 495 ASP B C 1
ATOM 7540 O O . ASP B 1 495 ? -0.366 42.812 -13.586 1 67.56 495 ASP B O 1
ATOM 7544 N N . GLN B 1 496 ? -1.043 42.906 -11.555 1 58.75 496 GLN B N 1
ATOM 7545 C CA . GLN B 1 496 ? -2.453 43.094 -11.875 1 58.75 496 GLN B CA 1
ATOM 7546 C C . GLN B 1 496 ? -2.717 44.531 -12.344 1 58.75 496 GLN B C 1
ATOM 7548 O O . GLN B 1 496 ? -3.721 44.781 -13.016 1 58.75 496 GLN B O 1
ATOM 7553 N N . HIS B 1 497 ? -1.908 45.562 -11.867 1 45.69 497 HIS B N 1
ATOM 7554 C CA . HIS B 1 497 ? -2.143 46.938 -12.266 1 45.69 497 HIS B CA 1
ATOM 7555 C C . HIS B 1 497 ? -1.48 47.25 -13.602 1 45.69 497 HIS B C 1
ATOM 7557 O O . HIS B 1 497 ? -1.556 48.375 -14.086 1 45.69 497 HIS B O 1
ATOM 7563 N N . TYR B 1 498 ? -0.703 46.375 -14.164 1 39 498 TYR B N 1
ATOM 7564 C CA . TYR B 1 498 ? -0.376 46.688 -15.547 1 39 498 TYR B CA 1
ATOM 7565 C C . TYR B 1 498 ? -1.229 45.875 -16.516 1 39 498 TYR B C 1
ATOM 7567 O O . TYR B 1 498 ? -1.49 44.688 -16.281 1 39 498 TYR B O 1
#

Foldseek 3Di:
DPDDPVVLVVLLVVLLVPDDQFQAADPVLLVQLVVLDDDDDDPDDPDDVVVSCCCRPRHVSNDGPLASHQFAFAALFAHADPLLVVLVVVLVVVVDWQFFDDVVPDCLLVLLQVLQVLVCVLLVLDDQFLQKDKDLALLQQLLLQVLLQQFQQLCVQLVVLVHNATCLPQNPVRSLVSSQADAEAEEAFLDDVSNQVSCVVSPRHNVRYDQQADDLLGSLAHDLVVVLVVLVCLVVRYAYEYEWELQRRAQGAGHFQAAVVLVSVLVSCVVSVGAYEYEDAPNSSLCLADPDPLQVRQNGRNYNNSSHQKYKYACRRQVVRDGGIIMMTGSDNPSQLSNQADPPPVVRDDPPDSRGRNNRRGDDRTDGSSSRSSSSSCVPQPSVNSNVLQVLLLLLQLLLLVCQVPDPFKHWGSCRVDDSVSSSSNRGNKTKMATPDQVLLVCVQVQLCVVSNHHWHWDDRPRGIIIMGGGRYSSRDRVVSSVVVSVSNVVSVVVVVD/DPDDPVVLVVLLVVLLVPDDQFQAADPVLLVQLVVLDDDDDDPDDPDDVVVSCCCRPRHVSNDGPLASHQFAFAALFAHADPLLVVLVVVLVVVVDWQFFDDVVPDCLLVLLQVLQVLVCVLLVLDDQFLQKDKDLALLQQLLLQVLLQQFQQLCVQLVVLVHNATCLPQNPVRSLVSSQADAEAEEEFLDDVSNQVSCVVSPRHNVRYDQQADDLLGSLAHDLVVLLVVLVCLVVRYAYEYEWELQRRAQGAGHFQAQVVLVSVLVSCVVSVGAYEYEDAPNSSLCLADPDPLQVRQNGRNYNNSSHQKYKYACRRQVVRDGGIIMMTGSDNPSQLSNQADPPPVVRDDPPDSRGRNNRRGDDRTDGSSSRSSSSSCVPQPSVNSNVLQVLLLLLQLLLLVCQVPDPFKHWGSCRVDDSVSSSSNRGNKTKMATPDQVLLVCVQVQLCVVSNHHWHWDDRPRGIIIMGGGRYSSRDRVVSSVVVSVSNVVSVVVVVD

Secondary structure (DSSP, 8-state):
----HHHHHHHHHHHHHH--S-SS--HHHHHHHHHHS--S--SS---HHHHHHIIIIIIGGG---TTT-S-B-SSS-----HHHHHHHHHHHHH---TTS--TTT-SHHHHHHHHHHHHHHHTT--S---EEEEESSHHHHHHHHHHHHHHHHHHHHHHHTT----HHHHHHHHHHHHHT--EEEEEESS--HHHHHHHHHTTS-GGGEEE-BS-SSSTTSB-HHHHHHHHGGGGGTEEEEEEEEBS-TTT--BSSSSHHHHHHHHHHHHHHT-EEEEE-TTGGGGGGS-SSGGGHHHHHHT--GGGSSEEEEETTTTT-PPSS-EEEEES-HHHHHHHH--TT-GGG---S-SS--GGGSSS-SS---THHHHHHHHHHHHHHHHHHHHHHHHHHHHHHHHHHHH-SSEEE---TTS-HHHHHHT--SEEEEEESSHHHHHHHHHHHHHTSS-B-EEEEETTEEEEEEE---TT--HHHHHHHHHHHHHHHHHGGG-/----HHHHHHHHHHHHHH--S-SS--HHHHHHHHHHS--S--SS---HHHHHHHIIIIIGGG---TTT-S-B-SSS-----HHHHHHHHHHHHH---TTS--TTT-SHHHHHHHHHHHHHHHTT--S---EEEEESSHHHHHHHHHHHHHHHHHHHHHHHTT----HHHHHHHHHHHHHT--EEEEEESS--HHHHHHHHHTTS-GGGEEE-BS-SSSTTSB-HHHHHHHHGGGGGTEEEEEEEEBS-TTT--BSSSSHHHHHHHHHHHHHHT-EEEEE-TTGGGGGGS-SSGGGHHHHHHT--GGGSSEEEEETTTTT-PPSS-EEEEES-HHHHHHHH--TT-TT----S-SS--GGGSSS-SS---THHHHHHHHHHHHHHHHHHHHHHHHHHHHHHHHHHHH-SSEEE---TTS-HHHHHHT--SEEEEEESSHHHHHHHHHHHHHTSS-B-EEEEETTEEEEEEE---TT--HHHHHHHHHHHHHHHHHTT--

Organism: Botryotinia fuckeliana (strain B05.10) (NCBI:txid332648)

Solvent-accessible surface area (backbone atoms only — not comparable to full-atom values): 47932 Å² total; per-residue (Å²): 130,81,79,52,58,68,60,51,49,54,53,49,52,54,50,57,72,67,51,62,59,41,21,42,35,53,72,67,39,30,52,50,16,53,70,62,53,66,80,62,63,36,57,70,33,65,30,53,59,56,37,52,48,43,48,66,66,39,42,54,51,6,42,40,14,50,39,65,14,69,38,38,17,46,47,76,34,10,22,51,42,65,51,15,49,48,35,45,50,48,40,62,68,40,41,56,65,52,20,61,46,43,76,87,43,26,37,60,54,58,50,32,53,30,31,52,50,25,48,37,56,53,46,65,49,69,81,62,57,74,18,63,46,75,33,51,17,35,35,43,16,41,31,49,44,50,48,36,32,54,34,51,40,47,30,58,42,18,48,78,70,73,37,88,68,29,28,23,39,52,2,48,62,55,38,28,60,74,38,54,43,80,43,64,38,36,41,24,15,63,64,59,36,47,57,39,20,26,28,13,48,38,24,51,5,33,68,28,57,41,74,44,36,61,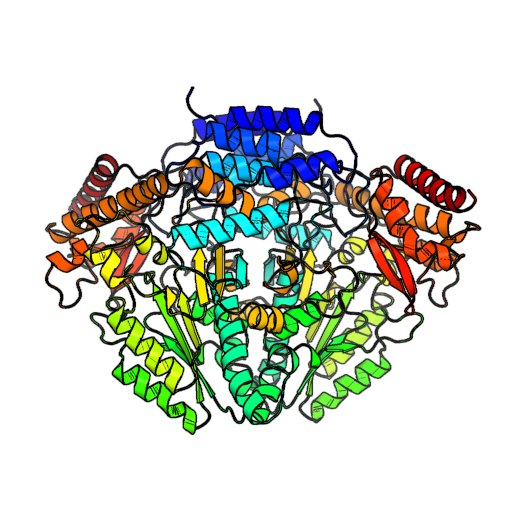38,92,65,41,37,44,24,54,24,67,67,59,48,52,60,61,46,60,38,34,84,78,21,36,43,42,32,38,43,38,31,30,30,26,88,76,59,26,42,42,26,44,77,4,41,69,50,39,48,53,52,43,50,52,27,61,75,55,54,34,32,40,33,32,44,16,39,58,34,46,54,49,60,31,40,62,96,44,81,84,39,42,61,33,34,42,33,60,34,45,68,65,70,39,52,24,41,18,24,25,38,26,17,65,66,14,21,53,62,38,23,11,26,30,38,19,55,46,46,65,50,35,36,56,36,22,32,48,58,89,46,76,74,66,72,56,71,101,57,94,62,74,35,45,26,27,51,38,82,40,43,64,29,45,56,58,40,50,18,51,36,38,44,44,43,18,29,12,51,54,47,48,14,50,48,51,42,40,25,26,50,32,35,28,50,50,46,52,50,31,60,70,34,90,58,36,37,56,53,85,47,48,98,48,58,70,70,57,39,49,48,47,38,35,35,27,46,34,30,35,48,66,54,68,80,50,38,82,44,44,50,58,56,51,37,70,67,24,59,36,31,56,27,58,42,68,57,96,89,35,67,28,36,32,42,20,48,28,40,76,64,58,44,44,71,64,52,46,51,53,51,52,52,51,59,54,49,61,60,54,60,70,77,102,131,80,80,49,56,68,61,52,49,53,53,50,51,55,50,57,72,67,51,62,58,42,21,43,34,53,72,66,39,30,52,52,16,54,70,62,52,68,80,62,63,36,58,69,33,65,31,53,58,55,37,51,48,45,46,66,66,40,42,55,50,7,41,41,14,49,39,65,13,69,39,38,18,45,46,75,34,10,22,50,43,63,50,14,48,46,35,47,50,50,39,64,70,39,40,56,66,52,20,64,45,44,76,88,44,28,38,60,53,57,50,34,53,30,29,54,51,24,49,37,56,54,46,64,49,69,84,63,58,74,17,61,44,76,33,51,16,37,33,42,16,40,31,50,44,51,45,38,31,56,34,50,40,48,31,58,42,18,47,76,70,74,37,87,69,32,28,23,38,54,2,47,61,56,39,28,61,73,38,54,44,79,44,64,39,35,43,25,16,63,66,58,39,45,56,40,20,27,26,13,48,38,26,51,6,34,68,28,56,40,73,43,35,60,37,90,64,41,36,44,25,55,24,67,69,60,47,51,58,60,46,61,38,34,84,75,21,35,44,42,32,37,41,38,32,28,31,25,86,74,58,25,42,42,24,45,77,5,40,70,50,38,47,52,52,44,51,51,26,62,74,54,53,34,31,40,33,32,43,16,39,58,32,45,53,48,61,31,39,62,98,43,80,84,38,42,61,35,35,42,34,62,35,43,68,65,70,39,50,23,40,20,24,26,36,26,18,65,67,14,20,54,63,37,23,12,26,32,39,20,56,46,46,65,51,35,36,57,36,23,34,49,59,89,45,75,72,68,73,55,71,100,56,94,63,74,35,46,27,26,52,37,82,40,44,64,29,45,55,59,38,49,18,52,35,39,42,42,44,18,30,12,49,54,47,47,15,51,48,52,42,40,26,25,51,32,35,28,50,49,47,53,51,30,60,69,35,91,59,35,37,57,52,84,46,48,100,49,57,69,70,57,39,49,49,46,38,35,34,27,46,32,29,34,46,67,53,67,80,51,38,81,43,43,52,59,56,52,37,70,68,24,59,35,32,56,24,56,45,68,56,95,88,35,66,27,35,32,41,19,48,26,38,75,64,58,45,45,70,64,52,45,50,52,52,52,52,51,58,54,50,60,59,54,61,68,78,101

pLDDT: mean 94.7, std 9.18, range [39.0, 98.94]

InterPro domains:
  IPR002129 Pyridoxal phosphate-dependent decarboxylase, major domain [PF00282] (105-418)
  IPR010977 Aromatic-L-amino-acid decarboxylase [PTHR11999] (35-490)
  IPR015421 Pyridoxal phosphate-dependent transferase, major domain [G3DSA:3.40.640.10] (84-373)
  IPR015422 Pyridoxal phosphate-dependent transferase, small domain [G3DSA:3.90.1150.10] (374-496)
  IPR015424 Pyridoxal phosphate-dependent transferase [SSF53383] (26-488)